Protein AF-A0A1V6N594-F1 (afdb_monomer)

Foldseek 3Di:
DAAEAECEECAEAEDQEHENYEYECYEAYEYHYAEYERYEYENYEYEYEYQYYDYEYYYHNYAYEYEHDQDDDDDDDDDDDHDDDDDHYHYAYQWAWDWDDPDQFKIKIARQATPVGDGCLVVPRADWFDWDWDWFAAPVGHTPDIDIFTDDSRMTMGGHPDGGDDDDDDPDDDDDPDPFDFDWDDDVVQQKIKTFGPQWWKWKDKPPDDIDIDGGMDIDRDDAAKIKMWMWIAHPVRDIGDIDIDIAHAWKKKKKKKFFQWFKKWFQQFADPDDPQWPAGGGRTIGTKGFKKKKWKDAPVDIAIEIEAADPDDDPPHNYAYAQWKKWDARVDPDIDTDNHPPDDDLRTFTWMWHHHDRMIMTMGIDHDHDQKKKWKWFWDADPQQWIKIFIDIRLDGRMIMIIGFGAFRIPCPSVLVRLCVVQNDDPCSLFAAPCVSPVPQQQGMARPPPRGGFDDDPRRGGGGGHDQKGKMWMWIDTPRDIDIDIAMDRSQPDPPRDVQQQGLKMKMKIKHQWQQDPVNLVVLLVCQVSAAQHNSLLNSLQNNLQVQLSNVLSVLLVVLQVVLVKDKIQHDIWMKMWMAGNVQKTWIATPDLQRRIDIDDPALLSQLLSQLLSSVCSQVSSQLLLCLLVFHKDTLLVQLLVQLVQQAWKWWDDAQWIKIAGNPPQRKIWIARLQRSHIFIWTDDPNDIGSYMITPDRNSSSSPSSSVSSSVSVVVCVVVVVDPCVPVSVLSSLLSVLSSLVNVPDDPPCVVVCVVSNQCSLVVNVPDDDSNVVSVSLVVLQVDAAVSNVCCCPPPNDPVCNLATAHHHDDNPFTKMKRWHQDPPPRGIKIKIWTADPVRDTPLQAIWIIGPVHIDRDDPVRSVVVD

Sequence (868 aa):
MGLFVENSSNMNLSSNNINNASIFYSDNITFYCNNLNNITFSNSVSNLRFNNIKGKIKNINGSVIANNNWWGTNNVTNDQILAPGSDNIIHNSWIVMTIYVINSRTLILDFTYNNLGDNVYSQGNIPNNIPITIITKTTDYRILNNKTVYTENGLASYEASHYFILDIYLVKEIKSIILYPIVVSNNISSKVVKLTANNSTIYYRINNGRWISSFNSVNISLNEGLNSIQYYAIDSLGRIGDSNTLEYYFNLLNYTVEIPNYVNVTYDGYVYNTSSYVLKSGIGGIIKVPFSREIRIRTSINTYIFMYTPFDDVTSGYIDITNGDSYFVYFDKNQVIKLNSSDGFATNDSGILIKAFNDVMTLTYYNFITDDINQFAVIYNKAIIDYERVDFILNGFNQSTIFLSNALPGFDEWGLREQFVRSYGYRSDWLTCKYEDFAQYYYNVFRYTATGEPLGVNIYGNRLVRGTSQENITTIFSLNNEIINKKETITYGTGSNYASSNGFEIVQSFAIVQKIVTDSMLQEWLNKSNLYPVGGMKAAYGTFLTALTTIWLSDKLASATAPKYNVTWNRTKITITMAGVNYMGRAYLHTPDANMGMNIISNNESNIIGFRFVSSMCIQEIESYVLSLTGIQTSSSLNNIFNAISNFNFTILHDGELMIISTEDGSNSSMVINTTSGLVKNLIEDDGFVYKGVISDEIAYCFHDTITNLFINGLTNAWNTLTSPFSPIFNDFWDFGVGISKFNITDNWAYLPSYIPGIIEGSLGIVTISSGILFPISLGFILMAEGDLIVAVRNDFKPMDTWQYISYHPNTYTSRIKTFVFKNNVTNYINYIEVPILGNGDYDRDNAIYIDHNGARNMTKQETYNYF

Structure (mmCIF, N/CA/C/O backbone):
data_AF-A0A1V6N594-F1
#
_entry.id   AF-A0A1V6N594-F1
#
loop_
_atom_site.group_PDB
_atom_site.id
_atom_site.type_symbol
_atom_site.label_atom_id
_atom_site.label_alt_id
_atom_site.label_comp_id
_atom_site.label_asym_id
_atom_site.label_entity_id
_atom_site.label_seq_id
_atom_site.pdbx_PDB_ins_code
_atom_site.Cartn_x
_atom_site.Cartn_y
_atom_site.Cartn_z
_atom_site.occupancy
_atom_site.B_iso_or_equiv
_atom_site.auth_seq_id
_atom_site.auth_comp_id
_atom_site.auth_asym_id
_atom_site.auth_atom_id
_atom_site.pdbx_PDB_model_num
ATOM 1 N N . MET A 1 1 ? -2.531 -59.449 67.923 1.00 48.31 1 MET A N 1
ATOM 2 C CA . MET A 1 1 ? -3.943 -59.653 67.538 1.00 48.31 1 MET A CA 1
ATOM 3 C C . MET A 1 1 ? -4.228 -58.748 66.360 1.00 48.31 1 MET A C 1
ATOM 5 O O . MET A 1 1 ? -3.989 -57.556 66.491 1.00 48.31 1 MET A O 1
ATOM 9 N N . GLY A 1 2 ? -4.618 -59.315 65.219 1.00 64.19 2 GLY A N 1
ATOM 10 C CA . GLY A 1 2 ? -5.169 -58.535 64.108 1.00 64.19 2 GLY A CA 1
ATOM 11 C C . GLY A 1 2 ? -6.646 -58.254 64.367 1.00 64.19 2 GLY A C 1
ATOM 12 O O . GLY A 1 2 ? -7.301 -59.022 65.072 1.00 64.19 2 GLY A O 1
ATOM 13 N N . LEU A 1 3 ? -7.147 -57.142 63.844 1.00 79.44 3 LEU A N 1
ATOM 14 C CA . LEU A 1 3 ? -8.553 -56.758 63.937 1.00 79.44 3 LEU A CA 1
ATOM 15 C C . LEU A 1 3 ? -9.249 -57.134 62.623 1.00 79.44 3 LEU A C 1
ATOM 17 O O . LEU A 1 3 ? -8.783 -56.729 61.562 1.00 79.44 3 LEU A O 1
ATOM 21 N N . PHE A 1 4 ? -10.355 -57.873 62.690 1.00 86.44 4 PHE A N 1
ATOM 22 C CA . PHE A 1 4 ? -11.150 -58.244 61.518 1.00 86.44 4 PHE A CA 1
ATOM 23 C C . PHE A 1 4 ? -12.579 -57.720 61.672 1.00 86.44 4 PHE A C 1
ATOM 25 O O . PHE A 1 4 ? -13.220 -57.994 62.687 1.00 86.44 4 PHE A O 1
ATOM 32 N N . VAL A 1 5 ? -13.052 -56.952 60.688 1.00 83.00 5 VAL A N 1
ATOM 33 C CA . VAL A 1 5 ? -14.398 -56.357 60.660 1.00 83.00 5 VAL A CA 1
ATOM 34 C C . VAL A 1 5 ? -15.046 -56.679 59.318 1.00 83.00 5 VAL A C 1
ATOM 36 O O . VAL A 1 5 ? -14.461 -56.408 58.271 1.00 83.00 5 VAL A O 1
ATOM 39 N N . GLU A 1 6 ? -16.246 -57.252 59.344 1.00 89.75 6 GLU A N 1
ATOM 40 C CA . GLU A 1 6 ? -16.980 -57.651 58.142 1.00 89.75 6 GLU A CA 1
ATOM 41 C C . GLU A 1 6 ? -18.474 -57.322 58.274 1.00 89.75 6 GLU A C 1
ATOM 43 O O . GLU A 1 6 ? -19.021 -57.412 59.377 1.00 89.75 6 GLU A O 1
ATOM 48 N N . ASN A 1 7 ? -19.125 -56.925 57.169 1.00 86.62 7 ASN A N 1
ATOM 49 C CA . ASN A 1 7 ? -20.569 -56.635 57.084 1.00 86.62 7 ASN A CA 1
ATOM 50 C C . ASN A 1 7 ? -21.089 -55.720 58.207 1.00 86.62 7 ASN A C 1
ATOM 52 O O . ASN A 1 7 ? -22.177 -55.918 58.749 1.00 86.62 7 ASN A O 1
ATOM 56 N N . SER A 1 8 ? -20.276 -54.743 58.602 1.00 82.62 8 SER A N 1
ATOM 57 C CA . SER A 1 8 ? -20.552 -53.864 59.734 1.00 82.62 8 SER A CA 1
ATOM 58 C C . SER A 1 8 ? -20.812 -52.439 59.259 1.00 82.62 8 SER A C 1
ATOM 60 O O . SER A 1 8 ? -20.220 -51.989 58.282 1.00 82.62 8 SER A O 1
ATOM 62 N N . SER A 1 9 ? -21.660 -51.697 59.973 1.00 86.69 9 SER A N 1
ATOM 63 C CA . SER A 1 9 ? -21.934 -50.292 59.655 1.00 86.69 9 SER A CA 1
ATOM 64 C C . SER A 1 9 ? -21.921 -49.398 60.893 1.00 86.69 9 SER A C 1
ATOM 66 O O . SER A 1 9 ? -22.421 -49.817 61.936 1.00 86.69 9 SER A O 1
ATOM 68 N N . ASN A 1 10 ? -21.426 -48.161 60.768 1.00 86.12 10 ASN A N 1
ATOM 69 C CA . ASN A 1 10 ? -21.415 -47.136 61.830 1.00 86.12 10 ASN A CA 1
ATOM 70 C C . ASN A 1 10 ? -20.625 -47.534 63.092 1.00 86.12 10 ASN A C 1
ATOM 72 O O . ASN A 1 10 ? -21.085 -47.349 64.220 1.00 86.12 10 ASN A O 1
ATOM 76 N N . MET A 1 11 ? -19.429 -48.092 62.911 1.00 80.88 11 MET A N 1
ATOM 77 C CA . MET A 1 11 ? -18.579 -48.535 64.019 1.00 80.88 11 MET A CA 1
ATOM 78 C C . MET A 1 11 ? -17.447 -47.540 64.278 1.00 80.88 11 MET A C 1
ATOM 80 O O . MET A 1 11 ? -16.752 -47.129 63.352 1.00 80.88 11 MET A O 1
ATOM 84 N N . ASN A 1 12 ? -17.218 -47.214 65.551 1.00 80.88 12 ASN A N 1
ATOM 85 C CA . ASN A 1 12 ? -16.070 -46.425 65.991 1.00 80.88 12 ASN A CA 1
ATOM 86 C C . ASN A 1 12 ? -15.083 -47.322 66.736 1.00 80.88 12 A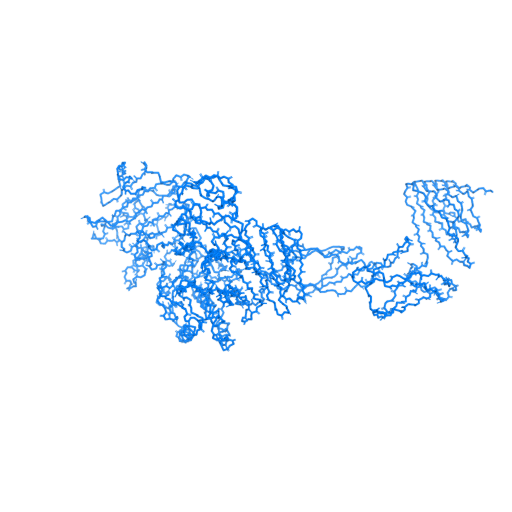SN A C 1
ATOM 88 O O . ASN A 1 12 ? -15.438 -47.959 67.727 1.00 80.88 12 ASN A O 1
ATOM 92 N N . LEU A 1 13 ? -13.839 -47.349 66.271 1.00 76.81 13 LEU A N 1
ATOM 93 C CA . LEU A 1 13 ? -12.767 -48.170 66.818 1.00 76.81 13 LEU A CA 1
ATOM 94 C C . LEU A 1 13 ? -11.664 -47.263 67.345 1.00 76.81 13 LEU A C 1
ATOM 96 O O . LEU A 1 13 ? -11.013 -46.563 66.572 1.00 76.81 13 LEU A O 1
ATOM 100 N N . SER A 1 14 ? -11.441 -47.276 68.656 1.00 77.94 14 SER A N 1
ATOM 101 C CA . SER A 1 14 ? -10.392 -46.488 69.300 1.00 77.94 14 SER A CA 1
ATOM 102 C C . SER A 1 14 ? -9.321 -47.387 69.917 1.00 77.94 14 SER A C 1
ATOM 104 O O . SER A 1 14 ? -9.611 -48.302 70.685 1.00 77.94 14 SER A O 1
ATOM 106 N N . SER A 1 15 ? -8.057 -47.149 69.569 1.00 74.62 15 SER A N 1
ATOM 107 C CA . SER A 1 15 ? -6.903 -47.840 70.157 1.00 74.62 15 SER A CA 1
ATOM 108 C C . SER A 1 15 ? -5.642 -47.020 69.945 1.00 74.62 15 SER A C 1
ATOM 110 O O . SER A 1 15 ? -5.476 -46.411 68.902 1.00 74.62 15 SER A O 1
ATOM 112 N N . ASN A 1 16 ? -4.697 -47.045 70.882 1.00 71.69 16 ASN A N 1
ATOM 113 C CA . ASN A 1 16 ? -3.432 -46.323 70.719 1.00 71.69 16 ASN A CA 1
ATOM 114 C C . ASN A 1 16 ? -2.622 -46.831 69.500 1.00 71.69 16 ASN A C 1
ATOM 116 O O . ASN A 1 16 ? -2.058 -46.037 68.750 1.00 71.69 16 ASN A O 1
ATOM 120 N N . ASN A 1 17 ? -2.632 -48.148 69.259 1.00 76.06 17 ASN A N 1
ATOM 121 C CA . ASN A 1 17 ? -1.967 -48.794 68.124 1.00 76.06 17 ASN A CA 1
ATOM 122 C C . ASN A 1 17 ? -2.933 -49.749 67.414 1.00 76.06 17 ASN A C 1
ATOM 124 O O . ASN A 1 17 ? -3.571 -50.576 68.073 1.00 76.06 17 ASN A O 1
ATOM 128 N N . ILE A 1 18 ? -3.000 -49.685 66.086 1.00 78.44 18 ILE A N 1
ATOM 129 C CA . ILE A 1 18 ? -3.803 -50.597 65.264 1.00 78.44 18 ILE A CA 1
ATOM 130 C C . ILE A 1 18 ? -2.898 -51.209 64.203 1.00 78.44 18 ILE A C 1
ATOM 132 O O . ILE A 1 18 ? -2.414 -50.523 63.307 1.00 78.44 18 ILE A O 1
ATOM 136 N N . ASN A 1 19 ? -2.670 -52.515 64.333 1.00 83.25 19 ASN A N 1
ATOM 137 C CA . ASN A 1 19 ? -1.746 -53.267 63.494 1.00 83.25 19 ASN A CA 1
ATOM 138 C C . ASN A 1 19 ? -2.484 -54.426 62.814 1.00 83.25 19 ASN A C 1
ATOM 140 O O . ASN A 1 19 ? -3.229 -55.140 63.488 1.00 83.25 19 ASN A O 1
ATOM 144 N N . ASN A 1 20 ? -2.211 -54.673 61.530 1.00 83.38 20 ASN A N 1
ATOM 145 C CA . ASN A 1 20 ? -2.719 -55.830 60.781 1.00 83.38 20 ASN A CA 1
ATOM 146 C C . ASN A 1 20 ? -4.254 -55.940 60.834 1.00 83.38 20 ASN A C 1
ATOM 148 O O . ASN A 1 20 ? -4.796 -56.978 61.220 1.00 83.38 20 ASN A O 1
ATOM 152 N N . ALA A 1 21 ? -4.949 -54.848 60.503 1.00 83.44 21 ALA A N 1
ATOM 153 C CA . ALA A 1 21 ? -6.409 -54.815 60.471 1.00 83.44 21 ALA A CA 1
ATOM 154 C C . ALA A 1 21 ? -6.943 -55.120 59.064 1.00 83.44 21 ALA A C 1
ATOM 156 O O . ALA A 1 21 ? -6.336 -54.739 58.060 1.00 83.44 21 ALA A O 1
ATOM 157 N N . SER A 1 22 ? -8.073 -55.817 58.972 1.00 86.81 22 SER A N 1
ATOM 158 C CA . SER A 1 22 ? -8.751 -56.095 57.703 1.00 86.81 22 SER A CA 1
ATOM 159 C C . SER A 1 22 ? -10.249 -55.821 57.802 1.00 86.81 22 SER A C 1
ATOM 161 O O . SER A 1 22 ? -10.912 -56.314 58.713 1.00 86.81 22 SER A O 1
ATOM 163 N N . ILE A 1 23 ? -10.750 -55.000 56.880 1.00 87.44 23 ILE A N 1
ATOM 164 C CA . ILE A 1 23 ? -12.124 -54.504 56.851 1.00 87.44 23 ILE A CA 1
ATOM 165 C C . ILE A 1 23 ? -12.748 -54.891 55.509 1.00 87.44 23 ILE A C 1
ATOM 167 O O . ILE A 1 23 ? -12.229 -54.509 54.458 1.00 87.44 23 ILE A O 1
ATOM 171 N N . PHE A 1 24 ? -13.845 -55.643 55.547 1.00 87.38 24 PHE A N 1
ATOM 172 C CA . PHE A 1 24 ? -14.538 -56.156 54.366 1.00 87.38 24 PHE A CA 1
ATOM 173 C C . PHE A 1 24 ? -16.019 -55.760 54.380 1.00 87.38 24 PHE A C 1
ATOM 175 O O . PHE A 1 24 ? -16.672 -55.857 55.417 1.00 87.38 24 PHE A O 1
ATOM 182 N N . TYR A 1 25 ? -16.562 -55.331 53.237 1.00 87.25 25 TYR A N 1
ATOM 183 C CA . TYR A 1 25 ? -18.002 -55.071 53.052 1.00 87.25 25 TYR A CA 1
ATOM 184 C C . TYR A 1 25 ? -18.639 -54.215 54.163 1.00 87.25 25 TYR A C 1
ATOM 186 O O . TYR A 1 25 ? -19.722 -54.528 54.650 1.00 87.25 25 TYR A O 1
ATOM 194 N N . SER A 1 26 ? -17.929 -53.192 54.647 1.00 83.12 26 SER A N 1
ATOM 195 C CA . SER A 1 26 ? -18.338 -52.424 55.829 1.00 83.12 26 SER A CA 1
ATOM 196 C C . SER A 1 26 ? -18.406 -50.926 55.545 1.00 83.12 26 SER A C 1
ATOM 198 O O . SER A 1 26 ? -17.490 -50.367 54.945 1.00 83.12 26 SER A O 1
ATOM 200 N N . ASP A 1 27 ? -19.448 -50.259 56.038 1.00 85.00 27 ASP A N 1
ATOM 201 C CA . ASP A 1 27 ? -19.737 -48.856 55.727 1.00 85.00 27 ASP A CA 1
ATOM 202 C C . ASP A 1 27 ? -19.647 -47.941 56.953 1.00 85.00 27 ASP A C 1
ATOM 204 O O . ASP A 1 27 ? -20.127 -48.247 58.043 1.00 85.00 27 ASP A O 1
ATOM 208 N N . ASN A 1 28 ? -19.064 -46.757 56.770 1.00 83.94 28 ASN A N 1
ATOM 209 C CA . ASN A 1 28 ? -18.916 -45.740 57.812 1.00 83.94 28 ASN A CA 1
ATOM 210 C C . ASN A 1 28 ? -18.172 -46.241 59.072 1.00 83.94 28 ASN A C 1
ATOM 212 O O . ASN A 1 28 ? -18.620 -46.049 60.205 1.00 83.94 28 ASN A O 1
ATOM 216 N N . ILE A 1 29 ? -17.032 -46.909 58.877 1.00 81.00 29 ILE A N 1
ATOM 217 C CA . ILE A 1 29 ? -16.157 -47.341 59.978 1.00 81.00 29 ILE A CA 1
ATOM 218 C C . ILE A 1 29 ? -15.129 -46.248 60.272 1.00 81.00 29 ILE A C 1
ATOM 220 O O . ILE A 1 29 ? -14.355 -45.880 59.389 1.00 81.00 29 ILE A O 1
ATOM 224 N N . THR A 1 30 ? -15.080 -45.743 61.505 1.00 82.25 30 THR A N 1
ATOM 225 C CA . THR A 1 30 ? -14.104 -44.718 61.907 1.00 82.25 30 THR A CA 1
ATOM 226 C C . THR A 1 30 ? -13.066 -45.276 62.873 1.00 82.25 30 THR A C 1
ATOM 228 O O . THR A 1 30 ? -13.405 -45.845 63.910 1.00 82.25 30 THR A O 1
ATOM 231 N N . PHE A 1 31 ? -11.790 -45.069 62.561 1.00 78.12 31 PHE A N 1
ATOM 232 C CA . PHE A 1 31 ? -10.657 -45.451 63.398 1.00 78.12 31 PHE A CA 1
ATOM 233 C C . PHE A 1 31 ? -10.063 -44.223 64.085 1.00 78.12 31 PHE A C 1
ATOM 235 O O . PHE A 1 31 ? -9.773 -43.230 63.423 1.00 78.12 31 PHE A O 1
ATOM 242 N N . TYR A 1 32 ? -9.826 -44.318 65.391 1.00 75.12 32 TYR A N 1
ATOM 243 C CA . TYR A 1 32 ? -9.118 -43.324 66.194 1.00 75.12 32 TYR A CA 1
ATOM 244 C C . TYR A 1 32 ? -7.893 -43.978 66.830 1.00 75.12 32 TYR A C 1
ATOM 246 O O . TYR A 1 32 ? -8.019 -44.804 67.737 1.00 75.12 32 TYR A O 1
ATOM 254 N N . CYS A 1 33 ? -6.701 -43.622 66.367 1.00 66.94 33 CYS A N 1
ATOM 255 C CA . CYS A 1 33 ? -5.466 -44.205 66.884 1.00 66.94 33 CYS A CA 1
ATOM 256 C C . CYS A 1 33 ? -4.280 -43.258 66.809 1.00 66.94 33 CYS A C 1
ATOM 258 O O . CYS A 1 33 ? -4.349 -42.257 66.120 1.00 66.94 33 CYS A O 1
ATOM 260 N N . ASN A 1 34 ? -3.181 -43.571 67.492 1.00 63.91 34 ASN A N 1
ATOM 261 C CA . ASN A 1 34 ? -1.945 -42.808 67.321 1.00 63.91 34 ASN A CA 1
ATOM 262 C C . ASN A 1 34 ? -1.050 -43.448 66.259 1.00 63.91 34 ASN A C 1
ATOM 264 O O . ASN A 1 34 ? -0.540 -42.727 65.410 1.00 63.91 34 ASN A O 1
ATOM 268 N N . ASN A 1 35 ? -0.892 -44.778 66.255 1.00 69.06 35 ASN A N 1
ATOM 269 C CA . ASN A 1 35 ? -0.096 -45.482 65.242 1.00 69.06 35 ASN A CA 1
ATOM 270 C C . ASN A 1 35 ? -0.937 -46.493 64.441 1.00 69.06 35 ASN A C 1
ATOM 272 O O . ASN A 1 35 ? -1.562 -47.382 65.026 1.00 69.06 35 ASN A O 1
ATOM 276 N N . LEU A 1 36 ? -0.885 -46.401 63.109 1.00 73.06 36 LEU A N 1
ATOM 277 C CA . LEU A 1 36 ? -1.462 -47.363 62.160 1.00 73.06 36 LEU A CA 1
ATOM 278 C C . LEU A 1 36 ? -0.370 -48.188 61.480 1.00 73.06 36 LEU A C 1
ATOM 280 O O . LEU A 1 36 ? 0.635 -47.633 61.037 1.00 73.06 36 LEU A O 1
ATOM 284 N N . ASN A 1 37 ? -0.594 -49.492 61.321 1.00 77.38 37 ASN A N 1
ATOM 285 C CA . ASN A 1 37 ? 0.313 -50.366 60.583 1.00 77.38 37 ASN A CA 1
ATOM 286 C C . ASN A 1 37 ? -0.425 -51.468 59.819 1.00 77.38 37 ASN A C 1
ATOM 288 O O . ASN A 1 37 ? -1.198 -52.217 60.414 1.00 77.38 37 ASN A O 1
ATOM 292 N N . ASN A 1 38 ? -0.130 -51.599 58.521 1.00 76.44 38 ASN A N 1
ATOM 293 C CA . ASN A 1 38 ? -0.588 -52.685 57.649 1.00 76.44 38 ASN A CA 1
ATOM 294 C C . ASN A 1 38 ? -2.104 -52.931 57.716 1.00 76.44 38 ASN A C 1
ATOM 296 O O . ASN A 1 38 ? -2.560 -53.892 58.332 1.00 76.44 38 ASN A O 1
ATOM 300 N N . ILE A 1 39 ? -2.897 -52.072 57.076 1.00 78.31 39 ILE A N 1
ATOM 301 C CA . ILE A 1 39 ? -4.364 -52.189 57.082 1.00 78.31 39 ILE A CA 1
ATOM 302 C C . ILE A 1 39 ? -4.888 -52.428 55.679 1.00 78.31 39 ILE A C 1
ATOM 304 O O . ILE A 1 39 ? -4.443 -51.782 54.735 1.00 78.31 39 ILE A O 1
ATOM 308 N N . THR A 1 40 ? -5.843 -53.347 55.555 1.00 82.12 40 THR A N 1
ATOM 309 C CA . THR A 1 40 ? -6.513 -53.648 54.289 1.00 82.12 40 THR A CA 1
ATOM 310 C C . THR A 1 40 ? -8.005 -53.349 54.379 1.00 82.12 40 THR A C 1
ATOM 312 O O . THR A 1 40 ? -8.683 -53.837 55.277 1.00 82.12 40 THR A O 1
ATOM 315 N N . PHE A 1 41 ? -8.512 -52.587 53.417 1.00 80.38 41 PHE A N 1
ATOM 316 C CA . PHE A 1 41 ? -9.930 -52.339 53.185 1.00 80.38 41 PHE A CA 1
ATOM 317 C C . PHE A 1 41 ? -10.339 -53.014 51.885 1.00 80.38 41 PHE A C 1
ATOM 319 O O . PHE A 1 41 ? -9.607 -52.939 50.899 1.00 80.38 41 PHE A O 1
ATOM 326 N N . SER A 1 42 ? -11.500 -53.657 51.871 1.00 81.19 42 SER A N 1
ATOM 327 C CA . SER A 1 42 ? -12.081 -54.222 50.660 1.00 81.19 42 SER A CA 1
ATOM 328 C C . SER A 1 42 ? -13.581 -53.956 50.621 1.00 81.19 42 SER A C 1
ATOM 330 O O . SER A 1 42 ? -14.282 -54.303 51.572 1.00 81.19 42 SER A O 1
ATOM 332 N N . ASN A 1 43 ? -14.088 -53.357 49.542 1.00 81.38 43 ASN A N 1
ATOM 333 C CA . ASN A 1 43 ? -15.509 -53.010 49.385 1.00 81.38 43 ASN A CA 1
ATOM 334 C C . ASN A 1 43 ? -16.085 -52.285 50.616 1.00 81.38 43 ASN A C 1
ATOM 336 O O . ASN A 1 43 ? -17.152 -52.642 51.098 1.00 81.38 43 ASN A O 1
ATOM 340 N N . SER A 1 44 ? -15.326 -51.353 51.198 1.00 80.25 44 SER A N 1
ATOM 341 C CA . SER A 1 44 ? -15.661 -50.721 52.482 1.00 80.25 44 SER A CA 1
ATOM 342 C C . SER A 1 44 ? -15.495 -49.205 52.431 1.00 80.25 44 SER A C 1
ATOM 344 O O . SER A 1 44 ? -14.582 -48.714 51.765 1.00 80.25 44 SER A O 1
ATOM 346 N N . VAL A 1 45 ? -16.326 -48.465 53.168 1.00 81.69 45 VAL A N 1
ATOM 347 C CA . VAL A 1 45 ? -16.195 -47.013 53.371 1.00 81.69 45 VAL A CA 1
ATOM 348 C C . VAL A 1 45 ? -15.695 -46.738 54.787 1.00 81.69 45 VAL A C 1
ATOM 350 O O . VAL A 1 45 ? -16.333 -47.115 55.771 1.00 81.69 45 VAL A O 1
ATOM 353 N N . SER A 1 46 ? -14.531 -46.105 54.929 1.00 77.94 46 SER A N 1
ATOM 354 C CA . SER A 1 46 ? -13.888 -45.920 56.237 1.00 77.94 46 SER A CA 1
ATOM 355 C C . SER A 1 46 ? -13.178 -44.576 56.388 1.00 77.94 46 SER A C 1
ATOM 357 O O . SER A 1 46 ? -12.658 -44.011 55.429 1.00 77.94 46 SER A O 1
ATOM 359 N N . ASN A 1 47 ? -13.124 -44.070 57.619 1.00 76.88 47 ASN A N 1
ATOM 360 C CA . ASN A 1 47 ? -12.411 -42.850 57.987 1.00 76.88 47 ASN A CA 1
ATOM 361 C C . ASN A 1 47 ? -11.320 -43.180 59.014 1.00 76.88 47 ASN A C 1
ATOM 363 O O . ASN A 1 47 ? -11.597 -43.642 60.117 1.00 76.88 47 ASN A O 1
ATOM 367 N N . LEU A 1 48 ? -10.065 -42.963 58.649 1.00 72.81 48 LEU A N 1
ATOM 368 C CA . LEU A 1 48 ? -8.902 -43.181 59.492 1.00 72.81 48 LEU A CA 1
ATOM 369 C C . LEU A 1 48 ? -8.467 -41.860 60.109 1.00 72.81 48 LEU A C 1
ATOM 371 O O . LEU A 1 48 ? -8.184 -40.908 59.388 1.00 72.81 48 LEU A O 1
ATOM 375 N N . ARG A 1 49 ? -8.350 -41.822 61.434 1.00 74.25 49 ARG A N 1
ATOM 376 C CA . ARG A 1 49 ? -7.763 -40.706 62.172 1.00 74.25 49 ARG A CA 1
ATOM 377 C C . ARG A 1 49 ? -6.553 -41.190 62.964 1.00 74.25 49 ARG A C 1
ATOM 379 O O . ARG A 1 49 ? -6.703 -41.988 63.893 1.00 74.25 49 ARG A O 1
ATOM 386 N N . PHE A 1 50 ? -5.363 -40.747 62.565 1.00 68.88 50 PHE A N 1
ATOM 387 C CA . PHE A 1 50 ? -4.086 -41.271 63.068 1.00 68.88 50 PHE A CA 1
ATOM 388 C C . PHE A 1 50 ? -3.012 -40.203 63.227 1.00 68.88 50 PHE A C 1
ATOM 390 O O . PHE A 1 50 ? -3.077 -39.205 62.531 1.00 68.88 50 PHE A O 1
ATOM 397 N N . ASN A 1 51 ? -1.985 -40.436 64.047 1.00 60.41 51 ASN A N 1
ATOM 398 C CA . ASN A 1 51 ? -0.870 -39.486 64.200 1.00 60.41 51 ASN A CA 1
ATOM 399 C C . ASN A 1 51 ? 0.386 -39.956 63.444 1.00 60.41 51 ASN A C 1
ATOM 401 O O . ASN A 1 51 ? 1.226 -39.153 63.044 1.00 60.41 51 ASN A O 1
ATOM 405 N N . ASN A 1 52 ? 0.533 -41.271 63.260 1.00 62.12 52 ASN A N 1
ATOM 406 C CA . ASN A 1 52 ? 1.677 -41.910 62.623 1.00 62.12 52 ASN A CA 1
ATOM 407 C C . ASN A 1 52 ? 1.247 -43.163 61.841 1.00 62.12 52 ASN A C 1
ATOM 409 O O . ASN A 1 52 ? 0.445 -43.961 62.331 1.00 62.12 52 ASN A O 1
ATOM 413 N N . ILE A 1 53 ? 1.816 -43.373 60.653 1.00 61.22 53 ILE A N 1
ATOM 414 C CA . ILE A 1 53 ? 1.668 -44.612 59.878 1.00 61.22 53 ILE A CA 1
ATOM 415 C C . ILE A 1 53 ? 3.035 -45.273 59.779 1.00 61.22 53 ILE A C 1
ATOM 417 O O . ILE A 1 53 ? 4.005 -44.658 59.348 1.00 61.22 53 ILE A O 1
ATOM 421 N N . LYS A 1 54 ? 3.099 -46.555 60.126 1.00 58.31 54 LYS A N 1
ATOM 422 C CA . LYS A 1 54 ? 4.251 -47.414 59.859 1.00 58.31 54 LYS A CA 1
ATOM 423 C C . LYS A 1 54 ? 3.758 -48.593 59.037 1.00 58.31 54 LYS A C 1
ATOM 425 O O . LYS A 1 54 ? 3.051 -49.413 59.589 1.00 58.31 54 LYS A O 1
ATOM 430 N N . GLY A 1 55 ? 4.095 -48.701 57.753 1.00 57.69 55 GLY A N 1
ATOM 431 C CA . GLY A 1 55 ? 3.632 -49.800 56.886 1.00 57.69 55 GLY A CA 1
ATOM 432 C C . GLY A 1 55 ? 2.514 -49.408 55.907 1.00 57.69 55 GLY A C 1
ATOM 433 O O . GLY A 1 55 ? 2.199 -48.233 55.750 1.00 57.69 55 GLY A O 1
ATOM 434 N N . LYS A 1 56 ? 1.929 -50.386 55.200 1.00 65.69 56 LYS A N 1
ATOM 435 C CA . LYS A 1 56 ? 1.067 -50.132 54.025 1.00 65.69 56 LYS A CA 1
ATOM 436 C C . LYS A 1 56 ? -0.420 -50.032 54.382 1.00 65.69 56 LYS A C 1
ATOM 438 O O . LYS A 1 56 ? -0.953 -50.899 55.066 1.00 65.69 56 LYS A O 1
ATOM 443 N N . ILE A 1 57 ? -1.121 -49.041 53.834 1.00 68.88 57 ILE A N 1
ATOM 444 C CA . ILE A 1 57 ? -2.592 -49.043 53.768 1.00 68.88 57 ILE A CA 1
ATOM 445 C C . ILE A 1 57 ? -2.989 -49.515 52.371 1.00 68.88 57 ILE A C 1
ATOM 447 O O . ILE A 1 57 ? -2.537 -48.953 51.375 1.00 68.88 57 ILE A O 1
ATOM 451 N N . LYS A 1 58 ? -3.806 -50.562 52.297 1.00 72.75 58 LYS A N 1
ATOM 452 C CA . LYS A 1 58 ? -4.313 -51.138 51.052 1.00 72.75 58 LYS A CA 1
ATOM 453 C C . LYS A 1 58 ? -5.825 -50.958 51.002 1.00 72.75 58 LYS A C 1
ATOM 455 O O . LYS A 1 58 ? -6.508 -51.334 51.947 1.00 72.75 58 LYS A O 1
ATOM 460 N N . ASN A 1 59 ? -6.343 -50.413 49.910 1.00 70.75 59 ASN A N 1
ATOM 461 C CA . ASN A 1 59 ? -7.775 -50.323 49.642 1.00 70.75 59 ASN A CA 1
ATOM 462 C C . ASN A 1 59 ? -8.084 -51.108 48.362 1.00 70.75 59 ASN A C 1
ATOM 464 O O . ASN A 1 59 ? -7.310 -51.056 47.413 1.00 70.75 59 ASN A O 1
ATOM 468 N N . ILE A 1 60 ? -9.161 -51.885 48.359 1.00 73.06 60 ILE A N 1
ATOM 469 C CA . ILE A 1 60 ? -9.589 -52.719 47.238 1.00 73.06 60 ILE A CA 1
ATOM 470 C C . ILE A 1 60 ? -11.078 -52.438 47.025 1.00 73.06 60 ILE A C 1
ATOM 472 O O . ILE A 1 60 ? -11.911 -52.920 47.783 1.00 73.06 60 ILE A O 1
ATOM 476 N N . ASN A 1 61 ? -11.436 -51.647 46.012 1.00 68.44 61 ASN A N 1
ATOM 477 C CA . ASN A 1 61 ? -12.834 -51.321 45.687 1.00 68.44 61 ASN A CA 1
ATOM 478 C C . ASN A 1 61 ? -13.643 -50.678 46.842 1.00 68.44 61 ASN A C 1
ATOM 480 O O . ASN A 1 61 ? -14.845 -50.892 46.953 1.00 68.44 61 ASN A O 1
ATOM 484 N N . GLY A 1 62 ? -13.001 -49.900 47.720 1.00 66.12 62 GLY A N 1
ATOM 485 C CA . GLY A 1 62 ? -13.640 -49.147 48.811 1.00 66.12 62 GLY A CA 1
ATOM 486 C C . GLY A 1 62 ? -13.337 -47.645 48.758 1.00 66.12 62 GLY A C 1
ATOM 487 O O . GLY A 1 62 ? -12.662 -47.176 47.844 1.00 66.12 62 GLY A O 1
ATOM 488 N N . SER A 1 63 ? -13.777 -46.875 49.754 1.00 72.81 63 SER A N 1
ATOM 489 C CA . SER A 1 63 ? -13.393 -45.466 49.932 1.00 72.81 63 SER A CA 1
ATOM 490 C C . SER A 1 63 ? -12.805 -45.255 51.322 1.00 72.81 63 SER A C 1
ATOM 492 O O . SER A 1 63 ? -13.471 -45.504 52.326 1.00 72.81 63 SER A O 1
ATOM 494 N N . VAL A 1 64 ? -11.555 -44.796 51.391 1.00 69.81 64 VAL A N 1
ATOM 495 C CA . VAL A 1 64 ? -10.873 -44.558 52.667 1.00 69.81 64 VAL A CA 1
ATOM 496 C C . VAL A 1 64 ? -10.431 -43.105 52.750 1.00 69.81 64 VAL A C 1
ATOM 498 O O . VAL A 1 64 ? -9.605 -42.640 51.964 1.00 69.81 64 VAL A O 1
ATOM 501 N N . ILE A 1 65 ? -10.952 -42.381 53.736 1.00 67.31 65 ILE A N 1
ATOM 502 C CA . ILE A 1 65 ? -10.484 -41.033 54.067 1.00 67.31 65 ILE A CA 1
ATOM 503 C C . ILE A 1 65 ? -9.455 -41.173 55.179 1.00 67.31 65 ILE A C 1
ATOM 505 O O . ILE A 1 65 ? -9.786 -41.643 56.261 1.00 67.31 65 ILE A O 1
ATOM 509 N N . ALA A 1 66 ? -8.212 -40.782 54.924 1.00 63.38 66 ALA A N 1
ATOM 510 C CA . ALA A 1 66 ? -7.115 -40.894 55.873 1.00 63.38 66 ALA A CA 1
ATOM 511 C C . ALA A 1 66 ? -6.688 -39.500 56.344 1.00 63.38 66 ALA A C 1
ATOM 513 O O . ALA A 1 66 ? -6.005 -38.766 55.634 1.00 63.38 66 ALA A O 1
ATOM 514 N N . ASN A 1 67 ? -7.107 -39.131 57.550 1.00 61.94 67 ASN A N 1
ATOM 515 C CA . ASN A 1 67 ? -6.821 -37.843 58.165 1.00 61.94 67 ASN A CA 1
ATOM 516 C C . ASN A 1 67 ? -5.723 -38.000 59.220 1.00 61.94 67 ASN A C 1
ATOM 518 O O . ASN A 1 67 ? -5.868 -38.761 60.181 1.00 61.94 67 ASN A O 1
ATOM 522 N N . ASN A 1 68 ? -4.633 -37.254 59.053 1.00 62.44 68 ASN A N 1
ATOM 523 C CA . ASN A 1 68 ? -3.591 -37.184 60.067 1.00 62.44 68 ASN A CA 1
ATOM 524 C C . ASN A 1 68 ? -4.049 -36.245 61.199 1.00 62.44 68 ASN A C 1
ATOM 526 O O . ASN A 1 68 ? -4.159 -35.036 61.001 1.00 62.44 68 ASN A O 1
ATOM 530 N N . ASN A 1 69 ? -4.338 -36.798 62.372 1.00 57.59 69 ASN A N 1
ATOM 531 C CA . ASN A 1 69 ? -4.609 -36.066 63.597 1.00 57.59 69 ASN A CA 1
ATOM 532 C C . ASN A 1 69 ? -3.269 -35.745 64.278 1.00 57.59 69 ASN A C 1
ATOM 534 O O . ASN A 1 69 ? -2.645 -36.618 64.861 1.00 57.59 69 ASN A O 1
ATOM 538 N N . TRP A 1 70 ? -2.803 -34.499 64.285 1.00 57.56 70 TRP A N 1
ATOM 539 C CA . TRP A 1 70 ? -1.655 -34.144 65.134 1.00 57.56 70 TRP A CA 1
ATOM 540 C C . TRP A 1 70 ? -2.112 -33.810 66.546 1.00 57.56 70 TRP A C 1
ATOM 542 O O . TRP A 1 70 ? -2.478 -32.678 66.844 1.00 57.56 70 TRP A O 1
ATOM 552 N N . TRP A 1 71 ? -2.142 -34.821 67.413 1.00 45.56 71 TRP A N 1
ATOM 553 C CA . TRP A 1 71 ? -2.317 -34.630 68.850 1.00 45.56 71 TRP A CA 1
ATOM 554 C C . TRP A 1 71 ? -1.035 -35.136 69.530 1.00 45.56 71 TRP A C 1
ATOM 556 O O . TRP A 1 71 ? -0.820 -36.343 69.649 1.00 45.56 71 TRP A O 1
ATOM 566 N N . GLY A 1 72 ? -0.170 -34.218 69.967 1.00 43.62 72 GLY A N 1
ATOM 567 C CA . GLY A 1 72 ? 1.001 -34.522 70.801 1.00 43.62 72 GLY A CA 1
ATOM 568 C C . GLY A 1 72 ? 2.373 -34.467 70.113 1.00 43.62 72 GLY A C 1
ATOM 569 O O . GLY A 1 72 ? 2.515 -34.598 68.900 1.00 43.62 72 GLY A O 1
ATOM 570 N N . THR A 1 73 ? 3.403 -34.274 70.938 1.00 38.72 73 THR A N 1
ATOM 571 C CA . THR A 1 73 ? 4.821 -34.162 70.571 1.00 38.72 73 THR A CA 1
ATOM 572 C C . THR A 1 73 ? 5.395 -35.508 70.127 1.00 38.72 73 THR A C 1
ATOM 574 O O . THR A 1 73 ? 5.554 -36.399 70.954 1.00 38.72 73 THR A O 1
ATOM 577 N N . ASN A 1 74 ? 5.748 -35.676 68.845 1.00 35.06 74 ASN A N 1
ATOM 578 C CA . ASN A 1 74 ? 6.550 -36.822 68.394 1.00 35.06 74 ASN A CA 1
ATOM 579 C C . ASN A 1 74 ? 7.381 -36.544 67.130 1.00 35.06 74 ASN A C 1
ATOM 581 O O . ASN A 1 74 ? 6.952 -35.852 66.211 1.00 35.06 74 ASN A O 1
ATOM 585 N N . ASN A 1 75 ? 8.570 -37.154 67.107 1.00 38.41 75 ASN A N 1
ATOM 586 C CA . ASN A 1 75 ? 9.559 -37.115 66.031 1.00 38.41 75 ASN A CA 1
ATOM 587 C C . ASN A 1 75 ? 9.102 -37.925 64.810 1.00 38.41 75 ASN A C 1
ATOM 589 O O . ASN A 1 75 ? 8.923 -39.144 64.895 1.00 38.41 75 ASN A O 1
ATOM 593 N N . VAL A 1 76 ? 8.987 -37.267 63.656 1.00 37.66 76 VAL A N 1
ATOM 594 C CA . VAL A 1 76 ? 8.767 -37.935 62.368 1.00 37.66 76 VAL A CA 1
ATOM 595 C C . VAL A 1 76 ? 10.088 -38.568 61.925 1.00 37.66 76 VAL A C 1
ATOM 597 O O . VAL A 1 76 ? 11.074 -37.870 61.705 1.00 37.66 76 VAL A O 1
ATOM 600 N N . THR A 1 77 ? 10.128 -39.896 61.812 1.00 32.84 77 THR A N 1
ATOM 601 C CA . THR A 1 77 ? 11.228 -40.608 61.143 1.00 32.84 77 THR A CA 1
ATOM 602 C C . THR A 1 77 ? 10.756 -40.993 59.748 1.00 32.84 77 THR A C 1
ATOM 604 O O . THR A 1 77 ? 9.720 -41.637 59.598 1.00 32.84 77 THR A O 1
ATOM 607 N N . ASN A 1 78 ? 11.492 -40.531 58.735 1.00 39.47 78 ASN A N 1
ATOM 608 C CA . ASN A 1 78 ? 11.290 -40.889 57.334 1.00 39.47 78 ASN A CA 1
ATOM 609 C C . ASN A 1 78 ? 11.341 -42.413 57.182 1.00 39.47 78 ASN A C 1
ATOM 611 O O . ASN A 1 78 ? 12.395 -42.977 57.442 1.00 39.47 78 ASN A O 1
ATOM 615 N N . ASP A 1 79 ? 10.236 -43.042 56.762 1.00 27.27 79 ASP A N 1
ATOM 616 C CA . ASP A 1 79 ? 10.242 -44.171 55.820 1.00 27.27 79 ASP A CA 1
ATOM 617 C C . ASP A 1 79 ? 8.820 -44.600 55.366 1.00 27.27 79 ASP A C 1
ATOM 619 O O . ASP A 1 79 ? 8.037 -45.181 56.110 1.00 27.27 79 ASP A O 1
ATOM 623 N N . GLN A 1 80 ? 8.562 -44.345 54.076 1.00 40.88 80 GLN A N 1
ATOM 624 C CA . GLN A 1 80 ? 8.030 -45.266 53.052 1.00 40.88 80 GLN A CA 1
ATOM 625 C C . GLN A 1 80 ? 6.540 -45.719 52.932 1.00 40.88 80 GLN A C 1
ATOM 627 O O . GLN A 1 80 ? 6.021 -46.528 53.691 1.00 40.88 80 GLN A O 1
ATOM 632 N N . ILE A 1 81 ? 6.007 -45.363 51.740 1.00 36.97 81 ILE A N 1
ATOM 633 C CA . ILE A 1 81 ? 5.285 -46.160 50.706 1.00 36.97 81 ILE A CA 1
ATOM 634 C C . ILE A 1 81 ? 3.787 -46.501 50.913 1.00 36.97 81 ILE A C 1
ATOM 636 O O . ILE A 1 81 ? 3.421 -47.550 51.441 1.00 36.97 81 ILE A O 1
ATOM 640 N N . LEU A 1 82 ? 2.925 -45.689 50.277 1.00 43.00 82 LEU A N 1
ATOM 641 C CA . LEU A 1 82 ? 1.606 -46.076 49.748 1.00 43.00 82 LEU A CA 1
ATOM 642 C C . LEU A 1 82 ? 1.819 -46.763 48.381 1.00 43.00 82 LEU A C 1
ATOM 644 O O . LEU A 1 82 ? 2.356 -46.144 47.463 1.00 43.00 82 LEU A O 1
ATOM 648 N N . ALA A 1 83 ? 1.470 -48.045 48.236 1.00 36.94 83 ALA A N 1
ATOM 649 C CA . ALA A 1 83 ? 1.605 -48.767 46.961 1.00 36.94 83 ALA A CA 1
ATOM 650 C C . ALA A 1 83 ? 0.295 -48.693 46.145 1.00 36.94 83 ALA A C 1
ATOM 652 O O . ALA A 1 83 ? -0.775 -48.845 46.737 1.00 36.94 83 ALA A O 1
ATOM 653 N N . PRO A 1 84 ? 0.356 -48.499 44.812 1.00 39.06 84 PRO A N 1
ATOM 654 C CA . PRO A 1 84 ? -0.814 -48.242 43.982 1.00 39.06 84 PRO A CA 1
ATOM 655 C C . PRO A 1 84 ? -1.573 -49.536 43.669 1.00 39.06 84 PRO A C 1
ATOM 657 O O . PRO A 1 84 ? -1.020 -50.489 43.122 1.00 39.06 84 PRO A O 1
ATOM 660 N N . GLY A 1 85 ? -2.861 -49.544 43.994 1.00 35.09 85 GLY A N 1
ATOM 661 C CA . GLY A 1 85 ? -3.834 -50.525 43.534 1.00 35.09 85 GLY A CA 1
ATOM 662 C C . GLY A 1 85 ? -5.232 -49.946 43.723 1.00 35.09 85 GLY A C 1
ATOM 663 O O . GLY A 1 85 ? -5.658 -49.810 44.859 1.00 35.09 85 GLY A O 1
ATOM 664 N N . SER A 1 86 ? -5.869 -49.553 42.615 1.00 40.50 86 SER A N 1
ATOM 665 C CA . SER A 1 86 ? -7.300 -49.222 42.456 1.00 40.50 86 SER A CA 1
ATOM 666 C C . SER A 1 86 ? -7.990 -48.441 43.600 1.00 40.50 86 SER A C 1
ATOM 668 O O . SER A 1 86 ? -8.543 -49.030 44.527 1.00 40.50 86 SER A O 1
ATOM 670 N N . ASP A 1 87 ? -8.011 -47.117 43.409 1.00 50.88 87 ASP A N 1
ATOM 671 C CA . ASP A 1 87 ? -9.047 -46.124 43.752 1.00 50.88 87 ASP A CA 1
ATOM 672 C C . ASP A 1 87 ? -9.314 -45.669 45.216 1.00 50.88 87 ASP A C 1
ATOM 674 O O . ASP A 1 87 ? -9.457 -46.438 46.163 1.00 50.88 87 ASP A O 1
ATOM 678 N N . ASN A 1 88 ? -9.425 -44.333 45.351 1.00 51.41 88 ASN A N 1
ATOM 679 C CA . ASN A 1 88 ? -9.978 -43.520 46.452 1.00 51.41 88 ASN A CA 1
ATOM 680 C C . ASN A 1 88 ? -9.377 -43.640 47.871 1.00 51.41 88 ASN A C 1
ATOM 682 O O . ASN A 1 88 ? -10.105 -43.869 48.840 1.00 51.41 88 ASN A O 1
ATOM 686 N N . ILE A 1 89 ? -8.074 -43.362 48.025 1.00 49.94 89 ILE A N 1
ATOM 687 C CA . ILE A 1 89 ? -7.517 -42.916 49.319 1.00 49.94 89 ILE A CA 1
ATOM 688 C C . ILE A 1 89 ? -7.297 -41.397 49.270 1.00 49.94 89 ILE A C 1
ATOM 690 O O . ILE A 1 89 ? -6.443 -40.922 48.523 1.00 49.94 89 ILE A O 1
ATOM 694 N N . ILE A 1 90 ? -8.052 -40.632 50.067 1.00 52.56 90 ILE A N 1
ATOM 695 C CA . ILE A 1 90 ? -7.866 -39.176 50.219 1.00 52.56 90 ILE A CA 1
ATOM 696 C C . ILE A 1 90 ? -7.055 -38.933 51.496 1.00 52.56 90 ILE A C 1
ATOM 698 O O . ILE A 1 90 ? -7.554 -39.197 52.590 1.00 52.56 90 ILE A O 1
ATOM 702 N N . HIS A 1 91 ? -5.818 -38.440 51.358 1.00 53.53 91 HIS A N 1
ATOM 703 C CA . HIS A 1 91 ? -4.982 -38.025 52.488 1.00 53.53 91 HIS A CA 1
ATOM 704 C C . HIS A 1 91 ? -5.037 -36.505 52.673 1.00 53.53 91 HIS A C 1
ATOM 706 O O . HIS A 1 91 ? -4.604 -35.758 51.795 1.00 53.53 91 HIS A O 1
ATOM 712 N N . ASN A 1 92 ? -5.528 -36.051 53.827 1.00 51.56 92 ASN A N 1
ATOM 713 C CA . ASN A 1 92 ? -5.591 -34.633 54.179 1.00 51.56 92 ASN A CA 1
ATOM 714 C C . ASN A 1 92 ? -4.688 -34.354 55.387 1.00 51.56 92 ASN A C 1
ATOM 716 O O . ASN A 1 92 ? -4.955 -34.823 56.495 1.00 51.56 92 ASN A O 1
ATOM 720 N N . SER A 1 93 ? -3.624 -33.574 55.176 1.00 53.69 93 SER A N 1
ATOM 721 C CA . SER A 1 93 ? -2.795 -33.054 56.270 1.00 53.69 93 SER A CA 1
ATOM 722 C C . SER A 1 93 ? -3.584 -32.011 57.058 1.00 53.69 93 SER A C 1
ATOM 724 O O . SER A 1 93 ? -4.165 -31.115 56.453 1.00 53.69 93 SER A O 1
ATOM 726 N N . TRP A 1 94 ? -3.611 -32.114 58.390 1.00 56.16 94 TRP A N 1
ATOM 727 C CA . TRP A 1 94 ? -4.360 -31.175 59.228 1.00 56.16 94 TRP A CA 1
ATOM 728 C C . TRP A 1 94 ? -3.700 -29.797 59.318 1.00 56.16 94 TRP A C 1
ATOM 730 O O . TRP A 1 94 ? -4.428 -28.821 59.315 1.00 56.16 94 TRP A O 1
ATOM 740 N N . ILE A 1 95 ? -2.366 -29.683 59.325 1.00 60.44 95 ILE A N 1
ATOM 741 C CA . ILE A 1 95 ? -1.654 -28.388 59.295 1.00 60.44 95 ILE A CA 1
ATOM 742 C C . ILE A 1 95 ? -1.153 -28.077 57.882 1.00 60.44 95 ILE A C 1
ATOM 744 O O . ILE A 1 95 ? -0.625 -28.961 57.200 1.00 60.44 95 ILE A O 1
ATOM 748 N N . VAL A 1 96 ? -1.307 -26.820 57.454 1.00 59.03 96 VAL A N 1
ATOM 749 C CA . VAL A 1 96 ? -0.868 -26.318 56.142 1.00 59.03 96 VAL A CA 1
ATOM 750 C C . VAL A 1 96 ? 0.165 -25.205 56.299 1.00 59.03 96 VAL A C 1
ATOM 752 O O . VAL A 1 96 ? 0.119 -24.427 57.246 1.00 59.03 96 VAL A O 1
ATOM 755 N N . MET A 1 97 ? 1.105 -25.133 55.354 1.00 62.66 97 MET A N 1
ATOM 756 C CA . MET A 1 97 ? 2.093 -24.057 55.286 1.00 62.66 97 MET A CA 1
ATOM 757 C C . MET A 1 97 ? 1.548 -22.903 54.444 1.00 62.66 97 MET A C 1
ATOM 759 O O . MET A 1 97 ? 1.208 -23.093 53.275 1.00 62.66 97 MET A O 1
ATOM 763 N N . THR A 1 98 ? 1.523 -21.710 55.023 1.00 63.09 98 THR A N 1
ATOM 764 C CA . THR A 1 98 ? 1.187 -20.449 54.355 1.00 63.09 98 THR A CA 1
ATOM 765 C C . THR A 1 98 ? 2.456 -19.626 54.171 1.00 63.09 98 THR A C 1
ATOM 767 O O . THR A 1 98 ? 3.321 -19.617 55.040 1.00 63.09 98 THR A O 1
ATOM 770 N N . ILE A 1 99 ? 2.601 -18.954 53.030 1.00 63.88 99 ILE A N 1
ATOM 771 C CA . ILE A 1 99 ? 3.793 -18.163 52.710 1.00 63.88 99 ILE A CA 1
ATOM 772 C C . ILE A 1 99 ? 3.380 -16.703 52.550 1.00 63.88 99 ILE A C 1
ATOM 774 O O . ILE A 1 99 ? 2.545 -16.395 51.702 1.00 63.88 99 ILE A O 1
ATOM 778 N N . TYR A 1 100 ? 3.990 -15.809 53.324 1.00 61.22 100 TYR A N 1
ATOM 779 C CA . TYR A 1 100 ? 3.836 -14.365 53.181 1.00 61.22 100 TYR A CA 1
ATOM 780 C C . TYR A 1 100 ? 5.112 -13.757 52.614 1.00 61.22 100 TYR A C 1
ATOM 782 O O . TYR A 1 100 ? 6.203 -13.950 53.151 1.00 61.22 100 TYR A O 1
ATOM 790 N N . VAL A 1 101 ? 4.968 -12.971 51.553 1.00 61.53 101 VAL A N 1
ATOM 791 C CA . VAL A 1 101 ? 6.040 -12.131 51.018 1.00 61.53 101 VAL A CA 1
ATOM 792 C C . VAL A 1 101 ? 5.772 -10.714 51.505 1.00 61.53 101 VAL A C 1
ATOM 794 O O . VAL A 1 101 ? 4.835 -10.068 51.047 1.00 61.53 101 VAL A O 1
ATOM 797 N N . ILE A 1 102 ? 6.551 -10.243 52.481 1.00 56.72 102 ILE A N 1
ATOM 798 C CA . ILE A 1 102 ? 6.338 -8.911 53.076 1.00 56.72 102 ILE A CA 1
ATOM 799 C C . ILE A 1 102 ? 6.858 -7.819 52.138 1.00 56.72 102 ILE A C 1
ATOM 801 O O . ILE A 1 102 ? 6.293 -6.733 52.048 1.00 56.72 102 ILE A O 1
ATOM 805 N N . ASN A 1 103 ? 7.960 -8.099 51.448 1.00 60.69 103 ASN A N 1
ATOM 806 C CA . ASN A 1 103 ? 8.570 -7.227 50.455 1.00 60.69 103 ASN A CA 1
ATOM 807 C C . ASN A 1 103 ? 9.438 -8.082 49.516 1.00 60.69 103 ASN A C 1
ATOM 809 O O . ASN A 1 103 ? 9.531 -9.298 49.671 1.00 60.69 103 ASN A O 1
ATOM 813 N N . SER A 1 104 ? 10.135 -7.452 48.574 1.00 55.62 104 SER A N 1
ATOM 814 C CA . SER A 1 104 ? 10.996 -8.127 47.592 1.00 55.62 104 SER A CA 1
ATOM 815 C C . SER A 1 104 ? 12.256 -8.811 48.167 1.00 55.62 104 SER A C 1
ATOM 817 O O . SER A 1 104 ? 13.115 -9.245 47.398 1.00 55.62 104 SER A O 1
ATOM 819 N N . ARG A 1 105 ? 12.395 -8.900 49.499 1.00 57.09 105 ARG A N 1
ATOM 820 C CA . ARG A 1 105 ? 13.520 -9.522 50.221 1.00 57.09 105 ARG A CA 1
ATOM 821 C C . ARG A 1 105 ? 13.108 -10.402 51.405 1.00 57.09 105 ARG A C 1
ATOM 823 O O . ARG A 1 105 ? 13.882 -11.282 51.770 1.00 57.09 105 ARG A O 1
ATOM 830 N N . THR A 1 106 ? 11.936 -10.202 52.003 1.00 65.00 106 THR A N 1
ATOM 831 C CA . THR A 1 106 ? 11.519 -10.876 53.242 1.00 65.00 106 THR A CA 1
ATOM 832 C C . THR A 1 106 ? 10.368 -11.849 53.000 1.00 65.00 106 THR A C 1
ATOM 834 O O . THR A 1 106 ? 9.318 -11.472 52.476 1.00 65.00 106 THR A O 1
ATOM 837 N N . LEU A 1 107 ? 10.549 -13.085 53.460 1.00 70.56 107 LEU A N 1
ATOM 838 C CA . LEU A 1 107 ? 9.584 -14.173 53.371 1.00 70.56 107 LEU A CA 1
ATOM 839 C C . LEU A 1 107 ? 9.285 -14.733 54.768 1.00 70.56 107 LEU A C 1
ATOM 841 O O . LEU A 1 107 ? 10.205 -14.979 55.548 1.00 70.56 107 LEU A O 1
ATOM 845 N N . ILE A 1 108 ? 8.006 -14.948 55.074 1.00 71.69 108 ILE A N 1
ATOM 846 C CA . ILE A 1 108 ? 7.536 -15.639 56.279 1.00 71.69 108 ILE A CA 1
ATOM 847 C C . ILE A 1 108 ? 6.815 -16.918 55.865 1.00 71.69 108 ILE A C 1
ATOM 849 O O . ILE A 1 108 ? 5.958 -16.902 54.988 1.00 71.69 108 ILE A O 1
ATOM 853 N N . LEU A 1 109 ? 7.157 -18.018 56.521 1.00 72.06 109 LEU A N 1
ATOM 854 C CA . LEU A 1 109 ? 6.490 -19.309 56.438 1.00 72.06 109 LEU A CA 1
ATOM 855 C C . LEU A 1 109 ? 5.685 -19.510 57.717 1.00 72.06 109 LEU A C 1
ATOM 857 O O . LEU A 1 109 ? 6.245 -19.399 58.804 1.00 72.06 109 LEU A O 1
ATOM 861 N N . ASP A 1 110 ? 4.400 -19.809 57.589 1.00 73.25 110 ASP A N 1
ATOM 862 C CA . ASP A 1 110 ? 3.448 -19.867 58.692 1.00 73.25 110 ASP A CA 1
ATOM 863 C C . ASP A 1 110 ? 2.677 -21.189 58.694 1.00 73.25 110 ASP A C 1
ATOM 865 O O . ASP A 1 110 ? 1.953 -21.514 57.754 1.00 73.25 110 ASP A O 1
ATOM 869 N N . PHE A 1 111 ? 2.846 -21.951 59.769 1.00 71.25 111 PHE A N 1
ATOM 870 C CA . PHE A 1 111 ? 2.219 -23.248 60.021 1.00 71.25 111 PHE A CA 1
ATOM 871 C C . PHE A 1 111 ? 1.168 -23.172 61.136 1.00 71.25 111 PHE A C 1
ATOM 873 O O . PHE A 1 111 ? 0.810 -24.189 61.731 1.00 71.25 111 PHE A O 1
ATOM 880 N N . THR A 1 112 ? 0.696 -21.974 61.476 1.00 70.25 112 THR A N 1
ATOM 881 C CA . THR A 1 112 ? -0.252 -21.756 62.577 1.00 70.25 112 THR A CA 1
ATOM 882 C C . THR A 1 112 ? -1.707 -21.988 62.174 1.00 70.25 112 THR A C 1
ATOM 884 O O . THR A 1 112 ? -2.596 -21.803 63.003 1.00 70.25 112 THR A O 1
ATOM 887 N N . TYR A 1 113 ? -1.962 -22.450 60.945 1.00 67.75 113 TYR A N 1
ATOM 888 C CA . TYR A 1 113 ? -3.300 -22.699 60.414 1.00 67.75 113 TYR A CA 1
ATOM 889 C C . TYR A 1 113 ? -3.498 -24.152 59.986 1.00 67.75 113 TYR A C 1
ATOM 891 O O . TYR A 1 113 ? -2.590 -24.813 59.470 1.00 67.75 113 TYR A O 1
ATOM 899 N N . ASN A 1 114 ? -4.716 -24.649 60.190 1.00 61.44 114 ASN A N 1
ATOM 900 C CA . ASN A 1 114 ? -5.114 -25.963 59.707 1.00 61.44 114 ASN A CA 1
ATOM 901 C C . ASN A 1 114 ? -5.604 -25.921 58.242 1.00 61.44 114 ASN A C 1
ATOM 903 O O . ASN A 1 114 ? -5.779 -24.858 57.647 1.00 61.44 114 ASN A O 1
ATOM 907 N N . ASN A 1 115 ? -5.864 -27.085 57.648 1.00 56.09 115 ASN A N 1
ATOM 908 C CA . ASN A 1 115 ? -6.387 -27.221 56.284 1.00 56.09 115 ASN A CA 1
ATOM 909 C C . ASN A 1 115 ? -7.830 -26.716 56.086 1.00 56.09 115 ASN A C 1
ATOM 911 O O . ASN A 1 115 ? -8.319 -26.731 54.957 1.00 56.09 115 ASN A O 1
ATOM 915 N N . LEU A 1 116 ? -8.497 -26.273 57.154 1.00 52.97 116 LEU A N 1
ATOM 916 C CA . LEU A 1 116 ? -9.783 -25.571 57.128 1.00 52.97 116 LEU A CA 1
ATOM 917 C C . LEU A 1 116 ? -9.619 -24.046 57.272 1.00 52.97 116 LEU A C 1
ATOM 919 O O . LEU A 1 116 ? -10.598 -23.318 57.133 1.00 52.97 116 LEU A O 1
ATOM 923 N N . GLY A 1 117 ? -8.395 -23.556 57.492 1.00 54.47 117 GLY A N 1
ATOM 924 C CA . GLY A 1 117 ? -8.090 -22.139 57.683 1.00 54.47 117 GLY A CA 1
ATOM 925 C C . GLY A 1 117 ? -8.250 -21.639 59.121 1.00 54.47 117 GLY A C 1
ATOM 926 O O . GLY A 1 117 ? -8.121 -20.437 59.346 1.00 54.47 117 GLY A O 1
ATOM 927 N N . ASP A 1 118 ? -8.493 -22.516 60.100 1.00 60.66 118 ASP A N 1
ATOM 928 C CA . ASP A 1 118 ? -8.557 -22.109 61.506 1.00 60.66 118 ASP A CA 1
ATOM 929 C C . ASP A 1 118 ? -7.154 -21.908 62.074 1.00 60.66 118 ASP A C 1
ATOM 931 O O . ASP A 1 118 ? -6.253 -22.720 61.845 1.00 60.66 118 ASP A O 1
ATOM 935 N N . ASN A 1 119 ? -6.993 -20.866 62.889 1.00 69.56 119 ASN A N 1
ATOM 936 C CA . ASN A 1 119 ? -5.777 -20.652 63.659 1.00 69.56 119 ASN A CA 1
ATOM 937 C C . ASN A 1 119 ? -5.686 -21.694 64.793 1.00 69.56 119 ASN A C 1
ATOM 939 O O . ASN A 1 119 ? -6.547 -21.754 65.675 1.00 69.56 119 ASN A O 1
ATOM 943 N N . VAL A 1 120 ? -4.631 -22.505 64.782 1.00 67.69 120 VAL A N 1
ATOM 944 C CA . VAL A 1 120 ? -4.379 -23.570 65.765 1.00 67.69 120 VAL A CA 1
ATOM 945 C C . VAL A 1 120 ? -3.388 -23.159 66.860 1.00 67.69 120 VAL A C 1
ATOM 947 O O . VAL A 1 120 ? -2.992 -23.990 67.679 1.00 67.69 120 VAL A O 1
ATOM 950 N N . TYR A 1 121 ? -3.014 -21.878 66.936 1.00 65.44 121 TYR A N 1
ATOM 951 C CA . TYR A 1 121 ? -2.014 -21.371 67.879 1.00 65.44 121 TYR A CA 1
ATOM 952 C C . TYR A 1 121 ? -2.402 -21.557 69.339 1.00 65.44 121 TYR A C 1
ATOM 954 O O . TYR A 1 121 ? -1.605 -22.028 70.151 1.00 65.44 121 TYR A O 1
ATOM 962 N N . SER A 1 122 ? -3.659 -21.281 69.671 1.00 57.53 122 SER A N 1
ATOM 963 C CA . SER A 1 122 ? -4.206 -21.485 71.016 1.00 57.53 122 SER A CA 1
ATOM 964 C C . SER A 1 122 ? -4.391 -22.960 71.388 1.00 57.53 122 SER A C 1
ATOM 966 O O . SER A 1 122 ? -4.615 -23.268 72.556 1.00 57.53 122 SER A O 1
ATOM 968 N N . GLN A 1 123 ? -4.288 -23.875 70.420 1.00 58.44 123 GLN A N 1
ATOM 969 C CA . GLN A 1 123 ? -4.514 -25.306 70.622 1.00 58.44 123 GLN A CA 1
ATOM 970 C C . GLN A 1 123 ? -3.240 -26.055 71.048 1.00 58.44 123 GLN A C 1
ATOM 972 O O . GLN A 1 123 ? -3.309 -27.248 71.329 1.00 58.44 123 GLN A O 1
ATOM 977 N N . GLY A 1 124 ? -2.081 -25.381 71.106 1.00 54.53 124 GLY A N 1
ATOM 978 C CA . GLY A 1 124 ? -0.809 -25.960 71.568 1.00 54.53 124 GLY A CA 1
ATOM 979 C C . GLY A 1 124 ? -0.169 -26.973 70.610 1.00 54.53 124 GLY A C 1
ATOM 980 O O . GLY A 1 124 ? 0.825 -27.601 70.961 1.00 54.53 124 GLY A O 1
ATOM 981 N N . ASN A 1 125 ? -0.714 -27.118 69.399 1.00 53.44 125 ASN A N 1
ATOM 982 C CA . ASN A 1 125 ? -0.331 -28.144 68.423 1.00 53.44 125 ASN A CA 1
ATOM 983 C C . ASN A 1 125 ? 0.551 -27.599 67.288 1.00 53.44 125 ASN A C 1
ATOM 985 O O . ASN A 1 125 ? 0.559 -28.149 66.188 1.00 53.44 125 ASN A O 1
ATOM 989 N N . ILE A 1 126 ? 1.269 -26.497 67.526 1.00 63.31 126 ILE A N 1
ATOM 990 C CA . ILE A 1 126 ? 2.075 -25.868 66.484 1.00 63.31 126 ILE A CA 1
ATOM 991 C C . ILE A 1 126 ? 3.422 -26.589 66.313 1.00 63.31 126 ILE A C 1
ATOM 993 O O . ILE A 1 126 ? 4.166 -26.732 67.289 1.00 63.31 126 ILE A O 1
ATOM 997 N N . PRO A 1 127 ? 3.799 -26.965 65.077 1.00 59.09 127 PRO A N 1
ATOM 998 C CA . PRO A 1 127 ? 5.112 -27.518 64.788 1.00 59.09 127 PRO A CA 1
ATOM 999 C C . PRO A 1 127 ? 6.236 -26.511 65.062 1.00 59.09 127 PRO A C 1
ATOM 1001 O O . PRO A 1 127 ? 6.352 -25.468 64.414 1.00 59.09 127 PRO A O 1
ATOM 1004 N N . ASN A 1 128 ? 7.111 -26.868 65.996 1.00 61.84 128 ASN A N 1
ATOM 1005 C CA . ASN A 1 128 ? 8.278 -26.081 66.366 1.00 61.84 128 ASN A CA 1
ATOM 1006 C C . ASN A 1 128 ? 9.567 -26.824 65.993 1.00 61.84 128 ASN A C 1
ATOM 1008 O O . ASN A 1 128 ? 9.599 -28.055 66.020 1.00 61.84 128 ASN A O 1
ATOM 1012 N N . ASN A 1 129 ? 10.627 -26.082 65.683 1.00 61.25 129 ASN A N 1
ATOM 1013 C CA . ASN A 1 129 ? 11.942 -26.605 65.318 1.00 61.25 129 ASN A CA 1
ATOM 1014 C C . ASN A 1 129 ? 11.955 -27.475 64.039 1.00 61.25 129 ASN A C 1
ATOM 1016 O O . ASN A 1 129 ? 12.792 -28.369 63.900 1.00 61.25 129 ASN A O 1
ATOM 1020 N N . ILE A 1 130 ? 11.034 -27.229 63.095 1.00 61.94 130 ILE A N 1
ATOM 1021 C CA . ILE A 1 130 ? 11.045 -27.898 61.786 1.00 61.94 130 ILE A CA 1
ATOM 1022 C C . ILE A 1 130 ? 12.098 -27.231 60.892 1.00 61.94 130 ILE A C 1
ATOM 1024 O O . ILE A 1 130 ? 11.985 -26.027 60.656 1.00 61.94 130 ILE A O 1
ATOM 1028 N N . PRO A 1 131 ? 13.089 -27.975 60.361 1.00 57.25 131 PRO A N 1
ATOM 1029 C CA . PRO A 1 131 ? 14.039 -27.435 59.397 1.00 57.25 131 PRO A CA 1
ATOM 1030 C C . PRO A 1 131 ? 13.371 -27.223 58.035 1.00 57.25 131 PRO A C 1
ATOM 1032 O O . PRO A 1 131 ? 12.774 -28.141 57.473 1.00 57.25 131 PRO A O 1
ATOM 1035 N N . ILE A 1 132 ? 13.523 -26.025 57.474 1.00 62.38 132 ILE A N 1
ATOM 1036 C CA . ILE A 1 132 ? 13.019 -25.654 56.152 1.00 62.38 132 ILE A CA 1
ATOM 1037 C C . ILE A 1 132 ? 14.155 -25.072 55.326 1.00 62.38 132 ILE A C 1
ATOM 1039 O O . ILE A 1 132 ? 14.760 -24.069 55.696 1.00 62.38 132 ILE A O 1
ATOM 1043 N N . THR A 1 133 ? 14.434 -25.691 54.185 1.00 58.75 133 THR A N 1
ATOM 1044 C CA . THR A 1 133 ? 15.492 -25.258 53.273 1.00 58.75 133 THR A CA 1
ATOM 1045 C C . THR A 1 133 ? 14.922 -24.356 52.181 1.00 58.75 133 THR A C 1
ATOM 1047 O O . THR A 1 133 ? 14.047 -24.773 51.425 1.00 58.75 133 THR A O 1
ATOM 1050 N N . ILE A 1 134 ? 15.431 -23.126 52.089 1.00 64.19 134 ILE A N 1
ATOM 1051 C CA . ILE A 1 134 ? 15.034 -22.123 51.094 1.00 64.19 134 ILE A CA 1
ATOM 1052 C C . ILE A 1 134 ? 16.159 -21.965 50.069 1.00 64.19 134 ILE A C 1
ATOM 1054 O O . ILE A 1 134 ? 17.311 -21.707 50.429 1.00 64.19 134 ILE A O 1
ATOM 1058 N N . ILE A 1 135 ? 15.804 -22.094 48.787 1.00 60.44 135 ILE A N 1
ATOM 1059 C CA . ILE A 1 135 ? 16.714 -21.954 47.645 1.00 60.44 135 ILE A CA 1
ATOM 1060 C C . ILE A 1 135 ? 16.258 -20.754 46.813 1.00 60.44 135 ILE A C 1
ATOM 1062 O O . ILE A 1 135 ? 15.133 -20.747 46.317 1.00 60.44 135 ILE A O 1
ATOM 1066 N N . THR A 1 136 ? 17.122 -19.753 46.638 1.00 58.84 136 THR A N 1
ATOM 1067 C CA . THR A 1 136 ? 16.838 -18.571 45.803 1.00 58.84 136 THR A CA 1
ATOM 1068 C C . THR A 1 136 ? 17.595 -18.633 44.475 1.00 58.84 136 THR A C 1
ATOM 1070 O O . THR A 1 136 ? 18.740 -19.094 44.429 1.00 58.84 136 THR A O 1
ATOM 1073 N N . LYS A 1 137 ? 16.962 -18.179 43.383 1.00 54.28 137 LYS A N 1
ATOM 1074 C CA . LYS A 1 137 ? 17.540 -18.149 42.027 1.00 54.28 137 LYS A CA 1
ATOM 1075 C C . LYS A 1 137 ? 17.447 -16.754 41.394 1.00 54.28 137 LYS A C 1
ATOM 1077 O O . LYS A 1 137 ? 16.559 -15.979 41.741 1.00 54.28 137 LYS A O 1
ATOM 1082 N N . THR A 1 138 ? 18.367 -16.438 40.483 1.00 51.94 138 THR A N 1
ATOM 1083 C CA . THR A 1 138 ? 18.292 -15.266 39.590 1.00 51.94 138 THR A CA 1
ATOM 1084 C C . THR A 1 138 ? 17.287 -15.480 38.452 1.00 51.94 138 THR A C 1
ATOM 1086 O O . THR A 1 138 ? 16.847 -16.601 38.197 1.00 51.94 138 THR A O 1
ATOM 1089 N N . THR A 1 139 ? 16.975 -14.408 37.717 1.00 48.94 139 THR A N 1
ATOM 1090 C CA . THR A 1 139 ? 16.170 -14.423 36.481 1.00 48.94 139 THR A CA 1
ATOM 1091 C C . THR A 1 139 ? 16.739 -15.317 35.370 1.00 48.94 139 THR A C 1
ATOM 1093 O O . THR A 1 139 ? 15.988 -15.727 34.493 1.00 48.94 139 THR A O 1
ATOM 1096 N N . ASP A 1 140 ? 18.030 -15.667 35.414 1.00 50.50 140 ASP A N 1
ATOM 1097 C CA . ASP A 1 140 ? 18.691 -16.641 34.530 1.00 50.50 140 ASP A CA 1
ATOM 1098 C C . ASP A 1 140 ? 18.894 -18.027 35.188 1.00 50.50 140 ASP A C 1
ATOM 1100 O O . ASP A 1 140 ? 19.759 -18.799 34.776 1.00 50.50 140 ASP A O 1
ATOM 1104 N N . TYR A 1 141 ? 18.097 -18.362 36.212 1.00 51.06 141 TYR A N 1
ATOM 1105 C CA . TYR A 1 141 ? 18.054 -19.664 36.900 1.00 51.06 141 TYR A CA 1
ATOM 1106 C C . TYR A 1 141 ? 19.318 -20.089 37.675 1.00 51.06 141 TYR A C 1
ATOM 1108 O O . TYR A 1 141 ? 19.411 -21.243 38.113 1.00 51.06 141 TYR A O 1
ATOM 1116 N N . ARG A 1 142 ? 20.271 -19.188 37.938 1.00 51.78 142 ARG A N 1
ATOM 1117 C CA . ARG A 1 142 ? 21.453 -19.498 38.765 1.00 51.78 142 ARG A CA 1
ATOM 1118 C C . ARG A 1 142 ? 21.095 -19.465 40.252 1.00 51.78 142 ARG A C 1
ATOM 1120 O O . ARG A 1 142 ? 20.447 -18.531 40.714 1.00 51.78 142 ARG A O 1
ATOM 1127 N N . ILE A 1 143 ? 21.519 -20.479 41.013 1.00 56.78 143 ILE A N 1
ATOM 1128 C CA . ILE A 1 143 ? 21.286 -20.551 42.467 1.00 56.78 143 ILE A CA 1
ATOM 1129 C C . ILE A 1 143 ? 22.137 -19.482 43.161 1.00 56.78 143 ILE A C 1
ATOM 1131 O O . ILE A 1 143 ? 23.363 -19.526 43.093 1.00 56.78 143 ILE A O 1
ATOM 1135 N N . LEU A 1 144 ? 21.482 -18.538 43.837 1.00 55.53 144 LEU A N 1
ATOM 1136 C CA . LEU A 1 144 ? 22.123 -17.450 44.581 1.00 55.53 144 LEU A CA 1
ATOM 1137 C C . LEU A 1 144 ? 22.480 -17.861 46.007 1.00 55.53 144 LEU A C 1
ATOM 1139 O O . LEU A 1 144 ? 23.526 -17.464 46.515 1.00 55.53 144 LEU A O 1
ATOM 1143 N N . ASN A 1 145 ? 21.596 -18.603 46.681 1.00 58.59 145 ASN A N 1
ATOM 1144 C CA . ASN A 1 145 ? 21.796 -18.974 48.077 1.00 58.59 145 ASN A CA 1
ATOM 1145 C C . ASN A 1 145 ? 20.974 -20.209 48.477 1.00 58.59 145 ASN A C 1
ATOM 1147 O O . ASN A 1 145 ? 19.888 -20.444 47.943 1.00 58.59 145 ASN A O 1
ATOM 1151 N N . ASN A 1 146 ? 21.484 -20.967 49.450 1.00 63.72 146 ASN A N 1
ATOM 1152 C CA . ASN A 1 146 ? 20.807 -22.106 50.070 1.00 63.72 146 ASN A CA 1
ATOM 1153 C C . ASN A 1 146 ? 20.883 -21.946 51.595 1.00 63.72 146 ASN A C 1
ATOM 1155 O O . ASN A 1 146 ? 21.968 -22.056 52.170 1.00 63.72 146 ASN A O 1
ATOM 1159 N N . LYS A 1 147 ? 19.759 -21.634 52.251 1.00 67.69 147 LYS A N 1
ATOM 1160 C CA . LYS A 1 147 ? 19.711 -21.413 53.705 1.00 67.69 147 LYS A CA 1
ATOM 1161 C C . LYS A 1 147 ? 18.597 -22.234 54.335 1.00 67.69 147 LYS A C 1
ATOM 1163 O O . LYS A 1 147 ? 17.452 -22.174 53.897 1.00 67.69 147 LYS A O 1
ATOM 1168 N N . THR A 1 148 ? 18.932 -22.943 55.408 1.00 71.19 148 THR A N 1
ATOM 1169 C CA . THR A 1 148 ? 17.947 -23.612 56.260 1.00 71.19 148 THR A CA 1
ATOM 1170 C C . THR A 1 148 ? 17.529 -22.683 57.395 1.00 71.19 148 THR A C 1
ATOM 1172 O O . THR A 1 148 ? 18.381 -22.128 58.091 1.00 71.19 148 THR A O 1
ATOM 1175 N N . VAL A 1 149 ? 16.223 -22.517 57.574 1.00 70.12 149 VAL A N 1
ATOM 1176 C CA . VAL A 1 149 ? 15.587 -21.816 58.696 1.00 70.12 149 VAL A CA 1
ATOM 1177 C C . VAL A 1 149 ? 14.764 -22.811 59.503 1.00 70.12 149 VAL A C 1
ATOM 1179 O O . VAL A 1 149 ? 14.329 -23.827 58.968 1.00 70.12 149 VAL A O 1
ATOM 1182 N N . TYR A 1 150 ? 14.571 -22.542 60.788 1.00 71.38 150 TYR A N 1
ATOM 1183 C CA . TYR A 1 150 ? 13.779 -23.395 61.670 1.00 71.38 150 TYR A CA 1
ATOM 1184 C C . TYR A 1 150 ? 12.498 -22.669 62.051 1.00 71.38 150 TYR A C 1
ATOM 1186 O O . TYR A 1 150 ? 12.507 -21.445 62.191 1.00 71.38 150 TYR A O 1
ATOM 1194 N N . THR A 1 151 ? 11.399 -23.407 62.196 1.00 69.88 151 THR A N 1
ATOM 1195 C CA . THR A 1 151 ? 10.176 -22.819 62.746 1.00 69.88 151 THR A CA 1
ATOM 1196 C C . THR A 1 151 ? 10.359 -22.513 64.232 1.00 69.88 151 THR A C 1
ATOM 1198 O O . THR A 1 151 ? 10.835 -23.362 64.982 1.00 69.88 151 THR A O 1
ATOM 1201 N N . GLU A 1 152 ? 9.951 -21.319 64.652 1.00 74.69 152 GLU A N 1
ATOM 1202 C CA . GLU A 1 152 ? 9.777 -20.889 66.037 1.00 74.69 152 GLU A CA 1
ATOM 1203 C C . GLU A 1 152 ? 8.306 -20.516 66.242 1.00 74.69 152 GLU A C 1
ATOM 1205 O O . GLU A 1 152 ? 7.780 -19.633 65.567 1.00 74.69 152 GLU A O 1
ATOM 1210 N N . ASN A 1 153 ? 7.604 -21.231 67.126 1.00 73.81 153 ASN A N 1
ATOM 1211 C CA . ASN A 1 153 ? 6.150 -21.092 67.313 1.00 73.81 153 ASN A CA 1
ATOM 1212 C C . ASN A 1 153 ? 5.363 -21.184 65.988 1.00 73.81 153 ASN A C 1
ATOM 1214 O O . ASN A 1 153 ? 4.375 -20.480 65.789 1.00 73.81 153 ASN A O 1
ATOM 1218 N N . GLY A 1 154 ? 5.806 -22.059 65.075 1.00 67.38 154 GLY A N 1
ATOM 1219 C CA . GLY A 1 154 ? 5.152 -22.292 63.780 1.00 67.38 154 GLY A CA 1
ATOM 1220 C C . GLY A 1 154 ? 5.459 -21.266 62.710 1.00 67.38 154 GLY A C 1
ATOM 1221 O O . GLY A 1 154 ? 4.915 -21.381 61.617 1.00 67.38 154 GLY A O 1
ATOM 1222 N N . LEU A 1 155 ? 6.325 -20.297 62.996 1.00 77.19 155 LEU A N 1
ATOM 1223 C CA . LEU A 1 155 ? 6.751 -19.287 62.042 1.00 77.19 155 LEU A CA 1
ATOM 1224 C C . LEU A 1 155 ? 8.226 -19.478 61.706 1.00 77.19 155 LEU A C 1
ATOM 1226 O O . LEU A 1 155 ? 9.040 -19.711 62.591 1.00 77.19 155 LEU A O 1
ATOM 1230 N N . ALA A 1 156 ? 8.600 -19.335 60.442 1.00 77.56 156 ALA A N 1
ATOM 1231 C CA . ALA A 1 156 ? 9.994 -19.174 60.044 1.00 77.56 156 ALA A CA 1
ATOM 1232 C C . ALA A 1 156 ? 10.119 -17.939 59.156 1.00 77.56 156 ALA A C 1
ATOM 1234 O O . ALA A 1 156 ? 9.280 -17.719 58.287 1.00 77.56 156 ALA A O 1
ATOM 1235 N N . SER A 1 157 ? 11.159 -17.132 59.355 1.00 77.75 157 SER A N 1
ATOM 1236 C CA . SER A 1 157 ? 11.415 -15.957 58.520 1.00 77.75 157 SER A CA 1
ATOM 1237 C C . SER A 1 157 ? 12.755 -16.069 57.804 1.00 77.75 157 SER A C 1
ATOM 1239 O O . SER A 1 157 ? 13.732 -16.608 58.329 1.00 77.75 157 SER A O 1
ATOM 1241 N N . TYR A 1 158 ? 12.792 -15.568 56.575 1.00 75.56 158 TYR A N 1
ATOM 1242 C CA . TYR A 1 158 ? 13.991 -15.482 55.763 1.00 75.56 158 TYR A CA 1
ATOM 1243 C C . TYR A 1 158 ? 14.084 -14.108 55.115 1.00 75.56 158 TYR A C 1
ATOM 1245 O O . TYR A 1 158 ? 13.136 -13.638 54.491 1.00 75.56 158 TYR A O 1
ATOM 1253 N N . GLU A 1 159 ? 15.251 -13.486 55.238 1.00 73.50 159 GLU A N 1
ATOM 1254 C CA . GLU A 1 159 ? 15.577 -12.232 54.573 1.00 73.50 159 GLU A CA 1
ATOM 1255 C C . GLU A 1 159 ? 16.736 -12.467 53.599 1.00 73.50 159 GLU A C 1
ATOM 1257 O O . GLU A 1 159 ? 17.819 -12.924 53.986 1.00 73.50 159 GLU A O 1
ATOM 1262 N N . ALA A 1 160 ? 16.487 -12.201 52.319 1.00 62.94 160 ALA A N 1
ATOM 1263 C CA . ALA A 1 160 ? 17.468 -12.319 51.255 1.00 62.94 160 ALA A CA 1
ATOM 1264 C C . ALA A 1 160 ? 18.345 -11.065 51.175 1.00 62.94 160 ALA A C 1
ATOM 1266 O O . ALA A 1 160 ? 17.876 -9.935 51.300 1.00 62.94 160 ALA A O 1
ATOM 1267 N N . SER A 1 161 ? 19.627 -11.259 50.868 1.00 52.66 161 SER A N 1
ATOM 1268 C CA . SER A 1 161 ? 20.575 -10.159 50.656 1.00 52.66 161 SER A CA 1
ATOM 1269 C C . SER A 1 161 ? 20.342 -9.381 49.349 1.00 52.66 161 SER A C 1
ATOM 1271 O O . SER A 1 161 ? 20.849 -8.270 49.213 1.00 52.66 161 SER A O 1
ATOM 1273 N N . HIS A 1 162 ? 19.568 -9.931 48.403 1.00 52.88 162 HIS A N 1
ATOM 1274 C CA . HIS A 1 162 ? 19.257 -9.348 47.090 1.00 52.88 162 HIS A CA 1
ATOM 1275 C C . HIS A 1 162 ? 17.784 -9.592 46.710 1.00 52.88 162 HIS A C 1
ATOM 1277 O O . HIS A 1 162 ? 17.133 -10.459 47.289 1.00 52.88 162 HIS A O 1
ATOM 1283 N N . TYR A 1 163 ? 17.270 -8.834 45.734 1.00 47.16 163 TYR A N 1
ATOM 1284 C CA . TYR A 1 163 ? 15.919 -9.009 45.181 1.00 47.16 163 TYR A CA 1
ATOM 1285 C C . TYR A 1 163 ? 15.799 -10.340 44.415 1.00 47.16 163 TYR A C 1
ATOM 1287 O O . TYR A 1 163 ? 16.715 -10.687 43.670 1.00 47.16 163 TYR A O 1
ATOM 1295 N N . PHE A 1 164 ? 14.693 -11.075 44.574 1.00 46.75 164 PHE A N 1
ATOM 1296 C CA . PHE A 1 164 ? 14.478 -12.379 43.923 1.00 46.75 164 PHE A CA 1
ATOM 1297 C C . PHE A 1 164 ? 13.070 -12.525 43.319 1.00 46.75 164 PHE A C 1
ATOM 1299 O O . PHE A 1 164 ? 12.119 -11.904 43.792 1.00 46.75 164 PHE A O 1
ATOM 1306 N N . ILE A 1 165 ? 12.945 -13.377 42.291 1.00 40.91 165 ILE A N 1
ATOM 1307 C CA . ILE A 1 165 ? 11.671 -13.916 41.783 1.00 40.91 165 ILE A CA 1
ATOM 1308 C C . ILE A 1 165 ? 11.505 -15.319 42.380 1.00 40.91 165 ILE A C 1
ATOM 1310 O O . ILE A 1 165 ? 12.461 -16.094 42.430 1.00 40.91 165 ILE A O 1
ATOM 1314 N N . LEU A 1 166 ? 10.319 -15.627 42.904 1.00 40.16 166 LEU A N 1
ATOM 1315 C CA . LEU A 1 166 ? 10.071 -16.849 43.665 1.00 40.16 166 LEU A CA 1
ATOM 1316 C C . LEU A 1 166 ? 9.604 -17.997 42.751 1.00 40.16 166 LEU A C 1
ATOM 1318 O O . LEU A 1 166 ? 8.419 -18.099 42.457 1.00 40.16 166 LEU A O 1
ATOM 1322 N N . ASP A 1 167 ? 10.517 -18.899 42.382 1.00 37.16 167 ASP A N 1
ATOM 1323 C CA . ASP A 1 167 ? 10.184 -20.220 41.823 1.00 37.16 167 ASP A CA 1
ATOM 1324 C C . ASP A 1 167 ? 10.297 -21.288 42.927 1.00 37.16 167 ASP A C 1
ATOM 1326 O O . ASP A 1 167 ? 11.395 -21.746 43.260 1.00 37.16 167 ASP A O 1
ATOM 1330 N N . ILE A 1 168 ? 9.171 -21.696 43.524 1.00 38.75 168 ILE A N 1
ATOM 1331 C CA . ILE A 1 168 ? 9.153 -22.755 44.549 1.00 38.75 168 ILE A CA 1
ATOM 1332 C C . ILE A 1 168 ? 9.132 -24.131 43.872 1.00 38.75 168 ILE A C 1
ATOM 1334 O O . ILE A 1 168 ? 8.111 -24.550 43.333 1.00 38.75 168 ILE A O 1
ATOM 1338 N N . TYR A 1 169 ? 10.231 -24.882 43.974 1.00 31.20 169 TYR A N 1
ATOM 1339 C CA . TYR A 1 169 ? 10.247 -26.318 43.679 1.00 31.20 169 TYR A CA 1
ATOM 1340 C C . TYR A 1 169 ? 10.092 -27.111 44.983 1.00 31.20 169 TYR A C 1
ATOM 1342 O O . TYR A 1 169 ? 11.022 -27.199 45.782 1.00 31.20 169 TYR A O 1
ATOM 1350 N N . LEU A 1 170 ? 8.912 -27.696 45.204 1.00 33.16 170 LEU A N 1
ATOM 1351 C CA . LEU A 1 170 ? 8.648 -28.606 46.322 1.00 33.16 170 LEU A CA 1
ATOM 1352 C C . LEU A 1 170 ? 9.138 -30.019 45.980 1.00 33.16 170 LEU A C 1
ATOM 1354 O O . LEU A 1 170 ? 8.628 -30.663 45.061 1.00 33.16 170 LEU A O 1
ATOM 1358 N N . VAL A 1 171 ? 10.080 -30.545 46.765 1.00 27.08 171 VAL A N 1
ATOM 1359 C CA . VAL A 1 171 ? 10.350 -31.987 46.795 1.00 27.08 171 VAL A CA 1
ATOM 1360 C C . VAL A 1 171 ? 9.197 -32.651 47.558 1.00 27.08 171 VAL A C 1
ATOM 1362 O O . VAL A 1 171 ? 9.221 -32.723 48.777 1.00 27.08 171 VAL A O 1
ATOM 1365 N N . LYS A 1 172 ? 8.185 -33.091 46.798 1.00 31.95 172 LYS A N 1
ATOM 1366 C CA . LYS A 1 172 ? 7.031 -33.938 47.166 1.00 31.95 172 LYS A CA 1
ATOM 1367 C C . LYS A 1 172 ? 6.147 -33.499 48.356 1.00 31.95 172 LYS A C 1
ATOM 1369 O O . LYS A 1 172 ? 6.493 -33.642 49.517 1.00 31.95 172 LYS A O 1
ATOM 1374 N N . GLU A 1 173 ? 4.924 -33.118 47.969 1.00 35.81 173 GLU A N 1
ATOM 1375 C CA . GLU A 1 173 ? 3.650 -33.128 48.713 1.00 35.81 173 GLU A CA 1
ATOM 1376 C C . GLU A 1 173 ? 3.536 -32.317 50.013 1.00 35.81 173 GLU A C 1
ATOM 1378 O O . GLU A 1 173 ? 3.344 -32.857 51.096 1.00 35.81 173 GLU A O 1
ATOM 1383 N N . ILE A 1 174 ? 3.446 -30.992 49.857 1.00 28.73 174 ILE A N 1
ATOM 1384 C CA . ILE A 1 174 ? 2.534 -30.147 50.643 1.00 28.73 174 ILE A CA 1
ATOM 1385 C C . ILE A 1 174 ? 1.860 -29.210 49.634 1.00 28.73 174 ILE A C 1
ATOM 1387 O O . ILE A 1 174 ? 2.533 -28.395 49.006 1.00 28.73 174 ILE A O 1
ATOM 1391 N N . LYS A 1 175 ? 0.550 -29.377 49.399 1.00 28.52 175 LYS A N 1
ATOM 1392 C CA . LYS A 1 175 ? -0.214 -28.500 48.498 1.00 28.52 175 LYS A CA 1
ATOM 1393 C C . LYS A 1 175 ? -0.287 -27.109 49.123 1.00 28.52 175 LYS A C 1
ATOM 1395 O O . LYS A 1 175 ? -1.015 -26.900 50.089 1.00 28.52 175 LYS A O 1
ATOM 1400 N N . SER A 1 176 ? 0.473 -26.181 48.557 1.00 24.80 176 SER A N 1
ATOM 1401 C CA . SER A 1 176 ? 0.245 -24.752 48.704 1.00 24.80 176 SER A CA 1
ATOM 1402 C C . SER A 1 176 ? -1.176 -24.399 48.259 1.00 24.80 176 SER A C 1
ATOM 1404 O O . SER A 1 176 ? -1.770 -25.050 47.394 1.00 24.80 176 SER A O 1
ATOM 1406 N N . ILE A 1 177 ? -1.723 -23.346 48.859 1.00 27.67 177 ILE A N 1
ATOM 1407 C CA . ILE A 1 177 ? -2.906 -22.653 48.358 1.00 27.67 177 ILE A CA 1
ATOM 1408 C C . ILE A 1 177 ? -2.545 -22.108 46.972 1.00 27.67 177 ILE A C 1
ATOM 1410 O O . ILE A 1 177 ? -1.807 -21.136 46.844 1.00 27.67 177 ILE A O 1
ATOM 1414 N N . ILE A 1 178 ? -3.035 -22.776 45.930 1.00 29.25 178 ILE A N 1
ATOM 1415 C CA . ILE A 1 178 ? -3.020 -22.266 44.564 1.00 29.25 178 ILE A CA 1
ATOM 1416 C C . ILE A 1 178 ? -4.262 -21.378 44.436 1.00 29.25 178 ILE A C 1
ATOM 1418 O O . ILE A 1 178 ? -5.382 -21.883 44.360 1.00 29.25 178 ILE A O 1
ATOM 1422 N N . LEU A 1 179 ? -4.076 -20.057 44.400 1.00 28.44 179 LEU A N 1
ATOM 1423 C CA . LEU A 1 179 ? -4.960 -19.213 43.595 1.00 28.44 179 LEU A CA 1
ATOM 1424 C C . LEU A 1 179 ? -4.790 -19.720 42.162 1.00 28.44 179 LEU A C 1
ATOM 1426 O O . LEU A 1 179 ? -3.699 -19.601 41.611 1.00 28.44 179 LEU A O 1
ATOM 1430 N N . TYR A 1 180 ? -5.801 -20.386 41.596 1.00 35.16 180 TYR A N 1
ATOM 1431 C CA . TYR A 1 180 ? -5.701 -20.871 40.220 1.00 35.16 180 TYR A CA 1
ATOM 1432 C C . TYR A 1 180 ? -5.516 -19.652 39.312 1.00 35.16 180 TYR A C 1
ATOM 1434 O O . TYR A 1 180 ? -6.432 -18.827 39.248 1.00 35.16 180 TYR A O 1
ATOM 1442 N N . PRO A 1 181 ? -4.353 -19.492 38.650 1.00 37.16 181 PRO A N 1
ATOM 1443 C CA . PRO A 1 181 ? -4.152 -18.364 37.762 1.00 37.16 181 PRO A CA 1
ATOM 1444 C C . PRO A 1 181 ? -5.196 -18.454 36.656 1.00 37.16 181 PRO A C 1
ATOM 1446 O O . PRO A 1 181 ? -5.454 -19.532 36.113 1.00 37.16 181 PRO A O 1
ATOM 1449 N N . ILE A 1 182 ? -5.821 -17.323 36.340 1.00 43.38 182 ILE A N 1
ATOM 1450 C CA . ILE A 1 182 ? -6.671 -17.241 35.161 1.00 43.38 182 ILE A CA 1
ATOM 1451 C C . ILE A 1 182 ? -5.756 -17.425 33.955 1.00 43.38 182 ILE A C 1
ATOM 1453 O O . ILE A 1 182 ? -4.869 -16.608 33.710 1.00 43.38 182 ILE A O 1
ATOM 1457 N N . VAL A 1 183 ? -5.946 -18.522 33.226 1.00 44.78 183 VAL A N 1
ATOM 1458 C CA . VAL A 1 183 ? -5.199 -18.798 32.001 1.00 44.78 183 VAL A CA 1
ATOM 1459 C C . VAL A 1 183 ? -5.880 -18.044 30.873 1.00 44.78 183 VAL A C 1
ATOM 1461 O O . VAL A 1 183 ? -7.056 -18.272 30.573 1.00 44.78 183 VAL A O 1
ATOM 1464 N N . VAL A 1 184 ? -5.123 -17.138 30.266 1.00 46.91 184 VAL A N 1
ATOM 1465 C CA . VAL A 1 184 ? -5.540 -16.341 29.118 1.00 46.91 184 VAL A CA 1
ATOM 1466 C C . VAL A 1 184 ? -5.018 -17.037 27.869 1.00 46.91 184 VAL A C 1
ATOM 1468 O O . VAL A 1 184 ? -3.823 -17.299 27.752 1.00 46.91 184 VAL A O 1
ATOM 1471 N N . SER A 1 185 ? -5.910 -17.353 26.936 1.00 44.62 185 SER A N 1
ATOM 1472 C CA . SER A 1 185 ? -5.529 -17.859 25.615 1.00 44.62 185 SER A CA 1
ATOM 1473 C C . SER A 1 185 ? -6.179 -17.005 24.534 1.00 44.62 185 SER A C 1
ATOM 1475 O O . SER A 1 185 ? -7.358 -16.658 24.628 1.00 44.62 185 SER A O 1
ATOM 1477 N N . ASN A 1 186 ? -5.384 -16.643 23.528 1.00 49.81 186 ASN A N 1
ATOM 1478 C CA . ASN A 1 186 ? -5.755 -15.666 22.511 1.00 49.81 186 ASN A CA 1
ATOM 1479 C C . ASN A 1 186 ? -5.886 -16.345 21.154 1.00 49.81 186 ASN A C 1
ATOM 1481 O O . ASN A 1 186 ? -5.007 -17.110 20.760 1.00 49.81 186 ASN A O 1
ATOM 1485 N N . ASN A 1 187 ? -6.942 -16.009 20.414 1.00 49.06 187 ASN A N 1
ATOM 1486 C CA . ASN A 1 187 ? -7.019 -16.307 18.990 1.00 49.06 187 ASN A CA 1
ATOM 1487 C C . ASN A 1 187 ? -7.420 -15.045 18.218 1.00 49.06 187 ASN A C 1
ATOM 1489 O O . ASN A 1 187 ? -8.602 -14.735 18.039 1.00 49.06 187 ASN A O 1
ATOM 1493 N N . ILE A 1 188 ? -6.402 -14.303 17.784 1.00 47.66 188 ILE A N 1
ATOM 1494 C CA . ILE A 1 188 ? -6.525 -12.943 17.242 1.00 47.66 188 ILE A CA 1
ATOM 1495 C C . ILE A 1 188 ? -7.233 -12.949 15.881 1.00 47.66 188 ILE A C 1
ATOM 1497 O O . ILE A 1 188 ? -8.026 -12.050 15.611 1.00 47.66 188 ILE A O 1
ATOM 1501 N N . SER A 1 189 ? -7.095 -14.033 15.107 1.00 46.84 189 SER A N 1
ATOM 1502 C CA . SER A 1 189 ? -7.852 -14.249 13.861 1.00 46.84 189 SER A CA 1
ATOM 1503 C C . SER A 1 189 ? -9.375 -14.273 14.066 1.00 46.84 189 SER A C 1
ATOM 1505 O O . SER A 1 189 ? -10.129 -13.906 13.171 1.00 46.84 189 SER A O 1
ATOM 1507 N N . SER A 1 190 ? -9.831 -14.656 15.264 1.00 49.34 190 SER A N 1
ATOM 1508 C CA . SER A 1 190 ? -11.253 -14.750 15.613 1.00 49.34 190 SER A CA 1
ATOM 1509 C C . SER A 1 190 ? -11.775 -13.577 16.451 1.00 49.34 190 SER A C 1
ATOM 1511 O O . SER A 1 190 ? -12.962 -13.548 16.764 1.00 49.34 190 SER A O 1
ATOM 1513 N N . LYS A 1 191 ? -10.915 -12.616 16.833 1.00 63.06 191 LYS A N 1
ATOM 1514 C CA . LYS A 1 191 ? -11.230 -11.549 17.807 1.00 63.06 191 LYS A CA 1
ATOM 1515 C C . LYS A 1 191 ? -11.798 -12.096 19.133 1.00 63.06 191 LYS A C 1
ATOM 1517 O O . LYS A 1 191 ? -12.672 -11.479 19.737 1.00 63.06 191 LYS A O 1
ATOM 1522 N N . VAL A 1 192 ? -11.317 -13.262 19.590 1.00 65.06 192 VAL A N 1
ATOM 1523 C CA . VAL A 1 192 ? -11.774 -13.916 20.832 1.00 65.06 192 VAL A CA 1
ATOM 1524 C C . VAL A 1 192 ? -10.636 -14.051 21.843 1.00 65.06 192 VAL A C 1
ATOM 1526 O O . VAL A 1 192 ? -9.563 -14.575 21.530 1.00 65.06 192 VAL A O 1
ATOM 1529 N N . VAL A 1 193 ? -10.909 -13.640 23.082 1.00 68.06 193 VAL A N 1
ATOM 1530 C CA . VAL A 1 193 ? -10.074 -13.905 24.262 1.00 68.06 193 VAL A CA 1
ATOM 1531 C C . VAL A 1 193 ? -10.772 -14.920 25.147 1.00 68.06 193 VAL A C 1
ATOM 1533 O O . VAL A 1 193 ? -11.930 -14.732 25.519 1.00 68.06 193 VAL A O 1
ATOM 1536 N N . LYS A 1 194 ? -10.074 -15.993 25.512 1.00 75.06 194 LYS A N 1
ATOM 1537 C CA . LYS A 1 194 ? -10.599 -17.002 26.429 1.00 75.06 194 LYS A CA 1
ATOM 1538 C C . LYS A 1 194 ? -9.945 -16.868 27.797 1.00 75.06 194 LYS A C 1
ATOM 1540 O O . LYS A 1 194 ? -8.733 -17.045 27.919 1.00 75.06 194 LYS A O 1
ATOM 1545 N N . LEU A 1 195 ? -10.762 -16.617 28.817 1.00 74.56 195 LEU A N 1
ATOM 1546 C CA . LEU A 1 195 ? -10.368 -16.679 30.225 1.00 74.56 195 LEU A CA 1
ATOM 1547 C C . LEU A 1 195 ? -10.776 -18.040 30.788 1.00 74.56 195 LEU A C 1
ATOM 1549 O O . LEU A 1 195 ? -11.916 -18.464 30.594 1.00 74.56 195 LEU A O 1
ATOM 1553 N N . THR A 1 196 ? -9.872 -18.723 31.489 1.00 66.88 196 THR A N 1
ATOM 1554 C CA . THR A 1 196 ? -10.156 -20.013 32.142 1.00 66.88 196 THR A CA 1
ATOM 1555 C C . THR A 1 196 ? -9.670 -20.000 33.588 1.00 66.88 196 THR A C 1
ATOM 1557 O O . THR A 1 196 ? -8.549 -19.582 33.850 1.00 66.88 196 THR A O 1
ATOM 1560 N N . ALA A 1 197 ? -10.492 -20.480 34.516 1.00 65.50 197 ALA A N 1
ATOM 1561 C CA . ALA A 1 197 ? -10.192 -20.661 35.932 1.00 65.50 197 ALA A CA 1
ATOM 1562 C C . ALA A 1 197 ? -10.730 -22.025 36.400 1.00 65.50 197 ALA A C 1
ATOM 1564 O O . ALA A 1 197 ? -11.725 -22.513 35.876 1.00 65.50 197 ALA A O 1
ATOM 1565 N N . ASN A 1 198 ? -10.101 -22.655 37.391 1.00 62.06 198 ASN A N 1
ATOM 1566 C CA . ASN A 1 198 ? -10.565 -23.949 37.905 1.00 62.06 198 ASN A CA 1
ATOM 1567 C C . ASN A 1 198 ? -11.429 -23.770 39.153 1.00 62.06 198 ASN A C 1
ATOM 1569 O O . ASN A 1 198 ? -10.948 -23.248 40.154 1.00 62.06 198 ASN A O 1
ATOM 1573 N N . ASN A 1 199 ? -12.667 -24.271 39.112 1.00 65.38 199 ASN A N 1
ATOM 1574 C CA . ASN A 1 199 ? -13.641 -24.229 40.210 1.00 65.38 199 ASN A CA 1
ATOM 1575 C C . ASN A 1 199 ? -13.853 -22.825 40.798 1.00 65.38 199 ASN A C 1
ATOM 1577 O O . ASN A 1 199 ? -14.061 -22.664 42.003 1.00 65.38 199 ASN A O 1
ATOM 1581 N N . SER A 1 200 ? -13.831 -21.819 39.926 1.00 76.19 200 SER A N 1
ATOM 1582 C CA . SER A 1 200 ? -13.991 -20.417 40.295 1.00 76.19 200 SER A CA 1
ATOM 1583 C C . SER A 1 200 ? -14.956 -19.715 39.349 1.00 76.19 200 SER A C 1
ATOM 1585 O O . SER A 1 200 ? -15.047 -20.023 38.158 1.00 76.19 200 SER A O 1
ATOM 1587 N N . THR A 1 201 ? -15.659 -18.728 39.888 1.00 81.06 201 THR A N 1
ATOM 1588 C CA . THR A 1 201 ? -16.451 -17.776 39.116 1.00 81.06 201 THR A CA 1
ATOM 1589 C C . THR A 1 201 ? -15.532 -16.660 38.643 1.00 81.06 201 THR A C 1
ATOM 1591 O O . THR A 1 201 ? -14.984 -15.915 39.450 1.00 81.06 201 THR A O 1
ATOM 1594 N N . ILE A 1 202 ? -15.343 -16.549 37.335 1.00 86.00 202 ILE A N 1
ATOM 1595 C CA . ILE A 1 202 ? -14.598 -15.469 36.693 1.00 86.00 202 ILE A CA 1
ATOM 1596 C C . ILE A 1 202 ? -15.527 -14.267 36.596 1.00 86.00 202 ILE A C 1
ATOM 1598 O O . ILE A 1 202 ? -16.615 -14.385 36.040 1.00 86.00 202 ILE A O 1
ATOM 1602 N N . TYR A 1 203 ? -15.086 -13.118 37.084 1.00 86.75 203 TYR A N 1
ATOM 1603 C CA . TYR A 1 203 ? -15.716 -11.828 36.851 1.00 86.75 203 TYR A CA 1
ATOM 1604 C C . TYR A 1 203 ? -14.875 -11.060 35.846 1.00 86.75 203 TYR A C 1
ATOM 1606 O O . TYR A 1 203 ? -13.658 -10.978 35.997 1.00 86.75 203 TYR A O 1
ATOM 1614 N N . TYR A 1 204 ? -15.507 -10.490 34.828 1.00 87.81 204 TYR A N 1
ATOM 1615 C CA . TYR A 1 204 ? -14.827 -9.679 33.826 1.00 87.81 204 TYR A CA 1
ATOM 1616 C C . TYR A 1 204 ? -15.687 -8.502 33.365 1.00 87.81 204 TYR A C 1
ATOM 1618 O O . TYR A 1 204 ? -16.914 -8.534 33.457 1.00 87.81 204 TYR A O 1
ATOM 1626 N N . ARG A 1 205 ? -15.052 -7.453 32.850 1.00 87.25 205 ARG A N 1
ATOM 1627 C CA . ARG A 1 205 ? -15.708 -6.349 32.141 1.00 87.25 205 ARG A CA 1
ATOM 1628 C C . ARG A 1 205 ? -14.832 -5.855 30.998 1.00 87.25 205 ARG A C 1
ATOM 1630 O O . ARG A 1 205 ? -13.612 -5.953 31.071 1.00 87.25 205 ARG A O 1
ATOM 1637 N N . ILE A 1 206 ? -15.469 -5.299 29.975 1.00 85.44 206 ILE A N 1
ATOM 1638 C CA . ILE A 1 206 ? -14.813 -4.762 28.777 1.00 85.44 206 ILE A CA 1
ATOM 1639 C C . ILE A 1 206 ? -14.994 -3.242 28.774 1.00 85.44 206 ILE A C 1
ATOM 1641 O O . ILE A 1 206 ? -16.106 -2.775 29.019 1.00 85.44 206 ILE A O 1
ATOM 1645 N N . ASN A 1 207 ? -13.931 -2.478 28.511 1.00 80.06 207 ASN A N 1
ATOM 1646 C CA . ASN A 1 207 ? -13.939 -1.018 28.336 1.00 80.06 207 ASN A CA 1
ATOM 1647 C C . ASN A 1 207 ? -14.688 -0.268 29.452 1.00 80.06 207 ASN A C 1
ATOM 1649 O O . ASN A 1 207 ? -15.536 0.582 29.191 1.00 80.06 207 ASN A O 1
ATOM 1653 N N . ASN A 1 208 ? -14.402 -0.619 30.712 1.00 79.56 208 ASN A N 1
ATOM 1654 C CA . ASN A 1 208 ? -15.068 -0.076 31.908 1.00 79.56 208 ASN A CA 1
ATOM 1655 C C . ASN A 1 208 ? -16.593 -0.291 31.969 1.00 79.56 208 ASN A C 1
ATOM 1657 O O . ASN A 1 208 ? -17.285 0.367 32.747 1.00 79.56 208 ASN A O 1
ATOM 1661 N N . GLY A 1 209 ? -17.120 -1.237 31.192 1.00 83.12 209 GLY A N 1
ATOM 1662 C CA . GLY A 1 209 ? -18.519 -1.639 31.226 1.00 83.12 209 GLY A CA 1
ATOM 1663 C C . GLY A 1 209 ? -18.928 -2.349 32.521 1.00 83.12 209 GLY A C 1
ATOM 1664 O O . GLY A 1 209 ? -18.238 -2.340 33.545 1.00 83.12 209 GLY A O 1
ATOM 1665 N N . ARG A 1 210 ? -20.096 -2.994 32.482 1.00 88.19 210 ARG A N 1
ATOM 1666 C CA . ARG A 1 210 ? -20.607 -3.760 33.627 1.00 88.19 210 ARG A CA 1
ATOM 1667 C C . ARG A 1 210 ? -19.798 -5.039 33.834 1.00 88.19 210 ARG A C 1
ATOM 1669 O O . ARG A 1 210 ? -19.364 -5.661 32.870 1.00 88.19 210 ARG A O 1
ATOM 1676 N N . TRP A 1 211 ? -19.652 -5.436 35.097 1.00 89.62 211 TRP A N 1
ATOM 1677 C CA . TRP A 1 211 ? -19.102 -6.738 35.459 1.00 89.62 211 TRP A CA 1
ATOM 1678 C C . TRP A 1 211 ? -20.073 -7.852 35.066 1.00 89.62 211 TRP A C 1
ATOM 1680 O O . TRP A 1 211 ? -21.251 -7.820 35.421 1.00 89.62 211 TRP A O 1
ATOM 1690 N N . ILE A 1 212 ? -19.553 -8.828 34.335 1.00 92.31 212 ILE A N 1
ATOM 1691 C CA . ILE A 1 212 ? -20.222 -10.051 33.901 1.00 92.31 212 ILE A CA 1
ATOM 1692 C C . ILE A 1 212 ? -19.488 -11.213 34.571 1.00 92.31 212 ILE A C 1
ATOM 1694 O O . ILE A 1 212 ? -18.291 -11.112 34.841 1.00 92.31 212 ILE A O 1
ATOM 1698 N N . SER A 1 213 ? -20.195 -12.301 34.873 1.00 90.25 213 SER A N 1
ATOM 1699 C CA . SER A 1 213 ? -19.588 -13.479 35.496 1.00 90.25 213 SER A CA 1
ATOM 1700 C C . SER A 1 213 ? -19.810 -14.746 34.679 1.00 90.25 213 SER A C 1
ATOM 1702 O O . SER A 1 213 ? -20.829 -14.882 34.004 1.00 90.25 213 SER A O 1
ATOM 1704 N N . SER A 1 214 ? -18.846 -15.662 34.735 1.00 87.94 214 SER A N 1
ATOM 1705 C CA . SER A 1 214 ? -18.937 -16.999 34.147 1.00 87.94 214 SER A CA 1
ATOM 1706 C C . SER A 1 214 ? -18.207 -18.014 35.019 1.00 87.94 214 SER A C 1
ATOM 1708 O O . SER A 1 214 ? -17.174 -17.704 35.610 1.00 87.94 214 SER A O 1
ATOM 1710 N N . PHE A 1 215 ? -18.715 -19.240 35.095 1.00 82.88 215 PHE A N 1
ATOM 1711 C CA . PHE A 1 215 ? -18.079 -20.305 35.864 1.00 82.88 215 PHE A CA 1
ATOM 1712 C C . PHE A 1 215 ? -17.045 -21.046 35.012 1.00 82.88 215 PHE A C 1
ATOM 1714 O O . PHE A 1 215 ? -17.345 -21.471 33.896 1.00 82.88 215 PHE A O 1
ATOM 1721 N N . ASN A 1 216 ? -15.839 -21.223 35.551 1.00 70.81 216 ASN A N 1
ATOM 1722 C CA . ASN A 1 216 ? -14.693 -21.931 34.971 1.00 70.81 216 ASN A CA 1
ATOM 1723 C C . ASN A 1 216 ? -14.105 -21.394 33.655 1.00 70.81 216 ASN A C 1
ATOM 1725 O O . ASN A 1 216 ? -12.892 -21.436 33.477 1.00 70.81 216 ASN A O 1
ATOM 1729 N N . SER A 1 217 ? -14.897 -20.911 32.700 1.00 82.00 217 SER A N 1
ATOM 1730 C CA . SER A 1 217 ? -14.346 -20.302 31.486 1.00 82.00 217 SER A CA 1
ATOM 1731 C C . SER A 1 217 ? -15.303 -19.328 30.816 1.00 82.00 217 SER A C 1
ATOM 1733 O O . SER A 1 217 ? -16.521 -19.436 30.970 1.00 82.00 217 SER A O 1
ATOM 1735 N N . VAL A 1 218 ? -14.758 -18.397 30.038 1.00 82.00 218 VAL A N 1
ATOM 1736 C CA . VAL A 1 218 ? -15.529 -17.520 29.154 1.00 82.00 218 VAL A CA 1
ATOM 1737 C C . VAL A 1 218 ? -14.749 -17.202 27.885 1.00 82.00 218 VAL A C 1
ATOM 1739 O O . VAL A 1 218 ? -13.548 -16.950 27.940 1.00 82.00 218 VAL A O 1
ATOM 1742 N N . ASN A 1 219 ? -15.455 -17.197 26.754 1.00 82.25 219 ASN A N 1
ATOM 1743 C CA . ASN A 1 219 ? -14.973 -16.651 25.491 1.00 82.25 219 ASN A CA 1
ATOM 1744 C C . ASN A 1 219 ? -15.530 -15.234 25.339 1.00 82.25 219 ASN A C 1
ATOM 1746 O O . ASN A 1 219 ? -16.745 -15.039 25.331 1.00 82.25 219 ASN A O 1
ATOM 1750 N N . ILE A 1 220 ? -14.643 -14.256 25.230 1.00 79.31 220 ILE A N 1
ATOM 1751 C CA . ILE A 1 220 ? -14.963 -12.841 25.100 1.00 79.31 220 ILE A CA 1
ATOM 1752 C C . ILE A 1 220 ? -14.684 -12.439 23.655 1.00 79.31 220 ILE A C 1
ATOM 1754 O O . ILE A 1 220 ? -13.527 -12.409 23.242 1.00 79.31 220 ILE A O 1
ATOM 1758 N N . SER A 1 221 ? -15.735 -12.139 22.893 1.00 78.81 221 SER A N 1
ATOM 1759 C CA . SER A 1 221 ? -15.601 -11.528 21.568 1.00 78.81 221 SER A CA 1
ATOM 1760 C C . SER A 1 221 ? -15.322 -10.035 21.717 1.00 78.81 221 SER A C 1
ATOM 1762 O O . SER A 1 221 ? -16.007 -9.348 22.476 1.00 78.81 221 SER A O 1
ATOM 1764 N N . LEU A 1 222 ? -14.313 -9.547 21.006 1.00 71.25 222 LEU A N 1
ATOM 1765 C CA . LEU A 1 222 ? -13.838 -8.171 21.077 1.00 71.25 222 LEU A CA 1
ATOM 1766 C C . LEU A 1 222 ? -14.174 -7.408 19.797 1.00 71.25 222 LEU A C 1
ATOM 1768 O O . LEU A 1 222 ? -14.239 -7.978 18.706 1.00 71.25 222 LEU A O 1
ATOM 1772 N N . ASN A 1 223 ? -14.389 -6.105 19.953 1.00 63.66 223 ASN A N 1
ATOM 1773 C CA . ASN A 1 223 ? -14.662 -5.205 18.836 1.00 63.66 223 ASN A CA 1
ATOM 1774 C C . ASN A 1 223 ? -13.352 -4.681 18.231 1.00 63.66 223 ASN A C 1
ATOM 1776 O O . ASN A 1 223 ? -12.280 -4.861 18.803 1.00 63.66 223 ASN A O 1
ATOM 1780 N N . GLU A 1 224 ? -13.429 -4.014 17.079 1.00 62.12 224 GLU A N 1
ATOM 1781 C CA . GLU A 1 224 ? -12.280 -3.287 16.519 1.00 62.12 224 GLU A CA 1
ATOM 1782 C C . GLU A 1 224 ? -11.835 -2.140 17.447 1.00 62.12 224 GLU A C 1
ATOM 1784 O O . GLU A 1 224 ? -12.653 -1.588 18.186 1.00 62.12 224 GLU A O 1
ATOM 1789 N N . GLY A 1 225 ? -10.542 -1.800 17.432 1.00 54.91 225 GLY A N 1
ATOM 1790 C CA . GLY A 1 225 ? -9.942 -0.795 18.315 1.00 54.91 225 GLY A CA 1
ATOM 1791 C C . GLY A 1 225 ? -9.426 -1.333 19.657 1.00 54.91 225 GLY A C 1
ATOM 1792 O O . GLY A 1 225 ? -9.194 -2.534 19.834 1.00 54.91 225 GLY A O 1
ATOM 1793 N N . LEU A 1 226 ? -9.209 -0.415 20.607 1.00 62.22 226 LEU A N 1
ATOM 1794 C CA . LEU A 1 226 ? -8.722 -0.723 21.955 1.00 62.22 226 LEU A CA 1
ATOM 1795 C C . LEU A 1 226 ? -9.812 -1.401 22.795 1.00 62.22 226 LEU A C 1
ATOM 1797 O O . LEU A 1 226 ? -10.899 -0.861 23.016 1.00 62.22 226 LEU A O 1
ATOM 1801 N N . ASN A 1 227 ? -9.488 -2.581 23.309 1.00 70.00 227 ASN A N 1
ATOM 1802 C CA . ASN A 1 227 ? -10.305 -3.341 24.237 1.00 70.00 227 ASN A CA 1
ATOM 1803 C C . ASN A 1 227 ? -9.523 -3.565 25.531 1.00 70.00 227 ASN A C 1
ATOM 1805 O O . ASN A 1 227 ? -8.554 -4.320 25.555 1.00 70.00 227 ASN A O 1
ATOM 1809 N N . SER A 1 228 ? -9.973 -2.93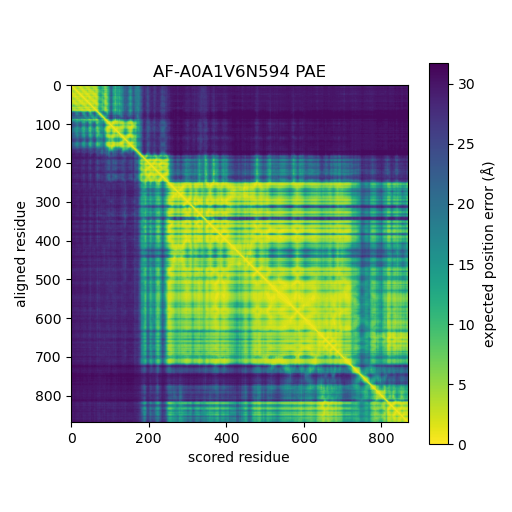7 26.612 1.00 78.69 228 SER A N 1
ATOM 1810 C CA . SER A 1 228 ? -9.485 -3.174 27.967 1.00 78.69 228 SER A CA 1
ATOM 1811 C C . SER A 1 228 ? -10.382 -4.202 28.653 1.00 78.69 228 SER A C 1
ATOM 1813 O O . SER A 1 228 ? -11.571 -3.954 28.871 1.00 78.69 228 SER A O 1
ATOM 1815 N N . ILE A 1 229 ? -9.831 -5.369 28.974 1.00 79.50 229 ILE A N 1
ATOM 1816 C CA . ILE A 1 229 ? -10.511 -6.433 29.711 1.00 79.50 229 ILE A CA 1
ATOM 1817 C C . ILE A 1 229 ? -9.981 -6.430 31.131 1.00 79.50 229 ILE A C 1
ATOM 1819 O O . ILE A 1 229 ? -8.827 -6.775 31.377 1.00 79.50 229 ILE A O 1
ATOM 1823 N N . GLN A 1 230 ? -10.846 -6.095 32.077 1.00 84.88 230 GLN A N 1
ATOM 1824 C CA . GLN A 1 230 ? -10.540 -6.233 33.493 1.00 84.88 230 GLN A CA 1
ATOM 1825 C C . GLN A 1 230 ? -11.189 -7.492 34.019 1.00 84.88 230 GLN A C 1
ATOM 1827 O O . GLN A 1 230 ? -12.361 -7.730 33.729 1.00 84.88 230 GLN A O 1
ATOM 1832 N N . TYR A 1 231 ? -10.449 -8.295 34.774 1.00 83.06 231 TYR A N 1
ATOM 1833 C CA . TYR A 1 231 ? -10.953 -9.564 35.274 1.00 83.06 231 TYR A CA 1
ATOM 1834 C C . TYR A 1 231 ? -10.342 -9.969 36.615 1.00 83.06 231 TYR A C 1
ATOM 1836 O O . TYR A 1 231 ? -9.219 -9.601 36.950 1.00 83.06 231 TYR A O 1
ATOM 1844 N N . TYR A 1 232 ? -11.095 -10.765 37.363 1.00 78.88 232 TYR A N 1
ATOM 1845 C CA . TYR A 1 232 ? -10.666 -11.465 38.572 1.00 78.88 232 TYR A CA 1
ATOM 1846 C C . TYR A 1 232 ? -11.480 -12.758 38.717 1.00 78.88 232 TYR A C 1
ATOM 1848 O O . TYR A 1 232 ? -12.432 -12.988 37.971 1.00 78.88 232 TYR A O 1
ATOM 1856 N N . ALA A 1 233 ? -11.126 -13.624 39.662 1.00 78.00 233 ALA A N 1
ATOM 1857 C CA . ALA A 1 233 ? -11.899 -14.829 39.958 1.00 78.00 233 ALA A CA 1
ATOM 1858 C C . ALA A 1 233 ? -12.265 -14.891 41.440 1.00 78.00 233 ALA A C 1
ATOM 1860 O O . ALA A 1 233 ? -11.493 -14.452 42.288 1.00 78.00 233 ALA A O 1
ATOM 1861 N N . ILE A 1 234 ? -13.431 -15.458 41.740 1.00 75.00 234 ILE A N 1
ATOM 1862 C CA . ILE A 1 234 ? -13.863 -15.811 43.091 1.00 75.00 234 ILE A CA 1
ATOM 1863 C C . ILE A 1 234 ? -13.978 -17.328 43.170 1.00 75.00 234 ILE A C 1
ATOM 1865 O O . ILE A 1 234 ? -14.664 -17.937 42.348 1.00 75.00 234 ILE A O 1
ATOM 1869 N N . ASP A 1 235 ? -13.312 -17.948 44.135 1.00 68.75 235 ASP A N 1
ATOM 1870 C CA . ASP A 1 235 ? -13.415 -19.394 44.333 1.00 68.75 235 ASP A CA 1
ATOM 1871 C C . ASP A 1 235 ? -14.718 -19.810 45.041 1.00 68.75 235 ASP A C 1
ATOM 1873 O O . ASP A 1 235 ? -15.523 -18.987 45.479 1.00 68.75 235 ASP A O 1
ATOM 1877 N N . SER A 1 236 ? -14.932 -21.119 45.183 1.00 63.31 236 SER A N 1
ATOM 1878 C CA . SER A 1 236 ? -16.111 -21.676 45.861 1.00 63.31 236 SER A CA 1
ATOM 1879 C C . SER A 1 236 ? -16.233 -21.309 47.350 1.00 63.31 236 SER A C 1
ATOM 1881 O O . SER A 1 236 ? -17.262 -21.601 47.954 1.00 63.31 236 SER A O 1
ATOM 1883 N N . LEU A 1 237 ? -15.198 -20.715 47.955 1.00 56.50 237 LEU A N 1
ATOM 1884 C CA . LEU A 1 237 ? -15.174 -20.263 49.350 1.00 56.50 237 LEU A CA 1
ATOM 1885 C C . LEU A 1 237 ? -15.377 -18.742 49.473 1.00 56.50 237 LEU A C 1
ATOM 1887 O O . LEU A 1 237 ? -15.336 -18.211 50.581 1.00 56.50 237 LEU A O 1
ATOM 1891 N N . GLY A 1 238 ? -15.605 -18.038 48.361 1.00 58.41 238 GLY A N 1
ATOM 1892 C CA . GLY A 1 238 ? -15.831 -16.593 48.344 1.00 58.41 238 GLY A CA 1
ATOM 1893 C C . GLY A 1 238 ? -14.552 -15.754 48.384 1.00 58.41 238 GLY A C 1
ATOM 1894 O O . GLY A 1 238 ? -14.633 -14.542 48.585 1.00 58.41 238 GLY A O 1
ATOM 1895 N N . ARG A 1 239 ? -13.370 -16.356 48.197 1.00 55.75 239 ARG A N 1
ATOM 1896 C CA . ARG A 1 239 ? -12.090 -15.631 48.183 1.00 55.75 239 ARG A CA 1
ATOM 1897 C C . ARG A 1 239 ? -11.853 -15.015 46.810 1.00 55.75 239 ARG A C 1
ATOM 1899 O O . ARG A 1 239 ? -12.016 -15.690 45.797 1.00 55.75 239 ARG A O 1
ATOM 1906 N N . ILE A 1 240 ? -11.453 -13.746 46.791 1.00 69.94 240 ILE A N 1
ATOM 1907 C CA . ILE A 1 240 ? -11.271 -12.942 45.577 1.00 69.94 240 ILE A CA 1
ATOM 1908 C C . ILE A 1 240 ? -9.790 -12.965 45.176 1.00 69.94 240 ILE A C 1
ATOM 1910 O O . ILE A 1 240 ? -8.930 -12.638 45.991 1.00 69.94 240 ILE A O 1
ATOM 1914 N N . GLY A 1 241 ? -9.496 -13.365 43.939 1.00 60.25 241 GLY A N 1
ATOM 1915 C CA . GLY A 1 241 ? -8.164 -13.269 43.340 1.00 60.25 241 GLY A CA 1
ATOM 1916 C C . GLY A 1 241 ? -7.847 -11.865 42.819 1.00 60.25 241 GLY A C 1
ATOM 1917 O O . GLY A 1 241 ? -8.738 -11.024 42.699 1.00 60.25 241 GLY A O 1
ATOM 1918 N N . ASP A 1 242 ? -6.583 -11.619 42.475 1.00 62.78 242 ASP A N 1
ATOM 1919 C CA . ASP A 1 242 ? -6.135 -10.301 42.021 1.00 62.78 242 ASP A CA 1
ATOM 1920 C C . ASP A 1 242 ? -6.880 -9.824 40.768 1.00 62.78 242 ASP A C 1
ATOM 1922 O O . ASP A 1 242 ? -7.092 -10.568 39.802 1.00 62.78 242 ASP A O 1
ATOM 1926 N N . SER A 1 243 ? -7.248 -8.542 40.779 1.00 74.19 243 SER A N 1
ATOM 1927 C CA . SER A 1 243 ? -7.803 -7.871 39.609 1.00 74.19 243 SER A CA 1
ATOM 1928 C C . SER A 1 243 ? -6.691 -7.572 38.614 1.00 74.19 243 SER A C 1
ATOM 1930 O O . SER A 1 243 ? -5.762 -6.828 38.913 1.00 74.19 243 SER A O 1
ATOM 1932 N N . ASN A 1 244 ? -6.827 -8.103 37.406 1.00 72.19 244 ASN A N 1
ATOM 1933 C CA . ASN A 1 244 ? -5.896 -7.913 36.303 1.00 72.19 244 ASN A CA 1
ATOM 1934 C C . ASN A 1 244 ? -6.559 -7.108 35.183 1.00 72.19 244 ASN A C 1
ATOM 1936 O O . ASN A 1 244 ? -7.784 -7.109 35.050 1.00 72.19 244 ASN A O 1
ATOM 1940 N N . THR A 1 245 ? -5.748 -6.418 34.382 1.00 72.69 245 THR A N 1
ATOM 1941 C CA . THR A 1 245 ? -6.194 -5.692 33.185 1.00 72.69 245 THR A CA 1
ATOM 1942 C C . THR A 1 245 ? -5.370 -6.162 31.993 1.00 72.69 245 THR A C 1
ATOM 1944 O O . THR A 1 245 ? -4.146 -6.193 32.078 1.00 72.69 245 THR A O 1
ATOM 1947 N N . LEU A 1 246 ? -6.034 -6.521 30.896 1.00 68.00 246 LEU A N 1
ATOM 1948 C CA . LEU A 1 246 ? -5.415 -6.790 29.600 1.00 68.00 246 LEU A CA 1
ATOM 1949 C C . LEU A 1 246 ? -5.898 -5.767 28.589 1.00 68.00 246 LEU A C 1
ATOM 1951 O O . LEU A 1 246 ? -7.092 -5.486 28.526 1.00 68.00 246 LEU A O 1
ATOM 1955 N N . GLU A 1 247 ? -4.989 -5.279 27.761 1.00 64.44 247 GLU A N 1
ATOM 1956 C CA . GLU A 1 247 ? -5.316 -4.384 26.660 1.00 64.44 247 GLU A CA 1
ATOM 1957 C C . GLU A 1 247 ? -5.034 -5.089 25.333 1.00 64.44 247 GLU A C 1
ATOM 1959 O O . GLU A 1 247 ? -3.973 -5.680 25.134 1.00 64.44 247 GLU A O 1
ATOM 1964 N N . TYR A 1 248 ? -6.023 -5.066 24.443 1.00 63.50 248 TYR A N 1
ATOM 1965 C CA . TYR A 1 248 ? -5.932 -5.594 23.087 1.00 63.50 248 TYR A CA 1
ATOM 1966 C C . TYR A 1 248 ? -6.228 -4.485 22.099 1.00 63.50 248 TYR A C 1
ATOM 1968 O O . TYR A 1 248 ? -7.238 -3.794 22.228 1.00 63.50 248 TYR A O 1
ATOM 1976 N N . TYR A 1 249 ? -5.394 -4.377 21.075 1.00 60.28 249 TYR A N 1
ATOM 1977 C CA . TYR A 1 249 ? -5.623 -3.486 19.953 1.00 60.28 249 TYR A CA 1
ATOM 1978 C C . TYR A 1 249 ? -5.981 -4.320 18.727 1.00 60.28 249 TYR A C 1
ATOM 1980 O O . TYR A 1 249 ? -5.169 -5.083 18.210 1.00 60.28 249 TYR A O 1
ATOM 1988 N N . PHE A 1 250 ? -7.212 -4.170 18.258 1.00 63.44 250 PHE A N 1
ATOM 1989 C CA . PHE A 1 250 ? -7.599 -4.581 16.912 1.00 63.44 250 PHE A CA 1
ATOM 1990 C C . PHE A 1 250 ? -7.432 -3.364 16.000 1.00 63.44 250 PHE A C 1
ATOM 1992 O O . PHE A 1 250 ? -7.728 -2.261 16.452 1.00 63.44 250 PHE A O 1
ATOM 1999 N N . ASN A 1 251 ? -6.977 -3.565 14.756 1.00 74.12 251 ASN A N 1
ATOM 2000 C CA . ASN A 1 251 ? -6.377 -2.569 13.836 1.00 74.12 251 ASN A CA 1
ATOM 2001 C C . ASN A 1 251 ? -4.838 -2.550 13.880 1.00 74.12 251 ASN A C 1
ATOM 2003 O O . ASN A 1 251 ? -4.212 -1.488 13.934 1.00 74.12 251 ASN A O 1
ATOM 2007 N N . LEU A 1 252 ? -4.237 -3.745 13.868 1.00 81.38 252 LEU A N 1
ATOM 2008 C CA . LEU A 1 252 ? -2.805 -3.900 13.640 1.00 81.38 252 LEU A CA 1
ATOM 2009 C C . LEU A 1 252 ? -2.487 -3.434 12.216 1.00 81.38 252 LEU A C 1
ATOM 2011 O O . LEU A 1 252 ? -2.999 -3.984 11.240 1.00 81.38 252 LEU A O 1
ATOM 2015 N N . LEU A 1 253 ? -1.677 -2.389 12.142 1.00 90.06 253 LEU A N 1
ATOM 2016 C CA . LEU A 1 253 ? -1.075 -1.883 10.930 1.00 90.06 253 LEU A CA 1
ATOM 2017 C C . LEU A 1 253 ? 0.246 -2.610 10.702 1.00 90.06 253 LEU A C 1
ATOM 2019 O O . LEU A 1 253 ? 1.122 -2.622 11.574 1.00 90.06 253 LEU A O 1
ATOM 2023 N N . ASN A 1 254 ? 0.410 -3.116 9.485 1.00 91.31 254 ASN A N 1
ATOM 2024 C CA . ASN A 1 254 ? 1.628 -3.757 9.039 1.00 91.31 254 ASN A CA 1
ATOM 2025 C C . ASN A 1 254 ? 2.140 -3.017 7.806 1.00 91.31 254 ASN A C 1
ATOM 2027 O O . ASN A 1 254 ? 1.372 -2.735 6.885 1.00 91.31 254 ASN A O 1
ATOM 2031 N N . TYR A 1 255 ? 3.441 -2.765 7.745 1.00 96.62 255 TYR A N 1
ATOM 2032 C CA . TYR A 1 255 ? 4.080 -2.314 6.514 1.00 96.62 255 TYR A CA 1
ATOM 2033 C C . TYR A 1 255 ? 5.361 -3.098 6.289 1.00 96.62 255 TYR A C 1
ATOM 2035 O O . TYR A 1 255 ? 6.272 -3.044 7.112 1.00 96.62 255 TYR A O 1
ATOM 2043 N N . THR A 1 256 ? 5.425 -3.846 5.194 1.00 95.81 256 THR A N 1
ATOM 2044 C CA . THR A 1 256 ? 6.574 -4.686 4.855 1.00 95.81 256 THR A CA 1
ATOM 2045 C C . THR A 1 256 ? 7.370 -4.070 3.723 1.00 95.81 256 THR A C 1
ATOM 2047 O O . THR A 1 256 ? 6.793 -3.654 2.724 1.00 95.81 256 THR A O 1
ATOM 2050 N N . VAL A 1 257 ? 8.691 -4.064 3.870 1.00 97.06 257 VAL A N 1
ATOM 2051 C CA . VAL A 1 257 ? 9.639 -3.842 2.778 1.00 97.06 257 VAL A CA 1
ATOM 2052 C C . VAL A 1 257 ? 10.296 -5.177 2.450 1.00 97.06 257 VAL A C 1
ATOM 2054 O O . VAL A 1 257 ? 10.969 -5.756 3.304 1.00 97.06 257 VAL A O 1
ATOM 2057 N N . GLU A 1 258 ? 10.082 -5.672 1.237 1.00 95.56 258 GLU A N 1
ATOM 2058 C CA . GLU A 1 258 ? 10.746 -6.856 0.697 1.00 95.56 258 GLU A CA 1
ATOM 2059 C C . GLU A 1 258 ? 11.886 -6.435 -0.225 1.00 95.56 258 GLU A C 1
ATOM 2061 O O . GLU A 1 258 ? 11.694 -5.643 -1.154 1.00 95.56 258 GLU A O 1
ATOM 2066 N N . ILE A 1 259 ? 13.076 -6.968 0.041 1.00 92.88 259 ILE A N 1
ATOM 2067 C CA . ILE A 1 259 ? 14.315 -6.572 -0.624 1.00 92.88 259 ILE A CA 1
ATOM 2068 C C . ILE A 1 259 ? 15.088 -7.833 -1.026 1.00 92.88 259 ILE A C 1
ATOM 2070 O O . ILE A 1 259 ? 15.359 -8.675 -0.163 1.00 92.88 259 ILE A O 1
ATOM 2074 N N . PRO A 1 260 ? 15.480 -7.993 -2.300 1.00 91.19 260 PRO A N 1
ATOM 2075 C CA . PRO A 1 260 ? 16.332 -9.100 -2.725 1.00 91.19 260 PRO A CA 1
ATOM 2076 C C . PRO A 1 260 ? 17.690 -9.075 -2.016 1.00 91.19 260 PRO A C 1
ATOM 2078 O O . PRO A 1 260 ? 18.323 -8.032 -1.922 1.00 91.19 260 PRO A O 1
ATOM 2081 N N . ASN A 1 261 ? 18.190 -10.216 -1.548 1.00 89.62 261 ASN A N 1
ATOM 2082 C CA . ASN A 1 261 ? 19.551 -10.357 -1.004 1.00 89.62 261 ASN A CA 1
ATOM 2083 C C . ASN A 1 261 ? 20.580 -10.727 -2.091 1.00 89.62 261 ASN A C 1
ATOM 2085 O O . ASN A 1 261 ? 21.574 -11.411 -1.841 1.00 89.62 261 ASN A O 1
ATOM 2089 N N . TYR A 1 262 ? 20.303 -10.325 -3.328 1.00 90.94 262 TYR A N 1
ATOM 2090 C CA . TYR A 1 262 ? 21.107 -10.626 -4.502 1.00 90.94 262 TYR A CA 1
ATOM 2091 C C . TYR A 1 262 ? 20.954 -9.537 -5.556 1.00 90.94 262 TYR A C 1
ATOM 2093 O O . TYR A 1 262 ? 19.942 -8.842 -5.615 1.00 90.94 262 TYR A O 1
ATOM 2101 N N . VAL A 1 263 ? 21.942 -9.434 -6.440 1.00 91.94 263 VAL A N 1
ATOM 2102 C CA . VAL A 1 263 ? 21.847 -8.634 -7.664 1.00 91.94 263 VAL A CA 1
ATOM 2103 C C . VAL A 1 263 ? 21.670 -9.540 -8.875 1.00 91.94 263 VAL A C 1
ATOM 2105 O O . VAL A 1 263 ? 22.195 -10.653 -8.923 1.00 91.94 263 VAL A O 1
ATOM 2108 N N . ASN A 1 264 ? 20.936 -9.051 -9.872 1.00 93.38 264 ASN A N 1
ATOM 2109 C CA . ASN A 1 264 ? 20.813 -9.716 -11.163 1.00 93.38 264 ASN A CA 1
ATOM 2110 C C . ASN A 1 264 ? 21.878 -9.207 -12.123 1.00 93.38 264 ASN A C 1
ATOM 2112 O O . ASN A 1 264 ? 22.086 -7.998 -12.256 1.00 93.38 264 ASN A O 1
ATOM 2116 N N . VAL A 1 265 ? 22.521 -10.141 -12.810 1.00 92.75 265 VAL A N 1
ATOM 2117 C CA . VAL A 1 265 ? 23.576 -9.881 -13.778 1.00 92.75 265 VAL A CA 1
ATOM 2118 C C . VAL A 1 265 ? 23.190 -10.498 -15.120 1.00 92.75 265 VAL A C 1
ATOM 2120 O O . VAL A 1 265 ? 22.950 -11.701 -15.214 1.00 92.75 265 VAL A O 1
ATOM 2123 N N . THR A 1 266 ? 23.162 -9.681 -16.170 1.00 92.62 266 THR A N 1
ATOM 2124 C CA . THR A 1 266 ? 22.940 -10.121 -17.551 1.00 92.62 266 THR A CA 1
ATOM 2125 C C . THR A 1 266 ? 24.273 -10.372 -18.245 1.00 92.62 266 THR A C 1
ATOM 2127 O O . THR A 1 266 ? 25.221 -9.608 -18.054 1.00 92.62 266 THR A O 1
ATOM 2130 N N . TYR A 1 267 ? 24.325 -11.417 -19.074 1.00 88.81 267 TYR A N 1
ATOM 2131 C CA . TYR A 1 267 ? 25.475 -11.767 -19.911 1.00 88.81 267 TYR A CA 1
ATOM 2132 C C . TYR A 1 267 ? 25.104 -11.730 -21.395 1.00 88.81 267 TYR A C 1
ATOM 2134 O O . TYR A 1 267 ? 24.149 -12.392 -21.799 1.00 88.81 267 TYR A O 1
ATOM 2142 N N . ASP A 1 268 ? 25.872 -11.014 -22.219 1.00 84.06 268 ASP A N 1
ATOM 2143 C CA . ASP A 1 268 ? 25.629 -10.968 -23.674 1.00 84.06 268 ASP A CA 1
ATOM 2144 C C . ASP A 1 268 ? 25.904 -12.310 -24.373 1.00 84.06 268 ASP A C 1
ATOM 2146 O O . ASP A 1 268 ? 25.400 -12.562 -25.467 1.00 84.06 268 ASP A O 1
ATOM 2150 N N . GLY A 1 269 ? 26.710 -13.180 -23.755 1.00 82.12 269 GLY A N 1
ATOM 2151 C CA . GLY A 1 269 ? 26.935 -14.539 -24.237 1.00 82.12 269 GLY A CA 1
ATOM 2152 C C . GLY A 1 269 ? 25.812 -15.505 -23.849 1.00 82.12 269 GLY A C 1
ATOM 2153 O O . GLY A 1 269 ? 24.776 -15.131 -23.300 1.00 82.12 269 GLY A O 1
ATOM 2154 N N . TYR A 1 270 ? 26.014 -16.788 -24.150 1.00 87.62 270 TYR A N 1
ATOM 2155 C CA . TYR A 1 270 ? 25.044 -17.826 -23.810 1.00 87.62 270 TYR A CA 1
ATOM 2156 C C . TYR A 1 270 ? 25.162 -18.213 -22.329 1.00 87.62 270 TYR A C 1
ATOM 2158 O O . TYR A 1 270 ? 26.205 -18.704 -21.901 1.00 87.62 270 TYR A O 1
ATOM 2166 N N . VAL A 1 271 ? 24.086 -18.044 -21.557 1.00 91.56 271 VAL A N 1
ATOM 2167 C CA . VAL A 1 271 ? 23.987 -18.546 -20.177 1.00 91.56 271 VAL A CA 1
ATOM 2168 C C . VAL A 1 271 ? 23.407 -19.956 -20.184 1.00 91.56 271 VAL A C 1
ATOM 2170 O O . VAL A 1 271 ? 22.311 -20.197 -20.697 1.00 91.56 271 VAL A O 1
ATOM 2173 N N . TYR A 1 272 ? 24.123 -20.896 -19.582 1.00 90.56 272 TYR A N 1
ATOM 2174 C CA . TYR A 1 272 ? 23.712 -22.290 -19.463 1.00 90.56 272 TYR A CA 1
ATOM 2175 C C . TYR A 1 272 ? 22.900 -22.486 -18.180 1.00 90.56 272 TYR A C 1
ATOM 2177 O O . TYR A 1 272 ? 23.333 -22.072 -17.111 1.00 90.56 272 TYR A O 1
ATOM 2185 N N . ASN A 1 273 ? 21.747 -23.159 -18.257 1.00 88.06 273 ASN A N 1
ATOM 2186 C CA . ASN A 1 273 ? 20.960 -23.505 -17.069 1.00 88.06 273 ASN A CA 1
ATOM 2187 C C . ASN A 1 273 ? 21.642 -24.631 -16.271 1.00 88.06 273 ASN A C 1
ATOM 2189 O O . ASN A 1 273 ? 21.491 -25.805 -16.610 1.00 88.06 273 ASN A O 1
ATOM 2193 N N . THR A 1 274 ? 22.441 -24.277 -15.266 1.00 74.38 274 THR A N 1
ATOM 2194 C CA . THR A 1 274 ? 23.354 -25.224 -14.597 1.00 74.38 274 THR A CA 1
ATOM 2195 C C . THR A 1 274 ? 23.178 -25.297 -13.089 1.00 74.38 274 THR A C 1
ATOM 2197 O O . THR A 1 274 ? 23.700 -26.213 -12.458 1.00 74.38 274 THR A O 1
ATOM 2200 N N . SER A 1 275 ? 22.451 -24.349 -12.501 1.00 84.88 275 SER A N 1
ATOM 2201 C CA . SER A 1 275 ? 22.314 -24.205 -11.056 1.00 84.88 275 SER A CA 1
ATOM 2202 C C . SER A 1 275 ? 21.134 -23.299 -10.699 1.00 84.88 275 SER A C 1
ATOM 2204 O O . SER A 1 275 ? 20.550 -22.640 -11.559 1.00 84.88 275 SER A O 1
ATOM 2206 N N . SER A 1 276 ? 20.816 -23.220 -9.406 1.00 87.44 276 SER A N 1
ATOM 2207 C CA . SER A 1 276 ? 19.803 -22.313 -8.845 1.00 87.44 276 SER A CA 1
ATOM 2208 C C . SER A 1 276 ? 20.159 -20.821 -8.959 1.00 87.44 276 SER A C 1
ATOM 2210 O O . SER A 1 276 ? 19.339 -19.968 -8.613 1.00 87.44 276 SER A O 1
ATOM 2212 N N . TYR A 1 277 ? 21.359 -20.489 -9.443 1.00 90.31 277 TYR A N 1
ATOM 2213 C CA . TYR A 1 277 ? 21.774 -19.114 -9.716 1.00 90.31 277 TYR A CA 1
ATOM 2214 C C . TYR A 1 277 ? 21.227 -18.588 -11.050 1.00 90.31 277 TYR A C 1
ATOM 2216 O O . TYR A 1 277 ? 21.195 -17.381 -11.253 1.00 90.31 277 TYR A O 1
ATOM 2224 N N . VAL A 1 278 ? 20.795 -19.443 -11.981 1.00 92.75 278 VAL A N 1
ATOM 2225 C CA . VAL A 1 278 ? 20.346 -18.988 -13.307 1.00 92.75 278 VAL A CA 1
ATOM 2226 C C . VAL A 1 278 ? 18.850 -18.696 -13.298 1.00 92.75 278 VAL A C 1
ATOM 2228 O O . VAL A 1 278 ? 18.033 -19.600 -13.152 1.00 92.75 278 VAL A O 1
ATOM 2231 N N . LEU A 1 279 ? 18.491 -17.427 -13.503 1.00 92.25 279 LEU A N 1
ATOM 2232 C CA . LEU A 1 279 ? 17.098 -16.983 -13.621 1.00 92.25 279 LEU A CA 1
ATOM 2233 C C . LEU A 1 279 ? 16.588 -17.070 -15.064 1.00 92.25 279 LEU A C 1
ATOM 2235 O O . LEU A 1 279 ? 15.409 -17.325 -15.295 1.00 92.25 279 LEU A O 1
ATOM 2239 N N . LYS A 1 280 ? 17.474 -16.864 -16.046 1.00 94.56 280 LYS A N 1
ATOM 2240 C CA . LYS A 1 280 ? 17.159 -16.975 -17.475 1.00 94.56 280 LYS A CA 1
ATOM 2241 C C . LYS A 1 280 ? 18.355 -17.547 -18.229 1.00 94.56 280 LYS A C 1
ATOM 2243 O O . LYS A 1 280 ? 19.450 -17.004 -18.136 1.00 94.56 280 LYS A O 1
ATOM 2248 N N . SER A 1 281 ? 18.141 -18.619 -18.987 1.00 92.94 281 SER A N 1
ATOM 2249 C CA . SER A 1 281 ? 19.168 -19.220 -19.852 1.00 92.94 281 SER A CA 1
ATOM 2250 C C . SER A 1 281 ? 19.078 -18.705 -21.293 1.00 92.94 281 SER A C 1
ATOM 2252 O O . SER A 1 281 ? 18.083 -18.087 -21.675 1.00 92.94 281 SER A O 1
ATOM 2254 N N . GLY A 1 282 ? 20.118 -18.959 -22.088 1.00 90.94 282 GLY A N 1
ATOM 2255 C CA . GLY A 1 282 ? 20.237 -18.488 -23.467 1.00 90.94 282 GLY A CA 1
ATOM 2256 C C . GLY A 1 282 ? 21.072 -17.214 -23.608 1.00 90.94 282 GLY A C 1
ATOM 2257 O O . GLY A 1 282 ? 21.703 -16.757 -22.655 1.00 90.94 282 GLY A O 1
ATOM 2258 N N . ILE A 1 283 ? 21.095 -16.660 -24.823 1.00 87.25 283 ILE A N 1
ATOM 2259 C CA . ILE A 1 283 ? 21.746 -15.375 -25.128 1.00 87.25 283 ILE A CA 1
ATOM 2260 C C . ILE A 1 283 ? 21.023 -14.258 -24.368 1.00 87.25 283 ILE A C 1
ATOM 2262 O O . ILE A 1 283 ? 19.791 -14.191 -24.405 1.00 87.25 283 ILE A O 1
ATOM 2266 N N . GLY A 1 284 ? 21.767 -13.389 -23.677 1.00 85.88 284 GLY A N 1
ATOM 2267 C CA . GLY A 1 284 ? 21.160 -12.370 -22.813 1.00 85.88 284 GLY A CA 1
ATOM 2268 C C . GLY A 1 284 ? 20.520 -12.973 -21.558 1.00 85.88 284 GLY A C 1
ATOM 2269 O O . GLY A 1 284 ? 19.519 -12.454 -21.055 1.00 85.88 284 GLY A O 1
ATOM 2270 N N . GLY A 1 285 ? 21.031 -14.120 -21.104 1.00 92.25 285 GLY A N 1
ATOM 2271 C CA . GLY A 1 285 ? 20.569 -14.780 -19.890 1.00 92.25 285 GLY A CA 1
ATOM 2272 C C . GLY A 1 285 ? 20.888 -13.979 -18.625 1.00 92.25 285 GLY A C 1
ATOM 2273 O O . GLY A 1 285 ? 21.708 -13.061 -18.643 1.00 92.25 285 GLY A O 1
ATOM 2274 N N . ILE A 1 286 ? 20.225 -14.334 -17.523 1.00 94.12 286 ILE A N 1
ATOM 2275 C CA . ILE A 1 286 ? 20.263 -13.619 -16.242 1.00 94.12 286 ILE A CA 1
ATOM 2276 C C . ILE A 1 286 ? 20.753 -14.566 -15.149 1.00 94.12 286 ILE A C 1
ATOM 2278 O O . ILE A 1 286 ? 20.219 -15.667 -14.981 1.00 94.12 286 ILE A O 1
ATOM 2282 N N . ILE A 1 287 ? 21.742 -14.103 -14.390 1.00 93.50 287 ILE A N 1
ATOM 2283 C CA . ILE A 1 287 ? 22.397 -14.811 -13.293 1.00 93.50 287 ILE A CA 1
ATOM 2284 C C . ILE A 1 287 ? 22.174 -14.015 -12.006 1.00 93.50 287 ILE A C 1
ATOM 2286 O O . ILE A 1 287 ? 22.439 -12.817 -11.945 1.00 93.50 287 ILE A O 1
ATOM 2290 N N . LYS A 1 288 ? 21.700 -14.698 -10.973 1.00 92.81 288 LYS A N 1
ATOM 2291 C CA . LYS A 1 288 ? 21.564 -14.210 -9.605 1.00 92.81 288 LYS A CA 1
ATOM 2292 C C . LYS A 1 288 ? 22.915 -14.273 -8.895 1.00 92.81 288 LYS A C 1
ATOM 2294 O O . LYS A 1 288 ? 23.547 -15.329 -8.893 1.00 92.81 288 LYS A O 1
ATOM 2299 N N . VAL A 1 289 ? 23.325 -13.181 -8.254 1.00 92.00 289 VAL A N 1
ATOM 2300 C CA . VAL A 1 289 ? 24.563 -13.095 -7.463 1.00 92.00 289 VAL A CA 1
ATOM 2301 C C . VAL A 1 289 ? 24.227 -12.613 -6.043 1.00 92.00 289 VAL A C 1
ATOM 2303 O O . VAL A 1 289 ? 24.016 -11.412 -5.849 1.00 92.00 289 VAL A O 1
ATOM 2306 N N . PRO A 1 290 ? 24.122 -13.525 -5.057 1.00 91.25 290 PRO A N 1
ATOM 2307 C CA . PRO A 1 290 ? 23.890 -13.176 -3.653 1.00 91.25 290 PRO A CA 1
ATOM 2308 C C . PRO A 1 290 ? 25.001 -12.302 -3.068 1.00 91.25 290 PRO A C 1
ATOM 2310 O O . PRO A 1 290 ? 26.154 -12.393 -3.497 1.00 91.25 290 PRO A O 1
ATOM 2313 N N . PHE A 1 291 ? 24.672 -11.478 -2.074 1.00 89.56 291 PHE A N 1
ATOM 2314 C CA . PHE A 1 291 ? 25.639 -10.599 -1.412 1.00 89.56 291 PHE A CA 1
ATOM 2315 C C . PHE A 1 291 ? 25.351 -10.405 0.077 1.00 89.56 291 PHE A C 1
ATOM 2317 O O . PHE A 1 291 ? 24.234 -10.619 0.548 1.00 89.56 291 PHE A O 1
ATOM 2324 N N . SER A 1 292 ? 26.367 -9.951 0.809 1.00 88.94 292 SER A N 1
ATOM 2325 C CA . SER A 1 292 ? 26.231 -9.546 2.208 1.00 88.94 292 SER A CA 1
ATOM 2326 C C . SER A 1 292 ? 25.649 -8.139 2.347 1.00 88.94 292 SER A C 1
ATOM 2328 O O . SER A 1 292 ? 26.015 -7.230 1.597 1.00 88.94 292 SER A O 1
ATOM 2330 N N . ARG A 1 293 ? 24.790 -7.926 3.347 1.00 89.75 293 ARG A N 1
ATOM 2331 C CA . ARG A 1 293 ? 24.272 -6.593 3.692 1.00 89.75 293 ARG A CA 1
ATOM 2332 C C . ARG A 1 293 ? 24.115 -6.385 5.187 1.00 89.75 293 ARG A C 1
ATOM 2334 O O . ARG A 1 293 ? 23.720 -7.278 5.931 1.00 89.75 293 ARG A O 1
ATOM 2341 N N . GLU A 1 294 ? 24.360 -5.153 5.596 1.00 91.38 294 GLU A N 1
ATOM 2342 C CA . GLU A 1 294 ? 24.091 -4.644 6.932 1.00 91.38 294 GLU A CA 1
ATOM 2343 C C . GLU A 1 294 ? 22.721 -3.952 6.990 1.00 91.38 294 GLU A C 1
ATOM 2345 O O . GLU A 1 294 ? 22.370 -3.165 6.098 1.00 91.38 294 GLU A O 1
ATOM 2350 N N . ILE A 1 295 ? 21.977 -4.207 8.071 1.00 94.12 295 ILE A N 1
ATOM 2351 C CA . ILE A 1 295 ? 20.709 -3.551 8.401 1.00 94.12 295 ILE A CA 1
ATOM 2352 C C . ILE A 1 295 ? 20.805 -2.967 9.803 1.00 94.12 295 ILE A C 1
ATOM 2354 O O . ILE A 1 295 ? 21.109 -3.677 10.761 1.00 94.12 295 ILE A O 1
ATOM 2358 N N . ARG A 1 296 ? 20.485 -1.682 9.957 1.00 95.00 296 ARG A N 1
ATOM 2359 C CA . ARG A 1 296 ? 20.362 -1.051 11.279 1.00 95.00 296 ARG A CA 1
ATOM 2360 C C . ARG A 1 296 ? 18.910 -0.734 11.557 1.00 95.00 296 ARG A C 1
ATOM 2362 O O . ARG A 1 296 ? 18.300 -0.006 10.785 1.00 95.00 296 ARG A O 1
ATOM 2369 N N . ILE A 1 297 ? 18.385 -1.202 12.680 1.00 96.19 297 ILE A N 1
ATOM 2370 C CA . ILE A 1 297 ? 17.046 -0.859 13.159 1.00 96.19 297 ILE A CA 1
ATOM 2371 C C . ILE A 1 297 ? 17.207 0.071 14.352 1.00 96.19 297 ILE A C 1
ATOM 2373 O O . ILE A 1 297 ? 17.676 -0.337 15.416 1.00 96.19 297 ILE A O 1
ATOM 2377 N N . ARG A 1 298 ? 16.838 1.337 14.172 1.00 95.38 298 ARG A N 1
ATOM 2378 C CA . ARG A 1 298 ? 16.823 2.346 15.227 1.00 95.38 298 ARG A CA 1
ATOM 2379 C C . ARG A 1 298 ? 15.414 2.484 15.784 1.00 95.38 298 ARG A C 1
ATOM 2381 O O . ARG A 1 298 ? 14.467 2.775 15.055 1.00 95.38 298 ARG A O 1
ATOM 2388 N N . THR A 1 299 ? 15.310 2.328 17.092 1.00 93.38 299 THR A N 1
ATOM 2389 C CA . THR A 1 299 ? 14.111 2.602 17.889 1.00 93.38 299 THR A CA 1
ATOM 2390 C C . THR A 1 299 ? 14.334 3.873 18.709 1.00 93.38 299 THR A C 1
ATOM 2392 O O . THR A 1 299 ? 15.423 4.456 18.679 1.00 93.38 299 THR A O 1
ATOM 2395 N N . SER A 1 300 ? 13.331 4.302 19.473 1.00 86.69 300 SER A N 1
ATOM 2396 C CA . SER A 1 300 ? 13.490 5.397 20.438 1.00 86.69 300 SER A CA 1
ATOM 2397 C C . SER A 1 300 ? 14.474 5.064 21.571 1.00 86.69 300 SER A C 1
ATOM 2399 O O . SER A 1 300 ? 14.995 5.977 22.210 1.00 86.69 300 SER A O 1
ATOM 2401 N N . ILE A 1 301 ? 14.750 3.775 21.808 1.00 89.31 301 ILE A N 1
ATOM 2402 C CA . ILE A 1 301 ? 15.544 3.290 22.943 1.00 89.31 301 ILE A CA 1
ATOM 2403 C C . ILE A 1 301 ? 16.969 2.917 22.525 1.00 89.31 301 ILE A C 1
ATOM 2405 O O . ILE A 1 301 ? 17.928 3.269 23.211 1.00 89.31 301 ILE A O 1
ATOM 2409 N N . ASN A 1 302 ? 17.121 2.174 21.426 1.00 92.44 302 ASN A N 1
ATOM 2410 C CA . ASN A 1 302 ? 18.408 1.621 21.004 1.00 92.44 302 ASN A CA 1
ATOM 2411 C C . ASN A 1 302 ? 18.497 1.418 19.479 1.00 92.44 302 ASN A C 1
ATOM 2413 O O . ASN A 1 302 ? 17.487 1.428 18.771 1.00 92.44 302 ASN A O 1
ATOM 2417 N N . THR A 1 303 ? 19.716 1.225 18.971 1.00 93.75 303 THR A N 1
ATOM 2418 C CA . THR A 1 303 ? 19.987 0.809 17.589 1.00 93.75 303 THR A CA 1
ATOM 2419 C C . THR A 1 303 ? 20.530 -0.617 17.574 1.00 93.75 303 THR A C 1
ATOM 2421 O O . THR A 1 303 ? 21.564 -0.893 18.175 1.00 93.75 303 THR A O 1
ATOM 2424 N N . TYR A 1 304 ? 19.853 -1.504 16.850 1.00 94.31 304 TYR A N 1
ATOM 2425 C CA . TYR A 1 304 ? 20.256 -2.893 16.635 1.00 94.31 304 TYR A CA 1
ATOM 2426 C C . TYR A 1 304 ? 20.859 -3.037 15.244 1.00 94.31 304 TYR A C 1
ATOM 2428 O O . TYR A 1 304 ? 20.329 -2.468 14.289 1.00 94.31 304 TYR A O 1
ATOM 2436 N N . ILE A 1 305 ? 21.960 -3.777 15.126 1.00 93.94 305 ILE A N 1
ATOM 2437 C CA . ILE A 1 305 ? 22.689 -3.941 13.866 1.00 93.94 305 ILE A CA 1
ATOM 2438 C C . ILE A 1 305 ? 22.709 -5.424 13.506 1.00 93.94 305 ILE A C 1
ATOM 2440 O O . ILE A 1 305 ? 23.200 -6.252 14.274 1.00 93.94 305 ILE A O 1
ATOM 2444 N N . PHE A 1 306 ? 22.165 -5.734 12.337 1.00 93.31 306 PHE A N 1
ATOM 2445 C CA . PHE A 1 306 ? 22.103 -7.066 11.760 1.00 93.31 306 PHE A CA 1
ATOM 2446 C C . PHE A 1 306 ? 23.057 -7.158 10.578 1.00 93.31 306 PHE A C 1
ATOM 2448 O O . PHE A 1 306 ? 23.186 -6.201 9.810 1.00 93.31 306 PHE A O 1
ATOM 2455 N N . MET A 1 307 ? 23.684 -8.317 10.420 1.00 91.31 307 MET A N 1
ATOM 2456 C CA . MET A 1 307 ? 24.497 -8.643 9.256 1.00 91.31 307 MET A CA 1
ATOM 2457 C C . MET A 1 307 ? 23.919 -9.888 8.591 1.00 91.31 307 MET A C 1
ATOM 2459 O O . MET A 1 307 ? 23.842 -10.949 9.209 1.00 91.31 307 MET A O 1
ATOM 2463 N N . TYR A 1 308 ? 23.485 -9.743 7.342 1.00 89.69 308 TYR A N 1
ATOM 2464 C CA . TYR A 1 308 ? 23.158 -10.871 6.484 1.00 89.69 308 TYR A CA 1
ATOM 2465 C C . TYR A 1 308 ? 24.385 -11.240 5.665 1.00 89.69 308 TYR A C 1
ATOM 2467 O O . TYR A 1 308 ? 24.926 -10.392 4.952 1.00 89.69 308 TYR A O 1
ATOM 2475 N N . THR A 1 309 ? 24.786 -12.503 5.739 1.00 83.31 309 THR A N 1
ATOM 2476 C CA . THR A 1 309 ? 25.860 -13.083 4.934 1.00 83.31 309 THR A CA 1
ATOM 2477 C C . THR A 1 309 ? 25.331 -14.320 4.200 1.00 83.31 309 THR A C 1
ATOM 2479 O O . THR A 1 309 ? 24.668 -15.164 4.805 1.00 83.31 309 THR A O 1
ATOM 2482 N N . PRO A 1 310 ? 25.602 -14.468 2.888 1.00 75.19 310 PRO A N 1
ATOM 2483 C CA . PRO A 1 310 ? 25.212 -15.662 2.139 1.00 75.19 310 PRO A CA 1
ATOM 2484 C C . PRO A 1 310 ? 26.127 -16.873 2.419 1.00 75.19 310 PRO A C 1
ATOM 2486 O O . PRO A 1 310 ? 25.915 -17.942 1.853 1.00 75.19 310 PRO A O 1
ATOM 2489 N N . PHE A 1 311 ? 27.142 -16.721 3.275 1.00 70.31 311 PHE A N 1
ATOM 2490 C CA . PHE A 1 311 ? 28.100 -17.753 3.677 1.00 70.31 311 PHE A CA 1
ATOM 2491 C C . PHE A 1 311 ? 28.377 -17.679 5.184 1.00 70.31 311 PHE A C 1
ATOM 2493 O O . PHE A 1 311 ? 28.207 -16.626 5.797 1.00 70.31 311 PHE A O 1
ATOM 2500 N N . ASP A 1 312 ? 28.829 -18.794 5.763 1.00 58.56 312 ASP A N 1
ATOM 2501 C CA . ASP A 1 312 ? 29.095 -18.945 7.199 1.00 58.56 312 ASP A CA 1
ATOM 2502 C C . ASP A 1 312 ? 30.326 -18.130 7.644 1.00 58.56 312 ASP A C 1
ATOM 2504 O O . ASP A 1 312 ? 31.416 -18.671 7.835 1.00 58.56 312 ASP A O 1
ATOM 2508 N N . ASP A 1 313 ? 30.165 -16.817 7.799 1.00 60.75 313 ASP A N 1
ATOM 2509 C CA . ASP A 1 313 ? 31.159 -15.941 8.421 1.00 60.75 313 ASP A CA 1
ATOM 2510 C C . ASP A 1 313 ? 30.505 -15.131 9.545 1.00 60.75 313 ASP A C 1
ATOM 2512 O O . ASP A 1 313 ? 29.504 -14.443 9.336 1.00 60.75 313 ASP A O 1
ATOM 2516 N N . VAL A 1 314 ? 31.055 -15.259 10.754 1.00 57.94 314 VAL A N 1
ATOM 2517 C CA . VAL A 1 314 ? 30.524 -14.648 11.981 1.00 57.94 314 VAL A CA 1
ATOM 2518 C C . VAL A 1 314 ? 31.236 -13.325 12.192 1.00 57.94 314 VAL A C 1
ATOM 2520 O O . VAL A 1 314 ? 32.437 -13.292 12.484 1.00 57.94 314 VAL A O 1
ATOM 2523 N N . THR A 1 315 ? 30.500 -12.218 12.102 1.00 61.94 315 THR A N 1
ATOM 2524 C CA . THR A 1 315 ? 31.096 -10.894 12.310 1.00 61.94 315 THR A CA 1
ATOM 2525 C C . THR A 1 315 ? 30.908 -10.461 13.765 1.00 61.94 315 THR A C 1
ATOM 2527 O O . THR A 1 315 ? 29.795 -10.249 14.240 1.00 61.94 315 THR A O 1
ATOM 2530 N N . SER A 1 316 ? 32.009 -10.296 14.504 1.00 63.94 316 SER A N 1
ATOM 2531 C CA . SER A 1 316 ? 31.962 -9.866 15.911 1.00 63.94 316 SER A CA 1
ATOM 2532 C C . SER A 1 316 ? 31.253 -8.512 16.072 1.00 63.94 316 SER A C 1
ATOM 2534 O O . SER A 1 316 ? 31.637 -7.530 15.436 1.00 63.94 316 SER A O 1
ATOM 2536 N N . GLY A 1 317 ? 30.243 -8.453 16.948 1.00 75.75 317 GLY A N 1
ATOM 2537 C CA . GLY A 1 317 ? 29.494 -7.231 17.276 1.00 75.75 317 GLY A CA 1
ATOM 2538 C C . GLY A 1 317 ? 28.176 -7.033 16.516 1.00 75.75 317 GLY A C 1
ATOM 2539 O O . GLY A 1 317 ? 27.486 -6.050 16.787 1.00 75.75 317 GLY A O 1
ATOM 2540 N N . TYR A 1 318 ? 27.810 -7.956 15.624 1.00 84.75 318 TYR A N 1
ATOM 2541 C CA . TYR A 1 318 ? 26.560 -7.935 14.858 1.00 84.75 318 TYR A CA 1
ATOM 2542 C C . TYR A 1 318 ? 25.611 -9.050 15.311 1.00 84.75 318 TYR A C 1
ATOM 2544 O O . TYR A 1 318 ? 26.029 -10.038 15.916 1.00 84.75 318 TYR A O 1
ATOM 2552 N N . ILE A 1 319 ? 24.318 -8.885 15.026 1.00 89.94 319 ILE A N 1
ATOM 2553 C CA . ILE A 1 319 ? 23.353 -9.987 15.080 1.00 89.94 319 ILE A CA 1
ATOM 2554 C C . ILE A 1 319 ? 23.351 -10.653 13.705 1.00 89.94 319 ILE A C 1
ATOM 2556 O O . ILE A 1 319 ? 22.822 -10.090 12.744 1.00 89.94 319 ILE A O 1
ATOM 2560 N N . ASP A 1 320 ? 23.942 -11.839 13.610 1.00 88.19 320 ASP A N 1
ATOM 2561 C CA . ASP A 1 320 ? 23.965 -12.589 12.357 1.00 88.19 320 ASP A CA 1
ATOM 2562 C C . ASP A 1 320 ? 22.552 -13.088 12.011 1.00 88.19 320 ASP A C 1
ATOM 2564 O O . ASP A 1 320 ? 21.841 -13.680 12.840 1.00 88.19 320 ASP A O 1
ATOM 2568 N N . ILE A 1 321 ? 22.134 -12.820 10.774 1.00 86.88 321 ILE A N 1
ATOM 2569 C CA . ILE A 1 321 ? 20.879 -13.308 10.207 1.00 86.88 321 ILE A CA 1
ATOM 2570 C C . ILE A 1 321 ? 21.179 -14.136 8.959 1.00 86.88 321 ILE A C 1
ATOM 2572 O O . ILE A 1 321 ? 21.746 -13.646 7.988 1.00 86.88 321 ILE A O 1
ATOM 2576 N N . THR A 1 322 ? 20.782 -15.403 8.985 1.00 84.75 322 THR A N 1
ATOM 2577 C CA . THR A 1 322 ? 20.971 -16.349 7.878 1.00 84.75 322 THR A CA 1
ATOM 2578 C C . THR A 1 322 ? 19.632 -16.740 7.258 1.00 84.75 322 THR A C 1
ATOM 2580 O O . THR A 1 322 ? 18.564 -16.395 7.764 1.00 84.75 322 THR A O 1
ATOM 2583 N N . ASN A 1 323 ? 19.657 -17.442 6.124 1.00 84.88 323 ASN A N 1
ATOM 2584 C CA . ASN A 1 323 ? 18.427 -17.907 5.485 1.00 84.88 323 ASN A CA 1
ATOM 2585 C C . ASN A 1 323 ? 17.635 -18.844 6.422 1.00 84.88 323 ASN A C 1
ATOM 2587 O O . ASN A 1 323 ? 18.153 -19.864 6.869 1.00 84.88 323 ASN A O 1
ATOM 2591 N N . GLY A 1 324 ? 16.374 -18.511 6.690 1.00 82.75 324 GLY A N 1
ATOM 2592 C CA . GLY A 1 324 ? 15.505 -19.187 7.656 1.00 82.75 324 GLY A CA 1
ATOM 2593 C C . GLY A 1 324 ? 15.391 -18.472 9.006 1.00 82.75 324 GLY A C 1
ATOM 2594 O O . GLY A 1 324 ? 14.466 -18.766 9.764 1.00 82.75 324 GLY A O 1
ATOM 2595 N N . ASP A 1 325 ? 16.276 -17.519 9.305 1.00 86.75 325 ASP A N 1
ATOM 2596 C CA . ASP A 1 325 ? 16.232 -16.776 10.560 1.00 86.75 325 ASP A CA 1
ATOM 2597 C C . ASP A 1 325 ? 15.176 -15.666 10.544 1.00 86.75 325 ASP A C 1
ATOM 2599 O O . ASP A 1 325 ? 14.893 -15.018 9.530 1.00 86.75 325 ASP A O 1
ATOM 2603 N N . SER A 1 326 ? 14.635 -15.397 11.732 1.00 89.50 326 SER A N 1
ATOM 2604 C CA . SER A 1 326 ? 13.782 -14.242 11.972 1.00 89.50 326 SER A CA 1
ATOM 2605 C C . SER A 1 326 ? 14.005 -13.657 13.361 1.00 89.50 326 SER A C 1
ATOM 2607 O O . SER A 1 326 ? 14.259 -14.384 14.325 1.00 89.50 326 SER A O 1
ATOM 2609 N N . TYR A 1 327 ? 13.918 -12.333 13.463 1.00 90.94 327 TYR A N 1
ATOM 2610 C CA . TYR A 1 327 ? 14.082 -11.603 14.717 1.00 90.94 327 TYR A CA 1
ATOM 2611 C C . TYR A 1 327 ? 13.022 -10.517 14.852 1.00 90.94 327 TYR A C 1
ATOM 2613 O O . TYR A 1 327 ? 12.667 -9.866 13.873 1.00 90.94 327 TYR A O 1
ATOM 2621 N N . PHE A 1 328 ? 12.554 -10.287 16.076 1.00 90.88 328 PHE A N 1
ATOM 2622 C CA . PHE A 1 328 ? 11.659 -9.178 16.391 1.00 90.88 328 PHE A CA 1
ATOM 2623 C C . PHE A 1 328 ? 12.362 -8.158 17.281 1.00 90.88 328 PHE A C 1
ATOM 2625 O O . PHE A 1 328 ? 12.914 -8.514 18.326 1.00 90.88 328 PHE A O 1
ATOM 2632 N N . VAL A 1 329 ? 12.330 -6.898 16.860 1.00 92.94 329 VAL A N 1
ATOM 2633 C CA . VAL A 1 329 ? 12.876 -5.741 17.571 1.00 92.94 329 VAL A CA 1
ATOM 2634 C C . VAL A 1 329 ? 11.716 -4.909 18.102 1.00 92.94 329 VAL A C 1
ATOM 2636 O O . VAL A 1 329 ? 10.948 -4.357 17.319 1.00 92.94 329 VAL A O 1
ATOM 2639 N N . TYR A 1 330 ? 11.600 -4.802 19.422 1.00 90.69 330 TYR A N 1
ATOM 2640 C CA . TYR A 1 330 ? 10.531 -4.041 20.073 1.00 90.69 330 TYR A CA 1
ATOM 2641 C C . TYR A 1 330 ? 10.777 -2.531 19.994 1.00 90.69 330 TYR A C 1
ATOM 2643 O O . TYR A 1 330 ? 11.917 -2.084 20.112 1.00 90.69 330 TYR A O 1
ATOM 2651 N N . PHE A 1 331 ? 9.717 -1.732 19.846 1.00 88.56 331 PHE A N 1
ATOM 2652 C CA . PHE A 1 331 ? 9.834 -0.266 19.911 1.00 88.56 331 PHE A CA 1
ATOM 2653 C C . PHE A 1 331 ? 9.944 0.273 21.336 1.00 88.56 331 PHE A C 1
ATOM 2655 O O . PHE A 1 331 ? 10.630 1.267 21.567 1.00 88.56 331 PHE A O 1
ATOM 2662 N N . ASP A 1 332 ? 9.263 -0.368 22.279 1.00 82.38 332 ASP A N 1
ATOM 2663 C CA . ASP A 1 332 ? 9.059 0.087 23.656 1.00 82.38 332 ASP A CA 1
ATOM 2664 C C . ASP A 1 332 ? 9.938 -0.650 24.680 1.00 82.38 332 ASP A C 1
ATOM 2666 O O . ASP A 1 332 ? 10.001 -0.268 25.850 1.00 82.38 332 ASP A O 1
ATOM 2670 N N . LYS A 1 333 ? 10.658 -1.689 24.245 1.00 83.75 333 LYS A N 1
ATOM 2671 C CA . LYS A 1 333 ? 11.539 -2.509 25.084 1.00 83.75 333 LYS A CA 1
ATOM 2672 C C . LYS A 1 333 ? 12.942 -2.496 24.489 1.00 83.75 333 LYS A C 1
ATOM 2674 O O . LYS A 1 333 ? 13.110 -2.653 23.285 1.00 83.75 333 LYS A O 1
ATOM 2679 N N . ASN A 1 334 ? 13.971 -2.379 25.333 1.00 87.25 334 ASN A N 1
ATOM 2680 C CA . ASN A 1 334 ? 15.367 -2.554 24.908 1.00 87.25 334 ASN A CA 1
ATOM 2681 C C . ASN A 1 334 ? 15.682 -4.045 24.687 1.00 87.25 334 ASN A C 1
ATOM 2683 O O . ASN A 1 334 ? 16.515 -4.626 25.383 1.00 87.25 334 ASN A O 1
ATOM 2687 N N . GLN A 1 335 ? 14.966 -4.688 23.770 1.00 86.56 335 GLN A N 1
ATOM 2688 C CA . GLN A 1 335 ? 15.000 -6.126 23.571 1.00 86.56 335 GLN A CA 1
ATOM 2689 C C . GLN A 1 335 ? 14.875 -6.486 22.088 1.00 86.56 335 GLN A C 1
ATOM 2691 O O . GLN A 1 335 ? 14.084 -5.908 21.346 1.00 86.56 335 GLN A O 1
ATOM 2696 N N . VAL A 1 336 ? 15.631 -7.508 21.694 1.00 89.69 336 VAL A N 1
ATOM 2697 C CA . VAL A 1 336 ? 15.470 -8.245 20.441 1.00 89.69 336 VAL A CA 1
ATOM 2698 C C . VAL A 1 336 ? 15.299 -9.722 20.781 1.00 89.69 336 VAL A C 1
ATOM 2700 O O . VAL A 1 336 ? 15.961 -10.226 21.693 1.00 89.69 336 VAL A O 1
ATOM 2703 N N . ILE A 1 337 ? 14.408 -10.417 20.080 1.00 88.12 337 ILE A N 1
ATOM 2704 C CA . ILE A 1 337 ? 14.204 -11.861 20.243 1.00 88.12 337 ILE A CA 1
ATOM 2705 C C . ILE A 1 337 ? 14.397 -12.578 18.913 1.00 88.12 337 ILE A C 1
ATOM 2707 O O . ILE A 1 337 ? 13.912 -12.116 17.883 1.00 88.12 337 ILE A O 1
ATOM 2711 N N . LYS A 1 338 ? 15.097 -13.716 18.938 1.00 89.50 338 LYS A N 1
ATOM 2712 C CA . LYS A 1 338 ? 15.144 -14.647 17.807 1.00 89.50 338 LYS A CA 1
ATOM 2713 C C . LYS A 1 338 ? 13.869 -15.484 17.813 1.00 89.50 338 LYS A C 1
ATOM 2715 O O . LYS A 1 338 ? 13.517 -16.052 18.847 1.00 89.50 338 LYS A O 1
ATOM 2720 N N . LEU A 1 339 ? 13.182 -15.556 16.681 1.00 83.69 339 LEU A N 1
ATOM 2721 C CA . LEU A 1 339 ? 11.975 -16.355 16.515 1.00 83.69 339 LEU A CA 1
ATOM 2722 C C . LEU A 1 339 ? 12.349 -17.667 15.813 1.00 83.69 339 LEU A C 1
ATOM 2724 O O . LEU A 1 339 ? 12.878 -17.667 14.704 1.00 83.69 339 LEU A O 1
ATOM 2728 N N . ASN A 1 340 ? 12.074 -18.798 16.467 1.00 60.59 340 ASN A N 1
ATOM 2729 C CA . ASN A 1 340 ? 12.416 -20.139 15.965 1.00 60.59 340 ASN A CA 1
ATOM 2730 C C . ASN A 1 340 ? 11.400 -20.690 14.938 1.00 60.59 340 ASN A C 1
ATOM 2732 O O . ASN A 1 340 ? 11.460 -21.863 14.577 1.00 60.59 340 ASN A O 1
ATOM 2736 N N . SER A 1 341 ? 10.445 -19.871 14.491 1.00 56.16 341 SER A N 1
ATOM 2737 C CA . SER A 1 341 ? 9.442 -20.213 13.478 1.00 56.16 341 SER A CA 1
ATOM 2738 C C . SER A 1 341 ? 9.001 -18.954 12.736 1.00 56.16 341 SER A C 1
ATOM 2740 O O . SER A 1 341 ? 8.796 -17.923 13.381 1.00 56.16 341 SER A O 1
ATOM 2742 N N . SER A 1 342 ? 8.763 -19.061 11.425 1.00 47.66 342 SER A N 1
ATOM 2743 C CA . SER A 1 342 ? 8.305 -17.964 10.554 1.00 47.66 342 SER A CA 1
ATOM 2744 C C . SER A 1 342 ? 7.019 -17.270 11.029 1.00 47.66 342 SER A C 1
ATOM 2746 O O . SER A 1 342 ? 6.787 -16.116 10.665 1.00 47.66 342 SER A O 1
ATOM 2748 N N . ASP A 1 343 ? 6.223 -17.935 11.871 1.00 46.81 343 ASP A N 1
ATOM 2749 C CA . ASP A 1 343 ? 4.847 -17.536 12.201 1.00 46.81 343 ASP A CA 1
ATOM 2750 C C . ASP A 1 343 ? 4.650 -17.207 13.698 1.00 46.81 343 ASP A C 1
ATOM 2752 O O . ASP A 1 343 ? 3.536 -16.964 14.157 1.00 46.81 343 ASP A O 1
ATOM 2756 N N . GLY A 1 344 ? 5.729 -17.220 14.490 1.00 48.94 344 GLY A N 1
ATOM 2757 C CA . GLY A 1 344 ? 5.671 -17.290 15.955 1.00 48.94 344 GLY A CA 1
ATOM 2758 C C . GLY A 1 344 ? 5.767 -15.956 16.691 1.00 48.94 344 GLY A C 1
ATOM 2759 O O . GLY A 1 344 ? 6.564 -15.859 17.623 1.00 48.94 344 GLY A O 1
ATOM 2760 N N . PHE A 1 345 ? 4.993 -14.938 16.307 1.00 56.03 345 PHE A N 1
ATOM 2761 C CA . PHE A 1 345 ? 4.921 -13.686 17.073 1.00 56.03 345 PHE A CA 1
ATOM 2762 C C . PHE A 1 345 ? 3.541 -13.449 17.697 1.00 56.03 345 PHE A C 1
ATOM 2764 O O . PHE A 1 345 ? 2.509 -13.670 17.065 1.00 56.03 345 PHE A O 1
ATOM 2771 N N . ALA A 1 346 ? 3.524 -12.970 18.945 1.00 51.66 346 ALA A N 1
ATOM 2772 C CA . ALA A 1 346 ? 2.313 -12.517 19.620 1.00 51.66 346 ALA A CA 1
ATOM 2773 C C . ALA A 1 346 ? 1.959 -11.113 19.109 1.00 51.66 346 ALA A C 1
ATOM 2775 O O . ALA A 1 346 ? 2.614 -10.136 19.450 1.00 51.66 346 ALA A O 1
ATOM 2776 N N . THR A 1 347 ? 0.925 -11.013 18.276 1.00 55.97 347 THR A N 1
ATOM 2777 C CA . THR A 1 347 ? 0.570 -9.833 17.464 1.00 55.97 347 THR A CA 1
ATOM 2778 C C . THR A 1 347 ? 0.007 -8.627 18.249 1.00 55.97 347 THR A C 1
ATOM 2780 O O . THR A 1 347 ? -0.802 -7.877 17.710 1.00 55.97 347 THR A O 1
ATOM 2783 N N . ASN A 1 348 ? 0.396 -8.452 19.517 1.00 64.00 348 ASN A N 1
ATOM 2784 C CA . ASN A 1 348 ? -0.029 -7.354 20.398 1.00 64.00 348 ASN A CA 1
ATOM 2785 C C . ASN A 1 348 ? 1.102 -6.363 20.732 1.00 64.00 348 ASN A C 1
ATOM 2787 O O . ASN A 1 348 ? 0.876 -5.421 21.484 1.00 64.00 348 ASN A O 1
ATOM 2791 N N . ASP A 1 349 ? 2.304 -6.571 20.204 1.00 76.81 349 ASP A N 1
ATOM 2792 C CA . ASP A 1 349 ? 3.462 -5.718 20.463 1.00 76.81 349 ASP A CA 1
ATOM 2793 C C . ASP A 1 349 ? 3.857 -4.942 19.196 1.00 76.81 349 ASP A C 1
ATOM 2795 O O . ASP A 1 349 ? 3.807 -5.478 18.084 1.00 76.81 349 ASP A O 1
ATOM 2799 N N . SER A 1 350 ? 4.293 -3.694 19.372 1.00 86.50 350 SER A N 1
ATOM 2800 C CA . SER A 1 350 ? 4.802 -2.853 18.283 1.00 86.50 350 SER A CA 1
ATOM 2801 C C . SER A 1 350 ? 6.311 -3.042 18.096 1.00 86.50 350 SER A C 1
ATOM 2803 O O . SER A 1 350 ? 7.073 -3.130 19.066 1.00 86.50 350 SER A O 1
ATOM 2805 N N . GLY A 1 351 ? 6.770 -3.089 16.847 1.00 91.44 351 GLY A N 1
ATOM 2806 C CA . GLY A 1 351 ? 8.177 -3.347 16.542 1.00 91.44 351 GLY A CA 1
ATOM 2807 C C . GLY A 1 351 ? 8.471 -3.585 15.064 1.00 91.44 351 GLY A C 1
ATOM 2808 O O . GLY A 1 351 ? 7.606 -3.409 14.207 1.00 91.44 351 GLY A O 1
ATOM 2809 N N . ILE A 1 352 ? 9.703 -4.008 14.771 1.00 93.75 352 ILE A N 1
ATOM 2810 C CA . ILE A 1 352 ? 10.128 -4.472 13.444 1.00 93.75 352 ILE A CA 1
ATOM 2811 C C . ILE A 1 352 ? 10.430 -5.966 13.496 1.00 93.75 352 ILE A C 1
ATOM 2813 O O . ILE A 1 352 ? 11.274 -6.415 14.272 1.00 93.75 352 ILE A O 1
ATOM 2817 N N . LEU A 1 353 ? 9.796 -6.722 12.609 1.00 92.25 353 LEU A N 1
ATOM 2818 C CA . LEU A 1 353 ? 10.158 -8.099 12.301 1.00 92.25 353 LEU A CA 1
ATOM 2819 C C . LEU A 1 353 ? 11.099 -8.115 11.099 1.00 92.25 353 LEU A C 1
ATOM 2821 O O . LEU A 1 353 ? 10.726 -7.663 10.019 1.00 92.25 353 LEU A O 1
ATOM 2825 N N . ILE A 1 354 ? 12.291 -8.671 11.276 1.00 92.94 354 ILE A N 1
ATOM 2826 C CA . ILE A 1 354 ? 13.220 -8.967 10.187 1.00 92.94 354 ILE A CA 1
ATOM 2827 C C . ILE A 1 354 ? 13.201 -10.470 9.908 1.00 92.94 354 ILE A C 1
ATOM 2829 O O . ILE A 1 354 ? 13.281 -11.278 10.836 1.00 92.94 354 ILE A O 1
ATOM 2833 N N . LYS A 1 355 ? 13.094 -10.851 8.634 1.00 90.94 355 LYS A N 1
ATOM 2834 C CA . LYS A 1 355 ? 13.239 -12.240 8.179 1.00 90.94 355 LYS A CA 1
ATOM 2835 C C . LYS A 1 355 ? 14.160 -12.296 6.975 1.00 90.94 355 LYS A C 1
ATOM 2837 O O . LYS A 1 355 ? 14.091 -11.419 6.117 1.00 90.94 355 LYS A O 1
ATOM 2842 N N . ALA A 1 356 ? 14.958 -13.349 6.889 1.00 89.19 356 ALA A N 1
ATOM 2843 C CA . ALA A 1 356 ? 15.669 -13.710 5.672 1.00 89.19 356 ALA A CA 1
ATOM 2844 C C . ALA A 1 356 ? 15.142 -15.069 5.205 1.00 89.19 356 ALA A C 1
ATOM 2846 O O . ALA A 1 356 ? 15.312 -16.065 5.904 1.00 89.19 356 ALA A O 1
ATOM 2847 N N . PHE A 1 357 ? 14.465 -15.120 4.059 1.00 84.38 357 PHE A N 1
ATOM 2848 C CA . PHE A 1 357 ? 13.893 -16.357 3.528 1.00 84.38 357 PHE A CA 1
ATOM 2849 C C . PHE A 1 357 ? 13.925 -16.357 1.999 1.00 84.38 357 PHE A C 1
ATOM 2851 O O . PHE A 1 357 ? 13.507 -15.384 1.380 1.00 84.38 357 PHE A O 1
ATOM 2858 N N . ASN A 1 358 ? 14.382 -17.453 1.386 1.00 76.50 358 ASN A N 1
ATOM 2859 C CA . ASN A 1 358 ? 14.370 -17.651 -0.073 1.00 76.50 358 ASN A CA 1
ATOM 2860 C C . ASN A 1 358 ? 14.964 -16.468 -0.863 1.00 76.50 358 ASN A C 1
ATOM 2862 O O . ASN A 1 358 ? 14.337 -15.949 -1.783 1.00 76.50 358 ASN A O 1
ATOM 2866 N N . ASP A 1 359 ? 16.170 -16.034 -0.487 1.00 83.50 359 ASP A N 1
ATOM 2867 C CA . ASP A 1 359 ? 16.896 -14.919 -1.118 1.00 83.50 359 ASP A CA 1
ATOM 2868 C C . ASP A 1 359 ? 16.226 -13.539 -0.992 1.00 83.50 359 ASP A C 1
ATOM 2870 O O . ASP A 1 359 ? 16.672 -12.577 -1.620 1.00 83.50 359 ASP A O 1
ATOM 2874 N N . VAL A 1 360 ? 15.192 -13.415 -0.159 1.00 89.81 360 VAL A N 1
ATOM 2875 C CA . VAL A 1 360 ? 14.502 -12.158 0.134 1.00 89.81 360 VAL A CA 1
ATOM 2876 C C . VAL A 1 360 ? 14.654 -11.833 1.612 1.00 89.81 360 VAL A C 1
ATOM 2878 O O . VAL A 1 360 ? 14.519 -12.689 2.490 1.00 89.81 360 VAL A O 1
ATOM 2881 N N . MET A 1 361 ? 14.930 -10.567 1.894 1.00 92.06 361 MET A N 1
ATOM 2882 C CA . MET A 1 361 ? 14.819 -10.001 3.224 1.00 92.06 361 MET A CA 1
ATOM 2883 C C . MET A 1 361 ? 13.500 -9.254 3.355 1.00 92.06 361 MET A C 1
ATOM 2885 O O . MET A 1 361 ? 13.194 -8.394 2.533 1.00 92.06 361 MET A O 1
ATOM 2889 N N . THR A 1 362 ? 12.740 -9.551 4.405 1.00 93.44 362 THR A N 1
ATOM 2890 C CA . THR A 1 362 ? 11.504 -8.832 4.725 1.00 93.44 362 THR A CA 1
ATOM 2891 C C . THR A 1 362 ? 11.680 -8.045 6.011 1.00 93.44 362 THR A C 1
ATOM 2893 O O . THR A 1 362 ? 12.088 -8.611 7.029 1.00 93.44 362 THR A O 1
ATOM 2896 N N . LEU A 1 363 ? 11.319 -6.769 5.978 1.00 95.31 363 LEU A N 1
ATOM 2897 C CA . LEU A 1 363 ? 11.283 -5.883 7.134 1.00 95.31 363 LEU A CA 1
ATOM 2898 C C . LEU A 1 363 ? 9.851 -5.423 7.349 1.00 95.31 363 LEU A C 1
ATOM 2900 O O . LEU A 1 363 ? 9.365 -4.568 6.614 1.00 95.31 363 LEU A O 1
ATOM 2904 N N . THR A 1 364 ? 9.175 -5.993 8.340 1.00 94.12 364 THR A N 1
ATOM 2905 C CA . THR A 1 364 ? 7.776 -5.682 8.629 1.00 94.12 364 THR A CA 1
ATOM 2906 C C . THR A 1 364 ? 7.668 -4.820 9.875 1.00 94.12 364 THR A C 1
ATOM 2908 O O . THR A 1 364 ? 7.950 -5.272 10.984 1.00 94.12 364 THR A O 1
ATOM 2911 N N . TYR A 1 365 ? 7.224 -3.586 9.680 1.00 95.19 365 TYR A N 1
ATOM 2912 C CA . TYR A 1 365 ? 6.752 -2.691 10.724 1.00 95.19 365 TYR A CA 1
ATOM 2913 C C . TYR A 1 365 ? 5.409 -3.171 11.270 1.00 95.19 365 TYR A C 1
ATOM 2915 O O . TYR A 1 365 ? 4.507 -3.453 10.484 1.00 95.19 365 TYR A O 1
ATOM 2923 N N . TYR A 1 366 ? 5.275 -3.208 12.595 1.00 90.50 366 TYR A N 1
ATOM 2924 C CA . TYR A 1 366 ? 4.037 -3.496 13.314 1.00 90.50 366 TYR A CA 1
ATOM 2925 C C . TYR A 1 366 ? 3.719 -2.367 14.288 1.00 90.50 366 TYR A C 1
ATOM 2927 O O . TYR A 1 366 ? 4.544 -2.030 15.142 1.00 90.50 366 TYR A O 1
ATOM 2935 N N . ASN A 1 367 ? 2.517 -1.804 14.184 1.00 89.62 367 ASN A N 1
ATOM 2936 C CA . ASN A 1 367 ? 1.978 -0.885 15.185 1.00 89.62 367 ASN A CA 1
ATOM 2937 C C . ASN A 1 367 ? 0.448 -0.824 15.119 1.00 89.62 367 ASN A C 1
ATOM 2939 O O . ASN A 1 367 ? -0.171 -1.492 14.296 1.00 89.62 367 ASN A O 1
ATOM 2943 N N . PHE A 1 368 ? -0.172 -0.016 15.972 1.00 83.81 368 PHE A N 1
ATOM 2944 C CA . PHE A 1 368 ? -1.624 0.057 16.106 1.00 83.81 368 PHE A CA 1
ATOM 2945 C C . PHE A 1 368 ? -2.164 1.439 15.749 1.00 83.81 368 PHE A C 1
ATOM 2947 O O . PHE A 1 368 ? -1.549 2.465 16.031 1.00 83.81 368 PHE A O 1
ATOM 2954 N N . ILE A 1 369 ? -3.345 1.446 15.139 1.00 86.12 369 ILE A N 1
ATOM 2955 C CA . ILE A 1 369 ? -4.107 2.646 14.787 1.00 86.12 369 ILE A CA 1
ATOM 2956 C C . ILE A 1 369 ? -5.127 2.916 15.897 1.00 86.12 369 ILE A C 1
ATOM 2958 O O . ILE A 1 369 ? -5.949 2.048 16.199 1.00 86.12 369 ILE A O 1
ATOM 2962 N N . THR A 1 370 ? -5.091 4.105 16.505 1.00 77.00 370 THR A N 1
ATOM 2963 C CA . THR A 1 370 ? -5.896 4.412 17.705 1.00 77.00 370 THR A CA 1
ATOM 2964 C C . THR A 1 370 ? -6.987 5.451 17.485 1.00 77.00 370 THR A C 1
ATOM 2966 O O . THR A 1 370 ? -8.017 5.384 18.152 1.00 77.00 370 THR A O 1
ATOM 2969 N N . ASP A 1 371 ? -6.794 6.385 16.554 1.00 84.38 371 ASP A N 1
ATOM 2970 C CA . ASP A 1 371 ? -7.685 7.542 16.396 1.00 84.38 371 ASP A CA 1
ATOM 2971 C C . ASP A 1 371 ? -8.730 7.344 15.284 1.00 84.38 371 ASP A C 1
ATOM 2973 O O . ASP A 1 371 ? -8.635 6.418 14.479 1.00 84.38 371 ASP A O 1
ATOM 2977 N N . ASP A 1 372 ? -9.725 8.230 15.183 1.00 88.31 372 ASP A N 1
ATOM 2978 C CA . ASP A 1 372 ? -10.703 8.189 14.080 1.00 88.31 372 ASP A CA 1
ATOM 2979 C C . ASP A 1 372 ? -10.051 8.482 12.711 1.00 88.31 372 ASP A C 1
ATOM 2981 O O . ASP A 1 372 ? -10.497 7.955 11.689 1.00 88.31 372 ASP A O 1
ATOM 2985 N N . ILE A 1 373 ? -8.986 9.295 12.705 1.00 94.69 373 ILE A N 1
ATOM 2986 C CA . ILE A 1 373 ? -8.122 9.581 11.553 1.00 94.69 373 ILE A CA 1
ATOM 2987 C C . ILE A 1 373 ? -6.679 9.378 11.989 1.00 94.69 373 ILE A C 1
ATOM 2989 O O . ILE A 1 373 ? -6.245 9.995 12.960 1.00 94.69 373 ILE A O 1
ATOM 2993 N N . ASN A 1 374 ? -5.924 8.586 11.235 1.00 95.06 374 ASN A N 1
ATOM 2994 C CA . ASN A 1 374 ? -4.501 8.390 11.479 1.00 95.06 374 ASN A CA 1
ATOM 2995 C C . ASN A 1 374 ? -3.708 8.660 10.205 1.00 95.06 374 ASN A C 1
ATOM 2997 O O . ASN A 1 374 ? -4.116 8.281 9.105 1.00 95.06 374 ASN A O 1
ATOM 3001 N N . GLN A 1 375 ? -2.558 9.297 10.385 1.00 96.88 375 GLN A N 1
ATOM 3002 C CA . GLN A 1 375 ? -1.500 9.359 9.393 1.00 96.88 375 GLN A CA 1
ATOM 3003 C C . GLN A 1 375 ? -0.560 8.189 9.638 1.00 96.88 375 GLN A C 1
ATOM 3005 O O . GLN A 1 375 ? 0.039 8.111 10.709 1.00 96.88 375 GLN A O 1
ATOM 3010 N N . PHE A 1 376 ? -0.329 7.371 8.621 1.00 98.31 376 PHE A N 1
ATOM 3011 C CA . PHE A 1 376 ? 0.874 6.550 8.545 1.00 98.31 376 PHE A CA 1
ATOM 3012 C C . PHE A 1 376 ? 1.680 6.966 7.319 1.00 98.31 376 PHE A C 1
ATOM 3014 O O . PHE A 1 376 ? 1.091 7.220 6.275 1.00 98.31 376 PHE A O 1
ATOM 3021 N N . ALA A 1 377 ? 3.000 7.072 7.416 1.00 98.50 377 ALA A N 1
ATOM 3022 C CA . ALA A 1 377 ? 3.836 7.361 6.260 1.00 98.50 377 ALA A CA 1
ATOM 3023 C C . ALA A 1 377 ? 5.190 6.660 6.340 1.00 98.50 377 ALA A C 1
ATOM 3025 O O . ALA A 1 377 ? 5.708 6.404 7.425 1.00 98.50 377 ALA A O 1
ATOM 3026 N N . VAL A 1 378 ? 5.771 6.392 5.178 1.00 98.50 378 VAL A N 1
ATOM 3027 C CA . VAL A 1 378 ? 7.104 5.820 5.020 1.00 98.50 378 VAL A CA 1
ATOM 3028 C C . VAL A 1 378 ? 7.908 6.726 4.103 1.00 98.50 378 VAL A C 1
ATOM 3030 O O . VAL A 1 378 ? 7.465 7.060 3.002 1.00 98.50 378 VAL A O 1
ATOM 3033 N N . ILE A 1 379 ? 9.071 7.158 4.581 1.00 97.56 379 ILE A N 1
ATOM 3034 C CA . ILE A 1 379 ? 9.973 8.051 3.852 1.00 97.56 379 ILE A CA 1
ATOM 3035 C C . ILE A 1 379 ? 11.251 7.282 3.548 1.00 97.56 379 ILE A C 1
ATOM 3037 O O . ILE A 1 379 ? 11.928 6.835 4.473 1.00 97.56 379 ILE A O 1
ATOM 3041 N N . TYR A 1 380 ? 11.595 7.187 2.271 1.00 95.94 380 TYR A N 1
ATOM 3042 C CA . TYR A 1 380 ? 12.879 6.681 1.800 1.00 95.94 380 TYR A CA 1
ATOM 3043 C C . TYR A 1 380 ? 13.775 7.874 1.504 1.00 95.94 380 TYR A C 1
ATOM 3045 O O . TYR A 1 380 ? 13.326 8.856 0.908 1.00 95.94 380 TYR A O 1
ATOM 3053 N N . ASN A 1 381 ? 15.012 7.841 1.974 1.00 93.56 381 ASN A N 1
ATOM 3054 C CA . ASN A 1 381 ? 15.984 8.891 1.734 1.00 93.56 381 ASN A CA 1
ATOM 3055 C C . ASN A 1 381 ? 17.411 8.351 1.833 1.00 93.56 381 ASN A C 1
ATOM 3057 O O . ASN A 1 381 ? 17.706 7.501 2.669 1.00 93.56 381 ASN A O 1
ATOM 3061 N N . LYS A 1 382 ? 18.354 8.972 1.126 1.00 89.88 382 LYS A N 1
ATOM 3062 C CA . LYS A 1 382 ? 19.777 8.680 1.309 1.00 89.88 382 LYS A CA 1
ATOM 3063 C C . LYS A 1 382 ? 20.212 8.887 2.765 1.00 89.88 382 LYS A C 1
ATOM 3065 O O . LYS A 1 382 ? 19.917 9.915 3.385 1.00 89.88 382 LYS A O 1
ATOM 3070 N N . ALA A 1 383 ? 20.995 7.948 3.287 1.00 85.81 383 ALA A N 1
ATOM 3071 C CA . ALA A 1 383 ? 21.671 8.070 4.574 1.00 85.81 383 ALA A CA 1
ATOM 3072 C C . ALA A 1 383 ? 23.154 8.471 4.400 1.00 85.81 383 ALA A C 1
ATOM 3074 O O . ALA A 1 383 ? 23.497 9.386 3.649 1.00 85.81 383 ALA A O 1
ATOM 3075 N N . ILE A 1 384 ? 24.049 7.803 5.136 1.00 76.00 384 ILE A N 1
ATOM 3076 C CA . ILE A 1 384 ? 25.495 7.819 4.880 1.00 76.00 384 ILE A CA 1
ATOM 3077 C C . ILE A 1 384 ? 25.809 7.141 3.531 1.00 76.00 384 ILE A C 1
ATOM 3079 O O . ILE A 1 384 ? 24.935 6.530 2.924 1.00 76.00 384 ILE A O 1
ATOM 3083 N N . ILE A 1 385 ? 27.047 7.278 3.041 1.00 73.94 385 ILE A N 1
ATOM 3084 C CA . ILE A 1 385 ? 27.481 6.710 1.750 1.00 73.94 385 ILE A CA 1
ATOM 3085 C C . ILE A 1 385 ? 27.090 5.226 1.665 1.00 73.94 385 ILE A C 1
ATOM 3087 O O . ILE A 1 385 ? 27.417 4.471 2.576 1.00 73.94 385 ILE A O 1
ATOM 3091 N N . ASP A 1 386 ? 26.423 4.844 0.572 1.00 79.31 386 ASP A N 1
ATOM 3092 C CA . ASP A 1 386 ? 25.962 3.484 0.259 1.00 79.31 386 ASP A CA 1
ATOM 3093 C C . ASP A 1 386 ? 24.845 2.931 1.180 1.00 79.31 386 ASP A C 1
ATOM 3095 O O . ASP A 1 386 ? 24.681 1.718 1.273 1.00 79.31 386 ASP A O 1
ATOM 3099 N N . TYR A 1 387 ? 24.055 3.790 1.846 1.00 90.75 387 TYR A N 1
ATOM 3100 C CA . TYR A 1 387 ? 22.884 3.380 2.641 1.00 90.75 387 TYR A CA 1
ATOM 3101 C C . TYR A 1 387 ? 21.605 4.139 2.266 1.00 90.75 387 TYR A C 1
ATOM 3103 O O . TYR A 1 387 ? 21.618 5.361 2.095 1.00 90.75 387 TYR A O 1
ATOM 3111 N N . GLU A 1 388 ? 20.490 3.417 2.275 1.00 93.62 388 GLU A N 1
ATOM 3112 C CA . GLU A 1 388 ? 19.129 3.941 2.214 1.00 93.62 388 GLU A CA 1
ATOM 3113 C C . GLU A 1 388 ? 18.534 4.018 3.628 1.00 93.62 388 GLU A C 1
ATOM 3115 O O . GLU A 1 388 ? 18.667 3.092 4.433 1.00 93.62 388 GLU A O 1
ATOM 3120 N N . ARG A 1 389 ? 17.899 5.138 3.964 1.00 95.38 389 ARG A N 1
ATOM 3121 C CA . ARG A 1 389 ? 17.181 5.374 5.221 1.00 95.38 389 ARG A CA 1
ATOM 3122 C C . ARG A 1 389 ? 15.690 5.223 4.971 1.00 95.38 389 ARG A C 1
ATOM 3124 O O . ARG A 1 389 ? 15.155 5.893 4.099 1.00 95.38 389 ARG A O 1
ATOM 3131 N N . VAL A 1 390 ? 15.021 4.427 5.794 1.00 97.56 390 VAL A N 1
ATOM 3132 C CA . VAL A 1 390 ? 13.570 4.229 5.762 1.00 97.56 390 VAL A CA 1
ATOM 3133 C C . VAL A 1 390 ? 12.995 4.667 7.102 1.00 97.56 390 VAL A C 1
ATOM 3135 O O . VAL A 1 390 ? 13.253 4.029 8.121 1.00 97.56 390 VAL A O 1
ATOM 3138 N N . ASP A 1 391 ? 12.259 5.773 7.124 1.00 97.62 391 ASP A N 1
ATOM 3139 C CA . ASP A 1 391 ? 11.620 6.311 8.328 1.00 97.62 391 ASP A CA 1
ATOM 3140 C C . ASP A 1 391 ? 10.129 5.937 8.361 1.00 97.62 391 ASP A C 1
ATOM 3142 O O . ASP A 1 391 ? 9.414 6.195 7.393 1.00 97.62 391 ASP A O 1
ATOM 3146 N N . PHE A 1 392 ? 9.649 5.386 9.481 1.00 98.00 392 PHE A N 1
ATOM 3147 C CA . PHE A 1 392 ? 8.236 5.055 9.707 1.00 98.00 392 PHE A CA 1
ATOM 3148 C C . PHE A 1 392 ? 7.566 6.111 10.579 1.00 98.00 392 PHE A C 1
ATOM 3150 O O . PHE A 1 392 ? 7.888 6.255 11.760 1.00 98.00 392 PHE A O 1
ATOM 3157 N N . ILE A 1 393 ? 6.609 6.837 10.017 1.00 97.25 393 ILE A N 1
ATOM 3158 C CA . ILE A 1 393 ? 5.917 7.945 10.670 1.00 97.25 393 ILE A CA 1
ATOM 3159 C C . ILE A 1 393 ? 4.492 7.522 11.015 1.00 97.25 393 ILE A C 1
ATOM 3161 O O . ILE A 1 393 ? 3.753 7.063 10.150 1.00 97.25 393 ILE A O 1
ATOM 3165 N N . LEU A 1 394 ? 4.086 7.721 12.267 1.00 95.62 394 LEU A N 1
ATOM 3166 C CA . LEU A 1 394 ? 2.706 7.549 12.721 1.00 95.62 394 LEU A CA 1
ATOM 3167 C C . LEU A 1 394 ? 2.265 8.826 13.440 1.00 95.62 394 LEU A C 1
ATOM 3169 O O . LEU A 1 394 ? 2.913 9.251 14.399 1.00 95.62 394 LEU A O 1
ATOM 3173 N N . ASN A 1 395 ? 1.188 9.448 12.959 1.00 93.88 395 ASN A N 1
ATOM 3174 C CA . ASN A 1 395 ? 0.579 10.661 13.519 1.00 93.88 395 ASN A CA 1
ATOM 3175 C C . ASN A 1 395 ? 1.586 11.797 13.800 1.00 93.88 395 ASN A C 1
ATOM 3177 O O . ASN A 1 395 ? 1.514 12.471 14.827 1.00 93.88 395 ASN A O 1
ATOM 3181 N N . GLY A 1 396 ? 2.526 12.012 12.876 1.00 91.62 396 GLY A N 1
ATOM 3182 C CA . GLY A 1 396 ? 3.556 13.051 12.956 1.00 91.62 396 GLY A CA 1
ATOM 3183 C C . GLY A 1 396 ? 4.832 12.672 13.706 1.00 91.62 396 GLY A C 1
ATOM 3184 O O . GLY A 1 396 ? 5.777 13.460 13.720 1.00 91.62 396 GLY A O 1
ATOM 3185 N N . PHE A 1 397 ? 4.908 11.471 14.279 1.00 92.62 397 PHE A N 1
ATOM 3186 C CA . PHE A 1 397 ? 6.070 11.006 15.034 1.00 92.62 397 PHE A CA 1
ATOM 3187 C C . PHE A 1 397 ? 6.796 9.885 14.298 1.00 92.62 397 PHE A C 1
ATOM 3189 O O . PHE A 1 397 ? 6.173 8.903 13.894 1.00 92.62 397 PHE A O 1
ATOM 3196 N N . ASN A 1 398 ? 8.119 10.005 14.174 1.00 94.31 398 ASN A N 1
ATOM 3197 C CA . ASN A 1 398 ? 8.958 8.910 13.698 1.00 94.31 398 ASN A CA 1
ATOM 3198 C C . ASN A 1 398 ? 9.032 7.818 14.776 1.00 94.31 398 ASN A C 1
ATOM 3200 O O . ASN A 1 398 ? 9.580 8.040 15.856 1.00 94.31 398 ASN A O 1
ATOM 3204 N N . GLN A 1 399 ? 8.447 6.662 14.478 1.00 94.31 399 GLN A N 1
ATOM 3205 C CA . GLN A 1 399 ? 8.367 5.507 15.369 1.00 94.31 399 GLN A CA 1
ATOM 3206 C C . GLN A 1 399 ? 9.651 4.671 15.320 1.00 94.31 399 GLN A C 1
ATOM 3208 O O . GLN A 1 399 ? 10.084 4.128 16.335 1.00 94.31 399 GLN A O 1
ATOM 3213 N N . SER A 1 400 ? 10.265 4.561 14.140 1.00 95.75 400 SER A N 1
ATOM 3214 C CA . SER A 1 400 ? 11.502 3.816 13.921 1.00 95.75 400 SER A CA 1
ATOM 3215 C C . SER A 1 400 ? 12.133 4.187 12.583 1.00 95.75 400 SER A C 1
ATOM 3217 O O . SER A 1 400 ? 11.443 4.525 11.622 1.00 95.75 400 SER A O 1
ATOM 3219 N N . THR A 1 401 ? 13.455 4.054 12.518 1.00 97.12 401 THR A N 1
ATOM 3220 C CA . THR A 1 401 ? 14.231 4.211 11.290 1.00 97.12 401 THR A CA 1
ATOM 3221 C C . THR A 1 401 ? 14.994 2.931 10.991 1.00 97.12 401 THR A C 1
ATOM 3223 O O . THR A 1 401 ? 15.698 2.413 11.861 1.00 97.12 401 THR A O 1
ATOM 3226 N N . ILE A 1 402 ? 14.941 2.471 9.747 1.00 96.94 402 ILE A N 1
ATOM 3227 C CA . ILE A 1 402 ? 15.810 1.415 9.233 1.00 96.94 402 ILE A CA 1
ATOM 3228 C C . ILE A 1 402 ? 16.885 2.036 8.339 1.00 96.94 402 ILE A C 1
ATOM 3230 O O . ILE A 1 402 ? 16.609 2.946 7.563 1.00 96.94 402 ILE A O 1
ATOM 3234 N N . PHE A 1 403 ? 18.117 1.548 8.450 1.00 95.38 403 PHE A N 1
ATOM 3235 C CA . PHE A 1 403 ? 19.191 1.830 7.503 1.00 95.38 403 PHE A CA 1
ATOM 3236 C C . PHE A 1 403 ? 19.543 0.548 6.764 1.00 95.38 403 PHE A C 1
ATOM 3238 O O . PHE A 1 403 ? 19.857 -0.459 7.400 1.00 95.38 403 PHE A O 1
ATOM 3245 N N . LEU A 1 404 ? 19.505 0.613 5.442 1.00 92.12 404 LEU A N 1
ATOM 3246 C CA . LEU A 1 404 ? 19.744 -0.491 4.527 1.00 92.12 404 LEU A CA 1
ATOM 3247 C C . LEU A 1 404 ? 20.999 -0.189 3.737 1.00 92.12 404 LEU A C 1
ATOM 3249 O O . LEU A 1 404 ? 21.028 0.783 2.991 1.00 92.12 404 LEU A O 1
ATOM 3253 N N . SER A 1 405 ? 22.040 -0.993 3.909 1.00 90.94 405 SER A N 1
ATOM 3254 C CA . SER A 1 405 ? 23.203 -0.883 3.029 1.00 90.94 405 SER A CA 1
ATOM 3255 C C . SER A 1 405 ? 22.868 -1.375 1.619 1.00 90.94 405 SER A C 1
ATOM 3257 O O . SER A 1 405 ? 22.129 -2.348 1.444 1.00 90.94 405 SER A O 1
ATOM 3259 N N . ASN A 1 406 ? 23.474 -0.735 0.618 1.00 89.12 406 ASN A N 1
ATOM 3260 C CA . ASN A 1 406 ? 23.706 -1.362 -0.680 1.00 89.12 406 ASN A CA 1
ATOM 3261 C C . ASN A 1 406 ? 24.603 -2.604 -0.476 1.00 89.12 406 ASN A C 1
ATOM 3263 O O . ASN A 1 406 ? 25.174 -2.808 0.597 1.00 89.12 406 ASN A O 1
ATOM 3267 N N . ALA A 1 407 ? 24.754 -3.438 -1.499 1.00 87.88 407 ALA A N 1
ATOM 3268 C CA . ALA A 1 407 ? 25.569 -4.640 -1.443 1.00 87.88 407 ALA A CA 1
ATOM 3269 C C . ALA A 1 407 ? 26.992 -4.352 -0.933 1.00 87.88 407 ALA A C 1
ATOM 3271 O O . ALA A 1 407 ? 27.745 -3.572 -1.531 1.00 87.88 407 ALA A O 1
ATOM 3272 N N . LEU A 1 408 ? 27.350 -5.006 0.174 1.00 84.81 408 LEU A N 1
ATOM 3273 C CA . LEU A 1 408 ? 28.670 -4.939 0.788 1.00 84.81 408 LEU A CA 1
ATOM 3274 C C . LEU A 1 408 ? 29.596 -6.012 0.189 1.00 84.81 408 LEU A C 1
ATOM 3276 O O . LEU A 1 408 ? 29.120 -7.005 -0.371 1.00 84.81 408 LEU A O 1
ATOM 3280 N N . PRO A 1 409 ? 30.931 -5.856 0.308 1.00 78.19 409 PRO A N 1
ATOM 3281 C CA . PRO A 1 409 ? 31.870 -6.911 -0.056 1.00 78.19 409 PRO A CA 1
ATOM 3282 C C . PRO A 1 409 ? 31.512 -8.240 0.622 1.00 78.19 409 PRO A C 1
ATOM 3284 O O . PRO A 1 409 ? 31.271 -8.285 1.826 1.00 78.19 409 PRO A O 1
ATOM 3287 N N . GLY A 1 410 ? 31.488 -9.314 -0.167 1.00 78.19 410 GLY A N 1
ATOM 3288 C CA . GLY A 1 410 ? 30.929 -10.605 0.249 1.00 78.19 410 GLY A CA 1
ATOM 3289 C C . GLY A 1 410 ? 29.908 -11.141 -0.752 1.00 78.19 410 GLY A C 1
ATOM 3290 O O . GLY A 1 410 ? 28.837 -11.595 -0.365 1.00 78.19 410 GLY A O 1
ATOM 3291 N N . PHE A 1 411 ? 30.213 -11.046 -2.048 1.00 88.44 411 PHE A N 1
ATOM 3292 C CA . PHE A 1 411 ? 29.373 -11.619 -3.096 1.00 88.44 411 PHE A CA 1
ATOM 3293 C C . PHE A 1 411 ? 29.640 -13.119 -3.233 1.00 88.44 411 PHE A C 1
ATOM 3295 O O . PHE A 1 411 ? 30.798 -13.546 -3.286 1.00 88.44 411 PHE A O 1
ATOM 3302 N N . ASP A 1 412 ? 28.578 -13.907 -3.374 1.00 89.00 412 ASP A N 1
ATOM 3303 C CA . ASP A 1 412 ? 28.679 -15.286 -3.841 1.00 89.00 412 ASP A CA 1
ATOM 3304 C C . ASP A 1 412 ? 28.775 -15.299 -5.373 1.00 89.00 412 ASP A C 1
ATOM 3306 O O . ASP A 1 412 ? 27.790 -15.341 -6.112 1.00 89.00 412 ASP A O 1
ATOM 3310 N N . GLU A 1 413 ? 30.014 -15.221 -5.854 1.00 88.44 413 GLU A N 1
ATOM 3311 C CA . GLU A 1 413 ? 30.342 -15.180 -7.279 1.00 88.44 413 GLU A CA 1
ATOM 3312 C C . GLU A 1 413 ? 30.286 -16.565 -7.953 1.00 88.44 413 GLU A C 1
ATOM 3314 O O . GLU A 1 413 ? 30.571 -16.658 -9.149 1.00 88.44 413 GLU A O 1
ATOM 3319 N N . TRP A 1 414 ? 29.953 -17.648 -7.237 1.00 89.19 414 TRP A N 1
ATOM 3320 C CA . TRP A 1 414 ? 30.070 -19.018 -7.754 1.00 89.19 414 TRP A CA 1
ATOM 3321 C C . TRP A 1 414 ? 29.281 -19.230 -9.048 1.00 89.19 414 TRP A C 1
ATOM 3323 O O . TRP A 1 414 ? 29.845 -19.666 -10.056 1.00 89.19 414 TRP A O 1
ATOM 3333 N N . GLY A 1 415 ? 27.995 -18.866 -9.045 1.00 89.38 415 GLY A N 1
ATOM 3334 C CA . GLY A 1 415 ? 27.123 -19.000 -10.213 1.00 89.38 415 GLY A CA 1
ATOM 3335 C C . GLY A 1 415 ? 27.639 -18.216 -11.420 1.00 89.38 415 GLY A C 1
ATOM 3336 O O . GLY A 1 415 ? 27.669 -18.738 -12.532 1.00 89.38 415 GLY A O 1
ATOM 3337 N N . LEU A 1 416 ? 28.125 -16.991 -11.198 1.00 89.62 416 LEU A N 1
ATOM 3338 C CA . LEU A 1 416 ? 28.706 -16.143 -12.242 1.00 89.62 416 LEU A CA 1
ATOM 3339 C C . LEU A 1 416 ? 29.983 -16.764 -12.832 1.00 89.62 416 LEU A C 1
ATOM 3341 O O . LEU A 1 416 ? 30.153 -16.843 -14.049 1.00 89.62 416 LEU A O 1
ATOM 3345 N N . ARG A 1 417 ? 30.873 -17.253 -11.967 1.00 88.75 417 ARG A N 1
ATOM 3346 C CA . ARG A 1 417 ? 32.155 -17.872 -12.328 1.00 88.75 417 ARG A CA 1
ATOM 3347 C C . ARG A 1 417 ? 31.968 -19.192 -13.081 1.00 88.75 417 ARG A C 1
ATOM 3349 O O . ARG A 1 417 ? 32.739 -19.488 -13.993 1.00 88.75 417 ARG A O 1
ATOM 3356 N N . GLU A 1 418 ? 30.930 -19.962 -12.754 1.00 88.25 418 GLU A N 1
ATOM 3357 C CA . GLU A 1 418 ? 30.593 -21.201 -13.467 1.00 88.25 418 GLU A CA 1
ATOM 3358 C C . GLU A 1 418 ? 30.257 -20.919 -14.942 1.00 88.25 418 GLU A C 1
ATOM 3360 O O . GLU A 1 418 ? 30.712 -21.634 -15.841 1.00 88.25 418 GLU A O 1
ATOM 3365 N N . GLN A 1 419 ? 29.514 -19.840 -15.211 1.00 87.88 419 GLN A N 1
ATOM 3366 C CA . GLN A 1 419 ? 29.155 -19.449 -16.578 1.00 87.88 419 GLN A CA 1
ATOM 3367 C C . GLN A 1 419 ? 30.383 -19.041 -17.404 1.00 87.88 419 GLN A C 1
ATOM 3369 O O . GLN A 1 419 ? 30.469 -19.383 -18.589 1.00 87.88 419 GLN A O 1
ATOM 3374 N N . PHE A 1 420 ? 31.372 -18.387 -16.783 1.00 84.00 420 PHE A N 1
ATOM 3375 C CA . PHE A 1 420 ? 32.655 -18.091 -17.427 1.00 84.00 420 PHE A CA 1
ATOM 3376 C C . PHE A 1 420 ? 33.404 -19.362 -17.830 1.00 84.00 420 PHE A C 1
ATOM 3378 O O . PHE A 1 420 ? 33.833 -19.484 -18.978 1.00 84.00 420 PHE A O 1
ATOM 3385 N N . VAL A 1 421 ? 33.519 -20.333 -16.921 1.00 86.25 421 VAL A N 1
ATOM 3386 C CA . VAL A 1 421 ? 34.197 -21.610 -17.193 1.00 86.25 421 VAL A CA 1
ATOM 3387 C C . VAL A 1 421 ? 33.551 -22.351 -18.364 1.00 86.25 421 VAL A C 1
ATOM 3389 O O . VAL A 1 421 ? 34.252 -22.933 -19.191 1.00 86.25 421 VAL A O 1
ATOM 3392 N N . ARG A 1 422 ? 32.223 -22.317 -18.483 1.00 86.31 422 ARG A N 1
ATOM 3393 C CA . ARG A 1 422 ? 31.519 -22.968 -19.600 1.00 86.31 422 ARG A CA 1
ATOM 3394 C C . ARG A 1 422 ? 31.694 -22.244 -20.926 1.00 86.31 422 ARG A C 1
ATOM 3396 O O . ARG A 1 422 ? 31.747 -22.897 -21.963 1.00 86.31 422 ARG A O 1
ATOM 3403 N N . SER A 1 423 ? 31.787 -20.921 -20.890 1.00 83.94 423 SER A N 1
ATOM 3404 C CA . SER A 1 423 ? 31.915 -20.102 -22.096 1.00 83.94 423 SER A CA 1
ATOM 3405 C C . SER A 1 423 ? 33.349 -20.068 -22.636 1.00 83.94 423 SER A C 1
ATOM 3407 O O . SER A 1 423 ? 33.536 -20.019 -23.848 1.00 83.94 423 SER A O 1
ATOM 3409 N N . TYR A 1 424 ? 34.357 -20.132 -21.758 1.00 81.69 424 TYR A N 1
ATOM 3410 C CA . TYR A 1 424 ? 35.769 -19.914 -22.116 1.00 81.69 424 TYR A CA 1
ATOM 3411 C C . TYR A 1 424 ? 36.710 -21.080 -21.774 1.00 81.69 424 TYR A C 1
ATOM 3413 O O . TYR A 1 424 ? 37.888 -21.041 -22.125 1.00 81.69 424 TYR A O 1
ATOM 3421 N N . GLY A 1 425 ? 36.205 -22.136 -21.134 1.00 82.38 425 GLY A N 1
ATOM 3422 C CA . GLY A 1 425 ? 36.981 -23.312 -20.744 1.00 82.38 425 GLY A CA 1
ATOM 3423 C C . GLY A 1 425 ? 37.479 -23.275 -19.295 1.00 82.38 425 GLY A C 1
ATOM 3424 O O . GLY A 1 425 ? 37.517 -22.240 -18.629 1.00 82.38 425 GLY A O 1
ATOM 3425 N N . TYR A 1 426 ? 37.847 -24.454 -18.790 1.00 83.69 426 TYR A N 1
ATOM 3426 C CA . TYR A 1 426 ? 38.280 -24.640 -17.406 1.00 83.69 426 TYR A CA 1
ATOM 3427 C C . TYR A 1 426 ? 39.702 -24.129 -17.156 1.00 83.69 426 TYR A C 1
ATOM 3429 O O . TYR A 1 426 ? 40.625 -24.409 -17.923 1.00 83.69 426 TYR A O 1
ATOM 3437 N N . ARG A 1 427 ? 39.879 -23.457 -16.014 1.00 81.56 427 ARG A N 1
ATOM 3438 C CA . ARG A 1 427 ? 41.171 -23.058 -15.449 1.00 81.56 427 ARG A CA 1
ATOM 3439 C C . ARG A 1 427 ? 41.256 -23.521 -13.999 1.00 81.56 427 ARG A C 1
ATOM 3441 O O . ARG A 1 427 ? 40.253 -23.513 -13.294 1.00 81.56 427 ARG A O 1
ATOM 3448 N N . SER A 1 428 ? 42.446 -23.878 -13.524 1.00 85.06 428 SER A N 1
ATOM 3449 C CA . SER A 1 428 ? 42.641 -24.326 -12.136 1.00 85.06 428 SER A CA 1
ATOM 3450 C C . SER A 1 428 ? 42.421 -23.219 -11.095 1.00 85.06 428 SER A C 1
ATOM 3452 O O . SER A 1 428 ? 42.136 -23.519 -9.941 1.00 85.06 428 SER A O 1
ATOM 3454 N N . ASP A 1 429 ? 42.542 -21.951 -11.491 1.00 87.06 429 ASP A N 1
ATOM 3455 C CA . ASP A 1 429 ? 42.439 -20.750 -10.652 1.00 87.06 429 ASP A CA 1
ATOM 3456 C C . ASP A 1 429 ? 41.111 -19.986 -10.831 1.00 87.06 429 ASP A C 1
ATOM 3458 O O . ASP A 1 429 ? 40.988 -18.840 -10.405 1.00 87.06 429 ASP A O 1
ATOM 3462 N N . TRP A 1 430 ? 40.099 -20.603 -11.450 1.00 84.81 430 TRP A N 1
ATOM 3463 C CA . TRP A 1 430 ? 38.893 -19.917 -11.938 1.00 84.81 430 TRP A CA 1
ATOM 3464 C C . TRP A 1 430 ? 38.099 -19.128 -10.874 1.00 84.81 430 TRP A C 1
ATOM 3466 O O . TRP A 1 430 ? 37.462 -18.126 -11.201 1.00 84.81 430 TRP A O 1
ATOM 3476 N N . LEU A 1 431 ? 38.164 -19.537 -9.600 1.00 84.00 431 LEU A N 1
ATOM 3477 C CA . LEU A 1 431 ? 37.504 -18.866 -8.467 1.00 84.00 431 LEU A CA 1
ATOM 3478 C C . LEU A 1 431 ? 38.234 -17.615 -7.958 1.00 84.00 431 LEU A C 1
ATOM 3480 O O . LEU A 1 431 ? 37.658 -16.858 -7.173 1.00 84.00 431 LEU A O 1
ATOM 3484 N N . THR A 1 432 ? 39.499 -17.419 -8.332 1.00 85.06 432 THR A N 1
ATOM 3485 C CA . THR A 1 432 ? 40.376 -16.372 -7.777 1.00 85.06 432 THR A CA 1
ATOM 3486 C C . THR A 1 432 ? 41.085 -15.534 -8.838 1.00 85.06 432 THR A C 1
ATOM 3488 O O . THR A 1 432 ? 41.586 -14.455 -8.505 1.00 85.06 432 THR A O 1
ATOM 3491 N N . CYS A 1 433 ? 41.121 -15.987 -10.095 1.00 86.94 433 CYS A N 1
ATOM 3492 C CA . CYS A 1 433 ? 41.691 -15.230 -11.205 1.00 86.94 433 CYS A CA 1
ATOM 3493 C C . CYS A 1 433 ? 40.862 -13.982 -11.524 1.00 86.94 433 CYS A C 1
ATOM 3495 O O . CYS A 1 433 ? 39.722 -13.810 -11.064 1.00 86.94 433 CYS A O 1
ATOM 3497 N N . LYS A 1 434 ? 41.438 -13.080 -12.314 1.00 89.50 434 LYS A N 1
ATOM 3498 C CA . LYS A 1 434 ? 40.754 -11.845 -12.667 1.00 89.50 434 LYS A CA 1
ATOM 3499 C C . LYS A 1 434 ? 39.649 -12.118 -13.679 1.00 89.50 434 LYS A C 1
ATOM 3501 O O . LYS A 1 434 ? 39.737 -13.042 -14.482 1.00 89.50 434 LYS A O 1
ATOM 3506 N N . TYR A 1 435 ? 38.621 -11.281 -13.682 1.00 87.00 435 TYR A N 1
ATOM 3507 C CA . TYR A 1 435 ? 37.557 -11.357 -14.682 1.00 87.00 435 TYR A CA 1
ATOM 3508 C C . TYR A 1 435 ? 38.081 -11.113 -16.111 1.00 87.00 435 TYR A C 1
ATOM 3510 O O . TYR A 1 435 ? 37.630 -11.762 -17.055 1.00 87.00 435 TYR A O 1
ATOM 3518 N N . GLU A 1 436 ? 39.100 -10.257 -16.261 1.00 84.75 436 GLU A N 1
ATOM 3519 C CA . GLU A 1 436 ? 39.779 -9.999 -17.544 1.00 84.75 436 GLU A CA 1
ATOM 3520 C C . GLU A 1 436 ? 40.484 -11.233 -18.125 1.00 84.75 436 GLU A C 1
ATOM 3522 O O . GLU A 1 436 ? 40.610 -11.348 -19.343 1.00 84.75 436 GLU A O 1
ATOM 3527 N N . ASP A 1 437 ? 40.873 -12.184 -17.269 1.00 84.62 437 ASP A N 1
ATOM 3528 C CA . ASP A 1 437 ? 41.543 -13.419 -17.679 1.00 84.62 437 ASP A CA 1
ATOM 3529 C C . ASP A 1 437 ? 40.587 -14.417 -18.361 1.00 84.62 437 ASP A C 1
ATOM 3531 O O . ASP A 1 437 ? 41.048 -15.350 -19.024 1.00 84.62 437 ASP A O 1
ATOM 3535 N N . PHE A 1 438 ? 39.269 -14.241 -18.195 1.00 79.81 438 PHE A N 1
ATOM 3536 C CA . PHE A 1 438 ? 38.244 -14.975 -18.946 1.00 79.81 438 PHE A CA 1
ATOM 3537 C C . PHE A 1 438 ? 37.788 -14.213 -20.187 1.00 79.81 438 PHE A C 1
ATOM 3539 O O . PHE A 1 438 ? 37.610 -14.808 -21.247 1.00 79.81 438 PHE A O 1
ATOM 3546 N N . ALA A 1 439 ? 37.586 -12.900 -20.058 1.00 75.25 439 ALA A N 1
ATOM 3547 C CA . ALA A 1 439 ? 37.144 -12.043 -21.146 1.00 75.25 439 ALA A CA 1
ATOM 3548 C C . ALA A 1 439 ? 37.819 -10.669 -21.052 1.00 75.25 439 ALA A C 1
ATOM 3550 O O . ALA A 1 439 ? 37.514 -9.874 -20.164 1.00 75.25 439 ALA A O 1
ATOM 3551 N N . GLN A 1 440 ? 38.676 -10.356 -22.030 1.00 68.56 440 GLN A N 1
ATOM 3552 C CA . GLN A 1 440 ? 39.479 -9.123 -22.092 1.00 68.56 440 GLN A CA 1
ATOM 3553 C C . GLN A 1 440 ? 38.647 -7.821 -22.012 1.00 68.56 440 GLN A C 1
ATOM 3555 O O . GLN A 1 440 ? 39.176 -6.768 -21.671 1.00 68.56 440 GLN A O 1
ATOM 3560 N N . TYR A 1 441 ? 37.335 -7.893 -22.269 1.00 71.06 441 TYR A N 1
ATOM 3561 C CA . TYR A 1 441 ? 36.387 -6.779 -22.173 1.00 71.06 441 TYR A CA 1
ATOM 3562 C C . TYR A 1 441 ? 35.177 -7.098 -21.285 1.00 71.06 441 TYR A C 1
ATOM 3564 O O . TYR A 1 441 ? 34.077 -6.644 -21.580 1.00 71.06 441 TYR A O 1
ATOM 3572 N N . TYR A 1 442 ? 35.337 -7.888 -20.221 1.00 71.62 442 TYR A N 1
ATOM 3573 C CA . TYR A 1 442 ? 34.208 -8.389 -19.421 1.00 71.62 442 TYR A CA 1
ATOM 3574 C C . TYR A 1 442 ? 33.230 -7.306 -18.921 1.00 71.62 442 TYR A C 1
ATOM 3576 O O . TYR A 1 442 ? 32.034 -7.578 -18.867 1.00 71.62 442 TYR A O 1
ATOM 3584 N N . TYR A 1 443 ? 33.694 -6.081 -18.635 1.00 68.88 443 TYR A N 1
ATOM 3585 C CA . TYR A 1 443 ? 32.836 -4.940 -18.274 1.00 68.88 443 TYR A CA 1
ATOM 3586 C C . TYR A 1 443 ? 31.793 -4.586 -19.352 1.00 68.88 443 TYR A C 1
ATOM 3588 O O . TYR A 1 443 ? 30.752 -4.019 -19.042 1.00 68.88 443 TYR A O 1
ATOM 3596 N N . ASN A 1 444 ? 32.057 -4.932 -20.615 1.00 72.44 444 ASN A N 1
ATOM 3597 C CA . ASN A 1 444 ? 31.141 -4.726 -21.737 1.00 72.44 444 ASN A CA 1
ATOM 3598 C C . ASN A 1 444 ? 30.203 -5.916 -21.970 1.00 72.44 444 ASN A C 1
ATOM 3600 O O . ASN A 1 444 ? 29.298 -5.792 -22.788 1.00 72.44 444 ASN A O 1
ATOM 3604 N N . VAL A 1 445 ? 30.432 -7.053 -21.305 1.00 80.25 445 VAL A N 1
ATOM 3605 C CA . VAL A 1 445 ? 29.705 -8.311 -21.549 1.00 80.25 445 VAL A CA 1
ATOM 3606 C C . VAL A 1 445 ? 28.807 -8.684 -20.371 1.00 80.25 445 VAL A C 1
ATOM 3608 O O . VAL A 1 445 ? 27.754 -9.281 -20.580 1.00 80.25 445 VAL A O 1
ATOM 3611 N N . PHE A 1 446 ? 29.202 -8.319 -19.147 1.00 84.31 446 PHE A N 1
ATOM 3612 C CA . PHE A 1 446 ? 28.398 -8.487 -17.940 1.00 84.31 446 PHE A CA 1
ATOM 3613 C C . PHE A 1 446 ? 27.952 -7.146 -17.380 1.00 84.31 446 PHE A C 1
ATOM 3615 O O . PHE A 1 446 ? 28.768 -6.253 -17.138 1.00 84.31 446 PHE A O 1
ATOM 3622 N N . ARG A 1 447 ? 26.649 -7.036 -17.134 1.00 90.81 447 ARG A N 1
ATOM 3623 C CA . ARG A 1 447 ? 26.014 -5.819 -16.633 1.00 90.81 447 ARG A CA 1
ATOM 3624 C C . ARG A 1 447 ? 24.994 -6.145 -15.558 1.00 90.81 447 ARG A C 1
ATOM 3626 O O . ARG A 1 447 ? 24.351 -7.192 -15.630 1.00 90.81 447 ARG A O 1
ATOM 3633 N N . TYR A 1 448 ? 24.797 -5.243 -14.603 1.00 92.31 448 TYR A N 1
ATOM 3634 C CA . TYR A 1 448 ? 23.635 -5.315 -13.723 1.00 92.31 448 TYR A CA 1
ATOM 3635 C C . TYR A 1 448 ? 22.365 -5.241 -14.570 1.00 92.31 448 TYR A C 1
ATOM 3637 O O . TYR A 1 448 ? 22.208 -4.335 -15.384 1.00 92.31 448 TYR A O 1
ATOM 3645 N N . THR A 1 449 ? 21.466 -6.211 -14.412 1.00 91.62 449 THR A N 1
ATOM 3646 C CA . THR A 1 449 ? 20.293 -6.359 -15.287 1.00 91.62 449 THR A CA 1
ATOM 3647 C C . THR A 1 449 ? 19.365 -5.150 -15.218 1.00 91.62 449 THR A C 1
ATOM 3649 O O . THR A 1 449 ? 18.799 -4.770 -16.236 1.00 91.62 449 THR A O 1
ATOM 3652 N N . ALA A 1 450 ? 19.211 -4.557 -14.030 1.00 86.38 450 ALA A N 1
ATOM 3653 C CA . ALA A 1 450 ? 18.291 -3.446 -13.806 1.00 86.38 450 ALA A CA 1
ATOM 3654 C C . ALA A 1 450 ? 18.789 -2.128 -14.421 1.00 86.38 450 ALA A C 1
ATOM 3656 O O . ALA A 1 450 ? 18.007 -1.418 -15.043 1.00 86.38 450 ALA A O 1
ATOM 3657 N N . THR A 1 451 ? 20.081 -1.813 -14.281 1.00 88.94 451 THR A N 1
ATOM 3658 C CA . THR A 1 451 ? 20.639 -0.507 -14.679 1.00 88.94 451 THR A CA 1
ATOM 3659 C C . THR A 1 451 ? 21.456 -0.546 -15.968 1.00 88.94 451 THR A C 1
ATOM 3661 O O . THR A 1 451 ? 21.741 0.495 -16.553 1.00 88.94 451 THR A O 1
ATOM 3664 N N . GLY A 1 452 ? 21.876 -1.730 -16.418 1.00 90.31 452 GLY A N 1
ATOM 3665 C CA . GLY A 1 452 ? 22.824 -1.880 -17.524 1.00 90.31 452 GLY A CA 1
ATOM 3666 C C . GLY A 1 452 ? 24.257 -1.460 -17.174 1.00 90.31 452 GLY A C 1
ATOM 3667 O O . GLY A 1 452 ? 25.124 -1.454 -18.047 1.00 90.31 452 GLY A O 1
ATOM 3668 N N . GLU A 1 453 ? 24.533 -1.123 -15.915 1.00 91.06 453 GLU A N 1
ATOM 3669 C CA . GLU A 1 453 ? 25.861 -0.711 -15.464 1.00 91.06 453 GLU A CA 1
ATOM 3670 C C . GLU A 1 453 ? 26.854 -1.880 -15.487 1.00 91.06 453 GLU A C 1
ATOM 3672 O O . GLU A 1 453 ? 26.471 -3.021 -15.206 1.00 91.06 453 GLU A O 1
ATOM 3677 N N . PRO A 1 454 ? 28.141 -1.622 -15.777 1.00 89.44 454 PRO A N 1
ATOM 3678 C CA . PRO A 1 454 ? 29.178 -2.638 -15.659 1.00 89.44 454 PRO A CA 1
ATOM 3679 C C . PRO A 1 454 ? 29.344 -3.088 -14.200 1.00 89.44 454 PRO A C 1
ATOM 3681 O O . PRO A 1 454 ? 29.129 -2.318 -13.263 1.00 89.44 454 PRO A O 1
ATOM 3684 N N . LEU A 1 455 ? 29.783 -4.333 -14.005 1.00 89.19 455 LEU A N 1
ATOM 3685 C CA . LEU A 1 455 ? 30.013 -4.878 -12.665 1.00 89.19 455 LEU A CA 1
ATOM 3686 C C . LEU A 1 455 ? 31.114 -4.119 -11.904 1.00 89.19 455 LEU A C 1
ATOM 3688 O O . LEU A 1 455 ? 32.189 -3.842 -12.443 1.00 89.19 455 LEU A O 1
ATOM 3692 N N . GLY A 1 456 ? 30.870 -3.839 -10.621 1.00 85.69 456 GLY A N 1
ATOM 3693 C CA . GLY A 1 456 ? 31.820 -3.160 -9.738 1.00 85.69 456 GLY A CA 1
ATOM 3694 C C . GLY A 1 456 ? 32.823 -4.126 -9.103 1.00 85.69 456 GLY A C 1
ATOM 3695 O O . GLY A 1 456 ? 32.509 -4.759 -8.093 1.00 85.69 456 GLY A O 1
ATOM 3696 N N . VAL A 1 457 ? 34.038 -4.220 -9.655 1.00 86.94 457 VAL A N 1
ATOM 3697 C CA . VAL A 1 457 ? 35.118 -5.079 -9.127 1.00 86.94 457 VAL A CA 1
ATOM 3698 C C . VAL A 1 457 ? 36.159 -4.317 -8.298 1.00 86.94 457 VAL A C 1
ATOM 3700 O O . VAL A 1 457 ? 36.295 -3.097 -8.392 1.00 86.94 457 VAL A O 1
ATOM 3703 N N . ASN A 1 458 ? 36.929 -5.044 -7.486 1.00 88.81 458 ASN A N 1
ATOM 3704 C CA . ASN A 1 458 ? 38.066 -4.488 -6.752 1.00 88.81 458 ASN A CA 1
ATOM 3705 C C . ASN A 1 458 ? 39.223 -4.046 -7.673 1.00 88.81 458 ASN A C 1
ATOM 3707 O O . ASN A 1 458 ? 39.274 -4.376 -8.856 1.00 88.81 458 ASN A O 1
ATOM 3711 N N . ILE A 1 459 ? 40.221 -3.367 -7.094 1.00 87.69 459 ILE A N 1
ATOM 3712 C CA . ILE A 1 459 ? 41.423 -2.888 -7.807 1.00 87.69 459 ILE A CA 1
ATOM 3713 C C . ILE A 1 459 ? 42.238 -4.001 -8.487 1.00 87.69 459 ILE A C 1
ATOM 3715 O O . ILE A 1 459 ? 43.021 -3.727 -9.391 1.00 87.69 459 ILE A O 1
ATOM 3719 N N . TYR A 1 460 ? 42.078 -5.250 -8.042 1.00 88.75 460 TYR A N 1
ATOM 3720 C CA . TYR A 1 460 ? 42.753 -6.412 -8.616 1.00 88.75 460 TYR A CA 1
ATOM 3721 C C . TYR A 1 460 ? 41.950 -7.053 -9.753 1.00 88.75 460 TYR A C 1
ATOM 3723 O O . TYR A 1 460 ? 42.477 -7.925 -10.436 1.00 88.75 460 TYR A O 1
ATOM 3731 N N . GLY A 1 461 ? 40.698 -6.639 -9.965 1.00 86.94 461 GLY A N 1
ATOM 3732 C CA . GLY A 1 461 ? 39.801 -7.174 -10.984 1.00 86.94 461 GLY A CA 1
ATOM 3733 C C . GLY A 1 461 ? 39.323 -8.600 -10.718 1.00 86.94 461 GLY A C 1
ATOM 3734 O O . GLY A 1 461 ? 38.917 -9.279 -11.657 1.00 86.94 461 GLY A O 1
ATOM 3735 N N . ASN A 1 462 ? 39.405 -9.091 -9.478 1.00 87.81 462 ASN A N 1
ATOM 3736 C CA . ASN A 1 462 ? 39.161 -10.500 -9.152 1.00 87.81 462 ASN A CA 1
ATOM 3737 C C . ASN A 1 462 ? 38.023 -10.751 -8.156 1.00 87.81 462 ASN A C 1
ATOM 3739 O O . ASN A 1 462 ? 37.770 -11.912 -7.847 1.00 87.81 462 ASN A O 1
ATOM 3743 N N . ARG A 1 463 ? 37.347 -9.712 -7.656 1.00 88.62 463 ARG A N 1
ATOM 3744 C CA . ARG A 1 463 ? 36.184 -9.827 -6.760 1.00 88.62 463 ARG A CA 1
ATOM 3745 C C . ARG A 1 463 ? 35.190 -8.707 -7.009 1.00 88.62 463 ARG A C 1
ATOM 3747 O O . ARG A 1 463 ? 35.624 -7.589 -7.288 1.00 88.62 463 ARG A O 1
ATOM 3754 N N . LEU A 1 464 ? 33.901 -8.990 -6.845 1.00 89.25 464 LEU A N 1
ATOM 3755 C CA . LEU A 1 464 ? 32.852 -7.971 -6.784 1.00 89.25 464 LEU A CA 1
ATOM 3756 C C . LEU A 1 464 ? 32.892 -7.252 -5.431 1.00 89.25 464 LEU A C 1
ATOM 3758 O O . LEU A 1 464 ? 33.122 -7.871 -4.392 1.00 89.25 464 LEU A O 1
ATOM 3762 N N . VAL A 1 465 ? 32.701 -5.933 -5.445 1.00 87.50 465 VAL A N 1
ATOM 3763 C CA . VAL A 1 465 ? 32.812 -5.089 -4.237 1.00 87.50 465 VAL A CA 1
ATOM 3764 C C . VAL A 1 465 ? 31.698 -4.066 -4.070 1.00 87.50 465 VAL A C 1
ATOM 3766 O O . VAL A 1 465 ? 31.626 -3.444 -3.014 1.00 87.50 465 VAL A O 1
ATOM 3769 N N . ARG A 1 466 ? 30.858 -3.854 -5.087 1.00 82.44 466 ARG A N 1
ATOM 3770 C CA . ARG A 1 466 ? 29.753 -2.887 -5.047 1.00 82.44 466 ARG A CA 1
ATOM 3771 C C . ARG A 1 466 ? 28.557 -3.415 -5.815 1.00 82.44 466 ARG A C 1
ATOM 3773 O O . ARG A 1 466 ? 28.747 -4.010 -6.871 1.00 82.44 466 ARG A O 1
ATOM 3780 N N . GLY A 1 467 ? 27.358 -3.154 -5.305 1.00 84.50 467 GLY A N 1
ATOM 3781 C CA . GLY A 1 467 ? 26.098 -3.428 -5.993 1.00 84.50 467 GLY A CA 1
ATOM 3782 C C . GLY A 1 467 ? 25.804 -2.451 -7.130 1.00 84.50 467 GLY A C 1
ATOM 3783 O O . GLY A 1 467 ? 26.672 -1.704 -7.584 1.00 84.50 467 GLY A O 1
ATOM 3784 N N . THR A 1 468 ? 24.560 -2.487 -7.590 1.00 87.38 468 THR A N 1
ATOM 3785 C CA . THR A 1 468 ? 24.012 -1.580 -8.605 1.00 87.38 468 THR A CA 1
ATOM 3786 C C . THR A 1 468 ? 23.633 -0.227 -7.987 1.00 87.38 468 THR A C 1
ATOM 3788 O O . THR A 1 468 ? 23.442 -0.126 -6.771 1.00 87.38 468 THR A O 1
ATOM 3791 N N . SER A 1 469 ? 23.550 0.827 -8.804 1.00 88.19 469 SER A N 1
ATOM 3792 C CA . SER A 1 469 ? 23.087 2.146 -8.353 1.00 88.19 469 SER A CA 1
ATOM 3793 C C . SER A 1 469 ? 21.602 2.182 -7.981 1.00 88.19 469 SER A C 1
ATOM 3795 O O . SER A 1 469 ? 21.184 3.106 -7.290 1.00 88.19 469 SER A O 1
ATOM 3797 N N . GLN A 1 470 ? 20.806 1.192 -8.403 1.00 89.62 470 GLN A N 1
ATOM 3798 C CA . GLN A 1 470 ? 19.363 1.148 -8.162 1.00 89.62 470 GLN A CA 1
ATOM 3799 C C . GLN A 1 470 ? 18.886 -0.263 -7.833 1.00 89.62 470 GLN A C 1
ATOM 3801 O O . GLN A 1 470 ? 19.302 -1.228 -8.469 1.00 89.62 470 GLN A O 1
ATOM 3806 N N . GLU A 1 471 ? 17.965 -0.393 -6.885 1.00 89.75 471 GLU A N 1
ATOM 3807 C CA . GLU A 1 471 ? 17.397 -1.681 -6.488 1.00 89.75 471 GLU A CA 1
ATOM 3808 C C . GLU A 1 471 ? 15.872 -1.615 -6.454 1.00 89.75 471 GLU A C 1
ATOM 3810 O O . GLU A 1 471 ? 15.286 -0.661 -5.944 1.00 89.75 471 GLU A O 1
ATOM 3815 N N . ASN A 1 472 ? 15.228 -2.650 -6.998 1.00 91.25 472 ASN A N 1
ATOM 3816 C CA . ASN A 1 472 ? 13.778 -2.783 -6.950 1.00 91.25 472 ASN A CA 1
ATOM 3817 C C . ASN A 1 472 ? 13.371 -3.466 -5.645 1.00 91.25 472 ASN A C 1
ATOM 3819 O O . ASN A 1 472 ? 13.831 -4.570 -5.346 1.00 91.25 472 ASN A O 1
ATOM 3823 N N . ILE A 1 473 ? 12.467 -2.829 -4.913 1.00 93.38 473 ILE A N 1
ATOM 3824 C CA . ILE A 1 473 ? 11.872 -3.328 -3.675 1.00 93.38 473 ILE A CA 1
ATOM 3825 C C . ILE A 1 473 ? 10.366 -3.507 -3.861 1.00 93.38 473 ILE A C 1
ATOM 3827 O O . ILE A 1 473 ? 9.753 -2.932 -4.763 1.00 93.38 473 ILE A O 1
ATOM 3831 N N . THR A 1 474 ? 9.754 -4.297 -2.987 1.00 95.12 474 THR A N 1
ATOM 3832 C CA . THR A 1 474 ? 8.293 -4.402 -2.902 1.00 95.12 474 THR A CA 1
ATOM 3833 C C . THR A 1 474 ? 7.835 -3.890 -1.546 1.00 95.12 474 THR A C 1
ATOM 3835 O O . THR A 1 474 ? 8.379 -4.287 -0.516 1.00 95.12 474 THR A O 1
ATOM 3838 N N . THR A 1 475 ? 6.850 -2.996 -1.532 1.00 96.12 475 THR A N 1
ATOM 3839 C CA . THR A 1 475 ? 6.239 -2.474 -0.311 1.00 96.12 475 THR A CA 1
ATOM 3840 C C . THR A 1 475 ? 4.831 -3.025 -0.154 1.00 96.12 475 THR A C 1
ATOM 3842 O O . THR A 1 475 ? 4.056 -3.068 -1.107 1.00 96.12 475 THR A O 1
ATOM 3845 N N . ILE A 1 476 ? 4.498 -3.484 1.052 1.00 95.94 476 ILE A N 1
ATOM 3846 C CA . ILE A 1 476 ? 3.210 -4.112 1.351 1.00 95.94 476 ILE A CA 1
ATOM 3847 C C . ILE A 1 476 ? 2.629 -3.464 2.601 1.00 95.94 476 ILE A C 1
ATOM 3849 O O . ILE A 1 476 ? 3.030 -3.784 3.719 1.00 95.94 476 ILE A O 1
ATOM 3853 N N . PHE A 1 477 ? 1.665 -2.570 2.413 1.00 96.62 477 PHE A N 1
ATOM 3854 C CA . PHE A 1 477 ? 0.807 -2.081 3.488 1.00 96.62 477 PHE A CA 1
ATOM 3855 C C . PHE A 1 477 ? -0.316 -3.093 3.734 1.00 96.62 477 PHE A C 1
ATOM 3857 O O . PHE A 1 477 ? -0.912 -3.588 2.778 1.00 96.62 477 PHE A O 1
ATOM 3864 N N . SER A 1 478 ? -0.634 -3.371 4.998 1.00 91.69 478 SER A N 1
ATOM 3865 C CA . SER A 1 478 ? -1.765 -4.212 5.390 1.00 91.69 478 SER A CA 1
ATOM 3866 C C . SER A 1 478 ? -2.460 -3.676 6.640 1.00 91.69 478 SER A C 1
ATOM 3868 O O . SER A 1 478 ? -1.809 -3.418 7.652 1.00 91.69 478 SER A O 1
ATOM 3870 N N . LEU A 1 479 ? -3.790 -3.578 6.594 1.00 88.50 479 LEU A N 1
ATOM 3871 C CA . LEU A 1 479 ? -4.646 -3.254 7.739 1.00 88.50 479 LEU A CA 1
ATOM 3872 C C . LEU A 1 479 ? -6.031 -3.890 7.548 1.00 88.50 479 LEU A C 1
ATOM 3874 O O . LEU A 1 479 ? -6.702 -3.610 6.563 1.00 88.50 479 LEU A O 1
ATOM 3878 N N . ASN A 1 480 ? -6.487 -4.726 8.487 1.00 72.56 480 ASN A N 1
ATOM 3879 C CA . ASN A 1 480 ? -7.825 -5.351 8.468 1.00 72.56 480 ASN A CA 1
ATOM 3880 C C . ASN A 1 480 ? -8.236 -5.969 7.106 1.00 72.56 480 ASN A C 1
ATOM 3882 O O . ASN A 1 480 ? -9.372 -5.805 6.666 1.00 72.56 480 ASN A O 1
ATOM 3886 N N . ASN A 1 481 ? -7.322 -6.714 6.471 1.00 72.62 481 ASN A N 1
ATOM 3887 C CA . ASN A 1 481 ? -7.445 -7.347 5.143 1.00 72.62 481 ASN A CA 1
ATOM 3888 C C . ASN A 1 481 ? -7.325 -6.411 3.929 1.00 72.62 481 ASN A C 1
ATOM 3890 O O . ASN A 1 481 ? -7.264 -6.911 2.806 1.00 72.62 481 ASN A O 1
ATOM 3894 N N . GLU A 1 482 ? -7.249 -5.095 4.120 1.00 83.88 482 GLU A N 1
ATOM 3895 C CA . GLU A 1 482 ? -6.870 -4.181 3.045 1.00 83.88 482 GLU A CA 1
ATOM 3896 C C . GLU A 1 482 ? -5.365 -4.283 2.823 1.00 83.88 482 GLU A C 1
ATOM 3898 O O . GLU A 1 482 ? -4.588 -4.088 3.759 1.00 83.88 482 GLU A O 1
ATOM 3903 N N . ILE A 1 483 ? -4.962 -4.607 1.594 1.00 90.88 483 ILE A N 1
ATOM 3904 C CA . ILE A 1 483 ? -3.562 -4.788 1.211 1.00 90.88 483 ILE A CA 1
ATOM 3905 C C . ILE A 1 483 ? -3.252 -3.869 0.035 1.00 90.88 483 ILE A C 1
ATOM 3907 O O . ILE A 1 483 ? -3.934 -3.906 -0.991 1.00 90.88 483 ILE A O 1
ATOM 3911 N N . ILE A 1 484 ? -2.185 -3.085 0.165 1.00 93.31 484 ILE A N 1
ATOM 3912 C CA . ILE A 1 484 ? -1.615 -2.305 -0.934 1.00 93.31 484 ILE A CA 1
ATOM 3913 C C . ILE A 1 484 ? -0.202 -2.825 -1.156 1.00 93.31 484 ILE A C 1
ATOM 3915 O O . ILE A 1 484 ? 0.661 -2.660 -0.298 1.00 93.31 484 ILE A O 1
ATOM 3919 N N . ASN A 1 485 ? 0.007 -3.478 -2.297 1.00 93.50 485 ASN A N 1
ATOM 3920 C CA . ASN A 1 485 ? 1.295 -4.022 -2.710 1.00 93.50 485 ASN A CA 1
ATOM 3921 C C . ASN A 1 485 ? 1.825 -3.207 -3.892 1.00 93.50 485 ASN A C 1
ATOM 3923 O O . ASN A 1 485 ? 1.215 -3.243 -4.961 1.00 93.50 485 ASN A O 1
ATOM 3927 N N . LYS A 1 486 ? 2.935 -2.492 -3.706 1.00 91.75 486 LYS A N 1
ATOM 3928 C CA . LYS A 1 486 ? 3.538 -1.631 -4.723 1.00 91.75 486 LYS A CA 1
ATOM 3929 C C . LYS A 1 486 ? 5.018 -1.963 -4.911 1.00 91.75 486 LYS A C 1
ATOM 3931 O O . LYS A 1 486 ? 5.761 -2.098 -3.944 1.00 91.75 486 LYS A O 1
ATOM 3936 N N . LYS A 1 487 ? 5.464 -2.039 -6.166 1.00 92.06 487 LYS A N 1
ATOM 3937 C CA . LYS A 1 487 ? 6.894 -2.054 -6.496 1.00 92.06 487 LYS A CA 1
ATOM 3938 C C . LYS A 1 487 ? 7.449 -0.633 -6.464 1.00 92.06 487 LYS A C 1
ATOM 3940 O O . LYS A 1 487 ? 6.790 0.307 -6.913 1.00 92.06 487 LYS A O 1
ATOM 3945 N N . GLU A 1 488 ? 8.645 -0.492 -5.918 1.00 92.25 488 GLU A N 1
ATOM 3946 C CA . GLU A 1 488 ? 9.386 0.767 -5.843 1.00 92.25 488 GLU A CA 1
ATOM 3947 C C . GLU A 1 488 ? 10.842 0.537 -6.251 1.00 92.25 488 GLU A C 1
ATOM 3949 O O . GLU A 1 488 ? 11.349 -0.583 -6.169 1.00 92.25 488 GLU A O 1
ATOM 3954 N N . THR A 1 489 ? 11.529 1.609 -6.636 1.00 91.62 489 THR A N 1
ATOM 3955 C CA . THR A 1 489 ? 12.963 1.592 -6.940 1.00 91.62 489 THR A CA 1
ATOM 3956 C C . THR A 1 489 ? 13.681 2.578 -6.031 1.00 91.62 489 THR A C 1
ATOM 3958 O O . THR A 1 489 ? 13.374 3.764 -6.054 1.00 91.62 489 THR A O 1
ATOM 3961 N N . ILE A 1 490 ? 14.647 2.103 -5.248 1.00 92.31 490 ILE A N 1
ATOM 3962 C CA . ILE A 1 490 ? 15.535 2.954 -4.439 1.00 92.31 490 ILE A CA 1
ATOM 3963 C C . ILE A 1 490 ? 16.858 3.157 -5.169 1.00 92.31 490 ILE A C 1
ATOM 3965 O O . ILE A 1 490 ? 17.306 2.257 -5.884 1.00 92.31 490 ILE A O 1
ATOM 3969 N N . THR A 1 491 ? 17.505 4.309 -4.994 1.00 91.12 491 THR A N 1
ATOM 3970 C CA . THR A 1 491 ? 18.750 4.621 -5.723 1.00 91.12 491 THR A CA 1
ATOM 3971 C C . THR A 1 491 ? 19.959 4.894 -4.837 1.00 91.12 491 THR A C 1
ATOM 3973 O O . THR A 1 491 ? 21.010 5.310 -5.334 1.00 91.12 491 THR A O 1
ATOM 3976 N N . TYR A 1 492 ? 19.850 4.724 -3.515 1.00 89.19 492 TYR A N 1
ATOM 3977 C CA . TYR A 1 492 ? 20.942 5.043 -2.585 1.00 89.19 492 TYR A CA 1
ATOM 3978 C C . TYR A 1 492 ? 21.410 6.512 -2.720 1.00 89.19 492 TYR A C 1
ATOM 3980 O O . TYR A 1 492 ? 22.574 6.867 -2.483 1.00 89.19 492 TYR A O 1
ATOM 3988 N N . GLY A 1 493 ? 20.491 7.383 -3.157 1.00 85.12 493 GLY A N 1
ATOM 3989 C CA . GLY A 1 493 ? 20.725 8.782 -3.503 1.00 85.12 493 GLY A CA 1
ATOM 3990 C C . GLY A 1 493 ? 21.734 8.995 -4.632 1.00 85.12 493 GLY A C 1
ATOM 3991 O O . GLY A 1 493 ? 22.579 9.898 -4.526 1.00 85.12 493 GLY A O 1
ATOM 3992 N N . THR A 1 494 ? 21.684 8.143 -5.659 1.00 85.44 494 THR A N 1
ATOM 3993 C CA . THR A 1 494 ? 22.439 8.261 -6.922 1.00 85.44 494 THR A CA 1
ATOM 3994 C C . THR A 1 494 ? 21.548 8.572 -8.128 1.00 85.44 494 THR A C 1
ATOM 3996 O O . THR A 1 494 ? 22.061 8.921 -9.191 1.00 85.44 494 THR A O 1
ATOM 3999 N N . GLY A 1 495 ? 20.226 8.484 -7.971 1.00 82.31 495 GLY A N 1
ATOM 4000 C CA . GLY A 1 495 ? 19.244 8.759 -9.010 1.00 82.31 495 GLY A CA 1
ATOM 4001 C C . GLY A 1 495 ? 19.350 10.188 -9.532 1.00 82.31 495 GLY A C 1
ATOM 4002 O O . GLY A 1 495 ? 19.560 11.130 -8.768 1.00 82.31 495 GLY A O 1
ATOM 4003 N N . SER A 1 496 ? 19.164 10.359 -10.843 1.00 80.81 496 SER A N 1
ATOM 4004 C CA . SER A 1 496 ? 19.276 11.660 -11.525 1.00 80.81 496 SER A CA 1
ATOM 4005 C C . SER A 1 496 ? 18.350 12.728 -10.957 1.00 80.81 496 SER A C 1
ATOM 4007 O O . SER A 1 496 ? 18.632 13.919 -11.059 1.00 80.81 496 SER A O 1
ATOM 4009 N N . ASN A 1 497 ? 17.247 12.289 -10.362 1.00 80.19 497 ASN A N 1
ATOM 4010 C CA . ASN A 1 497 ? 16.212 13.156 -9.845 1.00 80.19 497 ASN A CA 1
ATOM 4011 C C . ASN A 1 497 ? 16.264 13.337 -8.314 1.00 80.19 497 ASN A C 1
ATOM 4013 O O . ASN A 1 497 ? 15.468 14.084 -7.746 1.00 80.19 497 ASN A O 1
ATOM 4017 N N . TYR A 1 498 ? 17.202 12.675 -7.631 1.00 85.44 498 TYR A N 1
ATOM 4018 C CA . TYR A 1 498 ? 17.389 12.833 -6.194 1.00 85.44 498 TYR A CA 1
ATOM 4019 C C . TYR A 1 498 ? 18.109 14.152 -5.882 1.00 85.44 498 TYR A C 1
ATOM 4021 O O . TYR A 1 498 ? 19.195 14.425 -6.396 1.00 85.44 498 TYR A O 1
ATOM 4029 N N . ALA A 1 499 ? 17.550 14.943 -4.964 1.00 84.00 499 ALA A N 1
ATOM 4030 C CA . ALA A 1 499 ? 18.227 16.099 -4.387 1.00 84.00 499 ALA A CA 1
ATOM 4031 C C . ALA A 1 499 ? 18.201 16.017 -2.859 1.00 84.00 499 ALA A C 1
ATOM 4033 O O . ALA A 1 499 ? 17.143 15.931 -2.237 1.00 84.00 499 ALA A O 1
ATOM 4034 N N . SER A 1 500 ? 19.379 16.096 -2.233 1.00 83.12 500 SER A N 1
ATOM 4035 C CA . SER A 1 500 ? 19.512 15.981 -0.774 1.00 83.12 500 SER A CA 1
ATOM 4036 C C . SER A 1 500 ? 18.764 17.069 -0.002 1.00 83.12 500 SER A C 1
ATOM 4038 O O . SER A 1 500 ? 18.366 16.838 1.138 1.00 83.12 500 SER A O 1
ATOM 4040 N N . SER A 1 501 ? 18.529 18.227 -0.626 1.00 83.81 501 SER A N 1
ATOM 4041 C CA . SER A 1 501 ? 17.705 19.310 -0.083 1.00 83.81 501 SER A CA 1
ATOM 4042 C C . SER A 1 501 ? 16.250 18.907 0.145 1.00 83.81 501 SER A C 1
ATOM 4044 O O . SER A 1 501 ? 15.606 19.473 1.024 1.00 83.81 501 SER A O 1
ATOM 4046 N N . ASN A 1 502 ? 15.741 17.921 -0.599 1.00 85.62 502 ASN A N 1
ATOM 4047 C CA . ASN A 1 502 ? 14.352 17.483 -0.486 1.00 85.62 502 ASN A CA 1
ATOM 4048 C C . ASN A 1 502 ? 14.126 16.679 0.799 1.00 85.62 502 ASN A C 1
ATOM 4050 O O . ASN A 1 502 ? 13.032 16.658 1.356 1.00 85.62 502 ASN A O 1
ATOM 4054 N N . GLY A 1 503 ? 15.170 16.007 1.291 1.00 88.19 503 GLY A N 1
ATOM 4055 C CA . GLY A 1 503 ? 15.088 15.154 2.473 1.00 88.19 503 GLY A CA 1
ATOM 4056 C C . GLY A 1 503 ? 14.252 13.883 2.279 1.00 88.19 503 GLY A C 1
ATOM 4057 O O . GLY A 1 503 ? 13.862 13.286 3.284 1.00 88.19 503 GLY A O 1
ATOM 4058 N N . PHE A 1 504 ? 13.974 13.501 1.029 1.00 92.44 504 PHE A N 1
ATOM 4059 C CA . PHE A 1 504 ? 13.370 12.233 0.621 1.00 92.44 504 PHE A CA 1
ATOM 4060 C C . PHE A 1 504 ? 13.708 11.908 -0.846 1.00 92.44 504 PHE A C 1
ATOM 4062 O O . PHE A 1 504 ? 13.990 12.806 -1.641 1.00 92.44 504 PHE A O 1
ATOM 4069 N N . GLU A 1 505 ? 13.637 10.625 -1.184 1.00 91.44 505 GLU A N 1
ATOM 4070 C CA . GLU A 1 505 ? 13.601 10.075 -2.541 1.00 91.44 505 GLU A CA 1
ATOM 4071 C C . GLU A 1 505 ? 12.200 9.548 -2.874 1.00 91.44 505 GLU A C 1
ATOM 4073 O O . GLU A 1 505 ? 11.647 9.880 -3.919 1.00 91.44 505 GLU A O 1
ATOM 4078 N N . ILE A 1 506 ? 11.602 8.795 -1.946 1.00 94.50 506 ILE A N 1
ATOM 4079 C CA . ILE A 1 506 ? 10.242 8.255 -2.052 1.00 94.50 506 ILE A CA 1
ATOM 4080 C C . ILE A 1 506 ? 9.482 8.627 -0.785 1.00 94.50 506 ILE A C 1
ATOM 4082 O O . ILE A 1 506 ? 10.023 8.562 0.322 1.00 94.50 506 ILE A O 1
ATOM 4086 N N . VAL A 1 507 ? 8.211 8.981 -0.931 1.00 96.62 507 VAL A N 1
ATOM 4087 C CA . VAL A 1 507 ? 7.285 9.125 0.198 1.00 96.62 507 VAL A CA 1
ATOM 4088 C C . VAL A 1 507 ? 6.020 8.350 -0.118 1.00 96.62 507 VAL A C 1
ATOM 4090 O O . VAL A 1 507 ? 5.438 8.541 -1.182 1.00 96.62 507 VAL A O 1
ATOM 4093 N N . GLN A 1 508 ? 5.584 7.512 0.816 1.00 97.69 508 GLN A N 1
ATOM 4094 C CA . GLN A 1 508 ? 4.278 6.859 0.796 1.00 97.69 508 GLN A CA 1
ATOM 4095 C C . GLN A 1 508 ? 3.518 7.269 2.052 1.00 97.69 508 GLN A C 1
ATOM 4097 O O . GLN A 1 508 ? 3.951 6.947 3.154 1.00 97.69 508 GLN A O 1
ATOM 4102 N N . SER A 1 509 ? 2.393 7.956 1.909 1.00 98.19 509 SER A N 1
ATOM 4103 C CA . SER A 1 509 ? 1.560 8.407 3.023 1.00 98.19 509 SER A CA 1
ATOM 4104 C C . SER A 1 509 ? 0.152 7.856 2.895 1.00 98.19 509 SER A C 1
ATOM 4106 O O . SER A 1 509 ? -0.435 7.861 1.821 1.00 98.19 509 SER A O 1
ATOM 4108 N N . PHE A 1 510 ? -0.412 7.425 4.012 1.00 98.31 510 PHE A N 1
ATOM 4109 C CA . PHE A 1 510 ? -1.705 6.773 4.117 1.00 98.31 510 PHE A CA 1
ATOM 4110 C C . PHE A 1 510 ? -2.583 7.588 5.062 1.00 98.31 510 PHE A C 1
ATOM 4112 O O . PHE A 1 510 ? -2.231 7.802 6.228 1.00 98.31 510 PHE A O 1
ATOM 4119 N N . ALA A 1 511 ? -3.733 8.034 4.564 1.00 98.12 511 ALA A N 1
ATOM 4120 C CA . ALA A 1 511 ? -4.820 8.514 5.401 1.00 98.12 511 ALA A CA 1
ATOM 4121 C C . ALA A 1 511 ? -5.713 7.323 5.755 1.00 98.12 511 ALA A C 1
ATOM 4123 O O . ALA A 1 511 ? -6.318 6.722 4.870 1.00 98.12 511 ALA A O 1
ATOM 4124 N N . ILE A 1 512 ? -5.766 6.977 7.041 1.00 96.81 512 ILE A N 1
ATOM 4125 C CA . ILE A 1 512 ? -6.524 5.837 7.566 1.00 96.81 512 ILE A CA 1
ATOM 4126 C C . ILE A 1 512 ? -7.702 6.382 8.366 1.00 96.81 512 ILE A C 1
ATOM 4128 O O . ILE A 1 512 ? -7.503 7.058 9.378 1.00 96.81 512 ILE A O 1
ATOM 4132 N N . VAL A 1 513 ? -8.922 6.093 7.920 1.00 94.81 513 VAL A N 1
ATOM 4133 C CA . VAL A 1 513 ? -10.142 6.727 8.427 1.00 94.81 513 VAL A CA 1
ATOM 4134 C C . VAL A 1 513 ? -11.169 5.682 8.859 1.00 94.81 513 VAL A C 1
ATOM 4136 O O . VAL A 1 513 ? -11.558 4.818 8.073 1.00 94.81 513 VAL A O 1
ATOM 4139 N N . GLN A 1 514 ? -11.644 5.789 10.103 1.00 86.62 514 GLN A N 1
ATOM 4140 C CA . GLN A 1 514 ? -12.627 4.869 10.697 1.00 86.62 514 GLN A CA 1
ATOM 4141 C C . GLN A 1 514 ? -14.057 5.431 10.718 1.00 86.62 514 GLN A C 1
ATOM 4143 O O . GLN A 1 514 ? -15.020 4.668 10.758 1.00 86.62 514 GLN A O 1
ATOM 4148 N N . LYS A 1 515 ? -14.220 6.760 10.675 1.00 88.75 515 LYS A N 1
ATOM 4149 C CA . LYS A 1 515 ? -15.527 7.448 10.689 1.00 88.75 515 LYS A CA 1
ATOM 4150 C C . LYS A 1 515 ? -15.644 8.484 9.576 1.00 88.75 515 LYS A C 1
ATOM 4152 O O . LYS A 1 515 ? -14.671 8.782 8.903 1.00 88.75 515 LYS A O 1
ATOM 4157 N N . ILE A 1 516 ? -16.846 9.016 9.370 1.00 93.19 516 ILE A N 1
ATOM 4158 C CA . ILE A 1 516 ? -17.069 10.119 8.428 1.00 93.19 516 ILE A CA 1
ATOM 4159 C C . ILE A 1 516 ? -16.160 11.295 8.811 1.00 93.19 516 ILE A C 1
ATOM 4161 O O . ILE A 1 516 ? -16.177 11.734 9.964 1.00 93.19 516 ILE A O 1
ATOM 4165 N N . VAL A 1 517 ? -15.375 11.798 7.860 1.00 94.56 517 VAL A N 1
ATOM 4166 C CA . VAL A 1 517 ? -14.477 12.935 8.073 1.00 94.56 517 VAL A CA 1
ATOM 4167 C C . VAL A 1 517 ? -15.297 14.217 8.054 1.00 94.56 517 VAL A C 1
ATOM 4169 O O . VAL A 1 517 ? -15.875 14.596 7.039 1.00 94.56 517 VAL A O 1
ATOM 4172 N N . THR A 1 518 ? -15.344 14.903 9.191 1.00 90.75 518 THR A N 1
ATOM 4173 C CA . THR A 1 518 ? -16.051 16.181 9.324 1.00 90.75 518 THR A CA 1
ATOM 4174 C C . THR A 1 518 ? -15.132 17.371 9.063 1.00 90.75 518 THR A C 1
ATOM 4176 O O . THR A 1 518 ? -13.904 17.261 9.080 1.00 90.75 518 THR A O 1
ATOM 4179 N N . ASP A 1 519 ? -15.744 18.540 8.887 1.00 88.12 519 ASP A N 1
ATOM 4180 C CA . ASP A 1 519 ? -15.032 19.801 8.691 1.00 88.12 519 ASP A CA 1
ATOM 4181 C C . ASP A 1 519 ? -14.086 20.128 9.861 1.00 88.12 519 ASP A C 1
ATOM 4183 O O . ASP A 1 519 ? -12.935 20.510 9.656 1.00 88.12 519 ASP A O 1
ATOM 4187 N N . SER A 1 520 ? -14.519 19.901 11.103 1.00 90.62 520 SER A N 1
ATOM 4188 C CA . SER A 1 520 ? -13.661 20.132 12.270 1.00 90.62 520 SER A CA 1
ATOM 4189 C C . SER A 1 520 ? -12.462 19.184 12.298 1.00 90.62 520 SER A C 1
ATOM 4191 O O . SER A 1 520 ? -11.354 19.612 12.607 1.00 90.62 520 SER A O 1
ATOM 4193 N N . MET A 1 521 ? -12.653 17.917 11.919 1.00 93.62 521 MET A N 1
ATOM 4194 C CA . MET A 1 521 ? -11.577 16.922 11.917 1.00 93.62 521 MET A CA 1
ATOM 4195 C C . MET A 1 521 ? -10.483 17.255 10.893 1.00 93.62 521 MET A C 1
ATOM 4197 O O . MET A 1 521 ? -9.298 17.164 11.210 1.00 93.62 521 MET A O 1
ATOM 4201 N N . LEU A 1 522 ? -10.844 17.675 9.673 1.00 92.94 522 LEU A N 1
ATOM 4202 C CA . LEU A 1 522 ? -9.846 18.097 8.682 1.00 92.94 522 LEU A CA 1
ATOM 4203 C C . LEU A 1 522 ? -9.169 19.418 9.092 1.00 92.94 522 LEU A C 1
ATOM 4205 O O . LEU A 1 522 ? -7.955 19.562 8.934 1.00 92.94 522 LEU A O 1
ATOM 4209 N N . GLN A 1 523 ? -9.909 20.351 9.699 1.00 90.50 523 GLN A N 1
ATOM 4210 C CA . GLN A 1 523 ? -9.337 21.592 10.230 1.00 90.50 523 GLN A CA 1
ATOM 4211 C C . GLN A 1 523 ? -8.297 21.336 11.335 1.00 90.50 523 GLN A C 1
ATOM 4213 O O . GLN A 1 523 ? -7.250 21.987 11.363 1.00 90.50 523 GLN A O 1
ATOM 4218 N N . GLU A 1 524 ? -8.537 20.372 12.226 1.00 93.25 524 GLU A N 1
ATOM 4219 C CA . GLU A 1 524 ? -7.562 19.966 13.245 1.00 93.25 524 GLU A CA 1
ATOM 4220 C C . GLU A 1 524 ? -6.246 19.489 12.626 1.00 93.25 524 GLU A C 1
ATOM 4222 O O . GLU A 1 524 ? -5.175 19.852 13.114 1.00 93.25 524 GLU A O 1
ATOM 4227 N N . TRP A 1 525 ? -6.302 18.719 11.536 1.00 94.38 525 TRP A N 1
ATOM 4228 C CA . TRP A 1 525 ? -5.102 18.283 10.822 1.00 94.38 525 TRP A CA 1
ATOM 4229 C C . TRP A 1 525 ? -4.393 19.432 10.114 1.00 94.38 525 TRP A C 1
ATOM 4231 O O . TRP A 1 525 ? -3.176 19.540 10.247 1.00 94.38 525 TRP A O 1
ATOM 4241 N N . LEU A 1 526 ? -5.130 20.331 9.457 1.00 92.38 526 LEU A N 1
ATOM 4242 C CA . LEU A 1 526 ? -4.578 21.535 8.825 1.00 92.38 526 LEU A CA 1
ATOM 4243 C C . LEU A 1 526 ? -3.765 22.394 9.805 1.00 92.38 526 LEU A C 1
ATOM 4245 O O . LEU A 1 526 ? -2.664 22.856 9.485 1.00 92.38 526 LEU A O 1
ATOM 4249 N N . ASN A 1 527 ? -4.268 22.547 11.030 1.00 91.06 527 ASN A N 1
ATOM 4250 C CA . ASN A 1 527 ? -3.622 23.328 12.085 1.00 91.06 527 ASN A CA 1
ATOM 4251 C C . ASN A 1 527 ? -2.313 22.700 12.604 1.00 91.06 527 ASN A C 1
ATOM 4253 O O . ASN A 1 527 ? -1.535 23.379 13.277 1.00 91.06 527 ASN A O 1
ATOM 4257 N N . LYS A 1 528 ? -2.017 21.434 12.270 1.00 92.25 528 LYS A N 1
ATOM 4258 C CA . LYS A 1 528 ? -0.769 20.747 12.653 1.00 92.25 528 LYS A CA 1
ATOM 4259 C C . LYS A 1 528 ? 0.402 21.038 11.712 1.00 92.25 528 LYS A C 1
ATOM 4261 O O . LYS A 1 528 ? 1.510 20.592 11.991 1.00 92.25 528 LYS A O 1
ATOM 4266 N N . SER A 1 529 ? 0.209 21.808 10.638 1.00 89.56 529 SER A N 1
ATOM 4267 C CA . SER A 1 529 ? 1.237 22.088 9.617 1.00 89.56 529 SER A CA 1
ATOM 4268 C C . SER A 1 529 ? 2.598 22.531 10.178 1.00 89.56 529 SER A C 1
ATOM 4270 O O . SER A 1 529 ? 3.638 22.106 9.670 1.00 89.56 529 SER A O 1
ATOM 4272 N N . ASN A 1 530 ? 2.605 23.346 11.239 1.00 88.56 530 ASN A N 1
ATOM 4273 C CA . ASN A 1 530 ? 3.830 23.869 11.861 1.00 88.56 530 ASN A CA 1
ATOM 4274 C C . ASN A 1 530 ? 4.603 22.828 12.691 1.00 88.56 530 ASN A C 1
ATOM 4276 O O . ASN A 1 530 ? 5.739 23.088 13.076 1.00 88.56 530 ASN A O 1
ATOM 4280 N N . LEU A 1 531 ? 4.011 21.662 12.967 1.00 90.19 531 LEU A N 1
ATOM 4281 C CA . LEU A 1 531 ? 4.665 20.561 13.681 1.00 90.19 531 LEU A CA 1
ATOM 4282 C C . LEU A 1 531 ? 5.572 19.726 12.763 1.00 90.19 531 LEU A C 1
ATOM 4284 O O . LEU A 1 531 ? 6.377 18.940 13.254 1.00 90.19 531 LEU A O 1
ATOM 4288 N N . TYR A 1 532 ? 5.456 19.900 11.443 1.00 93.56 532 TYR A N 1
ATOM 4289 C CA . TYR A 1 532 ? 6.210 19.132 10.457 1.00 93.56 532 TYR A CA 1
ATOM 4290 C C . TYR A 1 532 ? 7.373 19.960 9.902 1.00 93.56 532 TYR A C 1
ATOM 4292 O O . TYR A 1 532 ? 7.131 20.935 9.180 1.00 93.56 532 TYR A O 1
ATOM 4300 N N . PRO A 1 533 ? 8.631 19.594 10.210 1.00 92.50 533 PRO A N 1
ATOM 4301 C CA . PRO A 1 533 ? 9.792 20.302 9.691 1.00 92.50 533 PRO A CA 1
ATOM 4302 C C . PRO A 1 533 ? 9.944 20.086 8.181 1.00 92.50 533 PRO A C 1
ATOM 4304 O O . PRO A 1 533 ? 9.624 19.012 7.667 1.00 92.50 533 PRO A O 1
ATOM 4307 N N . VAL A 1 534 ? 10.470 21.107 7.492 1.00 92.31 534 VAL A N 1
ATOM 4308 C CA . VAL A 1 534 ? 10.831 21.059 6.062 1.00 92.31 534 VAL A CA 1
ATOM 4309 C C . VAL A 1 534 ? 11.713 19.840 5.779 1.00 92.31 534 VAL A C 1
ATOM 4311 O O . VAL A 1 534 ? 12.599 19.512 6.569 1.00 92.31 534 VAL A O 1
ATOM 4314 N N . GLY A 1 535 ? 11.460 19.168 4.656 1.00 92.31 535 GLY A N 1
ATOM 4315 C CA . GLY A 1 535 ? 12.095 17.900 4.289 1.00 92.31 535 GLY A CA 1
ATOM 4316 C C . GLY A 1 535 ? 11.076 16.766 4.151 1.00 92.31 535 GLY A C 1
ATOM 4317 O O . GLY A 1 535 ? 9.879 17.003 3.971 1.00 92.31 535 GLY A O 1
ATOM 4318 N N . GLY A 1 536 ? 11.533 15.521 4.315 1.00 93.44 536 GLY A N 1
ATOM 4319 C CA . GLY A 1 536 ? 10.681 14.329 4.226 1.00 93.44 536 GLY A CA 1
ATOM 4320 C C . GLY A 1 536 ? 9.468 14.341 5.167 1.00 93.44 536 GLY A C 1
ATOM 4321 O O . GLY A 1 536 ? 8.393 13.906 4.770 1.00 93.44 536 GLY A O 1
ATOM 4322 N N . MET A 1 537 ? 9.580 14.908 6.376 1.00 95.44 537 MET A N 1
ATOM 4323 C CA . MET A 1 537 ? 8.442 15.014 7.308 1.00 95.44 537 MET A CA 1
ATOM 4324 C C . MET A 1 537 ? 7.331 15.926 6.773 1.00 95.44 537 MET A C 1
ATOM 4326 O O . MET A 1 537 ? 6.152 15.588 6.877 1.00 95.44 537 MET A O 1
ATOM 4330 N N . LYS A 1 538 ? 7.686 17.071 6.177 1.00 95.25 538 LYS A N 1
ATOM 4331 C CA . LYS A 1 538 ? 6.713 17.968 5.541 1.00 95.25 538 LYS A CA 1
ATOM 4332 C C . LYS A 1 538 ? 6.086 17.328 4.306 1.00 95.25 538 LYS A C 1
ATOM 4334 O O . LYS A 1 538 ? 4.881 17.465 4.124 1.00 95.25 538 LYS A O 1
ATOM 4339 N N . ALA A 1 539 ? 6.871 16.588 3.521 1.00 95.44 539 ALA A N 1
ATOM 4340 C CA . ALA A 1 539 ? 6.367 15.831 2.378 1.00 95.44 539 ALA A CA 1
ATOM 4341 C C . ALA A 1 539 ? 5.377 14.736 2.803 1.00 95.44 539 ALA A C 1
ATOM 4343 O O . ALA A 1 539 ? 4.293 14.638 2.228 1.00 95.44 539 ALA A O 1
ATOM 4344 N N . ALA A 1 540 ? 5.695 13.975 3.855 1.00 97.06 540 ALA A N 1
ATOM 4345 C CA . ALA A 1 540 ? 4.799 12.983 4.447 1.00 97.06 540 ALA A CA 1
ATOM 4346 C C . ALA A 1 540 ? 3.494 13.613 4.957 1.00 97.06 540 ALA A C 1
ATOM 4348 O O . ALA A 1 540 ? 2.414 13.057 4.779 1.00 97.06 540 ALA A O 1
ATOM 4349 N N . TYR A 1 541 ? 3.564 14.805 5.553 1.00 97.38 541 TYR A N 1
ATOM 4350 C CA . TYR A 1 541 ? 2.373 15.554 5.952 1.00 97.38 541 TYR A CA 1
ATOM 4351 C C . TYR A 1 541 ? 1.541 16.045 4.768 1.00 97.38 541 TYR A C 1
ATOM 4353 O O . TYR A 1 541 ? 0.330 15.846 4.765 1.00 97.38 541 TYR A O 1
ATOM 4361 N N . GLY A 1 542 ? 2.161 16.668 3.764 1.00 96.25 542 GLY A N 1
ATOM 4362 C CA . GLY A 1 542 ? 1.452 17.195 2.598 1.00 96.25 542 GLY A CA 1
ATOM 4363 C C . GLY A 1 542 ? 0.752 16.102 1.796 1.00 96.25 542 GLY A C 1
ATOM 4364 O O . GLY A 1 542 ? -0.429 16.230 1.477 1.00 96.25 542 GLY A O 1
ATOM 4365 N N . THR A 1 543 ? 1.443 14.990 1.542 1.00 97.25 543 THR A N 1
ATOM 4366 C CA . THR A 1 543 ? 0.863 13.817 0.867 1.00 97.25 543 THR A CA 1
ATOM 4367 C C . THR A 1 543 ? -0.246 13.178 1.710 1.00 97.25 543 THR A C 1
ATOM 4369 O O . THR A 1 543 ? -1.340 12.957 1.199 1.00 97.25 543 THR A O 1
ATOM 4372 N N . PHE A 1 544 ? -0.056 12.993 3.022 1.00 98.06 544 PHE A N 1
ATOM 4373 C CA . PHE A 1 544 ? -1.139 12.564 3.921 1.00 98.06 544 PHE A CA 1
ATOM 4374 C C . PHE A 1 544 ? -2.362 13.488 3.857 1.00 98.06 544 PHE A C 1
ATOM 4376 O O . PHE A 1 544 ? -3.488 13.008 3.762 1.00 98.06 544 PHE A O 1
ATOM 4383 N N . LEU A 1 545 ? -2.161 14.807 3.896 1.00 96.94 545 LEU A N 1
ATOM 4384 C CA . LEU A 1 545 ? -3.260 15.768 3.877 1.00 96.94 545 LEU A CA 1
ATOM 4385 C C . LEU A 1 545 ? -3.990 15.748 2.527 1.00 96.94 545 LEU A C 1
ATOM 4387 O O . LEU A 1 545 ? -5.209 15.890 2.494 1.00 96.94 545 LEU A O 1
ATOM 4391 N N . THR A 1 546 ? -3.265 15.495 1.435 1.00 94.75 546 THR A N 1
ATOM 4392 C CA . THR A 1 546 ? -3.827 15.245 0.097 1.00 94.75 546 THR A CA 1
ATOM 4393 C C . THR A 1 546 ? -4.739 14.007 0.122 1.00 94.75 546 THR A C 1
ATOM 4395 O O . THR A 1 546 ? -5.906 14.081 -0.266 1.00 94.75 546 THR A O 1
ATOM 4398 N N . ALA A 1 547 ? -4.271 12.886 0.680 1.00 97.62 547 ALA A N 1
ATOM 4399 C CA . ALA A 1 547 ? -5.086 11.678 0.845 1.00 97.62 547 ALA A CA 1
ATOM 4400 C C . ALA A 1 547 ? -6.314 11.906 1.752 1.00 97.62 547 ALA A C 1
ATOM 4402 O O . ALA A 1 547 ? -7.430 11.527 1.401 1.00 97.62 547 ALA A O 1
ATOM 4403 N N . LEU A 1 548 ? -6.145 12.578 2.894 1.00 97.88 548 LEU A N 1
ATOM 4404 C CA . LEU A 1 548 ? -7.242 12.856 3.825 1.00 97.88 548 LEU A CA 1
ATOM 4405 C C . LEU A 1 548 ? -8.307 13.770 3.204 1.00 97.88 548 LEU A C 1
ATOM 4407 O O . LEU A 1 548 ? -9.501 13.559 3.407 1.00 97.88 548 LEU A O 1
ATOM 4411 N N . THR A 1 549 ? -7.883 14.768 2.429 1.00 93.31 549 THR A N 1
ATOM 4412 C CA . THR A 1 549 ? -8.790 15.693 1.733 1.00 93.31 549 THR A CA 1
ATOM 4413 C C . THR A 1 549 ? -9.623 14.968 0.682 1.00 93.31 549 THR A C 1
ATOM 4415 O O . THR A 1 549 ? -10.801 15.279 0.529 1.00 93.31 549 THR A O 1
ATOM 4418 N N . THR A 1 550 ? -9.054 13.959 0.018 1.00 93.50 550 THR A N 1
ATOM 4419 C CA . THR A 1 550 ? -9.787 13.084 -0.910 1.00 93.50 550 THR A CA 1
ATOM 4420 C C . THR A 1 550 ? -10.936 12.367 -0.195 1.00 93.50 550 THR A C 1
ATOM 4422 O O . THR A 1 550 ? -12.083 12.444 -0.637 1.00 93.50 550 THR A O 1
ATOM 4425 N N . ILE A 1 551 ? -10.662 11.744 0.958 1.00 96.56 551 ILE A N 1
ATOM 4426 C CA . ILE A 1 551 ? -11.691 11.062 1.763 1.00 96.56 551 ILE A CA 1
ATOM 4427 C C . ILE A 1 551 ? -12.748 12.063 2.254 1.00 96.56 551 ILE A C 1
ATOM 4429 O O . ILE A 1 551 ? -13.944 11.805 2.141 1.00 96.56 551 ILE A O 1
ATOM 4433 N N . TRP A 1 552 ? -12.329 13.231 2.745 1.00 93.31 552 TRP A N 1
ATOM 4434 C CA . TRP A 1 552 ? -13.246 14.279 3.205 1.00 93.31 552 TRP A CA 1
ATOM 4435 C C . TRP A 1 552 ? -14.178 14.793 2.101 1.00 93.31 552 TRP A C 1
ATOM 4437 O O . TRP A 1 552 ? -15.379 14.941 2.326 1.00 93.31 552 TRP A O 1
ATOM 4447 N N . LEU A 1 553 ? -13.657 15.039 0.897 1.00 86.06 553 LEU A N 1
ATOM 4448 C CA . LEU A 1 553 ? -14.475 15.464 -0.237 1.00 86.06 553 LEU A CA 1
ATOM 4449 C C . LEU A 1 553 ? -15.444 14.369 -0.685 1.00 86.06 553 LEU A C 1
ATOM 4451 O O . LEU A 1 553 ? -16.601 14.675 -0.974 1.00 86.06 553 LEU A O 1
ATOM 4455 N N . SER A 1 554 ? -15.012 13.106 -0.670 1.00 90.19 554 SER A N 1
ATOM 4456 C CA . SER A 1 554 ? -15.894 11.960 -0.911 1.00 90.19 554 SER A CA 1
ATOM 4457 C C . SER A 1 554 ? -17.024 11.894 0.126 1.00 90.19 554 SER A C 1
ATOM 4459 O O . SER A 1 554 ? -18.187 11.712 -0.233 1.00 90.19 554 SER A O 1
ATOM 4461 N N . ASP A 1 555 ? -16.720 12.113 1.406 1.00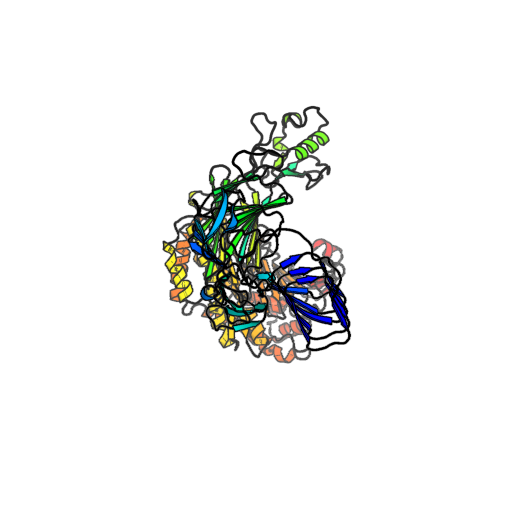 92.56 555 ASP A N 1
ATOM 4462 C CA . ASP A 1 555 ? -17.710 12.122 2.490 1.00 92.56 555 ASP A CA 1
ATOM 4463 C C . ASP A 1 555 ? -18.693 13.293 2.376 1.00 92.56 555 ASP A C 1
ATOM 4465 O O . ASP A 1 555 ? -19.902 13.123 2.588 1.00 92.56 555 ASP A O 1
ATOM 4469 N N . LYS A 1 556 ? -18.212 14.479 1.983 1.00 83.44 556 LYS A N 1
ATOM 4470 C CA . LYS A 1 556 ? -19.077 15.624 1.664 1.00 83.44 556 LYS A CA 1
ATOM 4471 C C . LYS A 1 556 ? -19.999 15.324 0.490 1.00 83.44 556 LYS A C 1
ATOM 4473 O O . LYS A 1 556 ? -21.200 15.579 0.590 1.00 83.44 556 LYS A O 1
ATOM 4478 N N . LEU A 1 557 ? -19.462 14.765 -0.593 1.00 79.56 557 LEU A N 1
ATOM 4479 C CA . LEU A 1 557 ? -20.218 14.391 -1.788 1.00 79.56 557 LEU A CA 1
ATOM 4480 C C . LEU A 1 557 ? -21.319 13.377 -1.455 1.00 79.56 557 LEU A C 1
ATOM 4482 O O . LEU A 1 557 ? -22.481 13.567 -1.822 1.00 79.56 557 LEU A O 1
ATOM 4486 N N . ALA A 1 558 ? -20.966 12.320 -0.729 1.00 86.69 558 ALA A N 1
ATOM 4487 C CA . ALA A 1 558 ? -21.881 11.278 -0.284 1.00 86.69 558 ALA A CA 1
ATOM 4488 C C . ALA A 1 558 ? -22.983 11.841 0.627 1.00 86.69 558 ALA A C 1
ATOM 4490 O O . ALA A 1 558 ? -24.167 11.565 0.446 1.00 86.69 558 ALA A O 1
ATOM 4491 N N . SER A 1 559 ? -22.630 12.705 1.580 1.00 86.75 559 SER A N 1
ATOM 4492 C CA . SER A 1 559 ? -23.611 13.360 2.458 1.00 86.75 559 SER A CA 1
ATOM 4493 C C . SER A 1 559 ? -24.561 14.283 1.691 1.00 86.75 559 SER A C 1
ATOM 4495 O O . SER A 1 559 ? -25.749 14.340 2.004 1.00 86.75 559 SER A O 1
ATOM 4497 N N . ALA A 1 560 ? -24.067 14.976 0.663 1.00 76.19 560 ALA A N 1
ATOM 4498 C CA . ALA A 1 560 ? -24.878 15.851 -0.177 1.00 76.19 560 ALA A CA 1
ATOM 4499 C C . ALA A 1 560 ? -25.784 15.077 -1.156 1.00 76.19 560 ALA A C 1
ATOM 4501 O O . ALA A 1 560 ? -26.881 15.540 -1.475 1.00 76.19 560 ALA A O 1
ATOM 4502 N N . THR A 1 561 ? -25.343 13.918 -1.660 1.00 72.88 561 THR A N 1
ATOM 4503 C CA . THR A 1 561 ? -26.114 13.073 -2.601 1.00 72.88 561 THR A CA 1
ATOM 4504 C C . THR A 1 561 ? -27.170 12.226 -1.902 1.00 72.88 561 THR A C 1
ATOM 4506 O O . THR A 1 561 ? -28.209 11.940 -2.497 1.00 72.88 561 THR A O 1
ATOM 4509 N N . ALA A 1 562 ? -26.939 11.829 -0.650 1.00 83.88 562 ALA A N 1
ATOM 4510 C CA . ALA A 1 562 ? -27.782 10.860 0.044 1.00 83.88 562 ALA A CA 1
ATOM 4511 C C . ALA A 1 562 ? -29.279 11.237 0.108 1.00 83.88 562 ALA A C 1
ATOM 4513 O O . ALA A 1 562 ? -30.107 10.400 -0.268 1.00 83.88 562 ALA A O 1
ATOM 4514 N N . PRO A 1 563 ? -29.670 12.484 0.464 1.00 79.06 563 PRO A N 1
ATOM 4515 C CA . PRO A 1 563 ? -31.081 12.876 0.508 1.00 79.06 563 PRO A CA 1
ATOM 4516 C C . PRO A 1 563 ? -31.758 12.760 -0.852 1.00 79.06 563 PRO A C 1
ATOM 4518 O O . PRO A 1 563 ? -32.941 12.443 -0.951 1.00 79.06 563 PRO A O 1
ATOM 4521 N N . LYS A 1 564 ? -30.995 13.012 -1.912 1.00 70.44 564 LYS A N 1
ATOM 4522 C CA . LYS A 1 564 ? -31.519 13.070 -3.260 1.00 70.44 564 LYS A CA 1
ATOM 4523 C C . LYS A 1 564 ? -31.804 11.659 -3.827 1.00 70.44 564 LYS A C 1
ATOM 4525 O O . LYS A 1 564 ? -32.744 11.504 -4.600 1.00 70.44 564 LYS A O 1
ATOM 4530 N N . TYR A 1 565 ? -31.058 10.624 -3.410 1.00 69.75 565 TYR A N 1
ATOM 4531 C CA . TYR A 1 565 ? -31.385 9.210 -3.692 1.00 69.75 565 TYR A CA 1
ATOM 4532 C C . TYR A 1 565 ? -32.312 8.587 -2.640 1.00 69.75 565 TYR A C 1
ATOM 4534 O O . TYR A 1 565 ? -32.594 7.396 -2.708 1.00 69.75 565 TYR A O 1
ATOM 4542 N N . ASN A 1 566 ? -32.788 9.349 -1.649 1.00 79.81 566 ASN A N 1
ATOM 4543 C CA . ASN A 1 566 ? -33.526 8.805 -0.506 1.00 79.81 566 ASN A CA 1
ATOM 4544 C C . ASN A 1 566 ? -32.780 7.620 0.150 1.00 79.81 566 ASN A C 1
ATOM 4546 O O . ASN A 1 566 ? -33.336 6.540 0.382 1.00 79.81 566 ASN A O 1
ATOM 4550 N N . VAL A 1 567 ? -31.484 7.818 0.394 1.00 85.94 567 VAL A N 1
ATOM 4551 C CA . VAL A 1 567 ? -30.636 6.871 1.118 1.00 85.94 567 VAL A CA 1
ATOM 4552 C C . VAL A 1 567 ? -30.064 7.531 2.364 1.00 85.94 567 VAL A C 1
ATOM 4554 O O . VAL A 1 567 ? -29.968 8.752 2.477 1.00 85.94 567 VAL A O 1
ATOM 4557 N N . THR A 1 568 ? -29.643 6.696 3.299 1.00 95.00 568 THR A N 1
ATOM 4558 C CA . THR A 1 568 ? -28.765 7.088 4.403 1.00 95.00 568 THR A CA 1
ATOM 4559 C C . THR A 1 568 ? -27.502 6.259 4.311 1.00 95.00 568 THR A C 1
ATOM 4561 O O . THR A 1 568 ? -27.542 5.140 3.805 1.00 95.00 568 THR A O 1
ATOM 4564 N N . TRP A 1 569 ? -26.379 6.781 4.779 1.00 94.56 569 TRP A N 1
ATOM 4565 C CA . TRP A 1 569 ? -25.145 6.013 4.784 1.00 94.56 569 TRP A CA 1
ATOM 4566 C C . TRP A 1 569 ? -24.336 6.293 6.042 1.00 94.56 569 TRP A C 1
ATOM 4568 O O . TRP A 1 569 ? -24.473 7.338 6.682 1.00 94.56 569 TRP A O 1
ATOM 4578 N N . ASN A 1 570 ? -23.507 5.328 6.410 1.00 91.75 570 ASN A N 1
ATOM 4579 C CA . ASN A 1 570 ? -22.491 5.474 7.437 1.00 91.75 570 ASN A CA 1
ATOM 4580 C C . ASN A 1 570 ? -21.204 4.770 7.003 1.00 91.75 570 ASN A C 1
ATOM 4582 O O . ASN A 1 570 ? -21.197 3.958 6.080 1.00 91.75 570 ASN A O 1
ATOM 4586 N N . ARG A 1 571 ? -20.097 5.096 7.667 1.00 90.44 571 ARG A N 1
ATOM 4587 C CA . ARG A 1 571 ? -18.828 4.394 7.487 1.00 90.44 571 ARG A CA 1
ATOM 4588 C C . ARG A 1 571 ? -18.777 3.212 8.447 1.00 90.44 571 ARG A C 1
ATOM 4590 O O . ARG A 1 571 ? -18.837 3.414 9.657 1.00 90.44 571 ARG A O 1
ATOM 4597 N N . THR A 1 572 ? -18.692 1.995 7.916 1.00 83.12 572 THR A N 1
ATOM 4598 C CA . THR A 1 572 ? -18.612 0.760 8.726 1.00 83.12 572 THR A CA 1
ATOM 4599 C C . THR A 1 572 ? -17.320 -0.009 8.513 1.00 83.12 572 THR A C 1
ATOM 4601 O O . THR A 1 572 ? -17.065 -0.968 9.234 1.00 83.12 572 THR A O 1
ATOM 4604 N N . LYS A 1 573 ? -16.530 0.369 7.506 1.00 85.56 573 LYS A N 1
ATOM 4605 C CA . LYS A 1 573 ? -15.210 -0.196 7.239 1.00 85.56 573 LYS A CA 1
ATOM 4606 C C . LYS A 1 573 ? -14.172 0.916 7.238 1.00 85.56 573 LYS A C 1
ATOM 4608 O O . LYS A 1 573 ? -14.473 2.050 6.856 1.00 85.56 573 LYS A O 1
ATOM 4613 N N . ILE A 1 574 ? -12.958 0.564 7.651 1.00 87.75 574 ILE A N 1
ATOM 4614 C CA . ILE A 1 574 ? -11.801 1.445 7.528 1.00 87.75 574 ILE A CA 1
ATOM 4615 C C . ILE A 1 574 ? -11.595 1.768 6.051 1.00 87.75 574 ILE A C 1
ATOM 4617 O O . ILE A 1 574 ? -11.660 0.885 5.200 1.00 87.75 574 ILE A O 1
ATOM 4621 N N . THR A 1 575 ? -11.340 3.037 5.759 1.00 92.44 575 THR A N 1
ATOM 4622 C CA . THR A 1 575 ? -10.943 3.488 4.428 1.00 92.44 575 THR A CA 1
ATOM 4623 C C . THR A 1 575 ? -9.523 3.997 4.469 1.00 92.44 575 THR A C 1
ATOM 4625 O O . THR A 1 575 ? -9.120 4.684 5.409 1.00 92.44 575 THR A O 1
ATOM 4628 N N . ILE A 1 576 ? -8.770 3.619 3.444 1.00 95.38 576 ILE A N 1
ATOM 4629 C CA . ILE A 1 576 ? -7.375 3.978 3.266 1.00 95.38 576 ILE A CA 1
ATOM 4630 C C . ILE A 1 576 ? -7.264 4.668 1.915 1.00 95.38 576 ILE A C 1
ATOM 4632 O O . ILE A 1 576 ? -7.663 4.099 0.904 1.00 95.38 576 ILE A O 1
ATOM 4636 N N . THR A 1 577 ? -6.686 5.861 1.898 1.00 96.56 577 THR A N 1
ATOM 4637 C CA . THR A 1 577 ? -6.209 6.494 0.666 1.00 96.56 577 THR A CA 1
ATOM 4638 C C . THR A 1 577 ? -4.713 6.704 0.813 1.00 96.56 577 THR A C 1
ATOM 4640 O O . THR A 1 577 ? -4.243 7.203 1.839 1.00 96.56 577 THR A O 1
ATOM 4643 N N . MET A 1 578 ? -3.962 6.292 -0.201 1.00 97.00 578 MET A N 1
ATOM 4644 C CA . MET A 1 578 ? -2.516 6.436 -0.271 1.00 97.00 578 MET A CA 1
ATOM 4645 C C . MET A 1 578 ? -2.170 7.592 -1.207 1.00 97.00 578 MET A C 1
ATOM 4647 O O . MET A 1 578 ? -2.707 7.687 -2.304 1.00 97.00 578 MET A O 1
ATOM 4651 N N . ALA A 1 579 ? -1.256 8.455 -0.791 1.00 96.06 579 ALA A N 1
ATOM 4652 C CA . ALA A 1 579 ? -0.664 9.493 -1.618 1.00 96.06 579 ALA A CA 1
ATOM 4653 C C . ALA A 1 579 ? 0.849 9.467 -1.452 1.00 96.06 579 ALA A C 1
ATOM 4655 O O . ALA A 1 579 ? 1.350 9.169 -0.367 1.00 96.06 579 ALA A O 1
ATOM 4656 N N . GLY A 1 580 ? 1.592 9.825 -2.485 1.00 95.12 580 GLY A N 1
ATOM 4657 C CA . GLY A 1 580 ? 3.040 9.766 -2.394 1.00 95.12 580 GLY A CA 1
ATOM 4658 C C . GLY A 1 580 ? 3.759 10.424 -3.547 1.00 95.12 580 GLY A C 1
ATOM 4659 O O . GLY A 1 580 ? 3.134 11.009 -4.426 1.00 95.12 580 GLY A O 1
ATOM 4660 N N . VAL A 1 581 ? 5.083 10.314 -3.513 1.00 93.94 581 VAL A N 1
ATOM 4661 C CA . VAL A 1 581 ? 5.992 10.688 -4.598 1.00 93.94 581 VAL A CA 1
ATOM 4662 C C . VAL A 1 581 ? 6.899 9.490 -4.847 1.00 93.94 581 VAL A C 1
ATOM 4664 O O . VAL A 1 581 ? 7.503 8.990 -3.897 1.00 93.94 581 VAL A O 1
ATOM 4667 N N . ASN A 1 582 ? 6.946 8.996 -6.086 1.00 91.88 582 ASN A N 1
ATOM 4668 C CA . ASN A 1 582 ? 7.815 7.877 -6.462 1.00 91.88 582 ASN A CA 1
ATOM 4669 C C . ASN A 1 582 ? 9.252 8.350 -6.751 1.00 91.88 582 ASN A C 1
ATOM 4671 O O . ASN A 1 582 ? 9.533 9.548 -6.785 1.00 91.88 582 ASN A O 1
ATOM 4675 N N . TYR A 1 583 ? 10.162 7.410 -7.009 1.00 88.31 583 TYR A N 1
ATOM 4676 C CA . TYR A 1 583 ? 11.573 7.717 -7.277 1.00 88.31 583 TYR A CA 1
ATOM 4677 C C . TYR A 1 583 ? 11.784 8.591 -8.532 1.00 88.31 583 TYR A C 1
ATOM 4679 O O . TYR A 1 583 ? 12.732 9.375 -8.597 1.00 88.31 583 TYR A O 1
ATOM 4687 N N . MET A 1 584 ? 10.865 8.524 -9.506 1.00 87.75 584 MET A N 1
ATOM 4688 C CA . MET A 1 584 ? 10.841 9.397 -10.690 1.00 87.75 584 MET A CA 1
ATOM 4689 C C . MET A 1 584 ? 10.326 10.810 -10.395 1.00 87.75 584 MET A C 1
ATOM 4691 O O . MET A 1 584 ? 10.416 11.686 -11.253 1.00 87.75 584 MET A O 1
ATOM 4695 N N . GLY A 1 585 ? 9.806 11.043 -9.189 1.00 88.88 585 GLY A N 1
ATOM 4696 C CA . GLY A 1 585 ? 9.325 12.341 -8.739 1.00 88.88 585 GLY A CA 1
ATOM 4697 C C . GLY A 1 585 ? 7.875 12.597 -9.064 1.00 88.88 585 GLY A C 1
ATOM 4698 O O . GLY A 1 585 ? 7.407 13.702 -8.824 1.00 88.88 585 GLY A O 1
ATOM 4699 N N . ARG A 1 586 ? 7.149 11.613 -9.590 1.00 89.50 586 ARG A N 1
ATOM 4700 C CA . ARG A 1 586 ? 5.727 11.756 -9.884 1.00 89.50 586 ARG A CA 1
ATOM 4701 C C . ARG A 1 586 ? 4.937 11.614 -8.594 1.00 89.50 586 ARG A C 1
ATOM 4703 O O . ARG A 1 586 ? 5.120 10.648 -7.847 1.00 89.50 586 ARG A O 1
ATOM 4710 N N . ALA A 1 587 ? 4.072 12.585 -8.335 1.00 92.69 587 ALA A N 1
ATOM 4711 C CA . ALA A 1 587 ? 3.087 12.479 -7.278 1.00 92.69 587 ALA A CA 1
ATOM 4712 C C . ALA A 1 587 ? 1.949 11.565 -7.719 1.00 92.69 587 ALA A C 1
ATOM 4714 O O . ALA A 1 587 ? 1.595 11.524 -8.895 1.00 92.69 587 ALA A O 1
ATOM 4715 N N . TYR A 1 588 ? 1.353 10.858 -6.772 1.00 92.81 588 TYR A N 1
ATOM 4716 C CA . TYR A 1 588 ? 0.213 9.996 -7.046 1.00 92.81 588 TYR A CA 1
ATOM 4717 C C . TYR A 1 588 ? -0.781 9.990 -5.890 1.00 92.81 588 TYR A C 1
ATOM 4719 O O . TYR A 1 588 ? -0.424 10.260 -4.739 1.00 92.81 588 TYR A O 1
ATOM 4727 N N . LEU A 1 589 ? -2.019 9.627 -6.213 1.00 92.75 589 LEU A N 1
ATOM 4728 C CA . LEU A 1 589 ? -3.087 9.258 -5.288 1.00 92.75 589 LEU A CA 1
ATOM 4729 C C . LEU A 1 589 ? -3.628 7.887 -5.689 1.00 92.75 589 LEU A C 1
ATOM 4731 O O . LEU A 1 589 ? -3.756 7.573 -6.870 1.00 92.75 589 LEU A O 1
ATOM 4735 N N . HIS A 1 590 ? -3.927 7.062 -4.698 1.00 93.00 590 HIS A N 1
ATOM 4736 C CA . HIS A 1 590 ? -4.414 5.706 -4.875 1.00 93.00 590 HIS A CA 1
ATOM 4737 C C . HIS A 1 590 ? -5.441 5.389 -3.788 1.00 93.00 590 HIS A C 1
ATOM 4739 O O . HIS A 1 590 ? -5.094 5.287 -2.607 1.00 93.00 590 HIS A O 1
ATOM 4745 N N . THR A 1 591 ? -6.689 5.176 -4.190 1.00 92.81 591 THR A N 1
ATOM 4746 C CA . THR A 1 591 ? -7.780 4.748 -3.312 1.00 92.81 591 THR A CA 1
ATOM 4747 C C . THR A 1 591 ? -8.162 3.296 -3.643 1.00 92.81 591 THR A C 1
ATOM 4749 O O . THR A 1 591 ? -8.854 3.040 -4.631 1.00 92.81 591 THR A O 1
ATOM 4752 N N . PRO A 1 592 ? -7.736 2.297 -2.840 1.00 88.94 592 PRO A N 1
ATOM 4753 C CA . PRO A 1 592 ? -7.972 0.883 -3.135 1.00 88.94 592 PRO A CA 1
ATOM 4754 C C . PRO A 1 592 ? -9.447 0.471 -3.155 1.00 88.94 592 PRO A C 1
ATOM 4756 O O . PRO A 1 592 ? -9.826 -0.368 -3.988 1.00 88.94 592 PRO A O 1
ATOM 4759 N N . ASP A 1 593 ? -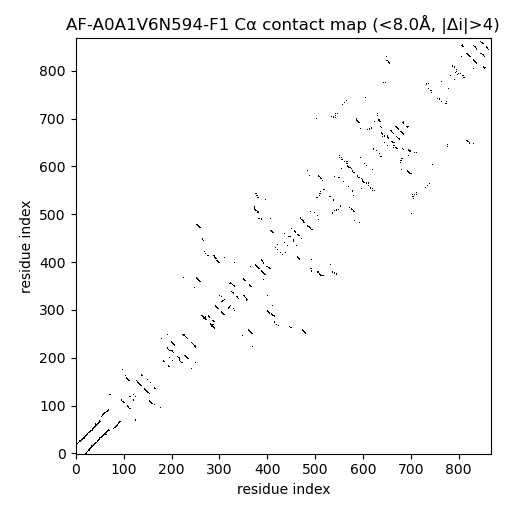10.237 1.034 -2.234 1.00 90.88 593 ASP A N 1
ATOM 4760 C CA . ASP A 1 593 ? -11.668 0.785 -2.062 1.00 90.88 593 ASP A CA 1
ATOM 4761 C C . ASP A 1 593 ? -12.490 1.963 -2.597 1.00 90.88 593 ASP A C 1
ATOM 4763 O O . ASP A 1 593 ? -12.731 2.948 -1.901 1.00 90.88 593 ASP A O 1
ATOM 4767 N N . ALA A 1 594 ? -12.980 1.828 -3.829 1.00 89.50 594 ALA A N 1
ATOM 4768 C CA . ALA A 1 594 ? -13.853 2.820 -4.452 1.00 89.50 594 ALA A CA 1
ATOM 4769 C C . ALA A 1 594 ? -15.245 2.927 -3.794 1.00 89.50 594 ALA A C 1
ATOM 4771 O O . ALA A 1 594 ? -15.988 3.860 -4.079 1.00 89.50 594 ALA A O 1
ATOM 4772 N N . ASN A 1 595 ? -15.628 1.996 -2.911 1.00 91.25 595 ASN A N 1
ATOM 4773 C CA . ASN A 1 595 ? -16.835 2.150 -2.095 1.00 91.25 595 ASN A CA 1
ATOM 4774 C C . ASN A 1 595 ? -16.568 3.023 -0.857 1.00 91.25 595 ASN A C 1
ATOM 4776 O O . ASN A 1 595 ? -17.506 3.336 -0.123 1.00 91.25 595 ASN A O 1
ATOM 4780 N N . MET A 1 596 ? -15.304 3.399 -0.612 1.00 92.69 596 MET A N 1
ATOM 4781 C CA . MET 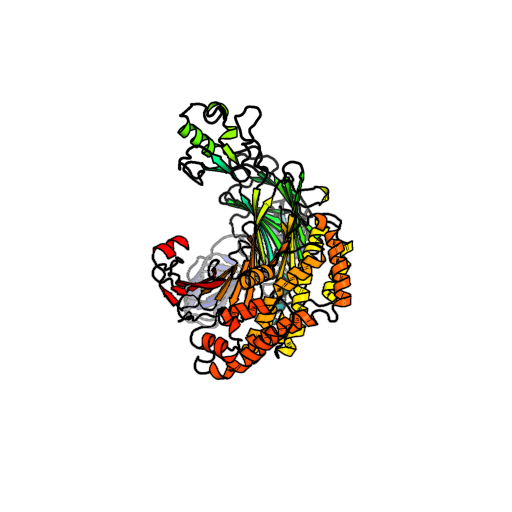A 1 596 ? -14.880 4.261 0.486 1.00 92.69 596 MET A CA 1
ATOM 4782 C C . MET A 1 596 ? -15.519 3.814 1.799 1.00 92.69 596 MET A C 1
ATOM 4784 O O . MET A 1 596 ? -16.111 4.639 2.483 1.00 92.69 596 MET A O 1
ATOM 4788 N N . GLY A 1 597 ? -15.507 2.518 2.128 1.00 90.81 597 GLY A N 1
ATOM 4789 C CA . GLY A 1 597 ? -16.021 1.981 3.395 1.00 90.81 597 GLY A CA 1
ATOM 4790 C C . GLY A 1 597 ? -17.487 2.298 3.739 1.00 90.81 597 GLY A C 1
ATOM 4791 O O . GLY A 1 597 ? -17.887 2.122 4.898 1.00 90.81 597 GLY A O 1
ATOM 4792 N N . MET A 1 598 ? -18.283 2.768 2.771 1.00 92.94 598 MET A N 1
ATOM 4793 C CA . MET A 1 598 ? -19.667 3.191 2.979 1.00 92.94 598 MET A CA 1
ATOM 4794 C C . MET A 1 598 ? -20.609 1.990 3.075 1.00 92.94 598 MET A C 1
ATOM 4796 O O . MET A 1 598 ? -20.601 1.092 2.232 1.00 92.94 598 MET A O 1
ATOM 4800 N N . ASN A 1 599 ? -21.480 2.011 4.075 1.00 93.62 599 ASN A N 1
ATOM 4801 C CA . ASN A 1 599 ? -22.648 1.153 4.171 1.00 93.62 599 ASN A CA 1
ATOM 4802 C C . ASN A 1 599 ? -23.894 1.999 3.891 1.00 93.62 599 ASN A C 1
ATOM 4804 O O . ASN A 1 599 ? -24.182 2.958 4.608 1.00 93.62 599 ASN A O 1
ATOM 4808 N N . ILE A 1 600 ? -24.598 1.652 2.815 1.00 93.88 600 ILE A N 1
ATOM 4809 C CA . ILE A 1 600 ? -25.706 2.424 2.248 1.00 93.88 600 ILE A CA 1
ATOM 4810 C C . ILE A 1 600 ? -27.011 1.720 2.616 1.00 93.88 600 ILE A C 1
ATOM 4812 O O . ILE A 1 600 ? -27.164 0.524 2.385 1.00 93.88 600 ILE A O 1
ATOM 4816 N N . ILE A 1 601 ? -27.950 2.465 3.187 1.00 93.31 601 ILE A N 1
ATOM 4817 C CA . ILE A 1 601 ? -29.215 1.959 3.711 1.00 93.31 601 ILE A CA 1
ATOM 4818 C C . ILE A 1 601 ? -30.356 2.639 2.953 1.00 93.31 601 ILE A C 1
ATOM 4820 O O . ILE A 1 601 ? -30.532 3.860 3.028 1.00 93.31 601 ILE A O 1
ATOM 4824 N N . SER A 1 602 ? -31.146 1.831 2.248 1.00 87.25 602 SER A N 1
ATOM 4825 C CA . SER A 1 602 ? -32.405 2.215 1.610 1.00 87.25 602 SER A CA 1
ATOM 4826 C C . SER A 1 602 ? -33.338 1.007 1.526 1.00 87.25 602 SER A C 1
ATOM 4828 O O . SER A 1 602 ? -32.892 -0.134 1.609 1.00 87.25 602 SER A O 1
ATOM 4830 N N . ASN A 1 603 ? -34.634 1.253 1.346 1.00 86.00 603 ASN A N 1
ATOM 4831 C CA . ASN A 1 603 ? -35.615 0.216 1.018 1.00 86.00 603 ASN A CA 1
ATOM 4832 C C . ASN A 1 603 ? -35.749 -0.023 -0.498 1.00 86.00 603 ASN A C 1
ATOM 4834 O O . ASN A 1 603 ? -36.541 -0.869 -0.905 1.00 86.00 603 ASN A O 1
ATOM 4838 N N . ASN A 1 604 ? -35.011 0.730 -1.318 1.00 77.62 604 ASN A N 1
ATOM 4839 C CA . ASN A 1 604 ? -34.986 0.606 -2.769 1.00 77.62 604 ASN A CA 1
ATOM 4840 C C . ASN A 1 604 ? -33.554 0.302 -3.240 1.00 77.62 604 ASN A C 1
ATOM 4842 O O . ASN A 1 604 ? -32.670 1.153 -3.134 1.00 77.62 604 ASN A O 1
ATOM 4846 N N . GLU A 1 605 ? -33.339 -0.901 -3.775 1.00 76.94 605 GLU A N 1
ATOM 4847 C CA . GLU A 1 605 ? -32.029 -1.367 -4.254 1.00 76.94 605 GLU A CA 1
ATOM 4848 C C . GLU A 1 605 ? -31.473 -0.475 -5.371 1.00 76.94 605 GLU A C 1
ATOM 4850 O O . GLU A 1 605 ? -30.293 -0.137 -5.394 1.00 76.94 605 GLU A O 1
ATOM 4855 N N . SER A 1 606 ? -32.343 0.014 -6.249 1.00 68.75 606 SER A N 1
ATOM 4856 C CA . SER A 1 606 ? -31.987 0.911 -7.345 1.00 68.75 606 SER A CA 1
ATOM 4857 C C . SER A 1 606 ? -31.398 2.241 -6.857 1.00 68.75 606 SER A C 1
ATOM 4859 O O . SER A 1 606 ? -30.471 2.785 -7.461 1.00 68.75 606 SER A O 1
ATOM 4861 N N . ASN A 1 607 ? -31.881 2.740 -5.715 1.00 74.94 607 ASN A N 1
ATOM 4862 C CA . ASN A 1 607 ? -31.321 3.928 -5.073 1.00 74.94 607 ASN A CA 1
ATOM 4863 C C . ASN A 1 607 ? -29.927 3.653 -4.494 1.00 74.94 607 ASN A C 1
ATOM 4865 O O . ASN A 1 607 ? -29.064 4.529 -4.548 1.00 74.94 607 ASN A O 1
ATOM 4869 N N . ILE A 1 608 ? -29.695 2.447 -3.965 1.00 78.69 608 ILE A N 1
ATOM 4870 C CA . ILE A 1 608 ? -28.384 2.028 -3.449 1.00 78.69 608 ILE A CA 1
ATOM 4871 C C . ILE A 1 608 ? -27.375 1.927 -4.597 1.00 78.69 608 ILE A C 1
ATOM 4873 O O . ILE A 1 608 ? -26.278 2.476 -4.487 1.00 78.69 608 ILE A O 1
ATOM 4877 N N . ILE A 1 609 ? -27.756 1.275 -5.699 1.00 73.25 609 ILE A N 1
ATOM 4878 C CA . ILE A 1 609 ? -26.929 1.122 -6.904 1.00 73.25 609 ILE A CA 1
ATOM 4879 C C . ILE A 1 609 ? -26.569 2.495 -7.484 1.00 73.25 609 ILE A C 1
ATOM 4881 O O . ILE A 1 609 ? -25.393 2.779 -7.698 1.00 73.25 609 ILE A O 1
ATOM 4885 N N . GLY A 1 610 ? -27.556 3.377 -7.677 1.00 67.00 610 GLY A N 1
ATOM 4886 C CA . GLY A 1 610 ? -27.330 4.717 -8.227 1.00 67.00 610 GLY A CA 1
ATOM 4887 C C . GLY A 1 610 ? -26.453 5.607 -7.347 1.00 67.00 610 GLY A C 1
ATOM 4888 O O . GLY A 1 610 ? -25.539 6.265 -7.844 1.00 67.00 610 GLY A O 1
ATOM 4889 N N . PHE A 1 611 ? -26.682 5.586 -6.030 1.00 75.12 611 PHE A N 1
ATOM 4890 C CA . PHE A 1 611 ? -25.828 6.292 -5.077 1.00 75.12 611 PHE A CA 1
ATOM 4891 C C . PHE A 1 611 ? -24.386 5.777 -5.140 1.00 75.12 611 PHE A C 1
ATOM 4893 O O . PHE A 1 611 ? -23.460 6.573 -5.291 1.00 75.12 611 PHE A O 1
ATOM 4900 N N . ARG A 1 612 ? -24.187 4.451 -5.088 1.00 81.62 612 ARG A N 1
ATOM 4901 C CA . ARG A 1 612 ? -22.855 3.830 -5.152 1.00 81.62 612 ARG A CA 1
ATOM 4902 C C . ARG A 1 612 ? -22.139 4.175 -6.455 1.00 81.62 612 ARG A C 1
ATOM 4904 O O . ARG A 1 612 ? -20.948 4.481 -6.427 1.00 81.62 612 ARG A O 1
ATOM 4911 N N . PHE A 1 613 ? -22.865 4.169 -7.567 1.00 76.62 613 PHE A N 1
ATOM 4912 C CA . PHE A 1 613 ? -22.340 4.532 -8.874 1.00 76.62 613 PHE A CA 1
ATOM 4913 C C . PHE A 1 613 ? -21.797 5.957 -8.895 1.00 76.62 613 PHE A C 1
ATOM 4915 O O . PHE A 1 613 ? -20.623 6.152 -9.201 1.00 76.62 613 PHE A O 1
ATOM 4922 N N . VAL A 1 614 ? -22.594 6.947 -8.488 1.00 72.25 614 VAL A N 1
ATOM 4923 C CA . VAL A 1 614 ? -22.136 8.346 -8.463 1.00 72.25 614 VAL A CA 1
ATOM 4924 C C . VAL A 1 614 ? -20.970 8.528 -7.506 1.00 72.25 614 VAL A C 1
ATOM 4926 O O . VAL A 1 614 ? -19.954 9.105 -7.885 1.00 72.25 614 VAL A O 1
ATOM 4929 N N . SER A 1 615 ? -21.091 8.016 -6.279 1.00 79.56 615 SER A N 1
ATOM 4930 C CA . SER A 1 615 ? -20.048 8.180 -5.270 1.00 79.56 615 SER A CA 1
ATOM 4931 C C . SER A 1 615 ? -18.716 7.594 -5.727 1.00 79.56 615 SER A C 1
ATOM 4933 O O . SER A 1 615 ? -17.702 8.262 -5.577 1.00 79.56 615 SER A O 1
ATOM 4935 N N . SER A 1 616 ? -18.714 6.396 -6.319 1.00 84.81 616 SER A N 1
ATOM 4936 C CA . SER A 1 616 ? -17.480 5.730 -6.757 1.00 84.81 616 SER A CA 1
ATOM 4937 C C . SER A 1 616 ? -16.899 6.303 -8.054 1.00 84.81 616 SER A C 1
ATOM 4939 O O . SER A 1 616 ? -15.683 6.442 -8.171 1.00 84.81 616 SER A O 1
ATOM 4941 N N . MET A 1 617 ? -17.746 6.725 -8.996 1.00 76.81 617 MET A N 1
ATOM 4942 C CA . MET A 1 617 ? -17.321 7.370 -10.241 1.00 76.81 617 MET A CA 1
ATOM 4943 C C . MET A 1 617 ? -16.627 8.717 -9.989 1.00 76.81 617 MET A C 1
ATOM 4945 O O . MET A 1 617 ? -15.606 9.018 -10.608 1.00 76.81 617 MET A O 1
ATOM 4949 N N . CYS A 1 618 ? -17.145 9.518 -9.052 1.00 76.44 618 CYS A N 1
ATOM 4950 C CA . CYS A 1 618 ? -16.601 10.841 -8.741 1.00 76.44 618 CYS A CA 1
ATOM 4951 C C . CYS A 1 618 ? -15.250 10.816 -8.008 1.00 76.44 618 CYS A C 1
ATOM 4953 O O . CYS A 1 618 ? -14.602 11.859 -7.942 1.00 76.44 618 CYS A O 1
ATOM 4955 N N . ILE A 1 619 ? -14.813 9.677 -7.452 1.00 83.62 619 ILE A N 1
ATOM 4956 C CA . ILE A 1 619 ? -13.561 9.596 -6.674 1.00 83.62 619 ILE A CA 1
ATOM 4957 C C . ILE A 1 619 ? -12.370 10.081 -7.497 1.00 83.62 619 ILE A C 1
ATOM 4959 O O . ILE A 1 619 ? -11.587 10.883 -7.004 1.00 83.62 619 ILE A O 1
ATOM 4963 N N . GLN A 1 620 ? -12.276 9.673 -8.761 1.00 80.50 620 GLN A N 1
ATOM 4964 C CA . GLN A 1 620 ? -11.149 10.038 -9.622 1.00 80.50 620 GLN A CA 1
ATOM 4965 C C . GLN A 1 620 ? -11.076 11.553 -9.887 1.00 80.50 620 GLN A C 1
ATOM 4967 O O . GLN A 1 620 ? -9.993 12.136 -9.918 1.00 80.50 620 GLN A O 1
ATOM 4972 N N . GLU A 1 621 ? -12.229 12.204 -10.055 1.00 75.56 621 GLU A N 1
ATOM 4973 C CA . GLU A 1 621 ? -12.304 13.658 -10.236 1.00 75.56 621 GLU A CA 1
ATOM 4974 C C . GLU A 1 621 ? -11.983 14.397 -8.939 1.00 75.56 621 GLU A C 1
ATOM 4976 O O . GLU A 1 621 ? -11.306 15.424 -8.960 1.00 75.56 621 GLU A O 1
ATOM 4981 N N . ILE A 1 622 ? -12.405 13.850 -7.796 1.00 81.12 622 ILE A N 1
ATOM 4982 C CA . ILE A 1 622 ? -11.993 14.353 -6.485 1.00 81.12 622 ILE A CA 1
ATOM 4983 C C . ILE A 1 622 ? -10.473 14.251 -6.344 1.00 81.12 622 ILE A C 1
ATOM 4985 O O . ILE A 1 622 ? -9.838 15.229 -5.967 1.00 81.12 622 ILE A O 1
ATOM 4989 N N . GLU A 1 623 ? -9.873 13.109 -6.665 1.00 86.88 623 GLU A N 1
ATOM 4990 C CA . GLU A 1 623 ? -8.427 12.905 -6.580 1.00 86.88 623 GLU A CA 1
ATOM 4991 C C . GLU A 1 623 ? -7.660 13.864 -7.502 1.00 86.88 623 GLU A C 1
ATOM 4993 O O . GLU A 1 623 ? -6.689 14.484 -7.064 1.00 86.88 623 GLU A O 1
ATOM 4998 N N . SER A 1 624 ? -8.124 14.058 -8.742 1.00 81.44 624 SER A N 1
ATOM 4999 C CA . SER A 1 624 ? -7.537 15.025 -9.681 1.00 81.44 624 SER A CA 1
ATOM 5000 C C . SER A 1 624 ? -7.659 16.455 -9.161 1.00 81.44 624 SER A C 1
ATOM 5002 O O . SER A 1 624 ? -6.666 17.182 -9.117 1.00 81.44 624 SER A O 1
ATOM 5004 N N . TYR A 1 625 ? -8.842 16.845 -8.679 1.00 79.69 625 TYR A N 1
ATOM 5005 C CA . TYR A 1 625 ? -9.067 18.161 -8.091 1.00 79.69 625 TYR A CA 1
ATOM 5006 C C . TYR A 1 625 ? -8.159 18.404 -6.884 1.00 79.69 625 TYR A C 1
ATOM 5008 O O . TYR A 1 625 ? -7.480 19.428 -6.819 1.00 79.69 625 TYR A O 1
ATOM 5016 N N . VAL A 1 626 ? -8.098 17.459 -5.945 1.00 85.44 626 VAL A N 1
ATOM 5017 C CA . VAL A 1 626 ? -7.286 17.576 -4.729 1.00 85.44 626 VAL A CA 1
ATOM 5018 C C . VAL A 1 626 ? -5.809 17.674 -5.072 1.00 85.44 626 VAL A C 1
ATOM 5020 O O . VAL A 1 626 ? -5.124 18.548 -4.540 1.00 85.44 626 VAL A O 1
ATOM 5023 N N . LEU A 1 627 ? -5.313 16.835 -5.981 1.00 85.50 627 LEU A N 1
ATOM 5024 C CA . LEU A 1 627 ? -3.925 16.923 -6.409 1.00 85.50 627 LEU A CA 1
ATOM 5025 C C . LEU A 1 627 ? -3.663 18.246 -7.143 1.00 85.50 627 LEU A C 1
ATOM 5027 O O . LEU A 1 627 ? -2.639 18.863 -6.881 1.00 85.50 627 LEU A O 1
ATOM 5031 N N . SER A 1 628 ? -4.602 18.778 -7.930 1.00 81.69 628 SER A N 1
ATOM 5032 C CA . SER A 1 628 ? -4.455 20.093 -8.581 1.00 81.69 628 SER A CA 1
ATOM 5033 C C . SER A 1 628 ? -4.335 21.271 -7.600 1.00 81.69 628 SER A C 1
ATOM 5035 O O . SER A 1 628 ? -3.748 22.297 -7.946 1.00 81.69 628 SER A O 1
ATOM 5037 N N . LEU A 1 629 ? -4.797 21.133 -6.345 1.00 83.06 629 LEU A N 1
ATOM 5038 C CA . LEU A 1 629 ? -4.603 22.159 -5.303 1.00 83.06 629 LEU A CA 1
ATOM 5039 C C . LEU A 1 629 ? -3.123 22.381 -4.961 1.00 83.06 629 LEU A C 1
ATOM 5041 O O . LEU A 1 629 ? -2.769 23.413 -4.392 1.00 83.06 629 LEU A O 1
ATOM 5045 N N . THR A 1 630 ? -2.254 21.433 -5.313 1.00 83.06 630 THR A N 1
ATOM 5046 C CA . THR A 1 630 ? -0.796 21.585 -5.221 1.00 83.06 630 THR A CA 1
ATOM 5047 C C . THR A 1 630 ? -0.218 22.532 -6.277 1.00 83.06 630 THR A C 1
ATOM 5049 O O . THR A 1 630 ? 0.930 22.954 -6.145 1.00 83.06 630 THR A O 1
ATOM 5052 N N . GLY A 1 631 ? -0.992 22.864 -7.316 1.00 79.62 631 GLY A N 1
ATOM 5053 C CA . GLY A 1 631 ?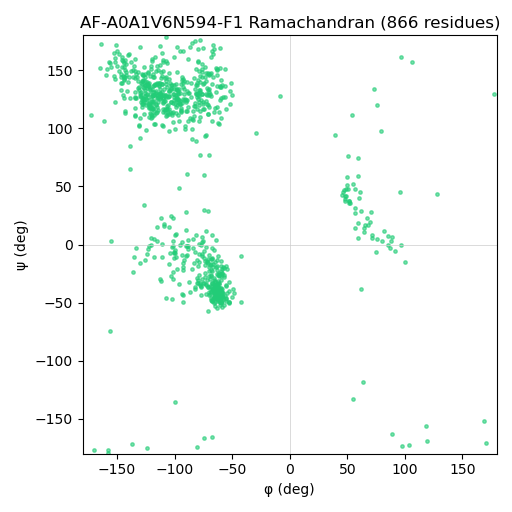 -0.540 23.571 -8.515 1.00 79.62 631 GLY A CA 1
ATOM 5054 C C . GLY A 1 631 ? 0.048 22.663 -9.600 1.00 79.62 631 GLY A C 1
ATOM 5055 O O . GLY A 1 631 ? 0.443 23.173 -10.644 1.00 79.62 631 GLY A O 1
ATOM 5056 N N . ILE A 1 632 ? 0.107 21.348 -9.370 1.00 80.25 632 ILE A N 1
ATOM 5057 C CA . ILE A 1 632 ? 0.669 20.364 -10.302 1.00 80.25 632 ILE A CA 1
ATOM 5058 C C . ILE A 1 632 ? -0.395 19.912 -11.307 1.00 80.25 632 ILE A C 1
ATOM 5060 O O . ILE A 1 632 ? -1.541 19.656 -10.931 1.00 80.25 632 ILE A O 1
ATOM 5064 N N . GLN A 1 633 ? -0.005 19.775 -12.577 1.00 79.31 633 GLN A N 1
ATOM 5065 C CA . GLN A 1 633 ? -0.857 19.175 -13.606 1.00 79.31 633 GLN A CA 1
ATOM 5066 C C . GLN A 1 633 ? -0.978 17.658 -13.423 1.00 79.31 633 GLN A C 1
ATOM 5068 O O . GLN A 1 633 ? -0.013 16.971 -13.071 1.00 79.31 633 GLN A O 1
ATOM 5073 N N . THR A 1 634 ? -2.179 17.133 -13.656 1.00 74.12 634 THR A N 1
ATOM 5074 C CA . THR A 1 634 ? -2.508 15.730 -13.392 1.00 74.12 634 THR A CA 1
ATOM 5075 C C . THR A 1 634 ? -3.149 15.079 -14.601 1.00 74.12 634 THR A C 1
ATOM 5077 O O . THR A 1 634 ? -4.094 15.642 -15.161 1.00 74.12 634 THR A O 1
ATOM 5080 N N . SER A 1 635 ? -2.764 13.839 -14.878 1.00 70.19 635 SER A N 1
ATOM 5081 C CA . SER A 1 635 ? -3.519 12.943 -15.743 1.00 70.19 635 SER A CA 1
ATOM 5082 C C . SER A 1 635 ? -4.480 12.110 -14.895 1.00 70.19 635 SER A C 1
ATOM 5084 O O . SER A 1 635 ? -4.096 11.442 -13.930 1.00 70.19 635 SER A O 1
ATOM 5086 N N . SER A 1 636 ? -5.771 12.166 -15.238 1.00 74.25 636 SER A N 1
ATOM 5087 C CA . SER A 1 636 ? -6.792 11.302 -14.646 1.00 74.25 636 SER A CA 1
ATOM 5088 C C . SER A 1 636 ? -7.156 10.196 -15.632 1.00 74.25 636 SER A C 1
ATOM 5090 O O . SER A 1 636 ? -7.322 10.441 -16.829 1.00 74.25 636 SER A O 1
ATOM 5092 N N . SER A 1 637 ? -7.294 8.966 -15.130 1.00 80.25 637 SER A N 1
ATOM 5093 C CA . SER A 1 637 ? -7.752 7.828 -15.935 1.00 80.25 637 SER A CA 1
ATOM 5094 C C . SER A 1 637 ? -9.102 8.121 -16.590 1.00 80.25 637 SER A C 1
ATOM 5096 O O . SER A 1 637 ? -9.327 7.750 -17.738 1.00 80.25 637 SER A O 1
ATOM 5098 N N . LEU A 1 638 ? -9.971 8.855 -15.893 1.00 76.56 638 LEU A N 1
ATOM 5099 C CA . LEU A 1 638 ? -11.285 9.230 -16.388 1.00 76.56 638 LEU A CA 1
ATOM 5100 C C . LEU A 1 638 ? -11.213 10.182 -17.593 1.00 76.56 638 LEU A C 1
ATOM 5102 O O . LEU A 1 638 ? -11.856 9.922 -18.609 1.00 76.56 638 LEU A O 1
ATOM 5106 N N . ASN A 1 639 ? -10.375 11.221 -17.529 1.00 75.19 639 ASN A N 1
ATOM 5107 C CA . ASN A 1 639 ? -10.149 12.133 -18.654 1.00 75.19 639 ASN A CA 1
ATOM 5108 C C . ASN A 1 639 ? -9.556 11.403 -19.860 1.00 75.19 639 ASN A C 1
ATOM 5110 O O . ASN A 1 639 ? -9.993 11.623 -20.989 1.00 75.19 639 ASN A O 1
ATOM 5114 N N . ASN A 1 640 ? -8.606 10.496 -19.628 1.00 82.62 640 ASN A N 1
ATOM 5115 C CA . ASN A 1 640 ? -8.034 9.672 -20.689 1.00 82.62 640 ASN A CA 1
ATOM 5116 C C . ASN A 1 640 ? -9.109 8.813 -21.371 1.00 82.62 640 ASN A C 1
ATOM 5118 O O . ASN A 1 640 ? -9.197 8.786 -22.596 1.00 82.62 640 ASN A O 1
ATOM 5122 N N . ILE A 1 641 ? -9.985 8.177 -20.590 1.00 80.62 641 ILE A N 1
ATOM 5123 C CA . ILE A 1 641 ? -11.096 7.371 -21.114 1.00 80.62 641 ILE A CA 1
ATOM 5124 C C . ILE A 1 641 ? -12.081 8.234 -21.904 1.00 80.62 641 ILE A C 1
ATOM 5126 O O . ILE A 1 641 ? -12.513 7.837 -22.982 1.00 80.62 641 ILE A O 1
ATOM 5130 N N . PHE A 1 642 ? -12.418 9.431 -21.429 1.00 76.06 642 PHE A N 1
ATOM 5131 C CA . PHE A 1 642 ? -13.325 10.329 -22.150 1.00 76.06 642 PHE A CA 1
ATOM 5132 C C . PHE A 1 642 ? -12.732 10.849 -23.451 1.00 76.06 642 PHE A C 1
ATOM 5134 O O . PHE A 1 642 ? -13.445 10.929 -24.456 1.00 76.06 642 PHE A O 1
ATOM 5141 N N . ASN A 1 643 ? -11.435 11.144 -23.463 1.00 77.31 643 ASN A N 1
ATOM 5142 C CA . ASN A 1 643 ? -10.715 11.491 -24.681 1.00 77.31 643 ASN A CA 1
ATOM 5143 C C . ASN A 1 643 ? -10.704 10.312 -25.661 1.00 77.31 643 ASN A C 1
ATOM 5145 O O . ASN A 1 643 ? -11.007 10.497 -26.839 1.00 77.31 643 ASN A O 1
ATOM 5149 N N . ALA A 1 644 ? -10.442 9.097 -25.180 1.00 83.62 644 ALA A N 1
ATOM 5150 C CA . ALA A 1 644 ? -10.474 7.885 -25.991 1.00 83.62 644 ALA A CA 1
ATOM 5151 C C . ALA A 1 644 ? -11.869 7.610 -26.575 1.00 83.62 644 ALA A C 1
ATOM 5153 O O . ALA A 1 644 ? -11.984 7.323 -27.765 1.00 83.62 644 ALA A O 1
ATOM 5154 N N . ILE A 1 645 ? -12.942 7.770 -25.791 1.00 75.88 645 ILE A N 1
ATOM 5155 C CA . ILE A 1 645 ? -14.322 7.620 -26.281 1.00 75.88 645 ILE A CA 1
ATOM 5156 C C . ILE A 1 645 ? -14.651 8.689 -27.324 1.00 75.88 645 ILE A C 1
ATOM 5158 O O . ILE A 1 645 ? -15.174 8.367 -28.390 1.00 75.88 645 ILE A O 1
ATOM 5162 N N . SER A 1 646 ? -14.301 9.949 -27.055 1.00 73.81 646 SER A N 1
ATOM 5163 C CA . SER A 1 646 ? -14.543 11.067 -27.979 1.00 73.81 646 SER A CA 1
ATOM 5164 C C . SER A 1 646 ? -13.806 10.898 -29.308 1.00 73.81 646 SER A C 1
ATOM 5166 O O . SER A 1 646 ? -14.295 11.329 -30.351 1.00 73.81 646 SER A O 1
ATOM 5168 N N . ASN A 1 647 ? -12.641 10.250 -29.274 1.00 79.25 647 ASN A N 1
ATOM 5169 C CA . ASN A 1 647 ? -11.832 9.948 -30.449 1.00 79.25 647 ASN A CA 1
ATOM 5170 C C . ASN A 1 647 ? -12.159 8.591 -31.086 1.00 79.25 647 ASN A C 1
ATOM 5172 O O . ASN A 1 647 ? -11.557 8.259 -32.107 1.00 79.25 647 ASN A O 1
ATOM 5176 N N . PHE A 1 648 ? -13.097 7.824 -30.517 1.00 80.62 648 PHE A N 1
ATOM 5177 C CA . PHE A 1 648 ? -13.381 6.443 -30.903 1.00 80.62 648 PHE A CA 1
ATOM 5178 C C . PHE A 1 648 ? -12.088 5.621 -30.959 1.00 80.62 648 PHE A C 1
ATOM 5180 O O . PHE A 1 648 ? -11.714 5.151 -32.021 1.00 80.62 648 PHE A O 1
ATOM 5187 N N . ASN A 1 649 ? -11.345 5.535 -29.858 1.00 88.00 649 ASN A N 1
ATOM 5188 C CA . ASN A 1 649 ? -10.129 4.725 -29.759 1.00 88.00 649 ASN A CA 1
ATOM 5189 C C . ASN A 1 649 ? -10.070 3.993 -28.413 1.00 88.00 649 ASN A C 1
ATOM 5191 O O . ASN A 1 649 ? -9.247 4.299 -27.546 1.00 88.00 649 ASN A O 1
ATOM 5195 N N . PHE A 1 650 ? -11.011 3.075 -28.210 1.00 87.50 650 PHE A N 1
ATOM 5196 C CA . PHE A 1 650 ? -11.201 2.382 -26.940 1.00 87.50 650 PHE A CA 1
ATOM 5197 C C . PHE A 1 650 ? -11.733 0.963 -27.147 1.00 87.50 650 PHE A C 1
ATOM 5199 O O . PHE A 1 650 ? -12.255 0.620 -28.212 1.00 87.50 650 PHE A O 1
ATOM 5206 N N . THR A 1 651 ? -11.626 0.141 -26.110 1.00 87.19 651 THR A N 1
ATOM 5207 C CA . THR A 1 651 ? -12.235 -1.186 -26.052 1.00 87.19 651 THR A CA 1
ATOM 5208 C C . THR A 1 651 ? -13.221 -1.313 -24.907 1.00 87.19 651 THR A C 1
ATOM 5210 O O . THR A 1 651 ? -13.172 -0.568 -23.929 1.00 87.19 651 THR A O 1
ATOM 5213 N N . ILE A 1 652 ? -14.128 -2.275 -25.045 1.00 83.31 652 ILE A N 1
ATOM 5214 C CA . ILE A 1 652 ? -15.122 -2.646 -24.044 1.00 83.31 652 ILE A CA 1
ATOM 5215 C C . ILE A 1 652 ? -15.040 -4.156 -23.853 1.00 83.31 652 ILE A C 1
ATOM 5217 O O . ILE A 1 652 ? -15.080 -4.898 -24.828 1.00 83.31 652 ILE A O 1
ATOM 5221 N N . LEU A 1 653 ? -14.921 -4.629 -22.621 1.00 83.69 653 LEU A N 1
ATOM 5222 C CA . LEU A 1 653 ? -14.967 -6.046 -22.280 1.00 83.69 653 LEU A CA 1
ATOM 5223 C C . LEU A 1 653 ? -16.144 -6.302 -21.343 1.00 83.69 653 LEU A C 1
ATOM 5225 O O . LEU A 1 653 ? -16.210 -5.728 -20.255 1.00 83.69 653 LEU A O 1
ATOM 5229 N N . HIS A 1 654 ? -17.034 -7.198 -21.759 1.00 76.56 654 HIS A N 1
ATOM 5230 C CA . HIS A 1 654 ? -18.088 -7.747 -20.914 1.00 76.56 654 HIS A CA 1
ATOM 5231 C C . HIS A 1 654 ? -17.631 -9.084 -20.328 1.00 76.56 654 HIS A C 1
ATOM 5233 O O . HIS A 1 654 ? -17.299 -10.012 -21.067 1.00 76.56 654 HIS A O 1
ATOM 5239 N N . ASP A 1 655 ? -17.614 -9.188 -19.000 1.00 77.06 655 ASP A N 1
ATOM 5240 C CA . ASP A 1 655 ? -17.226 -10.398 -18.269 1.00 77.06 655 ASP A CA 1
ATOM 5241 C C . ASP A 1 655 ? -18.179 -10.621 -17.083 1.00 77.06 655 ASP A C 1
ATOM 5243 O O . ASP A 1 655 ? -17.954 -10.162 -15.959 1.00 77.06 655 ASP A O 1
ATOM 5247 N N . GLY A 1 656 ? -19.314 -11.269 -17.363 1.00 75.25 656 GLY A N 1
ATOM 5248 C CA . GLY A 1 656 ? -20.394 -11.454 -16.393 1.00 75.25 656 GLY A CA 1
ATOM 5249 C C . GLY A 1 656 ? -21.003 -10.119 -15.959 1.00 75.25 656 GLY A C 1
ATOM 5250 O O . GLY A 1 656 ? -21.548 -9.384 -16.774 1.00 75.25 656 GLY A O 1
ATOM 5251 N N . GLU A 1 657 ? -20.911 -9.802 -14.666 1.00 74.12 657 GLU A N 1
ATOM 5252 C CA . GLU A 1 657 ? -21.420 -8.541 -14.103 1.00 74.12 657 GLU A CA 1
ATOM 5253 C C . GLU A 1 657 ? -20.489 -7.344 -14.350 1.00 74.12 657 GLU A C 1
ATOM 5255 O O . GLU A 1 657 ? -20.845 -6.211 -14.014 1.00 74.12 657 GLU A O 1
ATOM 5260 N N . LEU A 1 658 ? -19.283 -7.576 -14.877 1.00 79.94 658 LEU A N 1
ATOM 5261 C CA . LEU A 1 658 ? -18.286 -6.538 -15.104 1.00 79.94 658 LEU A CA 1
ATOM 5262 C C . LEU A 1 658 ? -18.339 -6.031 -16.543 1.00 79.94 658 LEU A C 1
ATOM 5264 O O . LEU A 1 658 ? -18.322 -6.805 -17.498 1.00 79.94 658 LEU A O 1
ATOM 5268 N N . MET A 1 659 ? -18.317 -4.712 -16.670 1.00 79.94 659 MET A N 1
ATOM 5269 C CA . MET A 1 659 ? -18.060 -3.992 -17.908 1.00 79.94 659 MET A CA 1
ATOM 5270 C C . MET A 1 659 ? -16.754 -3.220 -17.735 1.00 79.94 659 MET A C 1
ATOM 5272 O O . MET A 1 659 ? -16.602 -2.474 -16.767 1.00 79.94 659 MET A O 1
ATOM 5276 N N . ILE A 1 660 ? -15.801 -3.412 -18.643 1.00 85.62 660 ILE A N 1
ATOM 5277 C CA . ILE A 1 660 ? -14.481 -2.779 -18.585 1.00 85.62 660 ILE A CA 1
ATOM 5278 C C . ILE A 1 660 ? -14.280 -1.950 -19.844 1.00 85.62 660 ILE A C 1
ATOM 5280 O O . ILE A 1 660 ? -14.252 -2.510 -20.932 1.00 85.62 660 ILE A O 1
ATOM 5284 N N . ILE A 1 661 ? -14.121 -0.639 -19.697 1.00 85.88 661 ILE A N 1
ATOM 5285 C CA . ILE A 1 661 ? -13.809 0.283 -20.792 1.00 85.88 661 ILE A CA 1
ATOM 5286 C C . ILE A 1 661 ? -12.325 0.630 -20.701 1.00 85.88 661 ILE A C 1
ATOM 5288 O O . ILE A 1 661 ? -11.898 1.139 -19.668 1.00 85.88 661 ILE A O 1
ATOM 5292 N N . SER A 1 662 ? -11.548 0.383 -21.752 1.00 91.44 662 SER A N 1
ATOM 5293 C CA . SER A 1 662 ? -10.093 0.590 -21.770 1.00 91.44 662 SER A CA 1
ATOM 5294 C C . SER A 1 662 ? -9.670 1.484 -22.929 1.00 91.44 662 SER A C 1
ATOM 5296 O O . SER A 1 662 ? -10.257 1.427 -24.007 1.00 91.44 662 SER A O 1
ATOM 5298 N N . THR A 1 663 ? -8.657 2.321 -22.722 1.00 91.31 663 THR A N 1
ATOM 5299 C CA . THR A 1 663 ? -8.095 3.155 -23.790 1.00 91.31 663 THR A CA 1
ATOM 5300 C C . THR A 1 663 ? -7.181 2.342 -24.706 1.00 91.31 663 THR A C 1
ATOM 5302 O O . THR A 1 663 ? -6.473 1.447 -24.253 1.00 91.31 663 THR A O 1
ATOM 5305 N N . GLU A 1 664 ? -7.177 2.663 -26.002 1.00 89.56 664 GLU A N 1
ATOM 5306 C CA . GLU A 1 664 ? -6.284 2.053 -27.008 1.00 89.56 664 GLU A CA 1
ATOM 5307 C C . GLU A 1 664 ? -5.310 3.098 -27.600 1.00 89.56 664 GLU A C 1
ATOM 5309 O O . GLU A 1 664 ? -4.690 2.901 -28.643 1.00 89.56 664 GLU A O 1
ATOM 5314 N N . ASP A 1 665 ? -5.180 4.258 -26.949 1.00 84.44 665 ASP A N 1
ATOM 5315 C CA . ASP A 1 665 ? -4.298 5.370 -27.339 1.00 84.44 665 ASP A CA 1
ATOM 5316 C C . ASP A 1 665 ? -2.916 5.330 -26.660 1.00 84.44 665 ASP A C 1
ATOM 5318 O O . ASP A 1 665 ? -2.086 6.210 -26.888 1.00 84.44 665 ASP A O 1
ATOM 5322 N N . GLY A 1 666 ? -2.659 4.302 -25.845 1.00 84.56 666 GLY A N 1
ATOM 5323 C CA . GLY A 1 666 ? -1.422 4.131 -25.083 1.00 84.56 666 GLY A CA 1
ATOM 5324 C C . GLY A 1 666 ? -1.425 4.801 -23.706 1.00 84.56 666 GLY A C 1
ATOM 5325 O O . GLY A 1 666 ? -0.419 4.718 -23.004 1.00 84.56 666 GLY A O 1
ATOM 5326 N N . SER A 1 667 ? -2.531 5.422 -23.278 1.00 86.00 667 SER A N 1
ATOM 5327 C CA . SER A 1 667 ? -2.644 6.011 -21.935 1.00 86.00 667 SER A CA 1
ATOM 5328 C C . SER A 1 667 ? -2.818 4.974 -20.811 1.00 86.00 667 SER A C 1
ATOM 5330 O O . SER A 1 667 ? -2.898 5.353 -19.641 1.00 86.00 667 SER A O 1
ATOM 5332 N N . ASN A 1 668 ? -2.967 3.689 -21.161 1.00 91.06 668 ASN A N 1
ATOM 5333 C CA . ASN A 1 668 ? -3.156 2.548 -20.256 1.00 91.06 668 ASN A CA 1
ATOM 5334 C C . ASN A 1 668 ? -4.191 2.808 -19.149 1.00 91.06 668 ASN A C 1
ATOM 5336 O O . ASN A 1 668 ? -3.970 2.511 -17.973 1.00 91.06 668 ASN A O 1
ATOM 5340 N N . SER A 1 669 ? -5.313 3.430 -19.515 1.00 91.94 669 SER A N 1
ATOM 5341 C CA . SER A 1 669 ? -6.371 3.810 -18.580 1.00 91.94 669 SER A CA 1
ATOM 5342 C C . SER A 1 669 ? -7.590 2.913 -18.767 1.00 91.94 669 SER A C 1
ATOM 5344 O O . SER A 1 669 ? -7.893 2.479 -19.879 1.00 91.94 669 SER A O 1
ATOM 5346 N N . SER A 1 670 ? -8.286 2.573 -17.685 1.00 91.44 670 SER A N 1
ATOM 5347 C CA . SER A 1 670 ? -9.478 1.721 -17.747 1.00 91.44 670 SER A CA 1
ATOM 5348 C C . SER A 1 670 ? -10.507 2.051 -16.671 1.00 91.44 670 SER A C 1
ATOM 5350 O O . SER A 1 670 ? -10.158 2.461 -15.570 1.00 91.44 670 SER A O 1
ATOM 5352 N N . MET A 1 671 ? -11.781 1.833 -16.974 1.00 87.69 671 MET A N 1
ATOM 5353 C CA . MET A 1 671 ? -12.911 1.965 -16.059 1.00 87.69 671 MET A CA 1
ATOM 5354 C C . MET A 1 671 ? -13.607 0.620 -15.950 1.00 87.69 671 MET A C 1
ATOM 5356 O O . MET A 1 671 ? -14.047 0.062 -16.948 1.00 87.69 671 MET A O 1
ATOM 5360 N N . VAL A 1 672 ? -13.718 0.109 -14.729 1.00 88.38 672 VAL A N 1
ATOM 5361 C CA . VAL A 1 672 ? -14.393 -1.147 -14.407 1.00 88.38 672 VAL A CA 1
ATOM 5362 C C . VAL A 1 672 ? -15.695 -0.822 -13.693 1.00 88.38 672 VAL A C 1
ATOM 5364 O O . VAL A 1 672 ? -15.677 -0.276 -12.591 1.00 88.38 672 VAL A O 1
ATOM 5367 N N . ILE A 1 673 ? -16.817 -1.186 -14.298 1.00 80.12 673 ILE A N 1
ATOM 5368 C CA . ILE A 1 673 ? -18.163 -0.992 -13.766 1.00 80.12 673 ILE A CA 1
ATOM 5369 C C . ILE A 1 673 ? -18.721 -2.363 -13.397 1.00 80.12 673 ILE A C 1
ATOM 5371 O O . ILE A 1 673 ? -18.837 -3.241 -14.250 1.00 80.12 673 ILE A O 1
ATOM 5375 N N . ASN A 1 674 ? -19.096 -2.557 -12.135 1.00 78.44 674 ASN A N 1
ATOM 5376 C CA . ASN A 1 674 ? -19.924 -3.694 -11.752 1.00 78.44 674 ASN A CA 1
ATOM 5377 C C . ASN A 1 674 ? -21.396 -3.308 -11.932 1.00 78.44 674 ASN A C 1
ATOM 5379 O O . ASN A 1 674 ? -21.933 -2.492 -11.185 1.00 78.44 674 ASN A O 1
ATOM 5383 N N . THR A 1 675 ? -22.034 -3.893 -12.937 1.00 69.75 675 THR A N 1
ATOM 5384 C CA . THR A 1 675 ? -23.393 -3.549 -13.376 1.00 69.75 675 THR A CA 1
ATOM 5385 C C . THR A 1 675 ? -24.477 -3.936 -12.366 1.00 69.75 675 THR A C 1
ATOM 5387 O O . THR A 1 675 ? -25.485 -3.243 -12.275 1.00 69.75 675 THR A O 1
ATOM 5390 N N . THR A 1 676 ? -24.252 -4.962 -11.539 1.00 70.94 676 THR A N 1
ATOM 5391 C CA . THR A 1 676 ? -25.197 -5.388 -10.491 1.00 70.94 676 THR A CA 1
ATOM 5392 C C . THR A 1 676 ? -25.157 -4.477 -9.261 1.00 70.94 676 THR A C 1
ATOM 5394 O O . THR A 1 676 ? -26.188 -4.116 -8.705 1.00 70.94 676 THR A O 1
ATOM 5397 N N . SER A 1 677 ? -23.963 -4.097 -8.806 1.00 77.88 677 SER A N 1
ATOM 5398 C CA . SER A 1 677 ? -23.770 -3.294 -7.591 1.00 77.88 677 SER A CA 1
ATOM 5399 C C . SER A 1 677 ? -23.700 -1.789 -7.860 1.00 77.88 677 SER A C 1
ATOM 5401 O O . SER A 1 677 ? -23.858 -1.004 -6.927 1.00 77.88 677 SER A O 1
ATOM 5403 N N . GLY A 1 678 ? -23.424 -1.368 -9.093 1.00 71.31 678 GLY A N 1
ATOM 5404 C CA . GLY A 1 678 ? -23.148 0.023 -9.449 1.00 71.31 678 GLY A CA 1
ATOM 5405 C C . GLY A 1 678 ? -21.752 0.509 -9.055 1.00 71.31 678 GLY A C 1
ATOM 5406 O O . GLY A 1 678 ? -21.468 1.682 -9.224 1.00 71.31 678 GLY A O 1
ATOM 5407 N N . LEU A 1 679 ? -20.863 -0.332 -8.517 1.00 83.56 679 LEU A N 1
ATOM 5408 C CA . LEU A 1 679 ? -19.518 0.107 -8.129 1.00 83.56 679 LEU A CA 1
ATOM 5409 C C . LEU A 1 679 ? -18.639 0.376 -9.361 1.00 83.56 679 LEU A C 1
ATOM 5411 O O . LEU A 1 679 ? -18.480 -0.512 -10.201 1.00 83.56 679 LEU A O 1
ATOM 5415 N N . VAL A 1 680 ? -18.008 1.549 -9.417 1.00 82.12 680 VAL A N 1
ATOM 5416 C CA . VAL A 1 680 ? -17.064 1.938 -10.473 1.00 82.12 680 VAL A CA 1
ATOM 5417 C C . VAL A 1 680 ? -15.643 2.031 -9.919 1.00 82.12 680 VAL A C 1
ATOM 5419 O O . VAL A 1 680 ? -15.423 2.533 -8.819 1.00 82.12 680 VAL A O 1
ATOM 5422 N N . LYS A 1 681 ? -14.661 1.538 -10.675 1.00 90.62 681 LYS A N 1
ATOM 5423 C CA . LYS A 1 681 ? -13.229 1.673 -10.379 1.00 90.62 681 LYS A CA 1
ATOM 5424 C C . LYS A 1 681 ? -12.506 2.193 -11.608 1.00 90.62 681 LYS A C 1
ATOM 5426 O O . LYS A 1 681 ? -12.527 1.537 -12.644 1.00 90.62 681 LYS A O 1
ATOM 5431 N N . ASN A 1 682 ? -11.826 3.322 -11.469 1.00 87.56 682 ASN A N 1
ATOM 5432 C CA . ASN A 1 682 ? -10.980 3.868 -12.520 1.00 87.56 682 ASN A CA 1
ATOM 5433 C C . ASN A 1 682 ? -9.517 3.501 -12.243 1.00 87.56 682 ASN A C 1
ATOM 5435 O O . ASN A 1 682 ? -9.077 3.512 -11.093 1.00 87.56 682 ASN A O 1
ATOM 5439 N N . LEU A 1 683 ? -8.788 3.120 -13.287 1.00 91.94 683 LEU A N 1
ATOM 5440 C CA . LEU A 1 683 ? -7.453 2.533 -13.234 1.00 91.94 683 LEU A CA 1
ATOM 5441 C C . LEU A 1 683 ? -6.536 3.246 -14.230 1.00 91.94 683 LEU A C 1
ATOM 5443 O O . LEU A 1 683 ? -6.957 3.543 -15.348 1.00 91.94 683 LEU A O 1
ATOM 5447 N N . ILE A 1 684 ? -5.284 3.471 -13.847 1.00 90.62 684 ILE A N 1
ATOM 5448 C CA . ILE A 1 684 ? -4.195 3.873 -14.742 1.00 90.62 684 ILE A CA 1
ATOM 5449 C C . ILE A 1 684 ? -2.964 3.024 -14.429 1.00 90.62 684 ILE A C 1
ATOM 5451 O O . ILE A 1 684 ? -2.566 2.908 -13.270 1.00 90.62 684 ILE A O 1
ATOM 5455 N N . GLU A 1 685 ? -2.392 2.386 -15.444 1.00 89.69 685 GLU A N 1
ATOM 5456 C CA . GLU A 1 685 ? -1.154 1.619 -15.304 1.00 89.69 685 GLU A CA 1
ATOM 5457 C C . GLU A 1 685 ? 0.049 2.478 -15.695 1.00 89.69 685 GLU A C 1
ATOM 5459 O O . GLU A 1 685 ? 0.155 2.952 -16.825 1.00 89.69 685 GLU A O 1
ATOM 5464 N N . ASP A 1 686 ? 0.964 2.658 -14.747 1.00 85.56 686 ASP A N 1
ATOM 5465 C CA . ASP A 1 686 ? 2.210 3.402 -14.923 1.00 85.56 686 ASP A CA 1
ATOM 5466 C C . ASP A 1 686 ? 3.297 2.763 -14.055 1.00 85.56 686 ASP A C 1
ATOM 5468 O O . ASP A 1 686 ? 3.008 2.262 -12.968 1.00 85.56 686 ASP A O 1
ATOM 5472 N N . ASP A 1 687 ? 4.543 2.746 -14.534 1.00 78.00 687 ASP A N 1
ATOM 5473 C CA . ASP A 1 687 ? 5.694 2.205 -13.787 1.00 78.00 687 ASP A CA 1
ATOM 5474 C C . ASP A 1 687 ? 5.465 0.775 -13.230 1.00 78.00 687 ASP A C 1
ATOM 5476 O O . ASP A 1 687 ? 5.854 0.415 -12.118 1.00 78.00 687 ASP A O 1
ATOM 5480 N N . GLY A 1 688 ? 4.745 -0.059 -13.995 1.00 78.00 688 GLY A N 1
ATOM 5481 C CA . GLY A 1 688 ? 4.401 -1.431 -13.602 1.00 78.00 688 GLY A CA 1
ATOM 5482 C C . GLY A 1 688 ? 3.470 -1.538 -12.385 1.00 78.00 688 GLY A C 1
ATOM 5483 O O . GLY A 1 688 ? 3.377 -2.615 -11.785 1.00 78.00 688 GLY A O 1
ATOM 5484 N N . PHE A 1 689 ? 2.793 -0.450 -12.007 1.00 85.88 689 PHE A N 1
ATOM 5485 C CA . PHE A 1 689 ? 1.794 -0.399 -10.947 1.00 85.88 689 PHE A CA 1
ATOM 5486 C C . PHE A 1 689 ? 0.452 0.120 -11.478 1.00 85.88 689 PHE A C 1
ATOM 5488 O O . PHE A 1 689 ? 0.375 1.100 -12.214 1.00 85.88 689 PHE A O 1
ATOM 5495 N N . VAL A 1 690 ? -0.635 -0.537 -11.068 1.00 90.25 690 VAL A N 1
ATOM 5496 C CA . VAL A 1 690 ? -1.997 -0.115 -11.411 1.00 90.25 690 VAL A CA 1
ATOM 5497 C C . VAL A 1 690 ? -2.513 0.816 -10.321 1.00 90.25 690 VAL A C 1
ATOM 5499 O O . VAL A 1 690 ? -2.940 0.390 -9.241 1.00 90.25 690 VAL A O 1
ATOM 5502 N N . TYR A 1 691 ? -2.491 2.110 -10.610 1.00 89.31 691 TYR A N 1
ATOM 5503 C CA . TYR A 1 691 ? -3.047 3.133 -9.747 1.00 89.31 691 TYR A CA 1
ATOM 5504 C C . TYR A 1 691 ? -4.572 3.153 -9.878 1.00 89.31 691 TYR A C 1
ATOM 5506 O O . TYR A 1 691 ? -5.126 3.333 -10.958 1.00 89.31 691 TYR A O 1
ATOM 5514 N N . LYS A 1 692 ? -5.259 3.001 -8.745 1.00 88.94 692 LYS A N 1
ATOM 5515 C CA . LYS A 1 692 ? -6.687 3.281 -8.583 1.00 88.94 692 LYS A CA 1
ATOM 5516 C C . LYS A 1 692 ? -6.848 4.746 -8.169 1.00 88.94 692 LYS A C 1
ATOM 5518 O O . LYS A 1 692 ? -7.213 5.020 -7.028 1.00 88.94 692 LYS A O 1
ATOM 5523 N N . GLY A 1 693 ? -6.392 5.647 -9.032 1.00 83.81 693 GLY A N 1
ATOM 5524 C CA . GLY A 1 693 ? -6.385 7.082 -8.779 1.00 83.81 693 GLY A CA 1
ATOM 5525 C C . GLY A 1 693 ? -5.571 7.859 -9.807 1.00 83.81 693 GLY A C 1
ATOM 5526 O O . GLY A 1 693 ? -5.499 7.447 -10.966 1.00 83.81 693 GLY A O 1
ATOM 5527 N N . VAL A 1 694 ? -5.010 9.009 -9.430 1.00 86.62 694 VAL A N 1
ATOM 5528 C CA . VAL A 1 694 ? -4.321 9.940 -10.351 1.00 86.62 694 VAL A CA 1
ATOM 5529 C C . VAL A 1 694 ? -2.805 9.916 -10.191 1.00 86.62 694 VAL A C 1
ATOM 5531 O O . VAL A 1 694 ? -2.287 9.620 -9.112 1.00 86.62 694 VAL A O 1
ATOM 5534 N N . ILE A 1 695 ? -2.102 10.311 -11.252 1.00 89.62 695 ILE A N 1
ATOM 5535 C CA . ILE A 1 695 ? -0.652 10.527 -11.259 1.00 89.62 695 ILE A CA 1
ATOM 5536 C C . ILE A 1 695 ? -0.377 11.926 -11.821 1.00 89.62 695 ILE A C 1
ATOM 5538 O O . ILE A 1 695 ? -1.107 12.420 -12.682 1.00 89.62 695 ILE A O 1
ATOM 5542 N N . SER A 1 696 ? 0.657 12.600 -11.323 1.00 89.44 696 SER A N 1
ATOM 5543 C CA . SER A 1 696 ? 1.093 13.874 -11.884 1.00 89.44 696 SER A CA 1
ATOM 5544 C C . SER A 1 696 ? 1.796 13.698 -13.227 1.00 89.44 696 SER A C 1
ATOM 5546 O O . SER A 1 696 ? 2.513 12.718 -13.460 1.00 89.44 696 SER A O 1
ATOM 5548 N N . ASP A 1 697 ? 1.638 14.693 -14.092 1.00 80.94 697 ASP A N 1
ATOM 5549 C CA . ASP A 1 697 ? 2.389 14.795 -15.348 1.00 80.94 697 ASP A CA 1
ATOM 5550 C C . ASP A 1 697 ? 3.753 15.464 -15.128 1.00 80.94 697 ASP A C 1
ATOM 5552 O O . ASP A 1 697 ? 4.691 15.279 -15.902 1.00 80.94 697 ASP A O 1
ATOM 5556 N N . GLU A 1 698 ? 3.876 16.212 -14.030 1.00 82.88 698 GLU A N 1
ATOM 5557 C CA . GLU A 1 698 ? 5.078 16.944 -13.650 1.00 82.88 698 GLU A CA 1
ATOM 5558 C C . GLU A 1 698 ? 5.757 16.347 -12.413 1.00 82.88 698 GLU A C 1
ATOM 5560 O O . GLU A 1 698 ? 5.186 15.563 -11.647 1.00 82.88 698 GLU A O 1
ATOM 5565 N N . ILE A 1 699 ? 7.003 16.768 -12.211 1.00 83.94 699 ILE A N 1
ATOM 5566 C CA . ILE A 1 699 ? 7.835 16.386 -11.077 1.00 83.94 699 ILE A CA 1
ATOM 5567 C C . ILE A 1 699 ? 7.399 17.147 -9.815 1.00 83.94 699 ILE A C 1
ATOM 5569 O O . ILE A 1 699 ? 7.336 18.373 -9.791 1.00 83.94 699 ILE A O 1
ATOM 5573 N N . ALA A 1 700 ? 7.186 16.414 -8.728 1.00 82.88 700 ALA A N 1
ATOM 5574 C CA . ALA A 1 700 ? 6.599 16.872 -7.477 1.00 82.88 700 ALA A CA 1
ATOM 5575 C C . ALA A 1 700 ? 7.583 16.893 -6.288 1.00 82.88 700 ALA A C 1
ATOM 5577 O O . ALA A 1 700 ? 7.175 16.857 -5.128 1.00 82.88 700 ALA A O 1
ATOM 5578 N N . TYR A 1 701 ? 8.896 16.963 -6.518 1.00 78.12 701 TYR A N 1
ATOM 5579 C CA . TYR A 1 701 ? 9.873 16.876 -5.422 1.00 78.12 701 TYR A CA 1
ATOM 5580 C C . TYR A 1 701 ? 9.726 17.956 -4.341 1.00 78.12 701 TYR A C 1
ATOM 5582 O O . TYR A 1 701 ? 10.046 17.699 -3.184 1.00 78.12 701 TYR A O 1
ATOM 5590 N N . CYS A 1 702 ? 9.165 19.125 -4.659 1.00 77.38 702 CYS A N 1
ATOM 5591 C CA . CYS A 1 702 ? 8.969 20.223 -3.704 1.00 77.38 702 CYS A CA 1
ATOM 5592 C C . CYS A 1 702 ? 7.852 19.980 -2.663 1.00 77.38 702 CYS A C 1
ATOM 5594 O O . CYS A 1 702 ? 7.475 20.906 -1.939 1.00 77.38 702 CYS A O 1
ATOM 5596 N N . PHE A 1 703 ? 7.317 18.755 -2.531 1.00 85.19 703 PHE A N 1
ATOM 5597 C CA . PHE A 1 703 ? 6.446 18.372 -1.405 1.00 85.19 703 PHE A CA 1
ATOM 5598 C C . PHE A 1 703 ? 7.133 18.572 -0.042 1.00 85.19 703 PHE A C 1
ATOM 5600 O O . PHE A 1 703 ? 6.451 18.742 0.969 1.00 85.19 703 PHE A O 1
ATOM 5607 N N . HIS A 1 704 ? 8.466 18.653 0.005 1.00 80.75 704 HIS A N 1
ATOM 5608 C CA . HIS A 1 704 ? 9.205 18.987 1.225 1.00 80.75 704 HIS A CA 1
ATOM 5609 C C . HIS A 1 704 ? 8.950 20.410 1.757 1.00 80.75 704 HIS A C 1
ATOM 5611 O O . HIS A 1 704 ? 9.295 20.682 2.909 1.00 80.75 704 HIS A O 1
ATOM 5617 N N . ASP A 1 705 ? 8.368 21.314 0.957 1.00 87.94 705 ASP A N 1
ATOM 5618 C CA . ASP A 1 705 ? 7.960 22.657 1.380 1.00 87.94 705 ASP A CA 1
ATOM 5619 C C . ASP A 1 705 ? 6.838 23.275 0.526 1.00 87.94 705 ASP A C 1
ATOM 5621 O O . ASP A 1 705 ? 5.696 23.385 0.970 1.00 87.94 705 ASP A O 1
ATOM 5625 N N . THR A 1 706 ? 7.165 23.705 -0.684 1.00 88.62 706 THR A N 1
ATOM 5626 C CA . THR A 1 706 ? 6.454 24.666 -1.518 1.00 88.62 706 THR A CA 1
ATOM 5627 C C . THR A 1 706 ? 5.148 24.071 -1.979 1.00 88.62 706 THR A C 1
ATOM 5629 O O . THR A 1 706 ? 4.107 24.688 -1.784 1.00 88.62 706 THR A O 1
ATOM 5632 N N . ILE A 1 707 ? 5.185 22.839 -2.486 1.00 89.19 707 ILE A N 1
ATOM 5633 C CA . ILE A 1 707 ? 3.985 22.119 -2.908 1.00 89.19 707 ILE A CA 1
ATOM 5634 C C . ILE A 1 707 ? 3.057 21.870 -1.712 1.00 89.19 707 ILE A C 1
ATOM 5636 O O . ILE A 1 707 ? 1.854 22.085 -1.818 1.00 89.19 707 ILE A O 1
ATOM 5640 N N . THR A 1 708 ? 3.595 21.495 -0.548 1.00 92.44 708 THR A N 1
ATOM 5641 C CA . THR A 1 708 ? 2.771 21.310 0.657 1.00 92.44 708 THR A CA 1
ATOM 5642 C C . THR A 1 708 ? 2.122 22.625 1.098 1.00 92.44 708 THR A C 1
ATOM 5644 O O . THR A 1 708 ? 0.948 22.647 1.458 1.00 92.44 708 THR A O 1
ATOM 5647 N N . ASN A 1 709 ? 2.846 23.742 1.045 1.00 92.88 709 ASN A N 1
ATOM 5648 C CA . ASN A 1 709 ? 2.296 25.057 1.377 1.00 92.88 709 ASN A CA 1
ATOM 5649 C C . ASN A 1 709 ? 1.265 25.533 0.341 1.00 92.88 709 ASN A C 1
ATOM 5651 O O . ASN A 1 709 ? 0.234 26.083 0.728 1.00 92.88 709 ASN A O 1
ATOM 5655 N N . LEU A 1 710 ? 1.510 25.297 -0.952 1.00 91.12 710 LEU A N 1
ATOM 5656 C CA . LEU A 1 710 ? 0.549 25.555 -2.027 1.00 91.12 710 LEU A CA 1
ATOM 5657 C C . LEU A 1 710 ? -0.727 24.752 -1.807 1.00 91.12 710 LEU A C 1
ATOM 5659 O O . LEU A 1 710 ? -1.801 25.340 -1.821 1.00 91.12 710 LEU A O 1
ATOM 5663 N N . PHE A 1 711 ? -0.602 23.464 -1.486 1.00 91.62 711 PHE A N 1
ATOM 5664 C CA . PHE A 1 711 ? -1.734 22.608 -1.161 1.00 91.62 711 PHE A CA 1
ATOM 5665 C C . PHE A 1 711 ? -2.536 23.135 0.032 1.00 91.62 711 PHE A C 1
ATOM 5667 O O . PHE A 1 711 ? -3.750 23.266 -0.062 1.00 91.62 711 PHE A O 1
ATOM 5674 N N . ILE A 1 712 ? -1.883 23.498 1.141 1.00 91.75 712 ILE A N 1
ATOM 5675 C CA . ILE A 1 712 ? -2.567 24.050 2.326 1.00 91.75 712 ILE A CA 1
ATOM 5676 C C . ILE A 1 712 ? -3.306 25.347 1.979 1.00 91.75 712 ILE A C 1
ATOM 5678 O O . ILE A 1 712 ? -4.452 25.533 2.392 1.00 91.75 712 ILE A O 1
ATOM 5682 N N . ASN A 1 713 ? -2.674 26.241 1.216 1.00 90.00 713 ASN A N 1
ATOM 5683 C CA . ASN A 1 713 ? -3.286 27.498 0.786 1.00 90.00 713 ASN A CA 1
ATOM 5684 C C . ASN A 1 713 ? -4.459 27.247 -0.171 1.00 90.00 713 ASN A C 1
ATOM 5686 O O . ASN A 1 713 ? -5.534 27.816 0.011 1.00 90.00 713 ASN A O 1
ATOM 5690 N N . GLY A 1 714 ? -4.267 26.370 -1.157 1.00 85.44 714 GLY A N 1
ATOM 5691 C CA . GLY A 1 714 ? -5.281 25.933 -2.111 1.00 85.44 714 GLY A CA 1
ATOM 5692 C C . GLY A 1 714 ? -6.479 25.315 -1.403 1.00 85.44 714 GLY A C 1
ATOM 5693 O O . GLY A 1 714 ? -7.604 25.736 -1.647 1.00 85.44 714 GLY A O 1
ATOM 5694 N N . LEU A 1 715 ? -6.241 24.419 -0.446 1.00 86.88 715 LEU A N 1
ATOM 5695 C CA . LEU A 1 715 ? -7.272 23.812 0.390 1.00 86.88 715 LEU A CA 1
ATOM 5696 C C . LEU A 1 715 ? -7.965 24.838 1.287 1.00 86.88 715 LEU A C 1
ATOM 5698 O O . LEU A 1 715 ? -9.179 24.797 1.398 1.00 86.88 715 LEU A O 1
ATOM 5702 N N . THR A 1 716 ? -7.252 25.791 1.887 1.00 85.06 716 THR A N 1
ATOM 5703 C CA . THR A 1 716 ? -7.875 26.841 2.717 1.00 85.06 716 THR A CA 1
ATOM 5704 C C . THR A 1 716 ? -8.774 27.757 1.879 1.00 85.06 716 THR A C 1
ATOM 5706 O O . THR A 1 716 ? -9.872 28.127 2.297 1.00 85.06 716 THR A O 1
ATOM 5709 N N . ASN A 1 717 ? -8.345 28.099 0.663 1.00 79.12 717 ASN A N 1
ATOM 5710 C CA . ASN A 1 717 ? -9.145 28.881 -0.278 1.00 79.12 717 ASN A CA 1
ATOM 5711 C C . ASN A 1 717 ? -10.355 28.088 -0.780 1.00 79.12 717 ASN A C 1
ATOM 5713 O O . ASN A 1 717 ? -11.480 28.597 -0.773 1.00 79.12 717 ASN A O 1
ATOM 5717 N N . ALA A 1 718 ? -10.130 26.830 -1.167 1.00 73.00 718 ALA A N 1
ATOM 5718 C CA . ALA A 1 718 ? -11.179 25.893 -1.525 1.00 73.00 718 ALA A CA 1
ATOM 5719 C C . ALA A 1 718 ? -12.177 25.781 -0.373 1.00 73.00 718 ALA A C 1
ATOM 5721 O O . ALA A 1 718 ? -13.351 25.989 -0.589 1.00 73.00 718 ALA A O 1
ATOM 5722 N N . TRP A 1 719 ? -11.744 25.590 0.870 1.00 72.25 719 TRP A N 1
ATOM 5723 C CA . TRP A 1 719 ? -12.598 25.474 2.054 1.00 72.25 719 TRP A CA 1
ATOM 5724 C C . TRP A 1 719 ? -13.588 26.627 2.215 1.00 72.25 719 TRP A C 1
ATOM 5726 O O . TRP A 1 719 ? -14.789 26.414 2.383 1.00 72.25 719 TRP A O 1
ATOM 5736 N N . ASN A 1 720 ? -13.083 27.858 2.125 1.00 64.56 720 ASN A N 1
ATOM 5737 C CA . ASN A 1 720 ? -13.885 29.071 2.273 1.00 64.56 720 ASN A CA 1
ATOM 5738 C C . ASN A 1 720 ? -14.871 29.259 1.114 1.00 64.56 720 ASN A C 1
ATOM 5740 O O . ASN A 1 720 ? -15.922 29.876 1.284 1.00 64.56 720 ASN A O 1
ATOM 5744 N N . THR A 1 721 ? -14.551 28.703 -0.054 1.00 59.41 721 THR A N 1
ATOM 5745 C CA . THR A 1 721 ? -15.423 28.698 -1.235 1.00 59.41 721 THR A CA 1
ATOM 5746 C C . THR A 1 721 ? -16.299 27.442 -1.316 1.00 59.41 721 THR A C 1
ATOM 5748 O O . THR A 1 721 ? -17.323 27.471 -1.994 1.00 59.41 721 THR A O 1
ATOM 5751 N N . LEU A 1 722 ? -15.965 26.385 -0.558 1.00 54.94 722 LEU A N 1
ATOM 5752 C CA . LEU A 1 722 ? -16.539 25.032 -0.562 1.00 54.94 722 LEU A CA 1
ATOM 5753 C C . LEU A 1 722 ? -17.909 24.922 0.114 1.00 54.94 722 LEU A C 1
ATOM 5755 O O . LEU A 1 722 ? -18.498 23.844 0.153 1.00 54.94 722 LEU A O 1
ATOM 5759 N N . THR A 1 723 ? -18.473 26.038 0.572 1.00 49.94 723 THR A N 1
ATOM 5760 C CA . THR A 1 723 ? -19.857 26.094 1.056 1.00 49.94 723 THR A CA 1
ATOM 5761 C C . THR A 1 723 ? -20.898 25.946 -0.072 1.00 49.94 723 THR A C 1
ATOM 5763 O O . THR A 1 723 ? -22.070 25.747 0.234 1.00 49.94 723 THR A O 1
ATOM 5766 N N . SER A 1 724 ? -20.504 25.959 -1.364 1.00 49.78 724 SER A N 1
ATOM 5767 C CA . SER A 1 724 ? -21.393 25.630 -2.507 1.00 49.78 724 SER A CA 1
ATOM 5768 C C . SER A 1 724 ? -20.817 25.102 -3.864 1.00 49.78 724 SER A C 1
ATOM 5770 O O . SER A 1 724 ? -21.620 24.894 -4.776 1.00 49.78 724 SER A O 1
ATOM 5772 N N . PRO A 1 725 ? -19.516 24.837 -4.116 1.00 42.56 725 PRO A N 1
ATOM 5773 C CA . PRO A 1 725 ? -18.961 24.833 -5.473 1.00 42.56 725 PRO A CA 1
ATOM 5774 C C . PRO A 1 725 ? -18.902 23.454 -6.134 1.00 42.56 725 PRO A C 1
ATOM 5776 O O . PRO A 1 725 ? -18.521 23.365 -7.294 1.00 42.56 725 PRO A O 1
ATOM 5779 N N . PHE A 1 726 ? -19.336 22.384 -5.464 1.00 47.22 726 PHE A N 1
ATOM 5780 C CA . PHE A 1 726 ? -19.618 21.151 -6.191 1.00 47.22 726 PHE A CA 1
ATOM 5781 C C . PHE A 1 726 ? -20.855 21.294 -7.077 1.00 47.22 726 PHE A C 1
ATOM 5783 O O . PHE A 1 726 ? -20.973 20.519 -8.004 1.00 47.22 726 PHE A O 1
ATOM 5790 N N . SER A 1 727 ? -21.727 22.291 -6.864 1.00 49.25 727 SER A N 1
ATOM 5791 C CA . SER A 1 727 ? -23.035 22.410 -7.529 1.00 49.25 727 SER A CA 1
ATOM 5792 C C . SER A 1 727 ? -23.040 22.078 -9.034 1.00 49.25 727 SER A C 1
ATOM 5794 O O . SER A 1 727 ? -23.843 21.233 -9.398 1.00 49.25 727 SER A O 1
ATOM 5796 N N . PRO A 1 728 ? -22.160 22.599 -9.915 1.00 47.03 728 PRO A N 1
ATOM 5797 C CA . PRO A 1 728 ? -22.232 22.271 -11.344 1.00 47.03 728 PRO A CA 1
ATOM 5798 C C . PRO A 1 728 ? -21.815 20.823 -11.647 1.00 47.03 728 PRO A C 1
ATOM 5800 O O . PRO A 1 728 ? -22.629 20.052 -12.130 1.00 47.03 728 PRO A O 1
ATOM 5803 N N . ILE A 1 729 ? -20.595 20.419 -11.266 1.00 46.53 729 ILE A N 1
ATOM 5804 C CA . ILE A 1 729 ? -20.064 19.056 -11.484 1.00 46.53 729 ILE A CA 1
ATOM 5805 C C . ILE A 1 729 ? -20.929 18.009 -10.765 1.00 46.53 729 ILE A C 1
ATOM 5807 O O . ILE A 1 729 ? -21.194 16.928 -11.274 1.00 46.53 729 ILE A O 1
ATOM 5811 N N . PHE A 1 730 ? -21.417 18.342 -9.577 1.00 50.66 730 PHE A N 1
ATOM 5812 C CA . PHE A 1 730 ? -22.316 17.519 -8.787 1.00 50.66 730 PHE A CA 1
ATOM 5813 C C . PHE A 1 730 ? -23.700 17.414 -9.384 1.00 50.66 730 PHE A C 1
ATOM 5815 O O . PHE A 1 730 ? -24.239 16.324 -9.339 1.00 50.66 730 PHE A O 1
ATOM 5822 N N . ASN A 1 731 ? -24.297 18.501 -9.882 1.00 50.25 731 ASN A N 1
ATOM 5823 C CA . ASN A 1 731 ? -25.591 18.433 -10.563 1.00 50.25 731 ASN A CA 1
ATOM 5824 C C . ASN A 1 731 ? -25.461 17.619 -11.855 1.00 50.25 731 ASN A C 1
ATOM 5826 O O . ASN A 1 731 ? -26.321 16.793 -12.123 1.00 50.25 731 ASN A O 1
ATOM 5830 N N . ASP A 1 732 ? -24.331 17.737 -12.548 1.00 46.53 732 ASP A N 1
ATOM 5831 C CA . ASP A 1 732 ? -23.995 16.942 -13.726 1.00 46.53 732 ASP A CA 1
ATOM 5832 C C . ASP A 1 732 ? -23.886 15.434 -13.386 1.00 46.53 732 ASP A C 1
ATOM 5834 O O . ASP A 1 732 ? -24.600 14.602 -13.951 1.00 46.53 732 ASP A O 1
ATOM 5838 N N . PHE A 1 733 ? -23.065 15.046 -12.402 1.00 48.91 733 PHE A N 1
ATOM 5839 C CA . PHE A 1 733 ? -22.979 13.647 -11.943 1.00 48.91 733 PHE A CA 1
ATOM 5840 C C . PHE A 1 733 ? -24.282 13.144 -11.297 1.00 48.91 733 PHE A C 1
ATOM 5842 O O . PHE A 1 733 ? -24.610 11.959 -11.376 1.00 48.91 733 PHE A O 1
ATOM 5849 N N . TRP A 1 734 ? -25.028 14.040 -10.654 1.00 48.75 734 TRP A N 1
ATOM 5850 C CA . TRP A 1 734 ? -26.323 13.775 -10.039 1.00 48.75 734 TRP A CA 1
ATOM 5851 C C . TRP A 1 734 ? -27.374 13.398 -11.082 1.00 48.75 734 TRP A C 1
ATOM 5853 O O . TRP A 1 734 ? -27.997 12.345 -10.955 1.00 48.75 734 TRP A O 1
ATOM 5863 N N . ASP A 1 735 ? -27.545 14.221 -12.116 1.00 46.00 735 ASP A N 1
ATOM 5864 C CA . ASP A 1 735 ? -28.511 13.989 -13.190 1.00 46.00 735 ASP A CA 1
ATOM 5865 C C . ASP A 1 735 ? -28.183 12.690 -13.943 1.00 46.00 735 ASP A C 1
ATOM 5867 O O . ASP A 1 735 ? -29.081 11.907 -14.264 1.00 46.00 735 ASP A O 1
ATOM 5871 N N . PHE A 1 736 ? -26.892 12.391 -14.119 1.00 45.44 736 PHE A N 1
ATOM 5872 C CA . PHE A 1 736 ? -26.432 11.129 -14.696 1.00 45.44 736 PHE A CA 1
ATOM 5873 C C . PHE A 1 736 ? -26.771 9.908 -13.829 1.00 45.44 736 PHE A C 1
ATOM 5875 O O . PHE A 1 736 ? -27.350 8.931 -14.313 1.00 45.44 736 PHE A O 1
ATOM 5882 N N . GLY A 1 737 ? -26.463 9.953 -12.534 1.00 44.12 737 GLY A N 1
ATOM 5883 C CA . GLY A 1 737 ? -26.740 8.831 -11.645 1.00 44.12 737 GLY A CA 1
ATOM 5884 C C . GLY A 1 737 ? -28.228 8.601 -11.369 1.00 44.12 737 GLY A C 1
ATOM 5885 O O . GLY A 1 737 ? -28.623 7.461 -11.140 1.00 44.12 737 GLY A O 1
ATOM 5886 N N . VAL A 1 738 ? -29.077 9.634 -11.445 1.00 47.12 738 VAL A N 1
ATOM 5887 C CA . VAL A 1 738 ? -30.544 9.478 -11.441 1.00 47.12 738 VAL A CA 1
ATOM 5888 C C . VAL A 1 738 ? -31.018 8.732 -12.691 1.00 47.12 738 VAL A C 1
ATOM 5890 O O . VAL A 1 738 ? -32.001 7.992 -12.634 1.00 47.12 738 VAL A O 1
ATOM 5893 N N . GLY A 1 739 ? -30.326 8.893 -13.821 1.00 43.44 739 GLY A N 1
ATOM 5894 C CA . GLY A 1 739 ? -30.552 8.099 -15.030 1.00 43.44 739 GLY A CA 1
ATOM 5895 C C . GLY A 1 739 ? -30.212 6.617 -14.833 1.00 43.44 739 GLY A C 1
ATOM 5896 O O . GLY A 1 739 ? -31.012 5.756 -15.196 1.00 43.44 739 GLY A O 1
ATOM 5897 N N . ILE A 1 740 ? -29.073 6.318 -14.199 1.00 42.34 740 ILE A N 1
ATOM 5898 C CA . ILE A 1 740 ? -28.620 4.940 -13.921 1.00 42.34 740 ILE A CA 1
ATOM 5899 C C . ILE A 1 740 ? -29.387 4.283 -12.765 1.00 42.34 740 ILE A C 1
ATOM 5901 O O . ILE A 1 740 ? -29.642 3.082 -12.793 1.00 42.34 740 ILE A O 1
ATOM 5905 N N . SER A 1 741 ? -29.821 5.032 -11.753 1.00 39.94 741 SER A N 1
ATOM 5906 C CA . SER A 1 741 ? -30.632 4.475 -10.665 1.00 39.94 741 SER A CA 1
ATOM 5907 C C . SER A 1 741 ? -31.999 4.012 -11.158 1.00 39.94 741 SER A C 1
ATOM 5909 O O . SER A 1 741 ? -32.547 3.057 -10.638 1.00 39.94 741 SER A O 1
ATOM 5911 N N . LYS A 1 742 ? -32.559 4.608 -12.212 1.00 42.41 742 LYS A N 1
ATOM 5912 C CA . LYS A 1 742 ? -33.810 4.128 -12.826 1.00 42.41 742 LYS A CA 1
ATOM 5913 C C . LYS A 1 742 ? -33.650 2.826 -13.626 1.00 42.41 742 LYS A C 1
ATOM 5915 O O . LYS A 1 742 ? -34.641 2.318 -14.140 1.00 42.41 742 LYS A O 1
ATOM 5920 N N . PHE A 1 743 ? -32.437 2.286 -13.728 1.00 40.28 743 PHE A N 1
ATOM 5921 C CA . PHE A 1 743 ? -32.070 1.189 -14.624 1.00 40.28 743 PHE A CA 1
ATOM 5922 C C . PHE A 1 743 ? -32.237 -0.217 -14.021 1.00 40.28 743 PHE A C 1
ATOM 5924 O O . PHE A 1 743 ? -31.708 -1.149 -14.605 1.00 40.28 743 PHE A O 1
ATOM 5931 N N . ASN A 1 744 ? -32.921 -0.386 -12.875 1.00 37.75 744 ASN A N 1
ATOM 5932 C CA . ASN A 1 744 ? -32.999 -1.632 -12.085 1.00 37.75 744 ASN A CA 1
ATOM 5933 C C . ASN A 1 744 ? -32.864 -2.932 -12.922 1.00 37.75 744 ASN A C 1
ATOM 5935 O O . ASN A 1 744 ? -33.840 -3.432 -13.475 1.00 37.75 744 ASN A O 1
ATOM 5939 N N . ILE A 1 745 ? -31.643 -3.483 -13.001 1.00 42.09 745 ILE A N 1
ATOM 5940 C CA . ILE A 1 745 ? -31.249 -4.569 -13.931 1.00 42.09 745 ILE A CA 1
ATOM 5941 C C . ILE A 1 745 ? -31.786 -5.944 -13.471 1.00 42.09 745 ILE A C 1
ATOM 5943 O O . ILE A 1 745 ? -31.485 -6.985 -14.045 1.00 42.09 745 ILE A O 1
ATOM 5947 N N . THR A 1 746 ? -32.618 -5.980 -12.430 1.00 35.22 746 THR A N 1
ATOM 5948 C CA . THR A 1 746 ? -33.139 -7.228 -11.852 1.00 35.22 746 THR A CA 1
ATOM 5949 C C . THR A 1 746 ? -34.544 -7.603 -12.318 1.00 35.22 746 THR A C 1
ATOM 5951 O O . THR A 1 746 ? -34.945 -8.751 -12.123 1.00 35.22 746 THR A O 1
ATOM 5954 N N . ASP A 1 747 ? -35.271 -6.713 -13.000 1.00 31.81 747 ASP A N 1
ATOM 5955 C CA . ASP A 1 747 ? -36.608 -7.032 -13.501 1.00 31.81 747 ASP A CA 1
ATOM 5956 C C . ASP A 1 747 ? -36.564 -7.462 -14.975 1.00 31.81 747 ASP A C 1
ATOM 5958 O O . ASP A 1 747 ? -36.277 -6.678 -15.875 1.00 31.81 747 ASP A O 1
ATOM 5962 N N . ASN A 1 748 ? -36.845 -8.753 -15.184 1.00 34.06 748 ASN A N 1
ATOM 5963 C CA . ASN A 1 748 ? -37.119 -9.449 -16.446 1.00 34.06 748 ASN A CA 1
ATOM 5964 C C . ASN A 1 748 ? -37.292 -8.559 -17.699 1.00 34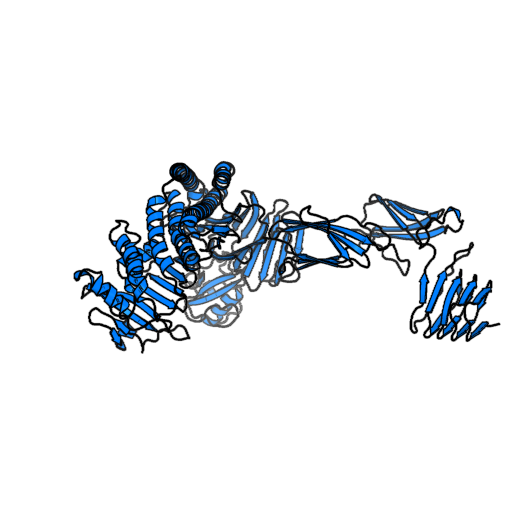.06 748 ASN A C 1
ATOM 5966 O O . ASN A 1 748 ? -38.195 -7.724 -17.774 1.00 34.06 748 ASN A O 1
ATOM 5970 N N . TRP A 1 749 ? -36.527 -8.907 -18.742 1.00 34.78 749 TRP A N 1
ATOM 5971 C CA . TRP A 1 749 ? -36.427 -8.356 -20.111 1.00 34.78 749 TRP A CA 1
ATOM 5972 C C . TRP A 1 749 ? -37.748 -7.997 -20.838 1.00 34.78 749 TRP A C 1
ATOM 5974 O O . TRP A 1 749 ? -37.740 -7.361 -21.888 1.00 34.78 749 TRP A O 1
ATOM 5984 N N . ALA A 1 750 ? -38.907 -8.372 -20.297 1.00 32.28 750 ALA A N 1
ATOM 5985 C CA . ALA A 1 750 ? -40.225 -8.075 -20.851 1.00 32.28 750 ALA A CA 1
ATOM 5986 C C . ALA A 1 750 ? -40.706 -6.623 -20.626 1.00 32.28 750 ALA A C 1
ATOM 5988 O O . ALA A 1 750 ? -41.705 -6.231 -21.227 1.00 32.28 750 ALA A O 1
ATOM 5989 N N . TYR A 1 751 ? -40.022 -5.823 -19.794 1.00 34.06 751 TYR A N 1
ATOM 5990 C CA . TYR A 1 751 ? -40.471 -4.471 -19.415 1.00 34.06 751 TYR A CA 1
ATOM 5991 C C . TYR A 1 751 ? -39.564 -3.314 -19.870 1.00 34.06 751 TYR A C 1
ATOM 5993 O O . TYR A 1 751 ? -39.897 -2.156 -19.615 1.00 34.06 751 TYR A O 1
ATOM 6001 N N . LEU A 1 752 ? -38.478 -3.578 -20.612 1.00 36.50 752 LEU A N 1
ATOM 6002 C CA . LEU A 1 752 ? -37.606 -2.530 -21.172 1.00 36.50 752 LEU A CA 1
ATOM 6003 C C . LEU A 1 752 ? -38.365 -1.395 -21.904 1.00 36.50 752 LEU A C 1
ATOM 6005 O O . LEU A 1 752 ? -38.038 -0.239 -21.646 1.00 36.50 752 LEU A O 1
ATOM 6009 N N . PRO A 1 753 ? -39.416 -1.644 -22.720 1.00 34.91 753 PRO A N 1
ATOM 6010 C CA . PRO A 1 753 ? -40.097 -0.587 -23.477 1.00 34.91 753 PRO A CA 1
ATOM 6011 C C . PRO A 1 753 ? -40.738 0.526 -22.632 1.00 34.91 753 PRO A C 1
ATOM 6013 O O . PRO A 1 753 ? -40.881 1.649 -23.110 1.00 34.91 753 PRO A O 1
ATOM 6016 N N . SER A 1 754 ? -41.108 0.253 -21.375 1.00 34.41 754 SER A N 1
ATOM 6017 C CA . SER A 1 754 ? -41.750 1.236 -20.485 1.00 34.41 754 SER A CA 1
ATOM 6018 C C . SER A 1 754 ? -40.781 2.177 -19.757 1.00 34.41 754 SER A C 1
ATOM 6020 O O . SER A 1 754 ? -41.218 3.213 -19.259 1.00 34.41 754 SER A O 1
ATOM 6022 N N . TYR A 1 755 ? -39.482 1.858 -19.715 1.00 35.97 755 TYR A N 1
ATOM 6023 C CA . TYR A 1 755 ? -38.448 2.673 -19.050 1.00 35.97 755 TYR A CA 1
ATOM 6024 C C . TYR A 1 755 ? -37.635 3.538 -20.033 1.00 35.97 755 TYR A C 1
ATOM 6026 O O . TYR A 1 755 ? -36.952 4.477 -19.615 1.00 35.97 755 TYR A O 1
ATOM 6034 N N . ILE A 1 756 ? -37.776 3.277 -21.341 1.00 40.16 756 ILE A N 1
ATOM 6035 C CA . ILE A 1 756 ? -37.131 3.993 -22.458 1.00 40.16 756 ILE A CA 1
ATOM 6036 C C . ILE A 1 756 ? -37.302 5.522 -22.377 1.00 40.16 756 ILE A C 1
ATOM 6038 O O . ILE A 1 756 ? -36.297 6.218 -22.505 1.00 40.16 756 ILE A O 1
ATOM 6042 N N . PRO A 1 757 ? -38.490 6.092 -22.088 1.00 36.84 757 PRO A N 1
ATOM 6043 C CA . PRO A 1 757 ? -38.636 7.548 -22.028 1.00 36.84 757 PRO A CA 1
ATOM 6044 C C . PRO A 1 757 ? -37.791 8.206 -20.922 1.00 36.84 757 PRO A C 1
ATOM 6046 O O . PRO A 1 757 ? -37.259 9.290 -21.126 1.00 36.84 757 PRO A O 1
ATOM 6049 N N . GLY A 1 758 ? -37.593 7.537 -19.778 1.00 35.56 758 GLY A N 1
ATOM 6050 C CA . GLY A 1 758 ? -36.799 8.063 -18.657 1.00 35.56 758 GLY A CA 1
ATOM 6051 C C . GLY A 1 758 ? -35.281 7.955 -18.856 1.00 35.56 758 GLY A C 1
ATOM 6052 O O . GLY A 1 758 ? -34.550 8.846 -18.423 1.00 35.56 758 GLY A O 1
ATOM 6053 N N . ILE A 1 759 ? -34.819 6.900 -19.545 1.00 41.53 759 ILE A N 1
ATOM 6054 C CA . ILE A 1 759 ? -33.426 6.731 -20.015 1.00 41.53 759 ILE A CA 1
ATOM 6055 C C . ILE A 1 759 ? -33.066 7.867 -20.975 1.00 41.53 759 ILE A C 1
ATOM 6057 O O . ILE A 1 759 ? -31.967 8.423 -20.947 1.00 41.53 759 ILE A O 1
ATOM 6061 N N . ILE A 1 760 ? -34.031 8.224 -21.812 1.00 42.16 760 ILE A N 1
ATOM 6062 C CA . ILE A 1 760 ? -33.886 9.186 -22.887 1.00 42.16 760 ILE A CA 1
ATOM 6063 C C . ILE A 1 760 ? -34.025 10.618 -22.381 1.00 42.16 760 ILE A C 1
ATOM 6065 O O . ILE A 1 760 ? -33.227 11.448 -22.776 1.00 42.16 760 ILE A O 1
ATOM 6069 N N . GLU A 1 761 ? -34.911 10.929 -21.438 1.00 37.50 761 GLU A N 1
ATOM 6070 C CA . GLU A 1 761 ? -34.940 12.263 -20.816 1.00 37.50 761 GLU A CA 1
ATOM 6071 C C . GLU A 1 761 ? -33.664 12.568 -20.009 1.00 37.50 761 GLU A C 1
ATOM 6073 O O . GLU A 1 761 ? -33.165 13.691 -20.067 1.00 37.50 761 GLU A O 1
ATOM 6078 N N . GLY A 1 762 ? -33.081 11.574 -19.322 1.00 37.09 762 GLY A N 1
ATOM 6079 C CA . GLY A 1 762 ? -31.809 11.733 -18.601 1.00 37.09 762 GLY A CA 1
ATOM 6080 C C . GLY A 1 762 ? -30.599 11.901 -19.528 1.00 37.09 762 GLY A C 1
ATOM 6081 O O . GLY A 1 762 ? -29.751 12.756 -19.294 1.00 37.09 762 GLY A O 1
ATOM 6082 N N . SER A 1 763 ? -30.539 11.140 -20.626 1.00 37.75 763 SER A N 1
ATOM 6083 C CA . SER A 1 763 ? -29.457 11.242 -21.619 1.00 37.75 763 SER A CA 1
ATOM 6084 C C . SER A 1 763 ? -29.639 12.398 -22.620 1.00 37.75 763 SER A C 1
ATOM 6086 O O . SER A 1 763 ? -28.645 12.963 -23.073 1.00 37.75 763 SER A O 1
ATOM 6088 N N . LEU A 1 764 ? -30.871 12.816 -22.939 1.00 35.50 764 LEU A N 1
ATOM 6089 C CA . LEU A 1 764 ? -31.173 13.986 -23.780 1.00 35.50 764 LEU A CA 1
ATOM 6090 C C . LEU A 1 764 ? -31.057 15.307 -23.020 1.00 35.50 764 LEU A C 1
ATOM 6092 O O . LEU A 1 764 ? -30.628 16.287 -23.625 1.00 35.50 764 LEU A O 1
ATOM 6096 N N . GLY A 1 765 ? -31.370 15.336 -21.717 1.00 34.91 765 GLY A N 1
ATOM 6097 C CA . GLY A 1 765 ? -31.051 16.479 -20.861 1.00 34.91 765 GLY A CA 1
ATOM 6098 C C . GLY A 1 765 ? -29.565 16.817 -20.974 1.00 34.91 765 GLY A C 1
ATOM 6099 O O . GLY A 1 765 ? -29.226 17.936 -21.346 1.00 34.91 765 GLY A O 1
ATOM 6100 N N . ILE A 1 766 ? -28.709 15.799 -20.828 1.00 35.16 766 ILE A N 1
ATOM 6101 C CA . ILE A 1 766 ? -27.237 15.853 -20.896 1.00 35.16 766 ILE A CA 1
ATOM 6102 C C . ILE A 1 766 ? -26.692 16.293 -22.268 1.00 35.16 766 ILE A C 1
ATOM 6104 O O . ILE A 1 766 ? -25.742 17.065 -22.317 1.00 35.16 766 ILE A O 1
ATOM 6108 N N . VAL A 1 767 ? -27.301 15.887 -23.389 1.00 33.19 767 VAL A N 1
ATOM 6109 C CA . VAL A 1 767 ? -26.882 16.348 -24.735 1.00 33.19 767 VAL A CA 1
ATOM 6110 C C . VAL A 1 767 ? -27.145 17.851 -24.945 1.00 33.19 767 VAL A C 1
ATOM 6112 O O . VAL A 1 767 ? -26.524 18.468 -25.809 1.00 33.19 767 VAL A O 1
ATOM 6115 N N . THR A 1 768 ? -28.022 18.462 -24.140 1.00 30.98 768 THR A N 1
ATOM 6116 C CA . THR A 1 768 ? -28.304 19.909 -24.178 1.00 30.98 768 THR A CA 1
ATOM 6117 C C . THR A 1 768 ? -27.607 20.735 -23.089 1.00 30.98 768 THR A C 1
ATOM 6119 O O . THR A 1 768 ? -27.656 21.964 -23.165 1.00 30.98 768 THR A O 1
ATOM 6122 N N . ILE A 1 769 ? -26.922 20.111 -22.119 1.00 31.09 769 ILE A N 1
ATOM 6123 C CA . ILE A 1 769 ? -26.126 20.820 -21.099 1.00 31.09 769 ILE A CA 1
ATOM 6124 C C . ILE A 1 769 ? -24.658 20.841 -21.524 1.00 31.09 769 ILE A C 1
ATOM 6126 O O . ILE A 1 769 ? -24.057 19.842 -21.900 1.00 31.09 769 ILE A O 1
ATOM 6130 N N . SER A 1 770 ? -24.081 22.031 -21.484 1.00 28.94 770 SER A N 1
ATOM 6131 C CA . SER A 1 770 ? -22.801 22.422 -22.068 1.00 28.94 770 SER A CA 1
ATOM 6132 C C . SER A 1 770 ? -21.541 21.914 -21.340 1.00 28.94 770 SER A C 1
ATOM 6134 O O . SER A 1 770 ? -20.526 22.610 -21.372 1.00 28.94 770 SER A O 1
ATOM 6136 N N . SER A 1 771 ? -21.561 20.762 -20.659 1.00 37.66 771 SER A N 1
ATOM 6137 C CA . SER A 1 771 ? -20.375 20.239 -19.960 1.00 37.66 771 SER A CA 1
ATOM 6138 C C . SER A 1 771 ? -19.741 19.061 -20.712 1.00 37.66 771 SER A C 1
ATOM 6140 O O . SER A 1 771 ? -20.328 17.998 -20.896 1.00 37.66 771 SER A O 1
ATOM 6142 N N . GLY A 1 772 ? -18.496 19.245 -21.167 1.00 38.50 772 GLY A N 1
ATOM 6143 C CA . GLY A 1 772 ? -17.745 18.284 -21.994 1.00 38.50 772 GLY A CA 1
ATOM 6144 C C . GLY A 1 772 ? -17.407 16.930 -21.342 1.00 38.50 772 GLY A C 1
ATOM 6145 O O . GLY A 1 772 ? -16.730 16.127 -21.971 1.00 38.50 772 GLY A O 1
ATOM 6146 N N . ILE A 1 773 ? -17.870 16.664 -20.115 1.00 42.50 773 ILE A N 1
ATOM 6147 C CA . ILE A 1 773 ? -17.531 15.482 -19.299 1.00 42.50 773 ILE A CA 1
ATOM 6148 C C . ILE A 1 773 ? -18.585 14.363 -19.438 1.00 42.50 773 ILE A C 1
ATOM 6150 O O . ILE A 1 773 ? -18.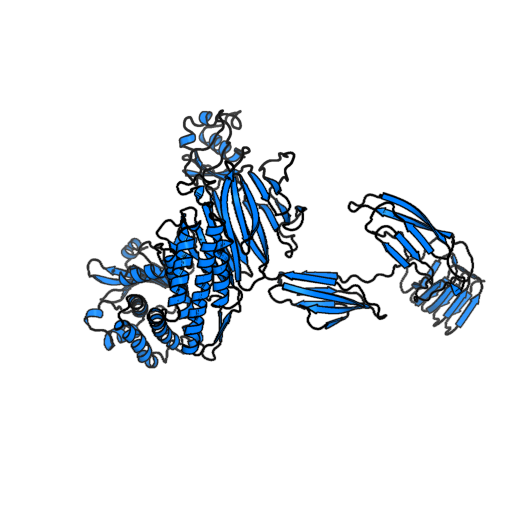243 13.185 -19.436 1.00 42.50 773 ILE A O 1
ATOM 6154 N N . LEU A 1 774 ? -19.872 14.699 -19.603 1.00 44.59 774 LEU A N 1
ATOM 6155 C CA . LEU A 1 774 ? -20.968 13.711 -19.627 1.00 44.59 774 LEU A CA 1
ATOM 6156 C C . LEU A 1 774 ? -21.346 13.213 -21.033 1.00 44.59 774 LEU A C 1
ATOM 6158 O O . LEU A 1 774 ? -21.919 12.127 -21.190 1.00 44.59 774 LEU A O 1
ATOM 6162 N N . PHE A 1 775 ? -21.019 13.988 -22.069 1.00 47.62 775 PHE A N 1
ATOM 6163 C CA . PHE A 1 775 ? -21.224 13.592 -23.464 1.00 47.62 775 PHE A CA 1
ATOM 6164 C C . PHE A 1 775 ? -20.469 12.295 -23.829 1.00 47.62 775 PHE A C 1
ATOM 6166 O O . PHE A 1 775 ? -21.096 11.399 -24.392 1.00 47.62 775 PHE A O 1
ATOM 6173 N N . PRO A 1 776 ? -19.187 12.107 -23.453 1.00 47.84 776 PRO A N 1
ATOM 6174 C CA . PRO A 1 776 ? -18.457 10.875 -23.755 1.00 47.84 776 PRO A CA 1
ATOM 6175 C C . PRO A 1 776 ? -19.036 9.645 -23.045 1.00 47.84 776 PRO A C 1
ATOM 6177 O O . PRO A 1 776 ? -19.143 8.590 -23.657 1.00 47.84 776 PRO A O 1
ATOM 6180 N N . ILE A 1 777 ? -19.481 9.765 -21.786 1.00 48.97 777 ILE A N 1
ATOM 6181 C CA . ILE A 1 777 ? -20.072 8.630 -21.053 1.00 48.97 777 ILE A CA 1
ATOM 6182 C C . ILE A 1 777 ? -21.391 8.192 -21.696 1.00 48.97 777 ILE A C 1
ATOM 6184 O O . ILE A 1 777 ? -21.593 7.011 -21.974 1.00 48.97 777 ILE A O 1
ATOM 6188 N N . SER A 1 778 ? -22.294 9.143 -21.946 1.00 50.09 778 SER A N 1
ATOM 6189 C CA . SER A 1 778 ? -23.589 8.859 -22.575 1.00 50.09 778 SER A CA 1
ATOM 6190 C C . SER A 1 778 ? -23.428 8.306 -23.993 1.00 50.09 778 SER A C 1
ATOM 6192 O O . SER A 1 778 ? -24.145 7.379 -24.370 1.00 50.09 778 SER A O 1
ATOM 6194 N N . LEU A 1 779 ? -22.448 8.807 -24.750 1.00 51.22 779 LEU A N 1
ATOM 6195 C CA . LEU A 1 779 ? -22.054 8.253 -26.040 1.00 51.22 779 LEU A CA 1
ATOM 6196 C C . LEU A 1 779 ? -21.548 6.814 -25.891 1.00 51.22 779 LEU A C 1
ATOM 6198 O O . LEU A 1 779 ? -22.027 5.950 -26.612 1.00 51.22 779 LEU A O 1
ATOM 6202 N N . GLY A 1 780 ? -20.678 6.531 -24.918 1.00 51.88 780 GLY A N 1
ATOM 6203 C CA . GLY A 1 780 ? -20.233 5.174 -24.594 1.00 51.88 780 GLY A CA 1
ATOM 6204 C C . GLY A 1 780 ? -21.403 4.214 -24.359 1.00 51.88 780 GLY A C 1
ATOM 6205 O O . GLY A 1 780 ? -21.465 3.174 -24.999 1.00 51.88 780 GLY A O 1
ATOM 6206 N N . PHE A 1 781 ? -22.383 4.580 -23.524 1.00 54.41 781 PHE A N 1
ATOM 6207 C CA . PHE A 1 781 ? -23.573 3.745 -23.277 1.00 54.41 781 PHE A CA 1
ATOM 6208 C C . PHE A 1 781 ? -24.463 3.555 -24.505 1.00 54.41 781 PHE A C 1
ATOM 6210 O O . PHE A 1 781 ? -24.987 2.463 -24.711 1.00 54.41 781 PHE A O 1
ATOM 6217 N N . ILE A 1 782 ? -24.613 4.582 -25.343 1.00 54.47 782 ILE A N 1
ATOM 6218 C CA . ILE A 1 782 ? -25.343 4.459 -26.610 1.00 54.47 782 ILE A CA 1
ATOM 6219 C C . ILE A 1 782 ? -24.605 3.521 -27.569 1.00 54.47 782 ILE A C 1
ATOM 6221 O O . ILE A 1 782 ? -25.255 2.702 -28.204 1.00 54.47 782 ILE A O 1
ATOM 6225 N N . LEU A 1 783 ? -23.272 3.598 -27.642 1.00 54.25 783 LEU A N 1
ATOM 6226 C CA . LEU A 1 783 ? -22.429 2.709 -28.453 1.00 54.25 783 LEU A CA 1
ATOM 6227 C C . LEU A 1 783 ? -22.422 1.253 -27.939 1.00 54.25 783 LEU A C 1
ATOM 6229 O O . LEU A 1 783 ? -21.951 0.376 -28.653 1.00 54.25 783 LEU A O 1
ATOM 6233 N N . MET A 1 784 ? -22.929 1.007 -26.725 1.00 52.69 784 MET A N 1
ATOM 6234 C CA . MET A 1 784 ? -23.058 -0.314 -26.092 1.00 52.69 784 MET A CA 1
ATOM 6235 C C . MET A 1 784 ? -24.475 -0.903 -26.177 1.00 52.69 784 MET A C 1
ATOM 6237 O O . MET A 1 784 ? -24.685 -2.039 -25.760 1.00 52.69 784 MET A O 1
ATOM 6241 N N . ALA A 1 785 ? -25.471 -0.147 -26.651 1.00 56.75 785 ALA A N 1
ATOM 6242 C CA . ALA A 1 785 ? -26.842 -0.645 -26.742 1.00 56.75 785 ALA A CA 1
ATOM 6243 C C . ALA A 1 785 ? -26.981 -1.708 -27.854 1.00 56.75 785 ALA A C 1
ATOM 6245 O O . ALA A 1 785 ? -26.331 -1.634 -28.894 1.00 56.75 785 ALA A O 1
ATOM 6246 N N . GLU A 1 786 ? -27.867 -2.689 -27.666 1.00 57.47 786 GLU A N 1
ATOM 6247 C CA . GLU A 1 786 ? -27.970 -3.846 -28.569 1.00 57.47 786 GLU A CA 1
ATOM 6248 C C . GLU A 1 786 ? -29.241 -3.878 -29.420 1.00 57.47 786 GLU A C 1
ATOM 6250 O O . GLU A 1 786 ? -30.280 -3.321 -29.066 1.00 57.47 786 GLU A O 1
ATOM 6255 N N . GLY A 1 787 ? -29.172 -4.598 -30.539 1.00 58.09 787 GLY A N 1
ATOM 6256 C CA . GLY A 1 787 ? -30.330 -5.061 -31.296 1.00 58.09 787 GLY A CA 1
ATOM 6257 C C . GLY A 1 787 ? -31.304 -3.959 -31.717 1.00 58.09 787 GLY A C 1
ATOM 6258 O O . GLY A 1 787 ? -30.930 -2.903 -32.230 1.00 58.09 787 GLY A O 1
ATOM 6259 N N . ASP A 1 788 ? -32.592 -4.206 -31.491 1.00 52.59 788 ASP A N 1
ATOM 6260 C CA . ASP A 1 788 ? -33.649 -3.246 -31.813 1.00 52.59 788 ASP A CA 1
ATOM 6261 C C . ASP A 1 788 ? -33.637 -2.015 -30.891 1.00 52.59 788 ASP A C 1
ATOM 6263 O O . ASP A 1 788 ? -34.173 -0.976 -31.267 1.00 52.59 788 ASP A O 1
ATOM 6267 N N . LEU A 1 789 ? -33.001 -2.087 -29.712 1.00 53.44 789 LEU A N 1
ATOM 6268 C CA . LEU A 1 789 ? -32.908 -0.966 -28.769 1.00 53.44 789 LEU A CA 1
ATOM 6269 C C . LEU A 1 789 ? -32.034 0.152 -29.340 1.00 53.44 789 LEU A C 1
ATOM 6271 O O . LEU A 1 789 ? -32.453 1.310 -29.359 1.00 53.44 789 LEU A O 1
ATOM 6275 N N . ILE A 1 790 ? -30.844 -0.181 -29.846 1.00 60.31 790 ILE A N 1
ATOM 6276 C CA . ILE A 1 790 ? -29.948 0.822 -30.434 1.00 60.31 790 ILE A CA 1
ATOM 6277 C C . ILE A 1 790 ? -30.526 1.407 -31.731 1.00 60.31 790 ILE A C 1
ATOM 6279 O O . ILE A 1 790 ? -30.405 2.606 -32.000 1.00 60.31 790 ILE A O 1
ATOM 6283 N N . VAL A 1 791 ? -31.258 0.587 -32.492 1.00 57.41 791 VAL A N 1
ATOM 6284 C CA . VAL A 1 791 ? -31.994 1.013 -33.688 1.00 57.41 791 VAL A CA 1
ATOM 6285 C C . VAL A 1 791 ? -33.176 1.922 -33.334 1.00 57.41 791 VAL A C 1
ATOM 6287 O O . VAL A 1 791 ? -33.373 2.928 -34.014 1.00 57.41 791 VAL A O 1
ATOM 6290 N N . ALA A 1 792 ? -33.927 1.632 -32.269 1.00 53.66 792 ALA A N 1
ATOM 6291 C CA . ALA A 1 792 ? -35.015 2.480 -31.782 1.00 53.66 792 ALA A CA 1
ATOM 6292 C C . ALA A 1 792 ? -34.492 3.835 -31.278 1.00 53.66 792 ALA A C 1
ATOM 6294 O O . ALA A 1 792 ? -35.000 4.878 -31.685 1.00 53.66 792 ALA A O 1
ATOM 6295 N N . VAL A 1 793 ? -33.408 3.848 -30.490 1.00 51.41 793 VAL A N 1
ATOM 6296 C CA . VAL A 1 793 ? -32.750 5.087 -30.026 1.00 51.41 793 VAL A CA 1
ATOM 6297 C C . VAL A 1 793 ? -32.303 5.957 -31.203 1.00 51.41 793 VAL A C 1
ATOM 6299 O O . VAL A 1 793 ? -32.535 7.169 -31.207 1.00 51.41 793 VAL A O 1
ATOM 6302 N N . ARG A 1 794 ? -31.688 5.348 -32.222 1.00 60.69 794 ARG A N 1
ATOM 6303 C CA . ARG A 1 794 ? -31.291 6.035 -33.455 1.00 60.69 794 ARG A CA 1
ATOM 6304 C C . ARG A 1 794 ? -32.496 6.634 -34.179 1.00 60.69 794 ARG A C 1
ATOM 6306 O O . ARG A 1 794 ? -32.473 7.812 -34.524 1.00 60.69 794 ARG A O 1
ATOM 6313 N N . ASN A 1 795 ? -33.521 5.820 -34.422 1.00 57.34 795 ASN A N 1
ATOM 6314 C CA . ASN A 1 795 ? -34.642 6.186 -35.281 1.00 57.34 795 ASN A CA 1
ATOM 6315 C C . ASN A 1 795 ? -35.555 7.246 -34.649 1.00 57.34 795 ASN A C 1
ATOM 6317 O O . ASN A 1 795 ? -36.037 8.122 -35.366 1.00 57.34 795 ASN A O 1
ATOM 6321 N N . ASP A 1 796 ? -35.765 7.186 -33.333 1.00 48.78 796 ASP A N 1
ATOM 6322 C CA . ASP A 1 796 ? -36.777 8.002 -32.654 1.00 48.78 796 ASP A CA 1
ATOM 6323 C C . ASP A 1 796 ? -36.200 9.275 -32.005 1.00 48.78 796 ASP A C 1
ATOM 6325 O O . ASP A 1 796 ? -36.939 10.232 -31.771 1.00 48.78 796 ASP A O 1
ATOM 6329 N N . PHE A 1 797 ? -34.888 9.325 -31.725 1.00 46.59 797 PHE A N 1
ATOM 6330 C CA . PHE A 1 797 ? -34.313 10.369 -30.856 1.00 46.59 797 PHE A CA 1
ATOM 6331 C C . PHE A 1 797 ? -33.042 11.040 -31.377 1.00 46.59 797 PHE A C 1
ATOM 6333 O O . PHE A 1 797 ? -32.530 11.961 -30.732 1.00 46.59 797 PHE A O 1
ATOM 6340 N N . LYS A 1 798 ? -32.505 10.608 -32.521 1.00 49.28 798 LYS A N 1
ATOM 6341 C CA . LYS A 1 798 ? -31.263 11.154 -33.076 1.00 49.28 798 LYS A CA 1
ATOM 6342 C C . LYS A 1 798 ? -31.494 11.766 -34.456 1.00 49.28 798 LYS A C 1
ATOM 6344 O O . LYS A 1 798 ? -32.146 11.142 -35.295 1.00 49.28 798 LYS A O 1
ATOM 6349 N N . PRO A 1 799 ? -30.968 12.977 -34.722 1.00 54.44 799 PRO A N 1
ATOM 6350 C CA . PRO A 1 799 ? -31.064 13.561 -36.048 1.00 54.44 799 PRO A CA 1
ATOM 6351 C C . PRO A 1 799 ? -30.304 12.686 -37.054 1.00 54.44 799 PRO A C 1
ATOM 6353 O O . PRO A 1 799 ? -29.319 12.023 -36.720 1.00 54.44 799 PRO A O 1
ATOM 6356 N N . MET A 1 800 ? -30.822 12.625 -38.280 1.00 57.47 800 MET A N 1
ATOM 6357 C CA . MET A 1 800 ? -30.430 11.637 -39.295 1.00 57.47 800 MET A CA 1
ATOM 6358 C C . MET A 1 800 ? -28.935 11.695 -39.664 1.00 57.47 800 MET A C 1
ATOM 6360 O O . MET A 1 800 ? -28.353 10.706 -40.099 1.00 57.47 800 MET A O 1
ATOM 6364 N N . ASP A 1 801 ? -28.293 12.840 -39.441 1.00 55.66 801 ASP A N 1
ATOM 6365 C CA . ASP A 1 801 ? -26.859 13.095 -39.616 1.00 55.66 801 ASP A CA 1
ATOM 6366 C C . ASP A 1 801 ? -25.966 12.449 -38.538 1.00 55.66 801 ASP A C 1
ATOM 6368 O O . ASP A 1 801 ? -24.755 12.328 -38.727 1.00 55.66 801 ASP A O 1
ATOM 6372 N N . THR A 1 802 ? -26.547 11.984 -37.430 1.00 53.84 802 THR A N 1
ATOM 6373 C CA . THR A 1 802 ? -25.841 11.254 -36.361 1.00 53.84 802 THR A CA 1
ATOM 6374 C C . THR A 1 802 ? -26.020 9.738 -36.440 1.00 53.84 802 THR A C 1
ATOM 6376 O O . THR A 1 802 ? -25.334 8.999 -35.737 1.00 53.84 802 THR A O 1
ATOM 6379 N N . TRP A 1 803 ? -26.884 9.249 -37.335 1.00 59.97 803 TRP A N 1
ATOM 6380 C CA . TRP A 1 803 ? -27.153 7.814 -37.509 1.00 59.97 803 TRP A CA 1
ATOM 6381 C C . TRP A 1 803 ? -25.918 7.023 -37.933 1.00 59.97 803 TRP A C 1
ATOM 6383 O O . TRP A 1 803 ? -25.800 5.843 -37.628 1.00 59.97 803 TRP A O 1
ATOM 6393 N N . GLN A 1 804 ? -24.980 7.699 -38.590 1.00 57.16 804 GLN A N 1
ATOM 6394 C CA . GLN A 1 804 ? -23.685 7.161 -38.989 1.00 57.16 804 GLN A CA 1
ATOM 6395 C C . GLN A 1 804 ? -22.766 6.741 -37.831 1.00 57.16 804 GLN A C 1
ATOM 6397 O O . GLN A 1 804 ? -21.760 6.075 -38.063 1.00 57.16 804 GLN A O 1
ATOM 6402 N N . TYR A 1 805 ? -23.089 7.148 -36.603 1.00 55.62 805 TYR A N 1
ATOM 6403 C CA . TYR A 1 805 ? -22.328 6.824 -35.399 1.00 55.62 805 TYR A CA 1
ATOM 6404 C C . TYR A 1 805 ? -22.947 5.666 -34.600 1.00 55.62 805 TYR A C 1
ATOM 6406 O O . TYR A 1 805 ? -22.538 5.422 -33.470 1.00 55.62 805 TYR A O 1
ATOM 6414 N N . ILE A 1 806 ? -23.972 4.995 -35.144 1.00 58.84 806 ILE A N 1
ATOM 6415 C CA . ILE A 1 806 ? -24.790 4.017 -34.422 1.00 58.84 806 ILE A CA 1
ATOM 6416 C C . ILE A 1 806 ? -24.993 2.764 -35.291 1.00 58.84 806 ILE A C 1
ATOM 6418 O O . ILE A 1 806 ? -25.716 2.810 -36.290 1.00 58.84 806 ILE A O 1
ATOM 6422 N N . SER A 1 807 ? -24.377 1.642 -34.901 1.00 61.94 807 SER A N 1
ATOM 6423 C CA . SER A 1 807 ? -24.448 0.357 -35.621 1.00 61.94 807 SER A CA 1
ATOM 6424 C C . SER A 1 807 ? -25.315 -0.680 -34.892 1.00 61.94 807 SER A C 1
ATOM 6426 O O . SER A 1 807 ? -25.571 -0.556 -33.702 1.00 61.94 807 SER A O 1
ATOM 6428 N N . TYR A 1 808 ? -25.833 -1.682 -35.612 1.00 64.44 808 TYR A N 1
ATOM 6429 C CA . TYR A 1 808 ? -26.644 -2.761 -35.025 1.00 64.44 808 TYR A CA 1
ATOM 6430 C C . TYR A 1 808 ? -25.742 -3.846 -34.419 1.00 64.44 808 TYR A C 1
ATOM 6432 O O . TYR A 1 808 ? -24.957 -4.456 -35.146 1.00 64.44 808 TYR A O 1
ATOM 6440 N N . HIS A 1 809 ? -25.907 -4.116 -33.121 1.00 66.19 809 HIS A N 1
ATOM 6441 C CA . HIS A 1 809 ? -25.157 -5.130 -32.366 1.00 66.19 809 HIS A CA 1
ATOM 6442 C C . HIS A 1 809 ? -26.047 -6.364 -32.107 1.00 66.19 809 HIS A C 1
ATOM 6444 O O . HIS A 1 809 ? -27.046 -6.229 -31.399 1.00 66.19 809 HIS A O 1
ATOM 6450 N N . PRO A 1 810 ? -25.772 -7.549 -32.695 1.00 54.88 810 PRO A N 1
ATOM 6451 C CA . PRO A 1 810 ? -26.744 -8.647 -32.712 1.00 54.88 810 PRO A CA 1
ATOM 6452 C C . PRO A 1 810 ? -26.999 -9.372 -31.380 1.00 54.88 810 PRO A C 1
ATOM 6454 O O . PRO A 1 810 ? -28.107 -9.888 -31.244 1.00 54.88 810 PRO A O 1
ATOM 6457 N N . ASN A 1 811 ? -26.028 -9.474 -30.452 1.00 55.81 811 ASN A N 1
ATOM 6458 C CA . ASN A 1 811 ? -26.195 -10.031 -29.088 1.00 55.81 811 ASN A CA 1
ATOM 6459 C C . ASN A 1 811 ? -24.850 -10.053 -28.317 1.00 55.81 811 ASN A C 1
ATOM 6461 O O . ASN A 1 811 ? -23.913 -10.662 -28.837 1.00 55.81 811 ASN A O 1
ATOM 6465 N N . THR A 1 812 ? -24.742 -9.536 -27.080 1.00 52.78 812 THR A N 1
ATOM 6466 C CA . THR A 1 812 ? -23.523 -9.730 -26.240 1.00 52.78 812 THR A CA 1
ATOM 6467 C C . THR A 1 812 ? -23.753 -10.367 -24.859 1.00 52.78 812 THR A C 1
ATOM 6469 O O . THR A 1 812 ? -22.804 -10.808 -24.211 1.00 52.78 812 THR A O 1
ATOM 6472 N N . TYR A 1 813 ? -25.001 -10.557 -24.416 1.00 48.41 813 TYR A N 1
ATOM 6473 C CA . TYR A 1 813 ? -25.307 -10.865 -23.005 1.00 48.41 813 TYR A CA 1
ATOM 6474 C C . TYR A 1 813 ? -25.037 -12.296 -22.499 1.00 48.41 813 TYR A C 1
ATOM 6476 O O . TYR A 1 813 ? -25.320 -12.588 -21.337 1.00 48.41 813 TYR A O 1
ATOM 6484 N N . THR A 1 814 ? -24.503 -13.215 -23.311 1.00 49.41 814 THR A N 1
ATOM 6485 C CA . THR A 1 814 ? -24.277 -14.614 -22.866 1.00 49.41 814 THR A CA 1
ATOM 6486 C C . THR A 1 814 ? -22.835 -15.104 -22.967 1.00 49.41 814 THR A C 1
ATOM 6488 O O . THR A 1 814 ? -22.547 -16.227 -22.550 1.00 49.41 814 THR A O 1
ATOM 6491 N N . SER A 1 815 ? -21.908 -14.276 -23.451 1.00 60.06 815 SER A N 1
ATOM 6492 C CA . SER A 1 815 ? -20.513 -14.672 -23.667 1.00 60.06 815 SER A CA 1
ATOM 6493 C C . SER A 1 815 ? -19.546 -13.541 -23.343 1.00 60.06 815 SER A C 1
ATOM 6495 O O . SER A 1 815 ? -19.825 -12.380 -23.613 1.00 60.06 815 SER A O 1
ATOM 6497 N N . ARG A 1 816 ? -18.381 -13.899 -22.799 1.00 80.75 816 ARG A N 1
ATOM 6498 C CA . ARG A 1 816 ? -17.264 -12.983 -22.563 1.00 80.75 816 ARG A CA 1
ATOM 6499 C C . ARG A 1 816 ? -16.780 -12.428 -23.907 1.00 80.75 816 ARG A C 1
ATOM 6501 O O . ARG A 1 816 ? -16.165 -13.171 -24.666 1.00 80.75 816 ARG A O 1
ATOM 6508 N N . ILE A 1 817 ? -17.095 -11.176 -24.231 1.00 80.69 817 ILE A N 1
ATOM 6509 C CA . ILE A 1 817 ? -16.795 -10.545 -25.530 1.00 80.69 817 ILE A CA 1
ATOM 6510 C C . ILE A 1 817 ? -15.981 -9.276 -25.300 1.00 80.69 817 ILE A C 1
ATOM 6512 O O . ILE A 1 817 ? -16.297 -8.484 -24.408 1.00 80.69 817 ILE A O 1
ATOM 6516 N N . LYS A 1 818 ? -14.953 -9.074 -26.130 1.00 87.50 818 LYS A N 1
ATOM 6517 C CA . LYS A 1 818 ? -14.243 -7.800 -26.249 1.00 87.50 818 LYS A CA 1
ATOM 6518 C C . LYS A 1 818 ? -14.654 -7.088 -27.536 1.00 87.50 818 LYS A C 1
ATOM 6520 O O . LYS A 1 818 ? -14.547 -7.660 -28.618 1.00 87.50 818 LYS A O 1
ATOM 6525 N N . THR A 1 819 ? -15.066 -5.836 -27.411 1.00 85.50 819 THR A N 1
ATOM 6526 C CA . THR A 1 819 ? -15.443 -4.951 -28.513 1.00 85.50 819 THR A CA 1
ATOM 6527 C C . THR A 1 819 ? -14.384 -3.871 -28.682 1.00 85.50 819 THR A C 1
ATOM 6529 O O . THR A 1 819 ? -14.096 -3.133 -27.744 1.00 85.50 819 THR A O 1
ATOM 6532 N N . PHE A 1 820 ? -13.804 -3.761 -29.871 1.00 88.50 820 PHE A N 1
ATOM 6533 C CA . PHE A 1 820 ? -12.910 -2.674 -30.264 1.00 88.50 820 PHE A CA 1
ATOM 6534 C C . PHE A 1 820 ? -13.718 -1.612 -30.987 1.00 88.50 820 PHE A C 1
ATOM 6536 O O . PHE A 1 820 ? -14.445 -1.947 -31.920 1.00 88.50 820 PHE A O 1
ATOM 6543 N N . VAL A 1 821 ? -13.570 -0.352 -30.590 1.00 84.81 821 VAL A N 1
ATOM 6544 C CA . VAL A 1 821 ? -14.247 0.790 -31.207 1.00 84.81 821 VAL A CA 1
ATOM 6545 C C . VAL A 1 821 ? -13.193 1.689 -31.829 1.00 84.81 821 VAL A C 1
ATOM 6547 O O . VAL A 1 821 ? -12.325 2.210 -31.127 1.00 84.81 821 VAL A O 1
ATOM 6550 N N . PHE A 1 822 ? -13.263 1.861 -33.149 1.00 86.81 822 PHE A N 1
ATOM 6551 C CA . PHE A 1 822 ? -12.308 2.678 -33.891 1.00 86.81 822 PHE A CA 1
ATOM 6552 C C . PHE A 1 822 ? -12.957 3.468 -35.021 1.00 86.81 822 PHE A C 1
ATOM 6554 O O . PHE A 1 822 ? -13.911 3.028 -35.664 1.00 86.81 822 PHE A O 1
ATOM 6561 N N . LYS A 1 823 ? -12.403 4.643 -35.316 1.00 85.50 823 LYS A N 1
ATOM 6562 C CA . LYS A 1 823 ? -12.785 5.404 -36.506 1.00 85.50 823 LYS A CA 1
ATOM 6563 C C . LYS A 1 823 ? -12.069 4.868 -37.744 1.00 85.50 823 LYS A C 1
ATOM 6565 O O . LYS A 1 823 ? -10.846 4.741 -37.775 1.00 85.50 823 LYS A O 1
ATOM 6570 N N . ASN A 1 824 ? -12.817 4.593 -38.806 1.00 83.88 824 ASN A N 1
ATOM 6571 C CA . ASN A 1 824 ? -12.245 4.234 -40.095 1.00 83.88 824 ASN A CA 1
ATOM 6572 C C . ASN A 1 824 ? -11.668 5.480 -40.784 1.00 83.88 824 ASN A C 1
ATOM 6574 O O . ASN A 1 824 ? -12.400 6.394 -41.157 1.00 83.88 824 ASN A O 1
ATOM 6578 N N . ASN A 1 825 ? -10.354 5.501 -41.005 1.00 81.81 825 ASN A N 1
ATOM 6579 C CA . ASN A 1 825 ? -9.659 6.655 -41.590 1.00 81.81 825 ASN A CA 1
ATOM 6580 C C . ASN A 1 825 ? -10.027 6.944 -43.058 1.00 81.81 825 ASN A C 1
ATOM 6582 O O . ASN A 1 825 ? -9.743 8.032 -43.553 1.00 81.81 825 ASN A O 1
ATOM 6586 N N . VAL A 1 826 ? -10.635 5.986 -43.764 1.00 81.00 826 VAL A N 1
ATOM 6587 C CA . VAL A 1 826 ? -11.048 6.139 -45.166 1.00 81.00 826 VAL A CA 1
ATOM 6588 C C . VAL A 1 826 ? -12.490 6.624 -45.252 1.00 81.00 826 VAL A C 1
ATOM 6590 O O . VAL A 1 826 ? -12.780 7.578 -45.969 1.00 81.00 826 VAL A O 1
ATOM 6593 N N . THR A 1 827 ? -13.399 5.971 -44.528 1.00 78.75 827 THR A N 1
ATOM 6594 C CA . THR A 1 827 ? -14.838 6.262 -44.615 1.00 78.75 827 THR A CA 1
ATOM 6595 C C . THR A 1 827 ? -15.309 7.304 -43.602 1.00 78.75 827 THR A C 1
ATOM 6597 O O . THR A 1 827 ? -16.409 7.827 -43.743 1.00 78.75 827 THR A O 1
ATOM 6600 N N . ASN A 1 828 ? -14.487 7.631 -42.598 1.00 76.38 828 ASN A N 1
ATOM 6601 C CA . ASN A 1 828 ? -14.821 8.448 -41.426 1.00 76.38 828 ASN A CA 1
ATOM 6602 C C . ASN A 1 828 ? -15.962 7.906 -40.543 1.00 76.38 828 ASN A C 1
ATOM 6604 O O . ASN A 1 828 ? -16.325 8.577 -39.575 1.00 76.38 828 ASN A O 1
ATOM 6608 N N . TYR A 1 829 ? -16.478 6.706 -40.823 1.00 77.69 829 TYR A N 1
ATOM 6609 C CA . TYR A 1 829 ? -17.462 6.025 -39.982 1.00 77.69 829 TYR A CA 1
ATOM 6610 C C . TYR A 1 829 ? -16.808 5.348 -38.774 1.00 77.69 829 TYR A C 1
ATOM 6612 O O . TYR A 1 829 ? -15.610 5.052 -38.785 1.00 77.69 829 TYR A O 1
ATOM 6620 N N . ILE A 1 830 ? -17.602 5.122 -37.726 1.00 77.44 830 ILE A N 1
ATOM 6621 C CA . ILE A 1 830 ? -17.197 4.302 -36.580 1.00 77.44 830 ILE A CA 1
ATOM 6622 C C . ILE A 1 830 ? -17.397 2.843 -36.963 1.00 77.44 830 ILE A C 1
ATOM 6624 O O . ILE A 1 830 ? -18.475 2.463 -37.424 1.00 77.44 830 ILE A O 1
ATOM 6628 N N . ASN A 1 831 ? -16.365 2.043 -36.741 1.00 85.38 831 ASN A N 1
ATOM 6629 C CA . ASN A 1 831 ? -16.388 0.614 -36.975 1.00 85.38 831 ASN A CA 1
ATOM 6630 C C . ASN A 1 831 ? -16.099 -0.114 -35.659 1.00 85.38 831 ASN A C 1
ATOM 6632 O O . ASN A 1 831 ? -15.437 0.420 -34.762 1.00 85.38 831 ASN A O 1
ATOM 6636 N N . TYR A 1 832 ? -16.596 -1.342 -35.568 1.00 85.38 832 TYR A N 1
ATOM 6637 C CA . TYR A 1 832 ? -16.479 -2.182 -34.387 1.00 85.38 832 TYR A CA 1
ATOM 6638 C C . TYR A 1 832 ? -15.908 -3.539 -34.768 1.00 85.38 832 TYR A C 1
ATOM 6640 O O . TYR A 1 832 ? -16.194 -4.069 -35.845 1.00 85.38 832 TYR A O 1
ATOM 6648 N N . ILE A 1 833 ? -15.121 -4.113 -33.866 1.00 88.06 833 ILE A N 1
ATOM 6649 C CA . ILE A 1 833 ? -14.757 -5.528 -33.914 1.00 88.06 833 ILE A CA 1
ATOM 6650 C C . ILE A 1 833 ? -15.201 -6.162 -32.610 1.00 88.06 833 ILE A C 1
ATOM 6652 O O . ILE A 1 833 ? -14.691 -5.796 -31.558 1.00 88.06 833 ILE A O 1
ATOM 6656 N N . GLU A 1 834 ? -16.117 -7.114 -32.679 1.00 87.12 834 GLU A N 1
ATOM 6657 C CA . GLU A 1 834 ? -16.534 -7.925 -31.539 1.00 87.12 834 GLU A CA 1
ATOM 6658 C C . GLU A 1 834 ? -15.835 -9.276 -31.621 1.00 87.12 834 GLU A C 1
ATOM 6660 O O . GLU A 1 834 ? -15.934 -9.971 -32.632 1.00 87.12 834 GLU A O 1
ATOM 6665 N N . VAL A 1 835 ? -15.112 -9.658 -30.572 1.00 87.94 835 VAL A N 1
ATOM 6666 C CA . VAL A 1 835 ? -14.424 -10.948 -30.506 1.00 87.94 835 VAL A CA 1
ATOM 6667 C C . VAL A 1 835 ? -14.779 -11.681 -29.214 1.00 87.94 835 VAL A C 1
ATOM 6669 O O . VAL A 1 835 ? -14.546 -11.153 -28.120 1.00 87.94 835 VAL A O 1
ATOM 6672 N N . PRO A 1 836 ? -15.350 -12.896 -29.299 1.00 87.56 836 PRO A N 1
ATOM 6673 C CA . PRO A 1 836 ? -15.539 -13.733 -28.126 1.00 87.56 836 PRO A CA 1
ATOM 6674 C C . PRO A 1 836 ? -14.192 -14.124 -27.507 1.00 87.56 836 PRO A C 1
ATOM 6676 O O . PRO A 1 836 ? -13.176 -14.237 -28.191 1.00 87.56 836 PRO A O 1
ATOM 6679 N N . ILE A 1 837 ? -14.180 -14.349 -26.199 1.00 85.88 837 ILE A N 1
ATOM 6680 C CA . ILE A 1 837 ? -13.007 -14.793 -25.449 1.00 85.88 837 ILE A CA 1
ATOM 6681 C C . ILE A 1 837 ? -13.227 -16.234 -25.002 1.00 85.88 837 ILE A C 1
ATOM 6683 O O . ILE A 1 837 ? -14.219 -16.562 -24.346 1.00 85.88 837 ILE A O 1
ATOM 6687 N N . LEU A 1 838 ? -12.272 -17.096 -25.335 1.00 84.25 838 LEU A N 1
ATOM 6688 C CA . LEU A 1 838 ? -12.254 -18.496 -24.937 1.00 84.25 838 LEU A CA 1
ATOM 6689 C C . LEU A 1 838 ? -12.019 -18.635 -23.423 1.00 84.25 838 LEU A C 1
ATOM 6691 O O . LEU A 1 838 ? -11.493 -17.744 -22.754 1.00 84.25 838 LEU A O 1
ATOM 6695 N N . GLY A 1 839 ? -12.352 -19.799 -22.861 1.00 79.94 839 GLY A N 1
ATOM 6696 C CA . GLY A 1 839 ? -12.182 -20.061 -21.423 1.00 79.94 839 GLY A CA 1
ATOM 6697 C C . GLY A 1 839 ? -10.735 -19.947 -20.913 1.00 79.94 839 GLY A C 1
ATOM 6698 O O . GLY A 1 839 ? -10.527 -19.777 -19.716 1.00 79.94 839 GLY A O 1
ATOM 6699 N N . ASN A 1 840 ? -9.738 -20.010 -21.801 1.00 82.25 840 ASN A N 1
ATOM 6700 C CA . ASN A 1 840 ? -8.320 -19.816 -21.481 1.00 82.25 840 ASN A CA 1
ATOM 6701 C C . ASN A 1 840 ? -7.854 -18.346 -21.575 1.00 82.25 840 ASN A C 1
ATOM 6703 O O . ASN A 1 840 ? -6.693 -18.073 -21.284 1.00 82.25 840 ASN A O 1
ATOM 6707 N N . GLY A 1 841 ? -8.736 -17.413 -21.953 1.00 82.38 841 GLY A N 1
ATOM 6708 C CA . GLY A 1 841 ? -8.431 -15.989 -22.112 1.00 82.38 841 GLY A CA 1
ATOM 6709 C C . GLY A 1 841 ? -8.001 -15.567 -23.519 1.00 82.38 841 GLY A C 1
ATOM 6710 O O . GLY A 1 841 ? -7.878 -14.368 -23.755 1.00 82.38 841 GLY A O 1
ATOM 6711 N N . ASP A 1 842 ? -7.820 -16.506 -24.449 1.00 87.31 842 ASP A N 1
ATOM 6712 C CA . ASP A 1 842 ? -7.470 -16.183 -25.833 1.00 87.31 842 ASP A CA 1
ATOM 6713 C C . ASP A 1 842 ? -8.685 -15.669 -26.616 1.00 87.31 842 ASP A C 1
ATOM 6715 O O . ASP A 1 842 ? -9.829 -16.055 -26.363 1.00 87.31 842 ASP A O 1
ATOM 6719 N N . TYR A 1 843 ? -8.430 -14.823 -27.614 1.00 89.31 843 TYR A N 1
ATOM 6720 C CA . TYR A 1 843 ? -9.460 -14.372 -28.547 1.00 89.31 843 TYR A CA 1
ATOM 6721 C C . TYR A 1 843 ? -9.910 -15.508 -29.473 1.00 89.31 843 TYR A C 1
ATOM 6723 O O . TYR A 1 843 ? -9.089 -16.131 -30.154 1.00 89.31 843 TYR A O 1
ATOM 6731 N N . ASP A 1 844 ? -11.221 -15.727 -29.557 1.00 88.88 844 ASP A N 1
ATOM 6732 C CA . ASP A 1 844 ? -11.858 -16.617 -30.524 1.00 88.88 844 ASP A CA 1
ATOM 6733 C C . ASP A 1 844 ? -11.945 -15.932 -31.893 1.00 88.88 844 ASP A C 1
ATOM 6735 O O . ASP A 1 844 ? -12.974 -15.397 -32.313 1.00 88.88 844 ASP A O 1
ATOM 6739 N N . ARG A 1 845 ? -10.801 -15.908 -32.580 1.00 89.25 845 ARG A N 1
ATOM 6740 C CA . ARG A 1 845 ? -10.634 -15.210 -33.861 1.00 89.25 845 ARG A CA 1
ATOM 6741 C C . ARG A 1 845 ? -11.582 -15.729 -34.943 1.00 89.25 845 ARG A C 1
ATOM 6743 O O . ARG A 1 845 ? -11.982 -14.954 -35.806 1.00 89.25 845 ARG A O 1
ATOM 6750 N N . ASP A 1 846 ? -11.943 -17.011 -34.899 1.00 86.94 846 ASP A N 1
ATOM 6751 C CA . ASP A 1 846 ? -12.804 -17.641 -35.906 1.00 86.94 846 ASP A CA 1
ATOM 6752 C C . ASP A 1 846 ? -14.257 -17.143 -35.818 1.00 86.94 846 ASP A C 1
ATOM 6754 O O . ASP A 1 846 ? -14.982 -17.177 -36.815 1.00 86.94 846 ASP A O 1
ATOM 6758 N N . ASN A 1 847 ? -14.659 -16.627 -34.652 1.00 86.81 847 ASN A N 1
ATOM 6759 C CA . ASN A 1 847 ? -15.984 -16.069 -34.392 1.00 86.81 847 ASN A CA 1
ATOM 6760 C C . ASN A 1 847 ? -15.973 -14.537 -34.232 1.00 86.81 847 ASN A C 1
ATOM 6762 O O . ASN A 1 847 ? -16.942 -13.966 -33.734 1.00 86.81 847 ASN A O 1
ATOM 6766 N N . ALA A 1 848 ? -14.902 -13.858 -34.659 1.00 88.56 848 ALA A N 1
ATOM 6767 C CA . ALA A 1 848 ? -14.825 -12.401 -34.623 1.00 88.56 848 ALA A CA 1
ATOM 6768 C C . ALA A 1 848 ? -15.736 -11.752 -35.685 1.00 88.56 848 ALA A C 1
ATOM 6770 O O . ALA A 1 848 ? -15.742 -12.139 -36.862 1.00 88.56 848 ALA A O 1
ATOM 6771 N N . ILE A 1 849 ? -16.477 -10.724 -35.277 1.00 88.06 849 ILE A N 1
ATOM 6772 C CA . ILE A 1 849 ? -17.451 -9.998 -36.093 1.00 88.06 849 ILE A CA 1
ATOM 6773 C C . ILE A 1 849 ? -16.947 -8.575 -36.326 1.00 88.06 849 ILE A C 1
ATOM 6775 O O . ILE A 1 849 ? -16.577 -7.869 -35.395 1.00 88.06 849 ILE A O 1
ATOM 6779 N N . TYR A 1 850 ? -16.964 -8.145 -37.583 1.00 87.31 850 TYR A N 1
ATOM 6780 C CA . TYR A 1 850 ? -16.756 -6.762 -37.987 1.00 87.31 850 TYR A CA 1
ATOM 6781 C C . TYR A 1 850 ? -18.104 -6.083 -38.196 1.00 87.31 850 TYR A C 1
ATOM 6783 O O . TYR A 1 850 ? -18.946 -6.605 -38.933 1.00 87.31 850 TYR A O 1
ATOM 6791 N N . ILE A 1 851 ? -18.293 -4.913 -37.600 1.00 82.19 851 ILE A N 1
ATOM 6792 C CA . ILE A 1 851 ? -19.523 -4.132 -37.718 1.00 82.19 851 ILE A C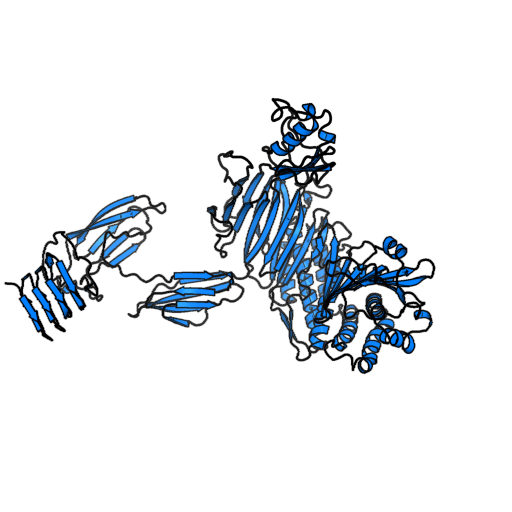A 1
ATOM 6793 C C . ILE A 1 851 ? -19.170 -2.745 -38.244 1.00 82.19 851 ILE A C 1
ATOM 6795 O O . ILE A 1 851 ? -18.281 -2.072 -37.721 1.00 82.19 851 ILE A O 1
ATOM 6799 N N . ASP A 1 852 ? -19.866 -2.314 -39.287 1.00 80.75 852 ASP A N 1
ATOM 6800 C CA . ASP A 1 852 ? -19.781 -0.958 -39.821 1.00 80.75 852 ASP A CA 1
ATOM 6801 C C . ASP A 1 852 ? -21.177 -0.413 -40.160 1.00 80.75 852 ASP A C 1
ATOM 6803 O O . ASP A 1 852 ? -22.204 -1.032 -39.867 1.00 80.75 852 ASP A O 1
ATOM 6807 N N . HIS A 1 853 ? -21.224 0.750 -40.814 1.00 72.50 853 HIS A N 1
ATOM 6808 C CA . HIS A 1 853 ? -22.474 1.397 -41.214 1.00 72.50 853 HIS A CA 1
ATOM 6809 C C . HIS A 1 853 ? -23.365 0.556 -42.161 1.00 72.50 853 HIS A C 1
ATOM 6811 O O . HIS A 1 853 ? -24.528 0.908 -42.365 1.00 72.50 853 HIS A O 1
ATOM 6817 N N . ASN A 1 854 ? -22.846 -0.517 -42.771 1.00 74.06 854 ASN A N 1
ATOM 6818 C CA . ASN A 1 854 ? -23.590 -1.454 -43.620 1.00 74.06 854 ASN A CA 1
ATOM 6819 C C . ASN A 1 854 ? -24.117 -2.674 -42.845 1.00 74.06 854 ASN A C 1
ATOM 6821 O O . ASN A 1 854 ? -24.908 -3.439 -43.400 1.00 74.06 854 ASN A O 1
ATOM 6825 N N . GLY A 1 855 ? -23.709 -2.858 -41.586 1.00 73.56 855 GLY A N 1
ATOM 6826 C CA . GLY A 1 855 ? -24.134 -3.949 -40.709 1.00 73.56 855 GLY A CA 1
ATOM 6827 C C . GLY A 1 855 ? -22.989 -4.851 -40.242 1.00 73.56 855 GLY A C 1
ATOM 6828 O O . GLY A 1 855 ? -21.811 -4.542 -40.404 1.00 73.56 855 GLY A O 1
ATOM 6829 N N . ALA A 1 856 ? -23.355 -5.979 -39.631 1.00 80.56 856 ALA A N 1
ATOM 6830 C CA . ALA A 1 856 ? -22.422 -6.951 -39.067 1.00 80.56 856 ALA A CA 1
ATOM 6831 C C . ALA A 1 856 ? -22.056 -8.057 -40.074 1.00 80.56 856 ALA A C 1
ATOM 6833 O O . ALA A 1 856 ? -22.918 -8.572 -40.792 1.00 80.56 856 ALA A O 1
ATOM 6834 N N . ARG A 1 857 ? -20.784 -8.470 -40.095 1.00 87.69 857 ARG A N 1
ATOM 6835 C CA . ARG A 1 857 ? -20.281 -9.623 -40.861 1.00 87.69 857 ARG A CA 1
ATOM 6836 C C . ARG A 1 857 ? -19.150 -10.332 -40.124 1.00 87.69 857 ARG A C 1
ATOM 6838 O O . ARG A 1 857 ? -18.435 -9.716 -39.345 1.00 87.69 857 ARG A O 1
ATOM 6845 N N . ASN A 1 858 ? -18.897 -11.592 -40.459 1.00 88.31 858 ASN A N 1
ATOM 6846 C CA . ASN A 1 858 ? -17.709 -12.282 -39.955 1.00 88.31 858 ASN A CA 1
ATOM 6847 C C . ASN A 1 858 ? -16.424 -11.655 -40.524 1.00 88.31 858 ASN A C 1
ATOM 6849 O O . ASN A 1 858 ? -16.374 -11.232 -41.690 1.00 88.31 858 ASN A O 1
ATOM 6853 N N . MET A 1 859 ? -15.375 -11.621 -39.704 1.00 89.75 859 MET A N 1
ATOM 6854 C CA . MET A 1 859 ? -14.034 -11.246 -40.143 1.00 89.75 859 MET A CA 1
ATOM 6855 C C . MET A 1 859 ? -13.407 -12.360 -40.982 1.00 89.75 859 MET A C 1
ATOM 6857 O O . MET A 1 859 ? -13.589 -13.552 -40.739 1.00 89.75 859 MET A O 1
ATOM 6861 N N . THR A 1 860 ? -12.635 -11.977 -41.992 1.00 90.56 860 THR A N 1
ATOM 6862 C CA . THR A 1 860 ? -11.796 -12.915 -42.738 1.00 90.56 860 THR A CA 1
ATOM 6863 C C . THR A 1 860 ? -10.551 -13.274 -41.930 1.00 90.56 860 THR A C 1
ATOM 6865 O O . THR A 1 860 ? -10.053 -12.480 -41.132 1.00 90.56 860 THR A O 1
ATOM 6868 N N . LYS A 1 861 ? -9.960 -14.441 -42.206 1.00 86.62 861 LYS A N 1
ATOM 6869 C CA . LYS A 1 861 ? -8.717 -14.878 -41.552 1.00 86.62 861 LYS A CA 1
ATOM 6870 C C . LYS A 1 861 ? -7.592 -13.835 -41.654 1.00 86.62 861 LYS A C 1
ATOM 6872 O O . LYS A 1 861 ? -6.888 -13.599 -40.679 1.00 86.62 861 LYS A O 1
ATOM 6877 N N . GLN A 1 862 ? -7.449 -13.169 -42.803 1.00 88.38 862 GLN A N 1
ATOM 6878 C CA . GLN A 1 862 ? -6.442 -12.118 -42.978 1.00 88.38 862 GLN A CA 1
ATOM 6879 C C . GLN A 1 862 ? -6.710 -10.899 -42.086 1.00 88.38 862 GLN A C 1
ATOM 6881 O O . GLN A 1 862 ? -5.775 -10.364 -41.500 1.00 88.38 862 GLN A O 1
ATOM 6886 N N . GLU A 1 863 ? -7.969 -10.474 -41.959 1.00 87.75 863 GLU A N 1
ATOM 6887 C CA . GLU A 1 863 ? -8.342 -9.371 -41.067 1.00 87.75 863 GLU A CA 1
ATOM 6888 C C . GLU A 1 863 ? -8.028 -9.723 -39.611 1.00 87.75 863 GLU A C 1
ATOM 6890 O O . GLU A 1 863 ? -7.433 -8.912 -38.909 1.00 87.75 863 GLU A O 1
ATOM 6895 N N . THR A 1 864 ? -8.320 -10.951 -39.175 1.00 88.38 864 THR A N 1
ATOM 6896 C CA . THR A 1 864 ? -8.023 -11.371 -37.795 1.00 88.38 864 THR A CA 1
ATOM 6897 C C . THR A 1 864 ? -6.527 -11.371 -37.465 1.00 88.38 864 THR A C 1
ATOM 6899 O O . THR A 1 864 ? -6.174 -11.010 -36.353 1.00 88.38 864 THR A O 1
ATOM 6902 N N . TYR A 1 865 ? -5.637 -11.706 -38.410 1.00 84.69 865 TYR A N 1
ATOM 6903 C CA . TYR A 1 865 ? -4.180 -11.619 -38.201 1.00 84.69 865 TYR A CA 1
ATOM 6904 C C . TYR A 1 865 ? -3.639 -10.190 -38.204 1.00 84.69 865 TYR A C 1
ATOM 6906 O O . TYR A 1 865 ? -2.563 -9.940 -37.672 1.00 84.69 865 TYR A O 1
ATOM 6914 N N . ASN A 1 866 ? -4.341 -9.264 -38.856 1.00 83.00 866 ASN A N 1
ATOM 6915 C CA . ASN A 1 866 ? -3.925 -7.867 -38.878 1.00 83.00 866 ASN A CA 1
ATOM 6916 C C . ASN A 1 866 ? -4.298 -7.144 -37.572 1.00 83.00 866 ASN A C 1
ATOM 6918 O O . ASN A 1 866 ? -3.646 -6.162 -37.233 1.00 83.00 866 ASN A O 1
ATOM 6922 N N . TYR A 1 867 ? -5.341 -7.608 -36.872 1.00 78.00 867 TYR A N 1
ATOM 6923 C CA . TYR A 1 867 ? -5.862 -6.985 -35.649 1.00 78.00 867 TYR A CA 1
ATOM 6924 C C . TYR A 1 867 ? -5.433 -7.686 -34.347 1.00 78.00 867 TYR A C 1
ATOM 6926 O O . TYR A 1 867 ? -5.317 -7.011 -33.326 1.00 78.00 867 TYR A O 1
ATOM 6934 N N . PHE A 1 868 ? -5.198 -9.004 -34.367 1.00 82.62 868 PHE A N 1
ATOM 6935 C CA . PHE A 1 868 ? -4.798 -9.820 -33.209 1.00 82.62 868 PHE A CA 1
ATOM 6936 C C . PHE A 1 868 ? -3.518 -10.602 -33.495 1.00 82.62 868 PHE A C 1
ATOM 6938 O O . PHE A 1 868 ? -2.809 -10.941 -32.522 1.00 82.62 868 PHE A O 1
#

Solvent-accessible surface area (backbone atoms only — not comparable to full-atom values): 46443 Å² total; per-residue (Å²): 128,65,49,81,47,62,75,43,66,72,44,80,48,77,41,66,65,48,47,50,32,40,38,31,54,21,40,56,34,36,39,42,32,41,37,39,26,39,34,40,36,29,48,19,32,34,39,40,35,27,59,41,72,52,57,40,64,45,46,42,73,26,40,38,41,41,37,45,44,80,80,77,96,74,86,87,75,94,71,75,65,80,70,94,57,63,66,57,74,50,76,47,64,44,63,37,69,43,79,46,73,82,52,69,38,36,39,36,40,37,37,40,28,30,70,85,69,49,76,38,62,90,70,75,65,48,61,56,68,48,82,43,79,48,68,45,35,48,99,85,70,47,78,74,48,79,49,74,41,50,21,57,86,13,33,29,73,47,74,52,97,56,79,60,66,90,73,86,81,77,88,76,89,78,85,59,88,70,78,63,68,69,46,77,49,79,40,77,94,72,38,34,41,34,44,33,34,75,76,18,40,35,37,37,26,54,70,87,50,71,79,44,75,36,67,34,48,46,78,43,79,59,66,83,31,82,40,38,39,37,36,31,38,29,39,88,83,71,52,74,50,74,80,45,78,48,80,44,67,36,48,53,37,36,40,32,44,38,37,64,42,48,48,52,33,28,30,67,52,70,33,70,82,80,56,95,31,48,78,36,59,37,68,60,9,31,35,44,33,38,30,14,34,49,38,34,46,33,37,85,77,50,72,48,49,36,36,35,44,84,57,100,69,88,62,92,93,48,46,78,42,42,83,72,37,32,36,42,36,39,44,92,45,97,49,73,45,81,38,97,46,102,80,70,70,77,86,85,65,45,27,40,38,42,35,29,48,91,65,29,33,38,43,31,41,34,43,75,61,84,60,59,65,38,43,40,28,41,35,33,24,58,56,62,93,57,17,34,28,40,38,37,31,48,72,90,38,78,60,36,38,39,37,38,43,50,43,38,67,51,53,51,54,61,55,61,46,52,47,49,33,73,75,67,50,86,58,99,52,62,90,63,46,37,53,52,79,73,33,87,57,40,61,82,40,35,21,32,58,88,78,64,43,54,68,40,54,43,98,78,39,42,46,61,47,46,57,71,67,57,47,72,32,38,37,37,42,36,44,88,87,47,71,51,77,44,76,46,59,49,29,54,65,65,44,93,76,52,45,82,86,30,46,38,46,30,34,46,9,30,20,39,32,50,51,78,59,46,74,67,60,55,50,57,55,62,72,46,57,87,77,38,55,78,14,36,56,20,23,38,47,34,26,18,50,46,20,41,48,37,54,30,51,50,43,50,50,47,63,66,46,25,69,80,47,64,37,48,72,47,49,80,38,71,30,56,23,36,12,29,30,41,57,87,23,35,31,39,38,32,40,86,55,48,65,58,29,57,45,76,49,56,98,45,68,34,36,48,22,17,49,38,26,40,55,15,55,46,46,48,59,43,40,40,53,50,52,38,32,37,74,48,55,65,51,38,26,64,59,50,37,38,51,19,50,70,62,33,31,28,35,38,35,42,54,88,57,35,39,35,42,33,36,68,80,77,70,46,16,32,38,39,34,31,71,81,60,24,45,26,45,51,27,26,53,52,92,95,40,77,31,35,30,26,38,37,76,45,75,46,62,48,25,16,47,61,33,28,51,36,26,53,51,37,47,53,54,45,54,76,56,56,84,61,69,56,53,65,67,46,49,54,48,46,50,48,24,56,34,56,20,71,54,56,89,81,67,65,87,90,53,58,82,80,49,47,66,56,50,44,53,38,54,52,52,49,74,72,47,96,54,88,73,57,52,30,56,54,49,51,56,56,72,65,37,46,39,68,58,32,50,47,50,41,72,76,73,43,63,78,88,55,44,61,71,60,58,66,37,88,79,65,94,88,54,41,31,40,35,40,38,34,59,37,90,86,79,72,37,52,33,36,37,40,29,39,45,42,97,88,69,47,73,35,59,92,68,19,32,36,32,32,87,91,40,68,42,76,50,49,74,70,56,42,64,75,78,104

Mean predicted aligned error: 17.58 Å

pLDDT: mean 75.55, std 17.87, range [24.8, 98.5]

Secondary structure (DSSP, 8-state):
---EEES-BS-EEE-SEEEEEEEES-BSEEEE-SEEEEEEEES-EEEEEESEE-S-EEEESSEEEEEE---S--PPPP---PPP-SS-EEEEESEEEEEEE-SSSEEEEEEEEETTS-B-GGGT----S-EEEEEEE-TT--EEEEEEEE-BTTEEEEE-SS--------SS----------EEEEEGGGTEEEEEEEEEEEEEEETT---EEEEEEEEEE--SEEEEEEEEEEETT-PBPPPEEEEEEE-EEEEEEEEESEEEEEESSEEP--STTEEE-EET-EEEEE-BEEEEEE-SS-EEEEEE-SSS---TTSEEE-TT-EEEEESSSS-EEEESSTT---TTS-EEEEEEETTEEEEEEEEE--SSEEEEEEEEEE-STTEEEEEEEETTEEEEEEEEEPPBS----HHHHHHHHHHH---TTTTTS-GGGT-TTGGGTEEETTT-PBPEE-TTSSSEEE--S-EEEEEEEEETTEEEEEEEEE-TT-STT--GGGS-SEEEEEEEESS---HHHHHHHHTTGGGS-TTHHHHHHHHHHHHHHHHHHHHHHHHHHTTTTT-EEEE-S-EEEEEEE-TT-EEEEE-S-TTTTEEEE-S-HHHHHHHHHHHHHTHHHHHHHHHHTTT--EE-HHHHHHHHHHTTEEEEEEETTEEEEEESSSS-EEEEEETTT--EEEEEEETTEEESS-EEEEE-GGGGTHHHHHHHHHHHHHHHHTTSTTHHHHHHHHHHHHHHHTT-TTS-TTSHHHHHHHHHHHHHHHHHS--TTHHHHHHHHHHT--HHHHHHHHHHHS-GGGGGG-------TTS-EEEEEEE-TTT--EEEEEEEB-TTS-B-GGG-EEEETTEEEEPPHHHHHHH-

Nearest PDB structures (foldseek):
  3pe9-assembly4_D  TM=6.481E-01  e=1.055E-01  Acetivibrio thermocellus
  3pe9-assembly2_B  TM=6.413E-01  e=1.227E-01  Acetivibrio thermocellus
  3pe9-assembly3_C  TM=6.483E-01  e=3.364E-01  Acetivibrio thermocellus
  3pdd-assembly1_A  TM=3.226E-01  e=2.284E+00  Acetivibrio thermocellus ATCC 27405

Organism: NCBI:txid1300164

Radius of gyration: 39.85 Å; Cα contacts (8 Å, |Δi|>4): 1912; chains: 1; bounding box: 84×89×117 Å